Protein AF-0000000081582366 (afdb_homodimer)

Organism: NCBI:txid460523

pLDDT: mean 97.03, std 3.27, range [68.81, 98.94]

Solvent-accessible surface area (backbone atoms only — not comparable to full-atom values): 42759 Å² total; per-residue (Å²): 139,81,69,73,41,69,80,51,68,60,39,52,53,41,51,52,47,26,63,63,14,31,48,60,28,59,68,36,50,95,49,29,35,48,33,36,45,46,50,38,35,29,28,69,67,69,50,63,29,44,34,23,31,28,37,75,40,12,20,35,65,7,33,58,35,64,71,32,47,51,38,32,55,56,33,52,73,29,34,37,62,53,24,57,62,30,44,42,70,48,46,29,59,41,29,44,49,49,18,64,74,71,70,39,45,18,30,40,54,30,45,37,43,38,57,25,46,35,46,49,51,36,47,26,26,13,26,17,42,70,70,72,59,27,60,90,62,53,36,22,35,37,30,31,48,58,47,77,57,51,51,46,57,52,38,32,32,25,44,64,49,63,68,55,42,64,54,48,40,47,50,34,60,58,35,16,20,63,40,92,95,64,46,67,31,54,68,76,36,68,67,55,48,49,52,46,41,71,74,43,23,83,35,30,20,21,35,47,39,54,48,47,33,57,74,67,44,30,46,69,61,47,89,54,38,58,41,48,48,50,53,50,23,63,74,50,65,28,41,39,30,37,42,25,36,56,39,25,75,20,36,35,13,63,37,48,37,30,44,58,59,58,34,90,51,78,64,56,27,44,30,33,13,41,30,53,19,29,30,68,41,71,30,13,32,36,31,20,42,57,77,55,52,64,41,54,54,61,66,29,48,70,54,65,65,29,63,19,45,39,36,32,34,15,25,57,35,26,55,48,48,49,60,76,65,41,34,19,58,45,15,54,57,48,10,59,51,54,53,50,55,50,42,51,50,34,74,74,32,80,52,35,69,44,72,36,62,47,27,45,32,34,14,38,29,44,34,52,73,66,34,44,75,54,74,38,52,55,63,51,55,34,39,46,35,39,15,59,28,34,40,43,46,62,38,84,81,41,20,41,37,41,22,41,19,44,69,65,47,71,68,58,48,49,52,53,49,52,47,51,51,48,44,64,71,42,54,84,81,45,52,59,74,72,36,45,56,42,71,80,48,49,90,46,73,115,139,80,70,72,42,69,79,51,68,59,40,51,54,41,52,53,47,26,63,62,14,30,49,62,30,59,67,36,49,96,50,30,36,47,31,36,45,46,49,39,35,29,29,68,66,70,49,62,29,45,35,24,31,27,37,72,39,12,19,33,64,8,32,58,35,65,71,31,48,50,38,31,55,55,34,52,74,30,34,38,63,53,23,57,62,29,43,41,70,48,43,27,56,39,28,44,51,50,17,63,76,71,71,39,46,18,32,39,54,31,44,38,43,38,58,25,46,35,46,50,52,36,46,26,24,14,25,17,41,72,71,72,58,26,61,88,61,52,36,22,36,36,29,31,47,57,47,76,56,51,49,46,57,53,38,31,31,28,42,65,49,62,67,56,42,64,54,47,43,48,51,34,61,58,37,16,21,62,40,91,94,64,44,67,31,53,66,78,38,66,68,55,50,48,50,46,41,71,73,42,23,83,34,30,20,20,35,46,39,55,48,47,34,57,74,65,44,29,45,70,60,48,90,54,38,59,39,48,50,51,52,52,22,63,74,50,65,28,41,38,29,36,42,24,35,57,40,26,76,19,36,37,13,60,36,49,36,29,45,58,59,60,35,91,49,79,62,56,29,46,29,34,12,41,30,52,20,28,31,68,41,72,28,13,30,37,30,20,41,56,78,53,51,63,41,54,52,62,65,29,48,70,52,64,66,28,62,18,45,38,36,33,34,16,25,57,35,26,54,47,47,48,58,76,64,40,37,18,57,44,15,53,56,48,11,61,50,52,52,50,54,50,43,51,48,36,76,71,32,78,53,35,70,44,71,36,62,46,26,44,31,34,15,37,29,44,34,52,71,66,34,46,77,54,73,38,52,56,65,51,54,34,38,46,36,40,16,59,28,33,39,43,46,63,39,83,79,39,20,40,37,42,22,42,20,42,71,66,48,70,68,58,49,50,50,52,50,52,48,50,49,49,44,66,72,42,54,85,80,45,51,60,75,70,36,43,53,43,70,81,48,48,90,45,73,116

Structure (mmCIF, N/CA/C/O backbone):
data_AF-0000000081582366-model_v1
#
loop_
_entity.id
_entity.type
_entity.pdbx_description
1 polymer 'Ornithine aminotransferase'
#
loop_
_atom_site.group_PDB
_atom_site.id
_atom_site.type_symbol
_atom_site.label_atom_id
_atom_site.label_alt_id
_atom_site.label_comp_id
_atom_site.label_asym_id
_atom_site.label_entity_id
_atom_site.label_seq_id
_atom_site.pdbx_PDB_ins_code
_atom_site.Cartn_x
_atom_site.Cartn_y
_atom_site.Cartn_z
_atom_site.occupancy
_atom_site.B_iso_or_equiv
_atom_site.auth_seq_id
_atom_site.auth_comp_id
_atom_site.auth_asym_id
_atom_site.auth_atom_id
_atom_site.pdbx_PDB_model_num
ATOM 1 N N . MET A 1 1 ? -19.297 40.188 8.055 1 76 1 MET A N 1
ATOM 2 C CA . MET A 1 1 ? -18.719 38.969 7.484 1 76 1 MET A CA 1
ATOM 3 C C . MET A 1 1 ? -19.812 38.062 6.906 1 76 1 MET A C 1
ATOM 5 O O . MET A 1 1 ? -20.844 37.844 7.531 1 76 1 MET A O 1
ATOM 9 N N . THR A 1 2 ? -19.641 37.781 5.617 1 89.88 2 THR A N 1
ATOM 10 C CA . THR A 1 2 ? -20.578 36.844 4.988 1 89.88 2 THR A CA 1
ATOM 11 C C . THR A 1 2 ? -19.891 35.531 4.617 1 89.88 2 THR A C 1
ATOM 13 O O . THR A 1 2 ? -18.812 35.562 4.016 1 89.88 2 THR A O 1
ATOM 16 N N . PHE A 1 3 ? -20.484 34.438 5.078 1 97 3 PHE A N 1
ATOM 17 C CA . PHE A 1 3 ? -19.984 33.125 4.719 1 97 3 PHE A CA 1
ATOM 18 C C . PHE A 1 3 ? -20.203 32.844 3.238 1 97 3 PHE A C 1
ATOM 20 O O . PHE A 1 3 ? -21.25 33.188 2.688 1 97 3 PHE A O 1
ATOM 27 N N . LYS A 1 4 ? -19.234 32.25 2.617 1 96.75 4 LYS A N 1
ATOM 28 C CA . LYS A 1 4 ? -19.312 31.875 1.205 1 96.75 4 LYS A CA 1
ATOM 29 C C . LYS A 1 4 ? -20.156 30.625 1.009 1 96.75 4 LYS A C 1
ATOM 31 O O . LYS A 1 4 ? -20.906 30.516 0.031 1 96.75 4 LYS A O 1
ATOM 36 N N . ILE A 1 5 ? -20.062 29.625 1.903 1 97 5 ILE A N 1
ATOM 37 C CA . ILE A 1 5 ? -20.766 28.359 1.853 1 97 5 ILE A CA 1
ATOM 38 C C . ILE A 1 5 ? -21.766 28.281 3.006 1 97 5 ILE A C 1
ATOM 40 O O . ILE A 1 5 ? -21.375 28.297 4.176 1 97 5 ILE A O 1
ATOM 44 N N . THR A 1 6 ? -23.031 28.156 2.699 1 95.81 6 THR A N 1
ATOM 45 C CA . THR A 1 6 ? -24.047 28.188 3.742 1 95.81 6 THR A CA 1
ATOM 46 C C . THR A 1 6 ? -24.797 26.859 3.807 1 95.81 6 THR A C 1
ATOM 48 O O . THR A 1 6 ? -25.438 26.547 4.816 1 95.81 6 THR A O 1
ATOM 51 N N . ALA A 1 7 ? -24.766 26.109 2.686 1 93.69 7 ALA A N 1
ATOM 52 C CA . ALA A 1 7 ? -25.469 24.828 2.629 1 93.69 7 ALA A CA 1
ATOM 53 C C . ALA A 1 7 ? -24.75 23.859 1.681 1 93.69 7 ALA A C 1
ATOM 55 O O . ALA A 1 7 ? -24.188 24.281 0.667 1 93.69 7 ALA A O 1
ATOM 56 N N . SER A 1 8 ? -24.781 22.594 2.068 1 96.94 8 SER A N 1
ATOM 57 C CA . SER A 1 8 ? -24.219 21.531 1.251 1 96.94 8 SER A CA 1
ATOM 58 C C . SER A 1 8 ? -25.047 20.25 1.349 1 96.94 8 SER A C 1
ATOM 60 O O . SER A 1 8 ? -24.562 19.219 1.828 1 96.94 8 SER A O 1
ATOM 62 N N . PRO A 1 9 ? -26.219 20.203 0.726 1 97.94 9 PRO A N 1
ATOM 63 C CA . PRO A 1 9 ? -27.141 19.078 0.91 1 97.94 9 PRO A CA 1
ATOM 64 C C . PRO A 1 9 ? -26.641 17.797 0.239 1 97.94 9 PRO A C 1
ATOM 66 O O . PRO A 1 9 ? -26.859 16.703 0.764 1 97.94 9 PRO A O 1
ATOM 69 N N . LYS A 1 10 ? -26.156 17.875 -0.976 1 98.12 10 LYS A N 1
ATOM 70 C CA . LYS A 1 10 ? -25.656 16.672 -1.652 1 98.12 10 LYS A CA 1
ATOM 71 C C . LYS A 1 10 ? -24.484 16.062 -0.888 1 98.12 10 LYS A C 1
ATOM 73 O O . LYS A 1 10 ? -24.344 14.836 -0.854 1 98.12 10 LYS A O 1
ATOM 78 N N . SER A 1 11 ? -23.578 16.906 -0.333 1 98.56 11 SER A N 1
ATOM 79 C CA . SER A 1 11 ? -22.484 16.422 0.499 1 98.56 11 SER A CA 1
ATOM 80 C C . SER A 1 11 ? -23 15.656 1.709 1 98.56 11 SER A C 1
ATOM 82 O O . SER A 1 11 ? -22.453 14.609 2.066 1 98.56 11 SER A O 1
ATOM 84 N N . LEU A 1 12 ? -24 16.219 2.369 1 98.44 12 LEU A N 1
ATOM 85 C CA . LEU A 1 12 ? -24.562 15.555 3.535 1 98.44 12 LEU A CA 1
ATOM 86 C C . LEU A 1 12 ? -25.109 14.18 3.168 1 98.44 12 LEU A C 1
ATOM 88 O O . LEU A 1 12 ? -24.875 13.203 3.887 1 98.44 12 LEU A O 1
ATOM 92 N N . GLU A 1 13 ? -25.812 14.07 2.061 1 98.44 13 GLU A N 1
ATOM 93 C CA . GLU A 1 13 ? -26.359 12.797 1.6 1 98.44 13 GLU A CA 1
ATOM 94 C C . GLU A 1 13 ? -25.25 11.766 1.371 1 98.44 13 GLU A C 1
ATOM 96 O O . GLU A 1 13 ? -25.359 10.625 1.813 1 98.44 13 GLU A O 1
ATOM 101 N N . LEU A 1 14 ? -24.203 12.148 0.703 1 98.44 14 LEU A N 1
ATOM 102 C CA . LEU A 1 14 ? -23.125 11.242 0.368 1 98.44 14 LEU A CA 1
ATOM 103 C C . LEU A 1 14 ? -22.359 10.82 1.621 1 98.44 14 LEU A C 1
ATOM 105 O O . LEU A 1 14 ? -21.953 9.664 1.748 1 98.44 14 LEU A O 1
ATOM 109 N N . LEU A 1 15 ? -22.172 11.742 2.541 1 97.88 15 LEU A N 1
ATOM 110 C CA . LEU A 1 15 ? -21.453 11.422 3.768 1 97.88 15 LEU A CA 1
ATOM 111 C C . LEU A 1 15 ? -22.266 10.477 4.645 1 97.88 15 LEU A C 1
ATOM 113 O O . LEU A 1 15 ? -21.703 9.625 5.336 1 97.88 15 LEU A O 1
ATOM 117 N N . LEU A 1 16 ? -23.594 10.625 4.648 1 97.56 16 LEU A N 1
ATOM 118 C CA . LEU A 1 16 ? -24.453 9.703 5.383 1 97.56 16 LEU A CA 1
ATOM 119 C C . LEU A 1 16 ? -24.406 8.312 4.754 1 97.56 16 LEU A C 1
ATOM 121 O O . LEU A 1 16 ? -24.391 7.305 5.465 1 97.56 16 LEU A O 1
ATOM 125 N N . LYS A 1 17 ? -24.469 8.273 3.43 1 97.56 17 LYS A N 1
ATOM 126 C CA . LYS A 1 17 ? -24.312 7 2.732 1 97.56 17 LYS A CA 1
ATOM 127 C C . LYS A 1 17 ? -22.969 6.359 3.035 1 97.56 17 LYS A C 1
ATOM 129 O O . LYS A 1 17 ? -22.875 5.148 3.258 1 97.56 17 LYS A O 1
ATOM 134 N N . GLU A 1 18 ? -21.906 7.168 3.012 1 96.75 18 GLU A N 1
ATOM 135 C CA . GLU A 1 18 ? -20.578 6.684 3.375 1 96.75 18 GLU A CA 1
ATOM 136 C C . GLU A 1 18 ? -20.578 6.102 4.785 1 96.75 18 GLU A C 1
ATOM 138 O O . GLU A 1 18 ? -19.984 5.047 5.023 1 96.75 18 GLU A O 1
ATOM 143 N N . ARG A 1 19 ? -21.172 6.789 5.707 1 94.88 19 ARG A N 1
ATOM 144 C CA . ARG A 1 19 ? -21.219 6.355 7.098 1 94.88 19 ARG A CA 1
ATOM 145 C C . ARG A 1 19 ? -21.906 4.996 7.227 1 94.88 19 ARG A C 1
ATOM 147 O O . ARG A 1 19 ? -21.562 4.203 8.102 1 94.88 19 ARG A O 1
ATOM 154 N N . THR A 1 20 ? -22.797 4.688 6.332 1 96.94 20 THR A N 1
ATOM 155 C CA . THR A 1 20 ? -23.547 3.436 6.359 1 96.94 20 THR A CA 1
ATOM 156 C C . THR A 1 20 ? -22.656 2.273 5.898 1 96.94 20 THR A C 1
ATOM 158 O O . THR A 1 20 ? -22.688 1.198 6.5 1 96.94 20 THR A O 1
ATOM 161 N N . TYR A 1 21 ? -21.812 2.523 4.898 1 98.19 21 TYR A N 1
ATOM 162 C CA . TYR A 1 21 ? -21.219 1.387 4.207 1 98.19 21 TYR A CA 1
ATOM 163 C C . TYR A 1 21 ? -19.719 1.322 4.461 1 98.19 21 TYR A C 1
ATOM 165 O O . TYR A 1 21 ? -19.094 0.274 4.273 1 98.19 21 TYR A O 1
ATOM 173 N N . SER A 1 22 ? -19.156 2.4 4.844 1 97 22 SER A N 1
ATOM 174 C CA . SER A 1 22 ? -17.703 2.43 5.047 1 97 22 SER A CA 1
ATOM 175 C C . SER A 1 22 ? -17.344 2.158 6.5 1 97 22 SER A C 1
ATOM 177 O O . SER A 1 22 ? -18.156 2.393 7.402 1 97 22 SER A O 1
ATOM 179 N N . ALA A 1 23 ? -16.125 1.613 6.738 1 95.31 23 ALA A N 1
ATOM 180 C CA . ALA A 1 23 ? -15.555 1.616 8.078 1 95.31 23 ALA A CA 1
ATOM 181 C C . ALA A 1 23 ? -15.43 3.037 8.617 1 95.31 23 ALA A C 1
ATOM 183 O O . ALA A 1 23 ? -15.156 3.973 7.863 1 95.31 23 ALA A O 1
ATOM 184 N N . HIS A 1 24 ? -15.633 3.238 9.898 1 91.94 24 HIS A N 1
ATOM 185 C CA . HIS A 1 24 ? -15.539 4.551 10.531 1 91.94 24 HIS A CA 1
ATOM 186 C C . HIS A 1 24 ? -14.125 4.82 11.031 1 91.94 24 HIS A C 1
ATOM 188 O O . HIS A 1 24 ? -13.938 5.188 12.195 1 91.94 24 HIS A O 1
ATOM 194 N N . ASN A 1 25 ? -13.195 4.727 10.086 1 87.38 25 ASN A N 1
ATOM 195 C CA . ASN A 1 25 ? -11.781 4.852 10.438 1 87.38 25 ASN A CA 1
ATOM 196 C C . ASN A 1 25 ? -11.273 6.273 10.211 1 87.38 25 ASN A C 1
ATOM 198 O O . ASN A 1 25 ? -10.125 6.578 10.523 1 87.38 25 ASN A O 1
ATOM 202 N N . TYR A 1 26 ? -12.07 7.168 9.648 1 84.88 26 TYR A N 1
ATOM 203 C CA . TYR A 1 26 ? -11.703 8.57 9.477 1 84.88 26 TYR A CA 1
ATOM 204 C C . TYR A 1 26 ? -12.852 9.484 9.898 1 84.88 26 TYR A C 1
ATOM 206 O O . TYR A 1 26 ? -14.016 9.078 9.883 1 84.88 26 TYR A O 1
ATOM 214 N N . THR A 1 27 ? -12.492 10.727 10.273 1 87.62 27 THR A N 1
ATOM 215 C CA . THR A 1 27 ? -13.43 11.82 10.5 1 87.62 27 THR A CA 1
ATOM 216 C C . THR A 1 27 ? -13.102 13.016 9.602 1 87.62 27 THR A C 1
ATOM 218 O O . THR A 1 27 ? -12.445 13.961 10.039 1 87.62 27 THR A O 1
ATOM 221 N N . PRO A 1 28 ? -13.602 13.039 8.484 1 92.19 28 PRO A N 1
ATOM 222 C CA . PRO A 1 28 ? -13.258 14.094 7.52 1 92.19 28 PRO A CA 1
ATOM 223 C C . PRO A 1 28 ? -13.938 15.422 7.836 1 92.19 28 PRO A C 1
ATOM 225 O O . PRO A 1 28 ? -15.016 15.445 8.438 1 92.19 28 PRO A O 1
ATOM 228 N N . VAL A 1 29 ? -13.227 16.578 7.492 1 96.19 29 VAL A N 1
ATOM 229 C CA . VAL A 1 29 ? -13.977 17.812 7.285 1 96.19 29 VAL A CA 1
ATOM 230 C C . VAL A 1 29 ? -14.938 17.641 6.113 1 96.19 29 VAL A C 1
ATOM 232 O O . VAL A 1 29 ? -14.562 17.109 5.062 1 96.19 29 VAL A O 1
ATOM 235 N N . PRO A 1 30 ? -16.188 17.984 6.32 1 97.5 30 PRO A N 1
ATOM 236 C CA . PRO A 1 30 ? -17.219 17.578 5.363 1 97.5 30 PRO A CA 1
ATOM 237 C C . PRO A 1 30 ? -17.203 18.406 4.078 1 97.5 30 PRO A C 1
ATOM 239 O O . PRO A 1 30 ? -18.125 19.156 3.812 1 97.5 30 PRO A O 1
ATOM 242 N N . ILE A 1 31 ? -16.219 18.281 3.293 1 98.31 31 ILE A N 1
ATOM 243 C CA . ILE A 1 31 ? -16.125 18.734 1.912 1 98.31 31 ILE A CA 1
ATOM 244 C C . ILE A 1 31 ? -16.016 17.531 0.976 1 98.31 31 ILE A C 1
ATOM 246 O O . ILE A 1 31 ? -15.078 16.75 1.062 1 98.31 31 ILE A O 1
ATOM 250 N N . VAL A 1 32 ? -16.953 17.344 0.09 1 98.62 32 VAL A N 1
ATOM 251 C CA . VAL A 1 32 ? -16.984 16.219 -0.841 1 98.62 32 VAL A CA 1
ATOM 252 C C . VAL A 1 32 ? -16.516 16.672 -2.221 1 98.62 32 VAL A C 1
ATOM 254 O O . VAL A 1 32 ? -17.312 17.156 -3.023 1 98.62 32 VAL A O 1
ATOM 257 N N . PHE A 1 33 ? -15.281 16.438 -2.533 1 98.69 33 PHE A N 1
ATOM 258 C CA . PHE A 1 33 ? -14.672 16.859 -3.787 1 98.69 33 PHE A CA 1
ATOM 259 C C . PHE A 1 33 ? -15.391 16.234 -4.977 1 98.69 33 PHE A C 1
ATOM 261 O O . PHE A 1 33 ? -15.742 15.055 -4.945 1 98.69 33 PHE A O 1
ATOM 268 N N . ASP A 1 34 ? -15.656 17.047 -5.969 1 98.62 34 ASP A N 1
ATOM 269 C CA . ASP A 1 34 ? -16.109 16.531 -7.254 1 98.62 34 ASP A CA 1
ATOM 270 C C . ASP A 1 34 ? -15.055 16.719 -8.336 1 98.62 34 ASP A C 1
ATOM 272 O O . ASP A 1 34 ? -14.742 15.781 -9.078 1 98.62 34 ASP A O 1
ATOM 276 N N . SER A 1 35 ? -14.5 17.875 -8.406 1 98.5 35 SER A N 1
ATOM 277 C CA . SER A 1 35 ? -13.414 18.188 -9.328 1 98.5 35 SER A CA 1
ATOM 278 C C . SER A 1 35 ? -12.359 19.062 -8.664 1 98.5 35 SER A C 1
ATOM 280 O O . SER A 1 35 ? -12.648 19.781 -7.695 1 98.5 35 SER A O 1
ATOM 282 N N . ALA A 1 36 ? -11.125 18.953 -9.133 1 98.44 36 ALA A N 1
ATOM 283 C CA . ALA A 1 36 ? -10.031 19.734 -8.57 1 98.44 36 ALA A CA 1
ATOM 284 C C . ALA A 1 36 ? -8.953 20 -9.617 1 98.44 36 ALA A C 1
ATOM 286 O O . ALA A 1 36 ? -8.688 19.156 -10.477 1 98.44 36 ALA A O 1
ATOM 287 N N . SER A 1 37 ? -8.359 21.125 -9.656 1 97.94 37 SER A N 1
ATOM 288 C CA . SER A 1 37 ? -7.27 21.562 -10.523 1 97.94 37 SER A CA 1
ATOM 289 C C . SER A 1 37 ? -6.422 22.641 -9.836 1 97.94 37 SER A C 1
ATOM 291 O O . SER A 1 37 ? -6.953 23.609 -9.297 1 97.94 37 SER A O 1
ATOM 293 N N . GLY A 1 38 ? -5.102 22.453 -9.938 1 97.75 38 GLY A N 1
ATOM 294 C CA . GLY A 1 38 ? -4.285 23.359 -9.148 1 97.75 38 GLY A CA 1
ATOM 295 C C . GLY A 1 38 ? -4.637 23.359 -7.676 1 97.75 38 GLY A C 1
ATOM 296 O O . GLY A 1 38 ? -4.688 22.297 -7.043 1 97.75 38 GLY A O 1
ATOM 297 N N . ILE A 1 39 ? -4.879 24.547 -7.117 1 98.5 39 ILE A N 1
ATOM 298 C CA . ILE A 1 39 ? -5.219 24.641 -5.699 1 98.5 39 ILE A CA 1
ATOM 299 C C . ILE A 1 39 ? -6.738 24.672 -5.539 1 98.5 39 ILE A C 1
ATOM 301 O O . ILE A 1 39 ? -7.25 24.641 -4.414 1 98.5 39 ILE A O 1
ATOM 305 N N . HIS A 1 40 ? -7.512 24.625 -6.648 1 98.75 40 HIS A N 1
ATOM 306 C CA . HIS A 1 40 ? -8.953 24.859 -6.629 1 98.75 40 HIS A CA 1
ATOM 307 C C . HIS A 1 40 ? -9.719 23.547 -6.555 1 98.75 40 HIS A C 1
ATOM 309 O O . HIS A 1 40 ? -9.375 22.578 -7.242 1 98.75 40 HIS A O 1
ATOM 315 N N . VAL A 1 41 ? -10.742 23.516 -5.73 1 98.5 41 VAL A N 1
ATOM 316 C CA . VAL A 1 41 ? -11.625 22.359 -5.559 1 98.5 41 VAL A CA 1
ATOM 317 C C . VAL A 1 41 ? -13.086 22.797 -5.719 1 98.5 41 VAL A C 1
ATOM 319 O O . VAL A 1 41 ? -13.477 23.859 -5.234 1 98.5 41 VAL A O 1
ATOM 322 N N . THR A 1 42 ? -13.844 22.047 -6.438 1 98.75 42 THR A N 1
ATOM 323 C CA . THR A 1 42 ? -15.297 22.156 -6.473 1 98.75 42 THR A CA 1
ATOM 324 C C . THR A 1 42 ? -15.953 20.922 -5.859 1 98.75 42 THR A C 1
ATOM 326 O O . THR A 1 42 ? -15.625 19.797 -6.23 1 98.75 42 THR A O 1
ATOM 329 N N . ASP A 1 43 ? -16.844 21.156 -4.863 1 98.62 43 ASP A N 1
ATOM 330 C CA . ASP A 1 43 ? -17.484 20.016 -4.234 1 98.62 43 ASP A CA 1
ATOM 331 C C . ASP A 1 43 ? -18.734 19.609 -5 1 98.62 43 ASP A C 1
ATOM 333 O O . ASP A 1 43 ? -19.047 20.172 -6.047 1 98.62 43 ASP A O 1
ATOM 337 N N . VAL A 1 44 ? -19.422 18.625 -4.578 1 98.69 44 VAL A N 1
ATOM 338 C CA . VAL A 1 44 ? -20.547 18.016 -5.27 1 98.69 44 VAL A CA 1
ATOM 339 C C . VAL A 1 44 ? -21.719 19 -5.285 1 98.69 44 VAL A C 1
ATOM 341 O O . VAL A 1 44 ? -22.672 18.828 -6.066 1 98.69 44 VAL A O 1
ATOM 344 N N . ASP A 1 45 ? -21.734 20.031 -4.438 1 98.69 45 ASP A N 1
ATOM 345 C CA . ASP A 1 45 ? -22.812 21.016 -4.363 1 98.69 45 ASP A CA 1
ATOM 346 C C . ASP A 1 45 ? -22.484 22.234 -5.234 1 98.69 45 ASP A C 1
ATOM 348 O O . ASP A 1 45 ? -23.297 23.156 -5.34 1 98.69 45 ASP A O 1
ATOM 352 N N . GLY A 1 46 ? -21.297 22.281 -5.797 1 98.44 46 GLY A N 1
ATOM 353 C CA . GLY A 1 46 ? -20.906 23.375 -6.66 1 98.44 46 GLY A CA 1
ATOM 354 C C . GLY A 1 46 ? -20.156 24.469 -5.926 1 98.44 46 GLY A C 1
ATOM 355 O O . GLY A 1 46 ? -19.844 25.516 -6.504 1 98.44 46 GLY A O 1
ATOM 356 N N . ASN A 1 47 ? -19.875 24.281 -4.613 1 98.56 47 ASN A N 1
ATOM 357 C CA . ASN A 1 47 ? -19.078 25.234 -3.85 1 98.56 47 ASN A CA 1
ATOM 358 C C . ASN A 1 47 ? -17.594 25.172 -4.234 1 98.56 47 ASN A C 1
ATOM 360 O O . ASN A 1 47 ? -17.094 24.094 -4.57 1 98.56 47 ASN A O 1
ATOM 364 N N . GLU A 1 48 ? -16.922 26.297 -4.125 1 98.38 48 GLU A N 1
ATOM 365 C CA . GLU A 1 48 ? -15.516 26.391 -4.488 1 98.38 48 GLU A CA 1
ATOM 366 C C . GLU A 1 48 ? -14.648 26.594 -3.252 1 98.38 48 GLU A C 1
ATOM 368 O O . GLU A 1 48 ? -15.016 27.328 -2.338 1 98.38 48 GLU A O 1
ATOM 373 N N . TYR A 1 49 ? -13.508 25.922 -3.221 1 98.75 49 TYR A N 1
ATOM 374 C CA . TYR A 1 49 ? -12.562 26.016 -2.115 1 98.75 49 TYR A CA 1
ATOM 375 C C . TYR A 1 49 ? -11.141 26.188 -2.629 1 98.75 49 TYR A C 1
ATOM 377 O O . TYR A 1 49 ? -10.805 25.734 -3.725 1 98.75 49 TYR A O 1
ATOM 385 N N . LEU A 1 50 ? -10.336 26.922 -1.878 1 98.88 50 LEU A N 1
ATOM 386 C CA . LEU A 1 50 ? -8.883 26.781 -1.961 1 98.88 50 LEU A CA 1
ATOM 387 C C . LEU A 1 50 ? -8.398 25.656 -1.053 1 98.88 50 LEU A C 1
ATOM 389 O O . LEU A 1 50 ? -8.719 25.625 0.138 1 98.88 50 LEU A O 1
ATOM 393 N N . ASP A 1 51 ? -7.699 24.766 -1.619 1 98.69 51 ASP A N 1
ATOM 394 C CA . ASP A 1 51 ? -7.273 23.578 -0.884 1 98.69 51 ASP A CA 1
ATOM 395 C C . ASP A 1 51 ? -5.957 23.828 -0.15 1 98.69 51 ASP A C 1
ATOM 397 O O . ASP A 1 51 ? -4.887 23.781 -0.756 1 98.69 51 ASP A O 1
ATOM 401 N N . PHE A 1 52 ? -6.016 23.953 1.151 1 98.69 52 PHE A N 1
ATOM 402 C CA . PHE A 1 52 ? -4.828 24.109 1.979 1 98.69 52 PHE A CA 1
ATOM 403 C C . PHE A 1 52 ? -4.543 22.844 2.764 1 98.69 52 PHE A C 1
ATOM 405 O O . PHE A 1 52 ? -3.881 22.875 3.805 1 98.69 52 PHE A O 1
ATOM 412 N N . GLY A 1 53 ? -5.062 21.75 2.305 1 96.38 53 GLY A N 1
ATOM 413 C CA . GLY A 1 53 ? -4.762 20.422 2.824 1 96.38 53 GLY A CA 1
ATOM 414 C C . GLY A 1 53 ? -3.881 19.594 1.899 1 96.38 53 GLY A C 1
ATOM 415 O O . GLY A 1 53 ? -3 18.875 2.359 1 96.38 53 GLY A O 1
ATOM 416 N N . ALA A 1 54 ? -4.242 19.656 0.548 1 96.94 54 ALA A N 1
ATOM 417 C CA . ALA A 1 54 ? -3.471 19.078 -0.544 1 96.94 54 ALA A CA 1
ATOM 418 C C . ALA A 1 54 ? -3.209 17.594 -0.296 1 96.94 54 ALA A C 1
ATOM 420 O O . ALA A 1 54 ? -2.094 17.109 -0.501 1 96.94 54 ALA A O 1
ATOM 421 N N . ALA A 1 55 ? -4.156 16.844 0.229 1 96.38 55 ALA A N 1
ATOM 422 C CA . ALA A 1 55 ? -4.059 15.422 0.513 1 96.38 55 ALA A CA 1
ATOM 423 C C . ALA A 1 55 ? -2.814 15.102 1.337 1 96.38 55 ALA A C 1
ATOM 425 O O . ALA A 1 55 ? -2.012 14.25 0.96 1 96.38 55 ALA A O 1
ATOM 426 N N . TYR A 1 56 ? -2.68 15.812 2.463 1 93.19 56 TYR A N 1
ATOM 427 C CA . TYR A 1 56 ? -1.556 15.641 3.375 1 93.19 56 TYR A CA 1
ATOM 428 C C . TYR A 1 56 ? -0.229 15.758 2.635 1 93.19 56 TYR A C 1
ATOM 430 O O . TYR A 1 56 ? 0.636 14.891 2.754 1 93.19 56 TYR A O 1
ATOM 438 N N . SER A 1 57 ? -0.069 16.719 1.776 1 95 57 SER A N 1
ATOM 439 C CA . SER A 1 57 ? 1.174 17.078 1.101 1 95 57 SER A CA 1
ATOM 440 C C . SER A 1 57 ? 1.426 16.188 -0.106 1 95 57 SER A C 1
ATOM 442 O O . SER A 1 57 ? 2.543 16.125 -0.625 1 95 57 SER A O 1
ATOM 444 N N . ALA A 1 58 ? 0.451 15.453 -0.559 1 97.19 58 ALA A N 1
ATOM 445 C CA . ALA A 1 58 ? 0.64 14.562 -1.703 1 97.19 58 ALA A CA 1
ATOM 446 C C . ALA A 1 58 ? 0.461 15.32 -3.018 1 97.19 58 ALA A C 1
ATOM 448 O O . ALA A 1 58 ? 1.006 14.922 -4.051 1 97.19 58 ALA A O 1
ATOM 449 N N . VAL A 1 59 ? -0.25 16.438 -2.982 1 97.81 59 VAL A N 1
ATOM 450 C CA . VAL A 1 59 ? -0.588 17.188 -4.188 1 97.81 59 VAL A CA 1
ATOM 451 C C . VAL A 1 59 ? 0.302 18.422 -4.289 1 97.81 59 VAL A C 1
ATOM 453 O O . VAL A 1 59 ? -0.193 19.547 -4.438 1 97.81 59 VAL A O 1
ATOM 456 N N . ASN A 1 60 ? 1.569 18.156 -4.309 1 98.12 60 ASN A N 1
ATOM 457 C CA . ASN A 1 60 ? 2.549 19.234 -4.32 1 98.12 60 ASN A CA 1
ATOM 458 C C . ASN A 1 60 ? 2.496 20.016 -5.625 1 98.12 60 ASN A C 1
ATOM 460 O O . ASN A 1 60 ? 2.705 21.234 -5.629 1 98.12 60 ASN A O 1
ATOM 464 N N . THR A 1 61 ? 2.191 19.438 -6.746 1 98.12 61 THR A N 1
ATOM 465 C CA . THR A 1 61 ? 2.232 20.078 -8.055 1 98.12 61 THR A CA 1
ATOM 466 C C . THR A 1 61 ? 0.87 20.656 -8.414 1 98.12 61 THR A C 1
ATOM 468 O O . THR A 1 61 ? 0.666 21.125 -9.531 1 98.12 61 THR A O 1
ATOM 471 N N . GLY A 1 62 ? -0.043 20.656 -7.441 1 97.81 62 GLY A N 1
ATOM 472 C CA . GLY A 1 62 ? -1.429 20.984 -7.738 1 97.81 62 GLY A CA 1
ATOM 473 C C . GLY A 1 62 ? -2.24 19.781 -8.188 1 97.81 62 GLY A C 1
ATOM 474 O O . GLY A 1 62 ? -1.698 18.844 -8.766 1 97.81 62 GLY A O 1
ATOM 475 N N . HIS A 1 63 ? -3.553 19.891 -7.914 1 98.06 63 HIS A N 1
ATOM 476 C CA . HIS A 1 63 ? -4.445 18.828 -8.352 1 98.06 63 HIS A CA 1
ATOM 477 C C . HIS A 1 63 ? -4.395 18.656 -9.867 1 98.06 63 HIS A C 1
ATOM 479 O O . HIS A 1 63 ? -4.496 19.641 -10.609 1 98.06 63 HIS A O 1
ATOM 485 N N . ASN A 1 64 ? -4.191 17.391 -10.305 1 97 64 ASN A N 1
ATOM 486 C CA . ASN A 1 64 ? -4.297 17 -11.711 1 97 64 ASN A CA 1
ATOM 487 C C . ASN A 1 64 ? -3.398 17.859 -12.602 1 97 64 ASN A C 1
ATOM 489 O O . ASN A 1 64 ? -3.855 18.406 -13.602 1 97 64 ASN A O 1
ATOM 493 N N . HIS A 1 65 ? -2.178 17.969 -12.188 1 98.06 65 HIS A N 1
ATOM 494 C CA . HIS A 1 65 ? -1.26 18.734 -13.023 1 98.06 65 HIS A CA 1
ATOM 495 C C . HIS A 1 65 ? -1.271 18.234 -14.461 1 98.06 65 HIS A C 1
ATOM 497 O O . HIS A 1 65 ? -1.075 17.047 -14.711 1 98.06 65 HIS A O 1
ATOM 503 N N . PRO A 1 66 ? -1.396 19.078 -15.438 1 98.19 66 PRO A N 1
ATOM 504 C CA . PRO A 1 66 ? -1.674 18.641 -16.812 1 98.19 66 PRO A CA 1
ATOM 505 C C . PRO A 1 66 ? -0.532 17.828 -17.406 1 98.19 66 PRO A C 1
ATOM 507 O O . PRO A 1 66 ? -0.776 16.844 -18.125 1 98.19 66 PRO A O 1
ATOM 510 N N . LYS A 1 67 ? 0.729 18.188 -17.188 1 98.5 67 LYS A N 1
ATOM 511 C CA . LYS A 1 67 ? 1.867 17.469 -17.75 1 98.5 67 LYS A CA 1
ATOM 512 C C . LYS A 1 67 ? 1.969 16.047 -17.188 1 98.5 67 LYS A C 1
ATOM 514 O O . LYS A 1 67 ? 2.281 15.109 -17.922 1 98.5 67 LYS A O 1
ATOM 519 N N . ILE A 1 68 ? 1.738 15.883 -15.906 1 98.69 68 ILE A N 1
ATOM 520 C CA . ILE A 1 68 ? 1.8 14.562 -15.281 1 98.69 68 ILE A CA 1
ATOM 521 C C . ILE A 1 68 ? 0.608 13.727 -15.734 1 98.69 68 ILE A C 1
ATOM 523 O O . ILE A 1 68 ? 0.754 12.531 -16.031 1 98.69 68 ILE A O 1
ATOM 527 N N . LEU A 1 69 ? -0.554 14.391 -15.797 1 98.56 69 LEU A N 1
ATOM 528 C CA . LEU A 1 69 ? -1.769 13.719 -16.25 1 98.56 69 LEU A CA 1
ATOM 529 C C . LEU A 1 69 ? -1.59 13.164 -17.656 1 98.56 69 LEU A C 1
ATOM 531 O O . LEU A 1 69 ? -2.002 12.039 -17.938 1 98.56 69 LEU A O 1
ATOM 535 N N . GLU A 1 70 ? -0.995 13.914 -18.5 1 98.62 70 GLU A N 1
ATOM 536 C CA . GLU A 1 70 ? -0.754 13.477 -19.859 1 98.62 70 GLU A CA 1
ATOM 537 C C . GLU A 1 70 ? 0.146 12.242 -19.906 1 98.62 70 GLU A C 1
ATOM 539 O O . GLU A 1 70 ? -0.115 11.305 -20.656 1 98.62 70 GLU A O 1
ATOM 544 N N . ALA A 1 71 ? 1.222 12.211 -19.125 1 98.69 71 ALA A N 1
ATOM 545 C CA . ALA A 1 71 ? 2.141 11.078 -19.078 1 98.69 71 ALA A CA 1
ATOM 546 C C . ALA A 1 71 ? 1.432 9.82 -18.562 1 98.69 71 ALA A C 1
ATOM 548 O O . ALA A 1 71 ? 1.649 8.727 -19.078 1 98.69 71 ALA A O 1
ATOM 549 N N . VAL A 1 72 ? 0.587 9.992 -17.562 1 98.69 72 VAL A N 1
ATOM 550 C CA . VAL A 1 72 ? -0.153 8.891 -16.969 1 98.69 72 VAL A CA 1
ATOM 551 C C . VAL A 1 72 ? -1.136 8.312 -17.984 1 98.69 72 VAL A C 1
ATOM 553 O O . VAL A 1 72 ? -1.186 7.098 -18.188 1 98.69 72 VAL A O 1
ATOM 556 N N . LYS A 1 73 ? -1.889 9.164 -18.656 1 98.12 73 LYS A N 1
ATOM 557 C CA . LYS A 1 73 ? -2.875 8.719 -19.625 1 98.12 73 LYS A CA 1
ATOM 558 C C . LYS A 1 73 ? -2.203 8.016 -20.812 1 98.12 73 LYS A C 1
ATOM 560 O O . LYS A 1 73 ? -2.697 7.004 -21.297 1 98.12 73 LYS A O 1
ATOM 565 N N . ALA A 1 74 ? -1.08 8.578 -21.234 1 98.5 74 ALA A N 1
ATOM 566 C CA . ALA A 1 74 ? -0.34 7.965 -22.328 1 98.5 74 ALA A CA 1
ATOM 567 C C . ALA A 1 74 ? 0.13 6.562 -21.953 1 98.5 74 ALA A C 1
ATOM 569 O O . ALA A 1 74 ? 0.091 5.648 -22.781 1 98.5 74 ALA A O 1
ATOM 570 N N . GLN A 1 75 ? 0.596 6.387 -20.781 1 98.69 75 GLN A N 1
ATOM 571 C CA . GLN A 1 75 ? 1.086 5.082 -20.344 1 98.69 75 GLN A CA 1
ATOM 572 C C . GLN A 1 75 ? -0.054 4.074 -20.234 1 98.69 75 GLN A C 1
ATOM 574 O O . GLN A 1 75 ? 0.132 2.887 -20.516 1 98.69 75 GLN A O 1
ATOM 579 N N . TYR A 1 76 ? -1.248 4.52 -19.812 1 98.12 76 TYR A N 1
ATOM 580 C CA . TYR A 1 76 ? -2.404 3.635 -19.734 1 98.12 76 TYR A CA 1
ATOM 581 C C . TYR A 1 76 ? -2.76 3.084 -21.109 1 98.12 76 TYR A C 1
ATOM 583 O O . TYR A 1 76 ? -3.322 1.992 -21.234 1 98.12 76 TYR A O 1
ATOM 591 N N . GLU A 1 77 ? -2.406 3.807 -22.156 1 97 77 GLU A N 1
ATOM 592 C CA . GLU A 1 77 ? -2.684 3.348 -23.516 1 97 77 GLU A CA 1
ATOM 593 C C . GLU A 1 77 ? -1.719 2.24 -23.938 1 97 77 GLU A C 1
ATOM 595 O O . GLU A 1 77 ? -1.96 1.535 -24.922 1 97 77 GLU A O 1
ATOM 600 N N . LYS A 1 78 ? -0.65 1.98 -23.234 1 97.81 78 LYS A N 1
ATOM 601 C CA . LYS A 1 78 ? 0.365 0.986 -23.562 1 97.81 78 LYS A CA 1
ATOM 602 C C . LYS A 1 78 ? 0.251 -0.24 -22.672 1 97.81 78 LYS A C 1
ATOM 604 O O . LYS A 1 78 ? -0.047 -1.339 -23.141 1 97.81 78 LYS A O 1
ATOM 609 N N . CYS A 1 79 ? 0.498 -0.023 -21.406 1 97.56 79 CYS A N 1
ATOM 610 C CA . CYS A 1 79 ? 0.542 -1.1 -20.422 1 97.56 79 CYS A CA 1
ATOM 611 C C . CYS A 1 79 ? 0.384 -0.553 -19.016 1 97.56 79 CYS A C 1
ATOM 613 O O . CYS A 1 79 ? 1.123 0.344 -18.594 1 97.56 79 CYS A O 1
ATOM 615 N N . SER A 1 80 ? -0.561 -1.14 -18.281 1 97.56 80 SER A N 1
ATOM 616 C CA . SER A 1 80 ? -0.857 -0.611 -16.953 1 97.56 80 SER A CA 1
ATOM 617 C C . SER A 1 80 ? -0.167 -1.428 -15.867 1 97.56 80 SER A C 1
ATOM 619 O O . SER A 1 80 ? 0.245 -0.883 -14.844 1 97.56 80 SER A O 1
ATOM 621 N N . LEU A 1 81 ? -0.096 -2.723 -16.031 1 98 81 LEU A N 1
ATOM 622 C CA . LEU A 1 81 ? 0.408 -3.59 -14.969 1 98 81 LEU A CA 1
ATOM 623 C C . LEU A 1 81 ? 1.075 -4.832 -15.555 1 98 81 LEU A C 1
ATOM 625 O O . LEU A 1 81 ? 0.527 -5.469 -16.453 1 98 81 LEU A O 1
ATOM 629 N N . VAL A 1 82 ? 2.221 -5.172 -15.023 1 95.81 82 VAL A N 1
ATOM 630 C CA . VAL A 1 82 ? 2.988 -6.324 -15.484 1 95.81 82 VAL A CA 1
ATOM 631 C C . VAL A 1 82 ? 3.252 -7.27 -14.312 1 95.81 82 VAL A C 1
ATOM 633 O O . VAL A 1 82 ? 3.197 -8.492 -14.469 1 95.81 82 VAL A O 1
ATOM 636 N N . GLY A 1 83 ? 3.324 -6.781 -13.125 1 90.5 83 GLY A N 1
ATOM 637 C CA . GLY A 1 83 ? 3.844 -7.52 -11.984 1 90.5 83 GLY A CA 1
ATOM 638 C C . GLY A 1 83 ? 5.352 -7.699 -12.023 1 90.5 83 GLY A C 1
ATOM 639 O O . GLY A 1 83 ? 5.969 -7.555 -13.086 1 90.5 83 GLY A O 1
ATOM 640 N N . ARG A 1 84 ? 5.941 -8.156 -10.945 1 89.56 84 ARG A N 1
ATOM 641 C CA . ARG A 1 84 ? 7.398 -8.188 -10.852 1 89.56 84 ARG A CA 1
ATOM 642 C C . ARG A 1 84 ? 7.945 -9.547 -11.258 1 89.56 84 ARG A C 1
ATOM 644 O O . ARG A 1 84 ? 9.164 -9.766 -11.258 1 89.56 84 ARG A O 1
ATOM 651 N N . GLY A 1 85 ? 7.023 -10.461 -11.625 1 92.12 85 GLY A N 1
ATOM 652 C CA . GLY A 1 85 ? 7.477 -11.672 -12.289 1 92.12 85 GLY A CA 1
ATOM 653 C C . GLY A 1 85 ? 8.148 -11.406 -13.625 1 92.12 85 GLY A C 1
ATOM 654 O O . GLY A 1 85 ? 8.953 -12.219 -14.094 1 92.12 85 GLY A O 1
ATOM 655 N N . PHE A 1 86 ? 7.809 -10.305 -14.164 1 96.88 86 PHE A N 1
ATOM 656 C CA . PHE A 1 86 ? 8.414 -9.703 -15.344 1 96.88 86 PHE A CA 1
ATOM 657 C C . PHE A 1 86 ? 8.797 -8.25 -15.078 1 96.88 86 PHE A C 1
ATOM 659 O O . PHE A 1 86 ? 8.992 -7.859 -13.93 1 96.88 86 PHE A O 1
ATOM 666 N N . THR A 1 87 ? 9.125 -7.523 -16.078 1 97.25 87 THR A N 1
ATOM 667 C CA . THR A 1 87 ? 9.359 -6.09 -15.953 1 97.25 87 THR A CA 1
ATOM 668 C C . THR A 1 87 ? 8.844 -5.348 -17.188 1 97.25 87 THR A C 1
ATOM 670 O O . THR A 1 87 ? 8.086 -5.902 -17.984 1 97.25 87 THR A O 1
ATOM 673 N N . HIS A 1 88 ? 9.078 -4.066 -17.234 1 98.44 88 HIS A N 1
ATOM 674 C CA . HIS A 1 88 ? 8.492 -3.277 -18.312 1 98.44 88 HIS A CA 1
ATOM 675 C C . HIS A 1 88 ? 9.438 -2.164 -18.75 1 98.44 88 HIS A C 1
ATOM 677 O O . HIS A 1 88 ? 10.461 -1.918 -18.109 1 98.44 88 HIS A O 1
ATOM 683 N N . SER A 1 89 ? 9.062 -1.511 -19.719 1 98.44 89 SER A N 1
ATOM 684 C CA . SER A 1 89 ? 9.93 -0.639 -20.516 1 98.44 89 SER A CA 1
ATOM 685 C C . SER A 1 89 ? 10.352 0.588 -19.703 1 98.44 89 SER A C 1
ATOM 687 O O . SER A 1 89 ? 11.383 1.196 -20 1 98.44 89 SER A O 1
ATOM 689 N N . LEU A 1 90 ? 9.625 0.967 -18.656 1 98.62 90 LEU A N 1
ATOM 690 C CA . LEU A 1 90 ? 9.891 2.227 -17.969 1 98.62 90 LEU A CA 1
ATOM 691 C C . LEU A 1 90 ? 10.695 1.991 -16.703 1 98.62 90 LEU A C 1
ATOM 693 O O . LEU A 1 90 ? 11.25 2.932 -16.125 1 98.62 90 LEU A O 1
ATOM 697 N N . TYR A 1 91 ? 10.789 0.792 -16.219 1 98.31 91 TYR A N 1
ATOM 698 C CA . TYR A 1 91 ? 11.25 0.549 -14.852 1 98.31 91 TYR A CA 1
ATOM 699 C C . TYR A 1 91 ? 12.734 0.876 -14.711 1 98.31 91 TYR A C 1
ATOM 701 O O . TYR A 1 91 ? 13.148 1.487 -13.727 1 98.31 91 TYR A O 1
ATOM 709 N N . ALA A 1 92 ? 13.531 0.445 -15.695 1 98.5 92 ALA A N 1
ATOM 710 C CA . ALA A 1 92 ? 14.969 0.714 -15.641 1 98.5 92 ALA A CA 1
ATOM 711 C C . ALA A 1 92 ? 15.242 2.215 -15.617 1 98.5 92 ALA A C 1
ATOM 713 O O . ALA A 1 92 ? 16.078 2.684 -14.828 1 98.5 92 ALA A O 1
ATOM 714 N N . GLN A 1 93 ? 14.586 2.941 -16.5 1 98.69 93 GLN A N 1
ATOM 715 C CA . GLN A 1 93 ? 14.734 4.391 -16.531 1 98.69 93 GLN A CA 1
ATOM 716 C C . GLN A 1 93 ? 14.297 5.02 -15.211 1 98.69 93 GLN A C 1
ATOM 718 O O . GLN A 1 93 ? 14.953 5.93 -14.703 1 98.69 93 GLN A O 1
ATOM 723 N N . PHE A 1 94 ? 13.195 4.586 -14.727 1 98.75 94 PHE A N 1
ATOM 724 C CA . PHE A 1 94 ? 12.695 5.059 -13.438 1 98.75 94 PHE A CA 1
ATOM 725 C C . PHE A 1 94 ? 13.758 4.895 -12.359 1 98.75 94 PHE A C 1
ATOM 727 O O . PHE A 1 94 ? 14.062 5.844 -11.625 1 98.75 94 PHE A O 1
ATOM 734 N N . CYS A 1 95 ? 14.289 3.672 -12.211 1 98.75 95 CYS A N 1
ATOM 735 C CA . CYS A 1 95 ? 15.281 3.398 -11.18 1 98.75 95 CYS A CA 1
ATOM 736 C C . CYS A 1 95 ? 16.5 4.305 -11.328 1 98.75 95 CYS A C 1
ATOM 738 O O . CYS A 1 95 ? 16.969 4.879 -10.344 1 98.75 95 CYS A O 1
ATOM 740 N N . GLU A 1 96 ? 16.953 4.465 -12.523 1 98.81 96 GLU A N 1
ATOM 741 C CA . GLU A 1 96 ? 18.125 5.297 -12.789 1 98.81 96 GLU A CA 1
ATOM 742 C C . GLU A 1 96 ? 17.859 6.754 -12.422 1 98.81 96 GLU A C 1
ATOM 744 O O . GLU A 1 96 ? 18.656 7.375 -11.711 1 98.81 96 GLU A O 1
ATOM 749 N N . GLU A 1 97 ? 16.781 7.309 -12.898 1 98.69 97 GLU A N 1
ATOM 750 C CA . GLU A 1 97 ? 16.484 8.727 -12.711 1 98.69 97 GLU A CA 1
ATOM 751 C C . GLU A 1 97 ? 16.203 9.039 -11.242 1 98.69 97 GLU A C 1
ATOM 753 O O . GLU A 1 97 ? 16.609 10.094 -10.742 1 98.69 97 GLU A O 1
ATOM 758 N N . VAL A 1 98 ? 15.547 8.172 -10.57 1 98.69 98 VAL A N 1
ATOM 759 C CA . VAL A 1 98 ? 15.281 8.359 -9.148 1 98.69 98 VAL A CA 1
ATOM 760 C C . VAL A 1 98 ? 16.594 8.344 -8.375 1 98.69 98 VAL A C 1
ATOM 762 O O . VAL A 1 98 ? 16.844 9.219 -7.535 1 98.69 98 VAL A O 1
ATOM 765 N N . CYS A 1 99 ? 17.422 7.34 -8.672 1 98.75 99 CYS A N 1
ATOM 766 C CA . CYS A 1 99 ? 18.719 7.258 -7.984 1 98.75 99 CYS A CA 1
ATOM 767 C C . CYS A 1 99 ? 19.547 8.508 -8.227 1 98.75 99 CYS A C 1
ATOM 769 O O . CYS A 1 99 ? 20.078 9.102 -7.289 1 98.75 99 CYS A O 1
ATOM 771 N N . LYS A 1 100 ? 19.594 8.945 -9.461 1 98.31 100 LYS A N 1
ATOM 772 C CA . LYS A 1 100 ? 20.391 10.117 -9.812 1 98.31 100 LYS A CA 1
ATOM 773 C C . LYS A 1 100 ? 19.797 11.383 -9.188 1 98.31 100 LYS A C 1
ATOM 775 O O . LYS A 1 100 ? 20.516 12.172 -8.586 1 98.31 100 LYS A O 1
ATOM 780 N N . ALA A 1 101 ? 18.516 11.523 -9.281 1 97.88 101 ALA A N 1
ATOM 781 C CA . ALA A 1 101 ? 17.859 12.727 -8.797 1 97.88 101 ALA A CA 1
ATOM 782 C C . ALA A 1 101 ? 17.922 12.812 -7.273 1 97.88 101 ALA A C 1
ATOM 784 O O . ALA A 1 101 ? 18.016 13.906 -6.707 1 97.88 101 ALA A O 1
ATOM 785 N N . PHE A 1 102 ? 17.875 11.68 -6.609 1 98.25 102 PHE A N 1
ATOM 786 C CA . PHE A 1 102 ? 17.781 11.672 -5.156 1 98.25 102 PHE A CA 1
ATOM 787 C C . PHE A 1 102 ? 19.156 11.5 -4.527 1 98.25 102 PHE A C 1
ATOM 789 O O . PHE A 1 102 ? 19.328 11.719 -3.328 1 98.25 102 PHE A O 1
ATOM 796 N N . GLY A 1 103 ? 20.172 11.164 -5.32 1 98.31 103 GLY A N 1
ATOM 797 C CA . GLY A 1 103 ? 21.547 11.078 -4.852 1 98.31 103 GLY A CA 1
ATOM 798 C C . GLY A 1 103 ? 21.844 9.789 -4.109 1 98.31 103 GLY A C 1
ATOM 799 O O . GLY A 1 103 ? 22.562 9.789 -3.109 1 98.31 103 GLY A O 1
ATOM 800 N N . PHE A 1 104 ? 21.266 8.672 -4.508 1 98.81 104 PHE A N 1
ATOM 801 C CA . PHE A 1 104 ? 21.516 7.355 -3.934 1 98.81 104 PHE A CA 1
ATOM 802 C C . PHE A 1 104 ? 21.859 6.348 -5.023 1 98.81 104 PHE A C 1
ATOM 804 O O . PHE A 1 104 ? 21.797 6.668 -6.211 1 98.81 104 PHE A O 1
ATOM 811 N N . GLU A 1 105 ? 22.219 5.098 -4.641 1 98.75 105 GLU A N 1
ATOM 812 C CA . GLU A 1 105 ? 22.75 4.133 -5.602 1 98.75 105 GLU A CA 1
ATOM 813 C C . GLU A 1 105 ? 21.672 3.115 -5.992 1 98.75 105 GLU A C 1
ATOM 815 O O . GLU A 1 105 ? 21.703 2.582 -7.105 1 98.75 105 GLU A O 1
ATOM 820 N N . ARG A 1 106 ? 20.781 2.842 -5.027 1 98.56 106 ARG A N 1
ATOM 821 C CA . ARG A 1 106 ? 19.75 1.822 -5.23 1 98.56 106 ARG A CA 1
ATOM 822 C C . ARG A 1 106 ? 18.375 2.33 -4.789 1 98.56 106 ARG A C 1
ATOM 824 O O . ARG A 1 106 ? 18.281 3.137 -3.863 1 98.56 106 ARG A O 1
ATOM 831 N N . VAL A 1 107 ? 17.406 1.845 -5.527 1 98.62 107 VAL A N 1
ATOM 832 C CA . VAL A 1 107 ? 16.031 2.182 -5.156 1 98.62 107 VAL A CA 1
ATOM 833 C C . VAL A 1 107 ? 15.188 0.911 -5.078 1 98.62 107 VAL A C 1
ATOM 835 O O . VAL A 1 107 ? 15.352 0.001 -5.895 1 98.62 107 VAL A O 1
ATOM 838 N N . LEU A 1 108 ? 14.422 0.754 -4.035 1 98.19 108 LEU A N 1
ATOM 839 C CA . LEU A 1 108 ? 13.328 -0.205 -3.943 1 98.19 108 LEU A CA 1
ATOM 840 C C . LEU A 1 108 ? 11.977 0.501 -4.031 1 98.19 108 LEU A C 1
ATOM 842 O O . LEU A 1 108 ? 11.758 1.515 -3.365 1 98.19 108 LEU A O 1
ATOM 846 N N . THR A 1 109 ? 11.086 -0.029 -4.875 1 97.12 109 THR A N 1
ATOM 847 C CA . THR A 1 109 ? 9.789 0.602 -5.117 1 97.12 109 THR A CA 1
ATOM 848 C C . THR A 1 109 ? 8.688 -0.117 -4.348 1 97.12 109 THR A C 1
ATOM 850 O O . THR A 1 109 ? 8.711 -1.343 -4.215 1 97.12 109 THR A O 1
ATOM 853 N N . LEU A 1 110 ? 7.766 0.637 -3.836 1 96.31 110 LEU A N 1
ATOM 854 C CA . LEU A 1 110 ? 6.547 0.173 -3.18 1 96.31 110 LEU A CA 1
ATOM 855 C C . LEU A 1 110 ? 5.359 1.055 -3.553 1 96.31 110 LEU A C 1
ATOM 857 O O . LEU A 1 110 ? 5.426 1.819 -4.516 1 96.31 110 LEU A O 1
ATOM 861 N N . ASN A 1 111 ? 4.215 0.938 -2.777 1 94.62 111 ASN A N 1
ATOM 862 C CA . ASN A 1 111 ? 3.012 1.664 -3.164 1 94.62 111 ASN A CA 1
ATOM 863 C C . ASN A 1 111 ? 2.736 2.836 -2.227 1 94.62 111 ASN A C 1
ATOM 865 O O . ASN A 1 111 ? 2.324 3.908 -2.67 1 94.62 111 ASN A O 1
ATOM 869 N N . GLY A 1 112 ? 2.918 2.643 -0.965 1 95.5 112 GLY A N 1
ATOM 870 C CA . GLY A 1 112 ? 2.543 3.662 0.002 1 95.5 112 GLY A CA 1
ATOM 871 C C . GLY A 1 112 ? 3.648 3.979 0.992 1 95.5 112 GLY A C 1
ATOM 872 O O . GLY A 1 112 ? 4.598 3.205 1.14 1 95.5 112 GLY A O 1
ATOM 873 N N . GLY A 1 113 ? 3.518 5.102 1.667 1 96.81 113 GLY A N 1
ATOM 874 C CA . GLY A 1 113 ? 4.516 5.535 2.631 1 96.81 113 GLY A CA 1
ATOM 875 C C . GLY A 1 113 ? 4.676 4.574 3.795 1 96.81 113 GLY A C 1
ATOM 876 O O . GLY A 1 113 ? 5.797 4.305 4.234 1 96.81 113 GLY A O 1
ATOM 877 N N . GLY A 1 114 ? 3.529 4.102 4.371 1 96.19 114 GLY A N 1
ATOM 878 C CA . GLY A 1 114 ? 3.611 3.117 5.438 1 96.19 114 GLY A CA 1
ATOM 879 C C . GLY A 1 114 ? 4.391 1.875 5.047 1 96.19 114 GLY A C 1
ATOM 880 O O . GLY A 1 114 ? 5.164 1.344 5.848 1 96.19 114 GLY A O 1
ATOM 881 N N . GLU A 1 115 ? 4.227 1.394 3.799 1 96.75 115 GLU A N 1
ATOM 882 C CA . GLU A 1 115 ? 4.969 0.243 3.289 1 96.75 115 GLU A CA 1
ATOM 883 C C . GLU A 1 115 ? 6.461 0.546 3.195 1 96.75 115 GLU A C 1
ATOM 885 O O . GLU A 1 115 ? 7.293 -0.31 3.5 1 96.75 115 GLU A O 1
ATOM 890 N N . ALA A 1 116 ? 6.73 1.744 2.768 1 97.88 116 ALA A N 1
ATOM 891 C CA . ALA A 1 116 ? 8.125 2.137 2.619 1 97.88 116 ALA A CA 1
ATOM 892 C C . ALA A 1 116 ? 8.828 2.188 3.973 1 97.88 116 ALA A C 1
ATOM 894 O O . ALA A 1 116 ? 9.984 1.764 4.098 1 97.88 116 ALA A O 1
ATOM 895 N N . VAL A 1 117 ? 8.164 2.707 4.988 1 98.44 117 VAL A N 1
ATOM 896 C CA . VAL A 1 117 ? 8.75 2.768 6.32 1 98.44 117 VAL A CA 1
ATOM 897 C C . VAL A 1 117 ? 8.914 1.354 6.875 1 98.44 117 VAL A C 1
ATOM 899 O O . VAL A 1 117 ? 9.93 1.042 7.504 1 98.44 117 VAL A O 1
ATOM 902 N N . GLU A 1 118 ? 7.938 0.557 6.688 1 97.06 118 GLU A N 1
ATOM 903 C CA . GLU A 1 118 ? 8.055 -0.833 7.117 1 97.06 118 GLU A CA 1
ATOM 904 C C . GLU A 1 118 ? 9.266 -1.51 6.473 1 97.06 118 GLU A C 1
ATOM 906 O O . GLU A 1 118 ? 10 -2.248 7.133 1 97.06 118 GLU A O 1
ATOM 911 N N . PHE A 1 119 ? 9.422 -1.263 5.164 1 97.31 119 PHE A N 1
ATOM 912 C CA . PHE A 1 119 ? 10.586 -1.837 4.5 1 97.31 119 PHE A CA 1
ATOM 913 C C . PHE A 1 119 ? 11.875 -1.27 5.082 1 97.31 119 PHE A C 1
ATOM 915 O O . PHE A 1 119 ? 12.867 -1.983 5.207 1 97.31 119 PHE A O 1
ATOM 922 N N . ALA A 1 120 ? 11.859 0.006 5.395 1 98.69 120 ALA A N 1
ATOM 923 C CA . ALA A 1 120 ? 13.047 0.598 6 1 98.69 120 ALA A CA 1
ATOM 924 C C . ALA A 1 120 ? 13.406 -0.104 7.309 1 98.69 120 ALA A C 1
ATOM 926 O O . ALA A 1 120 ? 14.586 -0.276 7.629 1 98.69 120 ALA A O 1
ATOM 927 N N . ILE A 1 121 ? 12.398 -0.459 8.117 1 98.56 121 ILE A N 1
ATOM 928 C CA . ILE A 1 121 ? 12.648 -1.244 9.32 1 98.56 121 ILE A CA 1
ATOM 929 C C . ILE A 1 121 ? 13.32 -2.564 8.945 1 98.56 121 ILE A C 1
ATOM 931 O O . ILE A 1 121 ? 14.328 -2.941 9.539 1 98.56 121 ILE A O 1
ATOM 935 N N . LYS A 1 122 ? 12.789 -3.242 7.949 1 97.69 122 LYS A N 1
ATOM 936 C CA . LYS A 1 122 ? 13.352 -4.5 7.473 1 97.69 122 LYS A CA 1
ATOM 937 C C . LYS A 1 122 ? 14.789 -4.309 6.98 1 97.69 122 LYS A C 1
ATOM 939 O O . LYS A 1 122 ? 15.664 -5.121 7.273 1 97.69 122 LYS A O 1
ATOM 944 N N . LEU A 1 123 ? 14.961 -3.275 6.188 1 98.5 123 LEU A N 1
ATOM 945 C CA . LEU A 1 123 ? 16.281 -2.992 5.629 1 98.5 123 LEU A CA 1
ATOM 946 C C . LEU A 1 123 ? 17.297 -2.754 6.734 1 98.5 123 LEU A C 1
ATOM 948 O O . LEU A 1 123 ? 18.422 -3.27 6.672 1 98.5 123 LEU A O 1
ATOM 952 N N . CYS A 1 124 ? 16.922 -1.934 7.762 1 98.75 124 CYS A N 1
ATOM 953 C CA . CYS A 1 124 ? 17.797 -1.693 8.898 1 98.75 124 CYS A CA 1
ATOM 954 C C . CYS A 1 124 ? 18.172 -3.002 9.586 1 98.75 124 CYS A C 1
ATOM 956 O O . CYS A 1 124 ? 19.344 -3.246 9.875 1 98.75 124 CYS A O 1
ATOM 958 N N . ARG A 1 125 ? 17.219 -3.822 9.844 1 98.5 125 ARG A N 1
ATOM 959 C CA . ARG A 1 125 ? 17.484 -5.086 10.531 1 98.5 125 ARG A CA 1
ATOM 960 C C . ARG A 1 125 ? 18.375 -5.992 9.672 1 98.5 125 ARG A C 1
ATOM 962 O O . ARG A 1 125 ? 19.328 -6.574 10.172 1 98.5 125 ARG A O 1
ATOM 969 N N . ALA A 1 126 ? 17.984 -6.137 8.375 1 98.25 126 ALA A N 1
ATOM 970 C CA . ALA A 1 126 ? 18.812 -6.953 7.48 1 98.25 126 ALA A CA 1
ATOM 971 C C . ALA A 1 126 ? 20.266 -6.48 7.484 1 98.25 126 ALA A C 1
ATOM 973 O O . ALA A 1 126 ? 21.172 -7.289 7.625 1 98.25 126 ALA A O 1
ATOM 974 N N . TRP A 1 127 ? 20.422 -5.168 7.32 1 98.75 127 TRP A N 1
ATOM 975 C CA . TRP A 1 127 ? 21.766 -4.598 7.367 1 98.75 127 TRP A CA 1
ATOM 976 C C . TRP A 1 127 ? 22.438 -4.883 8.711 1 98.75 127 TRP A C 1
ATOM 978 O O . TRP A 1 127 ? 23.625 -5.227 8.758 1 98.75 127 TRP A O 1
ATOM 988 N N . GLY A 1 128 ? 21.688 -4.707 9.805 1 98.81 128 GLY A N 1
ATOM 989 C CA . GLY A 1 128 ? 22.203 -4.973 11.141 1 98.81 128 GLY A CA 1
ATOM 990 C C . GLY A 1 128 ? 22.719 -6.387 11.312 1 98.81 128 GLY A C 1
ATOM 991 O O . GLY A 1 128 ? 23.766 -6.598 11.914 1 98.81 128 GLY A O 1
ATOM 992 N N . TYR A 1 129 ? 21.984 -7.316 10.773 1 98.5 129 TYR A N 1
ATOM 993 C CA . TYR A 1 129 ? 22.359 -8.719 10.914 1 98.5 129 TYR A CA 1
ATOM 994 C C . TYR A 1 129 ? 23.484 -9.086 9.961 1 98.5 129 TYR A C 1
ATOM 996 O O . TYR A 1 129 ? 24.438 -9.766 10.344 1 98.5 129 TYR A O 1
ATOM 1004 N N . VAL A 1 130 ? 23.453 -8.625 8.758 1 97.88 130 VAL A N 1
ATOM 1005 C CA . VAL A 1 130 ? 24.328 -9.086 7.691 1 97.88 130 VAL A CA 1
ATOM 1006 C C . VAL A 1 130 ? 25.656 -8.32 7.746 1 97.88 130 VAL A C 1
ATOM 1008 O O . VAL A 1 130 ? 26.719 -8.891 7.492 1 97.88 130 VAL A O 1
ATOM 1011 N N . LYS A 1 131 ? 25.625 -7.055 8.055 1 97.81 131 LYS A N 1
ATOM 1012 C CA . LYS A 1 131 ? 26.797 -6.203 7.941 1 97.81 131 LYS A CA 1
ATOM 1013 C C . LYS A 1 131 ? 27.344 -5.824 9.32 1 97.81 131 LYS A C 1
ATOM 1015 O O . LYS A 1 131 ? 28.531 -6.004 9.594 1 97.81 131 LYS A O 1
ATOM 1020 N N . LYS A 1 132 ? 26.484 -5.312 10.195 1 97.94 132 LYS A N 1
ATOM 1021 C CA . LYS A 1 132 ? 26.891 -4.863 11.523 1 97.94 132 LYS A CA 1
ATOM 1022 C C . LYS A 1 132 ? 27.094 -6.043 12.469 1 97.94 132 LYS A C 1
ATOM 1024 O O . LYS A 1 132 ? 27.75 -5.91 13.508 1 97.94 132 LYS A O 1
ATOM 1029 N N . LYS A 1 133 ? 26.578 -7.191 12.117 1 98.38 133 LYS A N 1
ATOM 1030 C CA . LYS A 1 133 ? 26.719 -8.461 12.828 1 98.38 133 LYS A CA 1
ATOM 1031 C C . LYS A 1 133 ? 26.062 -8.398 14.203 1 98.38 133 LYS A C 1
ATOM 1033 O O . LYS A 1 133 ? 26.641 -8.867 15.195 1 98.38 133 LYS A O 1
ATOM 1038 N N . ILE A 1 134 ? 24.891 -7.793 14.289 1 98.75 134 ILE A N 1
ATOM 1039 C CA . ILE A 1 134 ? 24.047 -7.863 15.477 1 98.75 134 ILE A CA 1
ATOM 1040 C C . ILE A 1 134 ? 23.516 -9.281 15.648 1 98.75 134 ILE A C 1
ATOM 1042 O O . ILE A 1 134 ? 23.141 -9.938 14.672 1 98.75 134 ILE A O 1
ATOM 1046 N N . PRO A 1 135 ? 23.531 -9.797 16.891 1 98.31 135 PRO A N 1
ATOM 1047 C CA . PRO A 1 135 ? 22.953 -11.133 17.062 1 98.31 135 PRO A CA 1
ATOM 1048 C C . PRO A 1 135 ? 21.5 -11.219 16.562 1 98.31 135 PRO A C 1
ATOM 1050 O O . PRO A 1 135 ? 20.734 -10.266 16.734 1 98.31 135 PRO A O 1
ATOM 1053 N N . GLN A 1 136 ? 21.203 -12.398 16 1 97.06 136 GLN A N 1
ATOM 1054 C CA . GLN A 1 136 ? 19.875 -12.609 15.414 1 97.06 136 GLN A CA 1
ATOM 1055 C C . GLN A 1 136 ? 18.781 -12.266 16.422 1 97.06 136 GLN A C 1
ATOM 1057 O O . GLN A 1 136 ? 18.875 -12.609 17.594 1 97.06 136 GLN A O 1
ATOM 1062 N N . ASP A 1 137 ? 17.781 -11.508 15.953 1 97.12 137 ASP A N 1
ATOM 1063 C CA . ASP A 1 137 ? 16.562 -11.125 16.656 1 97.12 137 ASP A CA 1
ATOM 1064 C C . ASP A 1 137 ? 16.859 -10.117 17.766 1 97.12 137 ASP A C 1
ATOM 1066 O O . ASP A 1 137 ? 16.047 -9.945 18.688 1 97.12 137 ASP A O 1
ATOM 1070 N N . GLU A 1 138 ? 18.016 -9.414 17.703 1 98.25 138 GLU A N 1
ATOM 1071 C CA . GLU A 1 138 ? 18.359 -8.414 18.703 1 98.25 138 GLU A CA 1
ATOM 1072 C C . GLU A 1 138 ? 18.438 -7.02 18.078 1 98.25 138 GLU A C 1
ATOM 1074 O O . GLU A 1 138 ? 18.531 -6.02 18.797 1 98.25 138 GLU A O 1
ATOM 1079 N N . ALA A 1 139 ? 18.297 -6.961 16.781 1 98.62 139 ALA A N 1
ATOM 1080 C CA . ALA A 1 139 ? 18.438 -5.672 16.109 1 98.62 139 ALA A CA 1
ATOM 1081 C C . ALA A 1 139 ? 17.297 -4.73 16.453 1 98.62 139 ALA A C 1
ATOM 1083 O O . ALA A 1 139 ? 16.125 -5.09 16.312 1 98.62 139 ALA A O 1
ATOM 1084 N N . LYS A 1 140 ? 17.625 -3.584 16.953 1 98.44 140 LYS A N 1
ATOM 1085 C CA . LYS A 1 140 ? 16.672 -2.541 17.297 1 98.44 140 LYS A CA 1
ATOM 1086 C C . LYS A 1 140 ? 16.594 -1.47 16.219 1 98.44 140 LYS A C 1
ATOM 1088 O O . LYS A 1 140 ? 17.625 -1.1 15.633 1 98.44 140 LYS A O 1
ATOM 1093 N N . VAL A 1 141 ? 15.484 -1.028 15.898 1 98.88 141 VAL A N 1
ATOM 1094 C CA . VAL A 1 141 ? 15.258 0.133 15.047 1 98.88 141 VAL A CA 1
ATOM 1095 C C . VAL A 1 141 ? 14.594 1.249 15.844 1 98.88 141 VAL A C 1
ATOM 1097 O O . VAL A 1 141 ? 13.43 1.133 16.234 1 98.88 141 VAL A O 1
ATOM 1100 N N . MET A 1 142 ? 15.281 2.291 16.062 1 98.81 142 MET A N 1
ATOM 1101 C CA . MET A 1 142 ? 14.812 3.381 16.906 1 98.81 142 MET A CA 1
ATOM 1102 C C . MET A 1 142 ? 13.938 4.352 16.109 1 98.81 142 MET A C 1
ATOM 1104 O O . MET A 1 142 ? 14.086 4.473 14.898 1 98.81 142 MET A O 1
ATOM 1108 N N . MET A 1 143 ? 13.031 4.953 16.75 1 98.75 143 MET A N 1
ATOM 1109 C CA . MET A 1 143 ? 12.25 6.117 16.344 1 98.75 143 MET A CA 1
ATOM 1110 C C . MET A 1 143 ? 12.25 7.176 17.453 1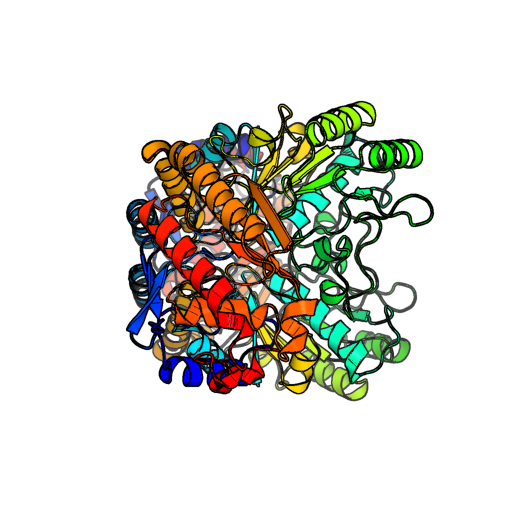 98.75 143 MET A C 1
ATOM 1112 O O . MET A 1 143 ? 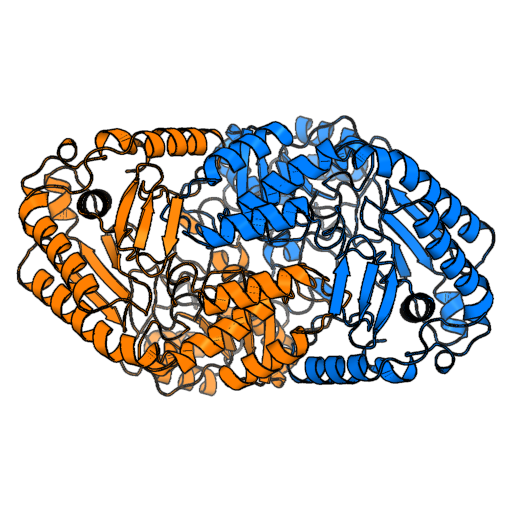12.844 6.977 18.5 1 98.75 143 MET A O 1
ATOM 1116 N N . VAL A 1 144 ? 11.695 8.305 17.203 1 98.69 144 VAL A N 1
ATOM 1117 C CA . VAL A 1 144 ? 11.602 9.336 18.234 1 98.69 144 VAL A CA 1
ATOM 1118 C C . VAL A 1 144 ? 10.148 9.5 18.672 1 98.69 144 VAL A C 1
ATOM 1120 O O . VAL A 1 144 ? 9.227 9.125 17.938 1 98.69 144 VAL A O 1
ATOM 1123 N N . ALA A 1 145 ? 9.938 9.969 19.875 1 98.06 145 ALA A N 1
ATOM 1124 C CA . ALA A 1 145 ? 8.586 10.148 20.422 1 98.06 145 ALA A CA 1
ATOM 1125 C C . ALA A 1 145 ? 7.777 11.109 19.547 1 98.06 145 ALA A C 1
ATOM 1127 O O . ALA A 1 145 ? 8.344 11.984 18.891 1 98.06 145 ALA A O 1
ATOM 1128 N N . LYS A 1 146 ? 6.41 10.898 19.469 1 96.75 146 LYS A N 1
ATOM 1129 C CA . LYS A 1 146 ? 5.426 11.703 18.75 1 96.75 146 LYS A CA 1
ATOM 1130 C C . LYS A 1 146 ? 5.582 11.539 17.25 1 96.75 146 LYS A C 1
ATOM 1132 O O . LYS A 1 146 ? 5.105 12.375 16.469 1 96.75 146 LYS A O 1
ATOM 1137 N N . ASN A 1 147 ? 6.195 10.43 16.922 1 97.56 147 ASN A N 1
ATOM 1138 C CA . ASN A 1 147 ? 6.391 10.148 15.5 1 97.56 147 ASN A CA 1
ATOM 1139 C C . ASN A 1 147 ? 5.09 9.719 14.828 1 97.56 147 ASN A C 1
ATOM 1141 O O . ASN A 1 147 ? 4.156 9.273 15.5 1 97.56 147 ASN A O 1
ATOM 1145 N N . TYR A 1 148 ? 4.977 9.938 13.547 1 96.38 148 TYR A N 1
ATOM 1146 C CA . TYR A 1 148 ? 3.998 9.344 12.648 1 96.38 148 TYR A CA 1
ATOM 1147 C C . TYR A 1 148 ? 4.676 8.789 11.398 1 96.38 148 TYR A C 1
ATOM 1149 O O . TYR A 1 148 ? 5.117 9.555 10.531 1 96.38 148 TYR A O 1
ATOM 1157 N N . HIS A 1 149 ? 4.66 7.48 11.266 1 97.44 149 HIS A N 1
ATOM 1158 C CA . HIS A 1 149 ? 5.305 6.828 10.133 1 97.44 149 HIS A CA 1
ATOM 1159 C C . HIS A 1 149 ? 4.324 5.941 9.375 1 97.44 149 HIS A C 1
ATOM 1161 O O . HIS A 1 149 ? 4.727 5.148 8.523 1 97.44 149 HIS A O 1
ATOM 1167 N N . GLY A 1 150 ? 3.076 6.043 9.688 1 94.38 150 GLY A N 1
ATOM 1168 C CA . GLY A 1 150 ? 2.057 5.223 9.055 1 94.38 150 GLY A CA 1
ATOM 1169 C C . GLY A 1 150 ? 1.208 4.449 10.047 1 94.38 150 GLY A C 1
ATOM 1170 O O . GLY A 1 150 ? 1.308 4.664 11.25 1 94.38 150 GLY A O 1
ATOM 1171 N N . ARG A 1 151 ? 0.336 3.553 9.523 1 93.75 151 ARG A N 1
ATOM 1172 C CA . ARG A 1 151 ? -0.638 2.9 10.391 1 93.75 151 ARG A CA 1
ATOM 1173 C C . ARG A 1 151 ? -0.562 1.384 10.258 1 93.75 151 ARG A C 1
ATOM 1175 O O . ARG A 1 151 ? -1.4 0.665 10.805 1 93.75 151 ARG A O 1
ATOM 1182 N N . LEU A 1 152 ? 0.425 0.872 9.531 1 95.38 152 LEU A N 1
ATOM 1183 C CA . LEU A 1 152 ? 0.632 -0.571 9.477 1 95.38 152 LEU A CA 1
ATOM 1184 C C . LEU A 1 152 ? 1.236 -1.086 10.781 1 95.38 152 LEU A C 1
ATOM 1186 O O . LEU A 1 152 ? 1.845 -0.322 11.531 1 95.38 152 LEU A O 1
ATOM 1190 N N . LEU A 1 153 ? 1.118 -2.316 11.062 1 95.25 153 LEU A N 1
ATOM 1191 C CA . LEU A 1 153 ? 1.537 -2.889 12.336 1 95.25 153 LEU A CA 1
ATOM 1192 C C . LEU A 1 153 ? 3.029 -2.67 12.562 1 95.25 153 LEU A C 1
ATOM 1194 O O . LEU A 1 153 ? 3.453 -2.391 13.688 1 95.25 153 LEU A O 1
ATOM 1198 N N . GLY A 1 154 ? 3.773 -2.809 11.508 1 92.31 154 GLY A N 1
ATOM 1199 C CA . GLY A 1 154 ? 5.211 -2.627 11.648 1 92.31 154 GLY A CA 1
ATOM 1200 C C . GLY A 1 154 ? 5.59 -1.237 12.117 1 92.31 154 GLY A C 1
ATOM 1201 O O . GLY A 1 154 ? 6.391 -1.089 13.047 1 92.31 154 GLY A O 1
ATOM 1202 N N . VAL A 1 155 ? 4.969 -0.258 11.609 1 94.56 155 VAL A N 1
ATOM 1203 C CA . VAL A 1 155 ? 5.332 1.123 11.906 1 94.56 155 VAL A CA 1
ATOM 1204 C C . VAL A 1 155 ? 4.633 1.573 13.188 1 94.56 155 VAL A C 1
ATOM 1206 O O . VAL A 1 155 ? 5.191 2.35 13.969 1 94.56 155 VAL A O 1
ATOM 1209 N N . THR A 1 156 ? 3.381 1.104 13.367 1 95.06 156 THR A N 1
ATOM 1210 C CA . THR A 1 156 ? 2.625 1.448 14.57 1 95.06 156 THR A CA 1
ATOM 1211 C C . THR A 1 156 ? 3.309 0.894 15.82 1 95.06 156 THR A C 1
ATOM 1213 O O . THR A 1 156 ? 3.121 1.416 16.922 1 95.06 156 THR A O 1
ATOM 1216 N N . SER A 1 157 ? 4.098 -0.106 15.633 1 95.88 157 SER A N 1
ATOM 1217 C CA . SER A 1 157 ? 4.848 -0.691 16.734 1 95.88 157 SER A CA 1
ATOM 1218 C C . SER A 1 157 ? 5.777 0.335 17.375 1 95.88 157 SER A C 1
ATOM 1220 O O . SER A 1 157 ? 6.094 0.236 18.562 1 95.88 157 SER A O 1
ATOM 1222 N N . GLY A 1 158 ? 6.164 1.316 16.578 1 96.62 158 GLY A N 1
ATOM 1223 C CA . GLY A 1 158 ? 7.051 2.342 17.094 1 96.62 158 GLY A CA 1
ATOM 1224 C C . GLY A 1 158 ? 6.34 3.643 17.422 1 96.62 158 GLY A C 1
ATOM 1225 O O . GLY A 1 158 ? 6.969 4.609 17.859 1 96.62 158 GLY A O 1
ATOM 1226 N N . SER A 1 159 ? 5.051 3.645 17.234 1 96.12 159 SER A N 1
ATOM 1227 C CA . SER A 1 159 ? 4.273 4.863 17.438 1 96.12 159 SER A CA 1
ATOM 1228 C C . SER A 1 159 ? 4.059 5.137 18.922 1 96.12 159 SER A C 1
ATOM 1230 O O . SER A 1 159 ? 3.992 4.203 19.734 1 96.12 159 SER A O 1
ATOM 1232 N N . THR A 1 160 ? 3.977 6.402 19.297 1 95.31 160 THR A N 1
ATOM 1233 C CA . THR A 1 160 ? 3.635 6.77 20.672 1 95.31 160 THR A CA 1
ATOM 1234 C C . THR A 1 160 ? 2.201 7.289 20.75 1 95.31 160 THR A C 1
ATOM 1236 O O . THR A 1 160 ? 1.772 7.785 21.781 1 95.31 160 THR A O 1
ATOM 1239 N N . ASN A 1 161 ? 1.486 7.301 19.641 1 92.5 161 ASN A N 1
ATOM 1240 C CA . ASN A 1 161 ? 0.083 7.703 19.625 1 92.5 161 ASN A CA 1
ATOM 1241 C C . ASN A 1 161 ? -0.82 6.609 20.188 1 92.5 161 ASN A C 1
ATOM 1243 O O . ASN A 1 161 ? -0.977 5.551 19.578 1 92.5 161 ASN A O 1
ATOM 1247 N N . PRO A 1 162 ? -1.457 6.848 21.297 1 91 162 PRO A N 1
ATOM 1248 C CA . PRO A 1 162 ? -2.273 5.797 21.906 1 91 162 PRO A CA 1
ATOM 1249 C C . PRO A 1 162 ? -3.443 5.367 21.031 1 91 162 PRO A C 1
ATOM 1251 O O . PRO A 1 162 ? -3.803 4.188 21 1 91 162 PRO A O 1
ATOM 1254 N N . THR A 1 163 ? -3.99 6.277 20.297 1 87.5 163 THR A N 1
ATOM 1255 C CA . THR A 1 163 ? -5.129 5.961 19.453 1 87.5 163 THR A CA 1
ATOM 1256 C C . THR A 1 163 ? -4.723 4.996 18.344 1 87.5 163 THR A C 1
ATOM 1258 O O . THR A 1 163 ? -5.484 4.102 17.984 1 87.5 163 THR A O 1
ATOM 1261 N N . ALA A 1 164 ? -3.574 5.145 17.828 1 89 164 ALA A N 1
ATOM 1262 C CA . ALA A 1 164 ? -3.086 4.305 16.734 1 89 164 ALA A CA 1
ATOM 1263 C C . ALA A 1 164 ? -2.748 2.902 17.234 1 89 164 ALA A C 1
ATOM 1265 O O . ALA A 1 164 ? -2.74 1.945 16.453 1 89 164 ALA A O 1
ATOM 1266 N N . ARG A 1 165 ? -2.518 2.748 18.562 1 93.44 165 ARG A N 1
ATOM 1267 C CA . ARG A 1 165 ? -2.008 1.487 19.094 1 93.44 165 ARG A CA 1
ATOM 1268 C C . ARG A 1 165 ? -3.102 0.724 19.844 1 93.44 165 ARG A C 1
ATOM 1270 O O . ARG A 1 165 ? -3.016 -0.496 20 1 93.44 165 ARG A O 1
ATOM 1277 N N . ALA A 1 166 ? -4.113 1.405 20.25 1 94.31 166 ALA A N 1
ATOM 1278 C CA . ALA A 1 166 ? -5.129 0.81 21.109 1 94.31 166 ALA A CA 1
ATOM 1279 C C . ALA A 1 166 ? -5.777 -0.397 20.453 1 94.31 166 ALA A C 1
ATOM 1281 O O . ALA A 1 166 ? -6.266 -0.301 19.312 1 94.31 166 ALA A O 1
ATOM 1282 N N . ASN A 1 167 ? -5.73 -1.544 21.078 1 96.19 167 ASN A N 1
ATOM 1283 C CA . ASN A 1 167 ? -6.438 -2.771 20.734 1 96.19 167 ASN A CA 1
ATOM 1284 C C . ASN A 1 167 ? -5.809 -3.451 19.516 1 96.19 167 ASN A C 1
ATOM 1286 O O . ASN A 1 167 ? -6.469 -4.223 18.828 1 96.19 167 ASN A O 1
ATOM 1290 N N . TYR A 1 168 ? -4.535 -3.209 19.25 1 96.62 168 TYR A N 1
ATOM 1291 C CA . TYR A 1 168 ? -3.918 -3.834 18.094 1 96.62 168 TYR A CA 1
ATOM 1292 C C . TYR A 1 168 ? -2.711 -4.668 18.5 1 96.62 168 TYR A C 1
ATOM 1294 O O . TYR A 1 168 ? -2.146 -5.395 17.672 1 96.62 168 TYR A O 1
ATOM 1302 N N . GLY A 1 169 ? -2.25 -4.625 19.766 1 96.25 169 GLY A N 1
ATOM 1303 C CA . GLY A 1 169 ? -1.083 -5.359 20.234 1 96.25 169 GLY A CA 1
ATOM 1304 C C . GLY A 1 169 ? -1.324 -6.855 20.344 1 96.25 169 GLY A C 1
ATOM 1305 O O . GLY A 1 169 ? -2.457 -7.316 20.188 1 96.25 169 GLY A O 1
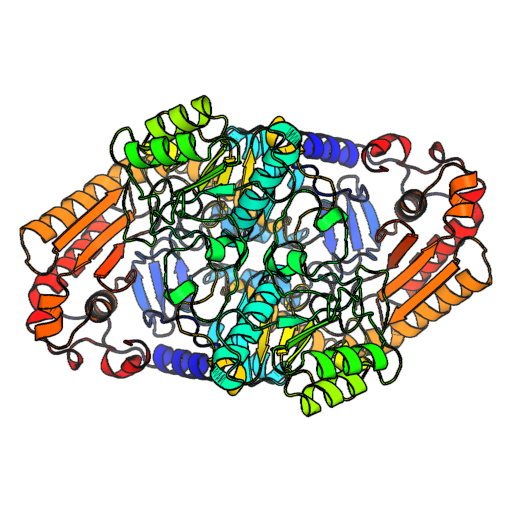ATOM 1306 N N . PRO A 1 170 ? -0.335 -7.621 20.719 1 97.12 170 PRO A N 1
ATOM 1307 C CA . PRO A 1 170 ? 1.038 -7.156 20.938 1 97.12 170 PRO A CA 1
ATOM 1308 C C . PRO A 1 170 ? 1.709 -6.695 19.641 1 97.12 170 PRO A C 1
ATOM 1310 O O . PRO A 1 170 ? 1.258 -7.047 18.547 1 97.12 170 PRO A O 1
ATOM 1313 N N . PHE A 1 171 ? 2.758 -5.875 19.797 1 97.06 171 PHE A N 1
ATOM 1314 C CA . PHE A 1 171 ? 3.42 -5.238 18.672 1 97.06 171 PHE A CA 1
ATOM 1315 C C . PHE A 1 171 ? 4.793 -5.852 18.438 1 97.06 171 PHE A C 1
ATOM 1317 O O . PHE A 1 171 ? 5.199 -6.773 19.141 1 97.06 171 PHE A O 1
ATOM 1324 N N . ILE A 1 172 ? 5.48 -5.469 17.312 1 96.81 172 ILE A N 1
ATOM 1325 C CA . ILE A 1 172 ? 6.836 -5.914 17 1 96.81 172 ILE A CA 1
ATOM 1326 C C . ILE A 1 172 ? 7.793 -5.438 18.094 1 96.81 172 ILE A C 1
ATOM 1328 O O . ILE A 1 172 ? 7.848 -4.246 18.406 1 96.81 172 ILE A O 1
ATOM 1332 N N . PRO A 1 173 ? 8.562 -6.32 18.656 1 96.06 173 PRO A N 1
ATOM 1333 C CA . PRO A 1 173 ? 9.547 -5.906 19.656 1 96.06 173 PRO A CA 1
ATOM 1334 C C . PRO A 1 173 ? 10.688 -5.09 19.047 1 96.06 173 PRO A C 1
ATOM 1336 O O . PRO A 1 173 ? 11.031 -5.273 17.875 1 96.06 173 PRO A O 1
ATOM 1339 N N . LYS A 1 174 ? 11.273 -4.156 19.812 1 97.5 174 LYS A N 1
ATOM 1340 C CA . LYS A 1 174 ? 12.547 -3.484 19.547 1 97.5 174 LYS A CA 1
ATOM 1341 C C . LYS A 1 174 ? 12.414 -2.494 18.391 1 97.5 174 LYS A C 1
ATOM 1343 O O . LYS A 1 174 ? 13.367 -2.273 17.656 1 97.5 174 LYS A O 1
ATOM 1348 N N . VAL A 1 175 ? 11.242 -1.979 18.188 1 98.12 175 VAL A N 1
ATOM 1349 C CA . VAL A 1 175 ? 10.977 -0.883 17.266 1 98.12 175 VAL A CA 1
ATOM 1350 C C . VAL A 1 175 ? 10.289 0.265 18 1 98.12 175 VAL A C 1
ATOM 1352 O O . VAL A 1 175 ? 9.258 0.071 18.641 1 98.12 175 VAL A O 1
ATOM 1355 N N . GLY A 1 176 ? 10.891 1.452 17.969 1 98.25 176 GLY A N 1
ATOM 1356 C CA . GLY A 1 176 ? 10.211 2.576 18.594 1 98.25 176 GLY A CA 1
ATOM 1357 C C . GLY A 1 176 ? 11.141 3.475 19.391 1 98.25 176 GLY A C 1
ATOM 1358 O O . GLY A 1 176 ? 12.359 3.414 19.219 1 98.25 176 GLY A O 1
ATOM 1359 N N . PRO A 1 177 ? 10.57 4.336 20.172 1 98.5 177 PRO A N 1
ATOM 1360 C CA . PRO A 1 177 ? 11.383 5.359 20.844 1 98.5 177 PRO A CA 1
ATOM 1361 C C . PRO A 1 177 ? 11.891 4.914 22.203 1 98.5 177 PRO A C 1
ATOM 1363 O O . PRO A 1 177 ? 12.68 5.621 22.844 1 98.5 177 PRO A O 1
ATOM 1366 N N . ALA A 1 178 ? 11.469 3.764 22.703 1 97.94 178 ALA A N 1
ATOM 1367 C CA . ALA A 1 178 ? 11.836 3.326 24.047 1 97.94 178 ALA A CA 1
ATOM 1368 C C . ALA A 1 178 ? 13.281 2.828 24.094 1 97.94 178 ALA A C 1
ATOM 1370 O O . ALA A 1 178 ? 13.734 2.145 23.172 1 97.94 178 ALA A O 1
ATOM 1371 N N . TYR A 1 179 ? 14.039 3.193 25.125 1 97.88 179 TYR A N 1
ATOM 1372 C CA . TYR A 1 179 ? 15.398 2.705 25.359 1 97.88 179 TYR A CA 1
ATOM 1373 C C . TYR A 1 179 ? 15.703 2.627 26.844 1 97.88 179 TYR A C 1
ATOM 1375 O O . TYR A 1 179 ? 14.922 3.117 27.672 1 97.88 179 TYR A O 1
ATOM 1383 N N . GLY A 1 180 ? 16.719 1.906 27.172 1 96.12 180 GLY A N 1
ATOM 1384 C CA . GLY A 1 180 ? 17.078 1.747 28.578 1 96.12 180 GLY A CA 1
ATOM 1385 C C . GLY A 1 180 ? 15.977 1.096 29.391 1 96.12 180 GLY A C 1
ATOM 1386 O O . GLY A 1 180 ? 15.477 0.028 29.031 1 96.12 180 GLY A O 1
ATOM 1387 N N . ASP A 1 181 ? 15.625 1.738 30.5 1 94.5 181 ASP A N 1
ATOM 1388 C CA . ASP A 1 181 ? 14.609 1.201 31.391 1 94.5 181 ASP A CA 1
ATOM 1389 C C . ASP A 1 181 ? 13.219 1.728 31.031 1 94.5 181 ASP A C 1
ATOM 1391 O O . ASP A 1 181 ? 12.406 2.006 31.906 1 94.5 181 ASP A O 1
ATOM 1395 N N . GLY A 1 182 ? 13.062 1.981 29.719 1 93.06 182 GLY A N 1
ATOM 1396 C CA . GLY A 1 182 ? 11.742 2.404 29.266 1 93.06 182 GLY A CA 1
ATOM 1397 C C . GLY A 1 182 ? 11.656 3.891 28.984 1 93.06 182 GLY A C 1
ATOM 1398 O O . GLY A 1 182 ? 10.578 4.41 28.703 1 93.06 182 GLY A O 1
ATOM 1399 N N . LYS A 1 183 ? 12.789 4.559 28.953 1 96.75 183 LYS A N 1
ATOM 1400 C CA . LYS A 1 183 ? 12.82 5.969 28.562 1 96.75 183 LYS A CA 1
ATOM 1401 C C . LYS A 1 183 ? 12.398 6.152 27.109 1 96.75 183 LYS A C 1
ATOM 1403 O O . LYS A 1 183 ? 12.625 5.273 26.281 1 96.75 183 LYS A O 1
ATOM 1408 N N . MET A 1 184 ? 11.758 7.258 26.875 1 98.19 184 MET A N 1
ATOM 1409 C CA . MET A 1 184 ? 11.359 7.578 25.516 1 98.19 184 MET A CA 1
ATOM 1410 C C . MET A 1 184 ? 12.312 8.594 24.891 1 98.19 184 MET A C 1
ATOM 1412 O O . MET A 1 184 ? 12.641 9.602 25.516 1 98.19 184 MET A O 1
ATOM 1416 N N . LEU A 1 185 ? 12.781 8.305 23.75 1 98.75 185 LEU A N 1
ATOM 1417 C CA . LEU A 1 185 ? 13.68 9.203 23.016 1 98.75 185 LEU A CA 1
ATOM 1418 C C . LEU A 1 185 ? 12.898 10.359 22.406 1 98.75 185 LEU A C 1
ATOM 1420 O O . LEU A 1 185 ? 12.102 10.156 21.484 1 98.75 185 LEU A O 1
ATOM 1424 N N . PRO A 1 186 ? 13.086 11.602 22.859 1 98.5 186 PRO A N 1
ATOM 1425 C CA . PRO A 1 186 ? 12.352 12.734 22.297 1 98.5 186 PRO A CA 1
ATOM 1426 C C . PRO A 1 186 ? 12.953 13.242 20.984 1 98.5 186 PRO A C 1
ATOM 1428 O O . PRO A 1 186 ? 14.164 13.133 20.781 1 98.5 186 PRO A O 1
ATOM 1431 N N . PHE A 1 187 ? 12.094 13.773 20.172 1 98.38 187 PHE A N 1
ATOM 1432 C CA . PHE A 1 187 ? 12.57 14.57 19.047 1 98.38 187 PHE A CA 1
ATOM 1433 C C . PHE A 1 187 ? 13.352 15.781 19.531 1 98.38 187 PHE A C 1
ATOM 1435 O O . PHE A 1 187 ? 13.039 16.344 20.578 1 98.38 187 PHE A O 1
ATOM 1442 N N . ASN A 1 188 ? 14.461 16.172 18.766 1 98.38 188 ASN A N 1
ATOM 1443 C CA . ASN A 1 188 ? 15.234 17.391 19.047 1 98.38 188 ASN A CA 1
ATOM 1444 C C . ASN A 1 188 ? 16.031 17.266 20.344 1 98.38 188 ASN A C 1
ATOM 1446 O O . ASN A 1 188 ? 16.219 18.25 21.047 1 98.38 188 ASN A O 1
ATOM 1450 N N . ASP A 1 189 ? 16.422 16.125 20.781 1 98.69 189 ASP A N 1
ATOM 1451 C CA . ASP A 1 189 ? 17.203 15.906 22 1 98.69 189 ASP A CA 1
ATOM 1452 C C . ASP A 1 189 ? 18.438 15.07 21.719 1 98.69 189 ASP A C 1
ATOM 1454 O O . ASP A 1 189 ? 18.422 13.844 21.906 1 98.69 189 ASP A O 1
ATOM 1458 N N . LEU A 1 190 ? 19.531 15.734 21.453 1 98.69 190 LEU A N 1
ATOM 1459 C CA . LEU A 1 190 ? 20.781 15.055 21.094 1 98.69 190 LEU A CA 1
ATOM 1460 C C . LEU A 1 190 ? 21.391 14.375 22.312 1 98.69 190 LEU A C 1
ATOM 1462 O O . LEU A 1 190 ? 22.016 13.32 22.203 1 98.69 190 LEU A O 1
ATOM 1466 N N . GLU A 1 191 ? 21.203 14.977 23.438 1 98.62 191 GLU A N 1
ATOM 1467 C CA . GLU A 1 191 ? 21.719 14.367 24.656 1 98.62 191 GLU A CA 1
ATOM 1468 C C . GLU A 1 191 ? 21.047 13.023 24.938 1 98.62 191 GLU A C 1
ATOM 1470 O O . GLU A 1 191 ? 21.719 12.039 25.266 1 98.62 191 GLU A O 1
ATOM 1475 N N . ALA A 1 192 ? 19.75 12.992 24.781 1 98.75 192 ALA A N 1
ATOM 1476 C CA . ALA A 1 192 ? 19.016 11.734 24.969 1 98.75 192 ALA A CA 1
ATOM 1477 C C . ALA A 1 192 ? 19.422 10.711 23.906 1 98.75 192 ALA A C 1
ATOM 1479 O O . ALA A 1 192 ? 19.516 9.516 24.203 1 98.75 192 ALA A O 1
ATOM 1480 N N . LEU A 1 193 ? 19.609 11.164 22.703 1 98.88 193 LEU A N 1
ATOM 1481 C CA . LEU A 1 193 ? 20.031 10.266 21.641 1 98.88 193 LEU A CA 1
ATOM 1482 C C . LEU A 1 193 ? 21.391 9.648 21.938 1 98.88 193 LEU A C 1
ATOM 1484 O O . LEU A 1 193 ? 21.594 8.453 21.734 1 98.88 193 LEU A O 1
ATOM 1488 N N . GLU A 1 194 ? 22.281 10.469 22.344 1 98.81 194 GLU A N 1
ATOM 1489 C CA . GLU A 1 194 ? 23.609 9.953 22.688 1 98.81 194 GLU A CA 1
ATOM 1490 C C . GLU A 1 194 ? 23.531 8.953 23.828 1 98.81 194 GLU A C 1
ATOM 1492 O O . GLU A 1 194 ? 24.203 7.922 23.812 1 98.81 194 GLU A O 1
ATOM 1497 N N . GLU A 1 195 ? 22.828 9.297 24.859 1 98.75 195 GLU A N 1
ATOM 1498 C CA . GLU A 1 195 ? 22.625 8.352 25.953 1 98.75 195 GLU A CA 1
ATOM 1499 C C . GLU A 1 195 ? 22.094 7.02 25.438 1 98.75 195 GLU A C 1
ATOM 1501 O O . GLU A 1 195 ? 22.578 5.957 25.844 1 98.75 195 GLU A O 1
ATOM 1506 N N . CYS A 1 196 ? 21.062 7.078 24.609 1 98.75 196 CYS A N 1
ATOM 1507 C CA . CYS A 1 196 ? 20.469 5.895 24 1 98.75 196 CYS A CA 1
ATOM 1508 C C . CYS A 1 196 ? 21.516 5.07 23.266 1 98.75 196 CYS A C 1
ATOM 1510 O O . CYS A 1 196 ? 21.594 3.854 23.453 1 98.75 196 CYS A O 1
ATOM 1512 N N . PHE A 1 197 ? 22.359 5.703 22.422 1 98.81 197 PHE A N 1
ATOM 1513 C CA . PHE A 1 197 ? 23.359 5.012 21.625 1 98.81 197 PHE A CA 1
ATOM 1514 C C . PHE A 1 197 ? 24.469 4.457 22.516 1 98.81 197 PHE A C 1
ATOM 1516 O O . PHE A 1 197 ? 25.031 3.396 22.234 1 98.81 197 PHE A O 1
ATOM 1523 N N . GLU A 1 198 ? 24.812 5.191 23.562 1 98.5 198 GLU A N 1
ATOM 1524 C CA . GLU A 1 198 ? 25.812 4.695 24.516 1 98.5 198 GLU A CA 1
ATOM 1525 C C . GLU A 1 198 ? 25.344 3.408 25.188 1 98.5 198 GLU A C 1
ATOM 1527 O O . GLU A 1 198 ? 26.141 2.49 25.406 1 98.5 198 GLU A O 1
ATOM 1532 N N . LEU A 1 199 ? 24.141 3.393 25.484 1 98.31 199 LEU A N 1
ATOM 1533 C CA . LEU A 1 199 ? 23.578 2.275 26.234 1 98.31 199 LEU A CA 1
ATOM 1534 C C . LEU A 1 199 ? 23.375 1.065 25.328 1 98.31 199 LEU A C 1
ATOM 1536 O O . LEU A 1 199 ? 23.562 -0.076 25.75 1 98.31 199 LEU A O 1
ATOM 1540 N N . GLU A 1 200 ? 22.891 1.3 24.078 1 98.31 200 GLU A N 1
ATOM 1541 C CA . GLU A 1 200 ? 22.359 0.184 23.297 1 98.31 200 GLU A CA 1
ATOM 1542 C C . GLU A 1 200 ? 22.875 0.224 21.859 1 98.31 200 GLU A C 1
ATOM 1544 O O . GLU A 1 200 ? 22.375 -0.52 21 1 98.31 200 GLU A O 1
ATOM 1549 N N . GLY A 1 201 ? 23.797 1.032 21.562 1 98.12 201 GLY A N 1
ATOM 1550 C CA . GLY A 1 201 ? 24.234 1.265 20.203 1 98.12 201 GLY A CA 1
ATOM 1551 C C . GLY A 1 201 ? 24.734 0.006 19.5 1 98.12 201 GLY A C 1
ATOM 1552 O O . GLY A 1 201 ? 24.672 -0.099 18.281 1 98.12 201 GLY A O 1
ATOM 1553 N N . ASP A 1 202 ? 25.219 -0.934 20.219 1 98.19 202 ASP A N 1
ATOM 1554 C CA . ASP A 1 202 ? 25.719 -2.186 19.672 1 98.19 202 ASP A CA 1
ATOM 1555 C C . ASP A 1 202 ? 24.578 -3.029 19.094 1 98.19 202 ASP A C 1
ATOM 1557 O O . ASP A 1 202 ? 24.797 -3.889 18.25 1 98.19 202 ASP A O 1
ATOM 1561 N N . LYS A 1 203 ? 23.297 -2.74 19.516 1 98.5 203 LYS A N 1
ATOM 1562 C CA . LYS A 1 203 ? 22.156 -3.516 19.062 1 98.5 203 LYS A CA 1
ATOM 1563 C C . LYS A 1 203 ? 21.219 -2.668 18.203 1 98.5 203 LYS A C 1
ATOM 1565 O O . LYS A 1 203 ? 20.203 -3.16 17.703 1 98.5 203 LYS A O 1
ATOM 1570 N N . ILE A 1 204 ? 21.547 -1.443 18.047 1 98.88 204 ILE A N 1
ATOM 1571 C CA . ILE A 1 204 ? 20.703 -0.563 17.25 1 98.88 204 ILE A CA 1
ATOM 1572 C C . ILE A 1 204 ? 21.188 -0.573 15.797 1 98.88 204 ILE A C 1
ATOM 1574 O O . ILE A 1 204 ? 22.344 -0.226 15.516 1 98.88 204 ILE A O 1
ATOM 1578 N N . ALA A 1 205 ? 20.266 -1.036 14.883 1 98.94 205 ALA A N 1
ATOM 1579 C CA . ALA A 1 205 ? 20.594 -1.106 13.461 1 98.94 205 ALA A CA 1
ATOM 1580 C C . ALA A 1 205 ? 20.359 0.24 12.781 1 98.94 205 ALA A C 1
ATOM 1582 O O . ALA A 1 205 ? 21.125 0.629 11.891 1 98.94 205 ALA A O 1
ATOM 1583 N N . GLY A 1 206 ? 19.344 0.911 13.164 1 98.94 206 GLY A N 1
ATOM 1584 C CA . GLY A 1 206 ? 19.016 2.182 12.539 1 98.94 206 GLY A CA 1
ATOM 1585 C C . GLY A 1 206 ? 18.062 3.02 13.359 1 98.94 206 GLY A C 1
ATOM 1586 O O . GLY A 1 206 ? 17.516 2.549 14.359 1 98.94 206 GLY A O 1
ATOM 1587 N N . ILE A 1 207 ? 17.922 4.254 13.008 1 98.94 207 ILE A N 1
ATOM 1588 C CA . ILE A 1 207 ? 16.938 5.176 13.578 1 98.94 207 ILE A CA 1
ATOM 1589 C C . ILE A 1 207 ? 16.172 5.871 12.461 1 98.94 207 ILE A C 1
ATOM 1591 O O . ILE A 1 207 ? 16.781 6.363 11.5 1 98.94 207 ILE A O 1
ATOM 1595 N N . ILE A 1 208 ? 14.875 5.852 12.516 1 98.94 208 ILE A N 1
ATOM 1596 C CA . ILE A 1 208 ? 13.992 6.496 11.547 1 98.94 208 ILE A CA 1
ATOM 1597 C C . ILE A 1 208 ? 13.453 7.801 12.133 1 98.94 208 ILE A C 1
ATOM 1599 O O . ILE A 1 208 ? 12.836 7.805 13.195 1 98.94 208 ILE A O 1
ATOM 1603 N N . ILE A 1 209 ? 13.656 8.883 11.422 1 98.81 209 ILE A N 1
ATOM 1604 C CA . ILE A 1 209 ? 13.25 10.195 11.914 1 98.81 209 ILE A CA 1
ATOM 1605 C C . ILE A 1 209 ? 12.547 10.969 10.797 1 98.81 209 ILE A C 1
ATOM 1607 O O . ILE A 1 209 ? 13.039 11.023 9.664 1 98.81 209 ILE A O 1
ATOM 1611 N N . GLU A 1 210 ? 11.344 11.492 11.094 1 98.5 210 GLU A N 1
ATOM 1612 C CA . GLU A 1 210 ? 10.828 12.57 10.258 1 98.5 210 GLU A CA 1
ATOM 1613 C C . GLU A 1 210 ? 11.742 13.797 10.305 1 98.5 210 GLU A C 1
ATOM 1615 O O . GLU A 1 210 ? 12.031 14.312 11.391 1 98.5 210 GLU A O 1
ATOM 1620 N N . SER A 1 211 ? 12.102 14.297 9.156 1 97.75 211 SER A N 1
ATOM 1621 C CA . SER A 1 211 ? 12.938 15.492 9.18 1 97.75 211 SER A CA 1
ATOM 1622 C C . SER A 1 211 ? 12.219 16.656 9.852 1 97.75 211 SER A C 1
ATOM 1624 O O . SER A 1 211 ? 12.852 17.484 10.508 1 97.75 211 SER A O 1
ATOM 1626 N N . ILE A 1 212 ? 10.977 16.781 9.594 1 97.94 212 ILE A N 1
ATOM 1627 C CA . ILE A 1 212 ? 10.023 17.625 10.305 1 97.94 212 ILE A CA 1
ATOM 1628 C C . ILE A 1 212 ? 8.844 16.781 10.773 1 97.94 212 ILE A C 1
ATOM 1630 O O . ILE A 1 212 ? 8.211 16.078 9.969 1 97.94 212 ILE A O 1
ATOM 1634 N N . GLN A 1 213 ? 8.609 16.766 12.094 1 97.69 213 GLN A N 1
ATOM 1635 C CA . GLN A 1 213 ? 7.461 15.977 12.539 1 97.69 213 GLN A CA 1
ATOM 1636 C C . GLN A 1 213 ? 6.152 16.609 12.07 1 97.69 213 GLN A C 1
ATOM 1638 O O . GLN A 1 213 ? 5.789 17.703 12.516 1 97.69 213 GLN A O 1
ATOM 1643 N N . GLY A 1 214 ? 5.441 15.93 11.211 1 95.75 214 GLY A N 1
ATOM 1644 C CA . GLY A 1 214 ? 4.254 16.469 10.57 1 95.75 214 GLY A CA 1
ATOM 1645 C C . GLY A 1 214 ? 2.996 16.297 11.398 1 95.75 214 GLY A C 1
ATOM 1646 O O . GLY A 1 214 ? 2.396 17.281 11.844 1 95.75 214 GLY A O 1
ATOM 1647 N N . GLU A 1 215 ? 2.65 15.094 11.734 1 93.38 215 GLU A N 1
ATOM 1648 C CA . GLU A 1 215 ? 1.392 14.766 12.398 1 93.38 215 GLU A CA 1
ATOM 1649 C C . GLU A 1 215 ? 1.413 15.188 13.867 1 93.38 215 GLU A C 1
ATOM 1651 O O . GLU A 1 215 ? 0.368 15.25 14.516 1 93.38 215 GLU A O 1
ATOM 1656 N N . ALA A 1 216 ? 2.625 15.469 14.367 1 95.25 216 ALA A N 1
ATOM 1657 C CA . ALA A 1 216 ? 2.729 15.914 15.758 1 95.25 216 ALA A CA 1
ATOM 1658 C C . ALA A 1 216 ? 2.32 17.375 15.891 1 95.25 216 ALA A C 1
ATOM 1660 O O . ALA A 1 216 ? 2.059 17.859 17 1 95.25 216 ALA A O 1
ATOM 1661 N N . GLY A 1 217 ? 2.156 18.062 14.812 1 95.56 217 GLY A N 1
ATOM 1662 C CA . GLY A 1 217 ? 1.824 19.484 14.859 1 95.56 217 GLY A CA 1
ATOM 1663 C C . GLY A 1 217 ? 2.844 20.359 14.148 1 95.56 217 GLY A C 1
ATOM 1664 O O . GLY A 1 217 ? 3.037 21.516 14.523 1 95.56 217 GLY A O 1
ATOM 1665 N N . ILE A 1 218 ? 3.545 19.75 13.18 1 97.06 218 ILE A N 1
ATOM 1666 C CA . ILE A 1 218 ? 4.535 20.438 12.359 1 97.06 218 ILE A CA 1
ATOM 1667 C C . ILE A 1 218 ? 5.66 20.969 13.242 1 97.06 218 ILE A C 1
ATOM 1669 O O . ILE A 1 218 ? 5.832 22.172 13.391 1 97.06 218 ILE A O 1
ATOM 1673 N N . PHE A 1 219 ? 6.512 20.125 13.719 1 97.38 219 PHE A N 1
ATOM 1674 C CA . PHE A 1 219 ? 7.652 20.5 14.547 1 97.38 219 PHE A CA 1
ATOM 1675 C C . PHE A 1 219 ? 8.953 20.375 13.766 1 97.38 219 PHE A C 1
ATOM 1677 O O . PHE A 1 219 ? 9.398 19.266 13.469 1 97.38 219 PHE A O 1
ATOM 1684 N N . PRO A 1 220 ? 9.586 21.453 13.375 1 97 220 PRO A N 1
ATOM 1685 C CA . PRO A 1 220 ? 10.898 21.391 12.727 1 97 220 PRO A CA 1
ATOM 1686 C C . PRO A 1 220 ? 12.016 21 13.688 1 97 220 PRO A C 1
ATOM 1688 O O . PRO A 1 220 ? 11.859 21.109 14.906 1 97 220 PRO A O 1
ATOM 1691 N N . PRO A 1 221 ? 13.094 20.484 13.125 1 97.94 221 PRO A N 1
ATOM 1692 C CA . PRO A 1 221 ? 14.25 20.25 13.992 1 97.94 221 PRO A CA 1
ATOM 1693 C C . PRO A 1 221 ? 14.914 21.547 14.461 1 97.94 221 PRO A C 1
ATOM 1695 O O . PRO A 1 221 ? 14.969 22.516 13.719 1 97.94 221 PRO A O 1
ATOM 1698 N N . ASN A 1 222 ? 15.375 21.531 15.703 1 97.25 222 ASN A N 1
ATOM 1699 C CA . ASN A 1 222 ? 16.25 22.609 16.125 1 97.25 222 ASN A CA 1
ATOM 1700 C C . ASN A 1 222 ? 17.5 22.703 15.258 1 97.25 222 ASN A C 1
ATOM 1702 O O . ASN A 1 222 ? 17.938 21.703 14.695 1 97.25 222 ASN A O 1
ATOM 1706 N N . PRO A 1 223 ? 17.969 23.984 15.141 1 96.81 223 PRO A N 1
ATOM 1707 C CA . PRO A 1 223 ? 19.234 24.109 14.406 1 96.81 223 PRO A CA 1
ATOM 1708 C C . PRO A 1 223 ? 20.312 23.141 14.914 1 96.81 223 PRO A C 1
ATOM 1710 O O . PRO A 1 223 ? 20.531 23.062 16.125 1 96.81 223 PRO A O 1
ATOM 1713 N N . GLY A 1 224 ? 20.891 22.359 13.969 1 98.19 224 GLY A N 1
ATOM 1714 C CA . GLY A 1 224 ? 21.984 21.484 14.312 1 98.19 224 GLY A CA 1
ATOM 1715 C C . GLY A 1 224 ? 21.531 20.094 14.727 1 98.19 224 GLY A C 1
ATOM 1716 O O . GLY A 1 224 ? 22.344 19.172 14.812 1 98.19 224 GLY A O 1
ATOM 1717 N N . TYR A 1 225 ? 20.281 19.859 15.031 1 98.5 225 TYR A N 1
ATOM 1718 C CA . TYR A 1 225 ? 19.781 18.578 15.531 1 98.5 225 TYR A CA 1
ATOM 1719 C C . TYR A 1 225 ? 20.094 17.453 14.555 1 98.5 225 TYR A C 1
ATOM 1721 O O . TYR A 1 225 ? 20.719 16.453 14.922 1 98.5 225 TYR A O 1
ATOM 1729 N N . LEU A 1 226 ? 19.703 17.578 13.242 1 98.81 226 LEU A N 1
ATOM 1730 C CA . LEU A 1 226 ? 19.891 16.5 12.273 1 98.81 226 LEU A CA 1
ATOM 1731 C C . LEU A 1 226 ? 21.375 16.297 11.969 1 98.81 226 LEU A C 1
ATOM 1733 O O . LEU A 1 226 ? 21.812 15.164 11.711 1 98.81 226 LEU A O 1
ATOM 1737 N N . ASP A 1 227 ? 22.156 17.406 12.016 1 98.88 227 ASP A N 1
ATOM 1738 C CA . ASP A 1 227 ? 23.594 17.266 11.898 1 98.88 227 ASP A CA 1
ATOM 1739 C C . ASP A 1 227 ? 24.156 16.453 13.062 1 98.88 227 ASP A C 1
ATOM 1741 O O . ASP A 1 227 ? 25.078 15.648 12.883 1 98.88 227 ASP A O 1
ATOM 1745 N N . GLY A 1 228 ? 23.641 16.734 14.25 1 98.88 228 GLY A N 1
ATOM 1746 C CA . GLY A 1 228 ? 24.016 15.953 15.414 1 98.88 228 GLY A CA 1
ATOM 1747 C C . GLY A 1 228 ? 23.609 14.492 15.305 1 98.88 228 GLY A C 1
ATOM 1748 O O . GLY A 1 228 ? 24.359 13.609 15.719 1 98.88 228 GLY A O 1
ATOM 1749 N N . VAL A 1 229 ? 22.406 14.195 14.781 1 98.88 229 VAL A N 1
ATOM 1750 C CA . VAL A 1 229 ? 21.953 12.828 14.531 1 98.88 229 VAL A CA 1
ATOM 1751 C C . VAL A 1 229 ? 22.938 12.117 13.617 1 98.88 229 VAL A C 1
ATOM 1753 O O . VAL A 1 229 ? 23.359 10.992 13.898 1 98.88 229 VAL A O 1
ATOM 1756 N N . ARG A 1 230 ? 23.297 12.758 12.5 1 98.81 230 ARG A N 1
ATOM 1757 C CA . ARG A 1 230 ? 24.266 12.203 11.547 1 98.81 230 ARG A CA 1
ATOM 1758 C C . ARG A 1 230 ? 25.578 11.844 12.234 1 98.81 230 ARG A C 1
ATOM 1760 O O . ARG A 1 230 ? 26.109 10.75 12.031 1 98.81 230 ARG A O 1
ATOM 1767 N N . ALA A 1 231 ? 26.094 12.773 13.031 1 98.88 231 ALA A N 1
ATOM 1768 C CA . ALA A 1 231 ? 27.359 12.57 13.719 1 98.88 231 ALA A CA 1
ATOM 1769 C C . ALA A 1 231 ? 27.297 11.383 14.672 1 98.88 231 ALA A C 1
ATOM 1771 O O . ALA A 1 231 ? 28.219 10.57 14.734 1 98.88 231 ALA A O 1
ATOM 1772 N N . LEU A 1 232 ? 26.219 11.305 15.453 1 98.88 232 LEU A N 1
ATOM 1773 C CA . LEU A 1 232 ? 26.062 10.219 16.406 1 98.88 232 LEU A CA 1
ATOM 1774 C C . LEU A 1 232 ? 25.875 8.883 15.695 1 98.88 232 LEU A C 1
ATOM 1776 O O . LEU A 1 232 ? 26.406 7.863 16.141 1 98.88 232 LEU A O 1
ATOM 1780 N N . CYS A 1 233 ? 25.125 8.891 14.625 1 98.88 233 CYS A N 1
ATOM 1781 C CA . CYS A 1 233 ? 24.938 7.676 13.836 1 98.88 233 CYS A CA 1
ATOM 1782 C C . CYS A 1 233 ? 26.281 7.176 13.297 1 98.88 233 CYS A C 1
ATOM 1784 O O . CYS A 1 233 ? 26.531 5.969 13.289 1 98.88 233 CYS A O 1
ATOM 1786 N N . ASP A 1 234 ? 27.156 8.078 12.828 1 98.75 234 ASP A N 1
ATOM 1787 C CA . ASP A 1 234 ? 28.484 7.695 12.367 1 98.75 234 ASP A CA 1
ATOM 1788 C C . ASP A 1 234 ? 29.312 7.117 13.516 1 98.75 234 ASP A C 1
ATOM 1790 O O . ASP A 1 234 ? 29.969 6.086 13.352 1 98.75 234 ASP A O 1
ATOM 1794 N N . LYS A 1 235 ? 29.25 7.797 14.609 1 98.69 235 LYS A N 1
ATOM 1795 C CA . LYS A 1 235 ? 30.047 7.414 15.766 1 98.69 235 LYS A CA 1
ATOM 1796 C C . LYS A 1 235 ? 29.688 6.012 16.25 1 98.69 235 LYS A C 1
ATOM 1798 O O . LYS A 1 235 ? 30.562 5.234 16.641 1 98.69 235 LYS A O 1
ATOM 1803 N N . TYR A 1 236 ? 28.453 5.648 16.234 1 98.69 236 TYR A N 1
ATOM 1804 C CA . TYR A 1 236 ? 28 4.414 16.859 1 98.69 236 TYR A CA 1
ATOM 1805 C C . TYR A 1 236 ? 27.625 3.379 15.805 1 98.69 236 TYR A C 1
ATOM 1807 O O . TYR A 1 236 ? 27.109 2.307 16.141 1 98.69 236 TYR A O 1
ATOM 1815 N N . ASN A 1 237 ? 27.844 3.666 14.523 1 98.75 237 ASN A N 1
ATOM 1816 C CA . ASN A 1 237 ? 27.531 2.77 13.414 1 98.75 237 ASN A CA 1
ATOM 1817 C C . ASN A 1 237 ? 26.062 2.387 13.391 1 98.75 237 ASN A C 1
ATOM 1819 O O . ASN A 1 237 ? 25.719 1.203 13.422 1 98.75 237 ASN A O 1
ATOM 1823 N N . VAL A 1 238 ? 25.219 3.338 13.367 1 98.94 238 VAL A N 1
ATOM 1824 C CA . VAL A 1 238 ? 23.766 3.232 13.266 1 98.94 238 VAL A CA 1
ATOM 1825 C C . VAL A 1 238 ? 23.281 3.91 11.992 1 98.94 238 VAL A C 1
ATOM 1827 O O . VAL A 1 238 ? 23.781 4.977 11.617 1 98.94 238 VAL A O 1
ATOM 1830 N N . LEU A 1 239 ? 22.375 3.285 11.219 1 98.94 239 LEU A N 1
ATOM 1831 C CA . LEU A 1 239 ? 21.844 3.896 10.008 1 98.94 239 LEU A CA 1
ATOM 1832 C C . LEU A 1 239 ? 20.859 5.016 10.352 1 98.94 239 LEU A C 1
ATOM 1834 O O . LEU A 1 239 ? 20 4.844 11.211 1 98.94 239 LEU A O 1
ATOM 1838 N N . TRP A 1 240 ? 21 6.152 9.766 1 98.94 240 TRP A N 1
ATOM 1839 C CA . TRP A 1 240 ? 19.984 7.203 9.82 1 98.94 240 TRP A CA 1
ATOM 1840 C C . TRP A 1 240 ? 19.047 7.105 8.633 1 98.94 240 TRP A C 1
ATOM 1842 O O . TRP A 1 240 ? 19.469 7.23 7.48 1 98.94 240 TRP A O 1
ATOM 1852 N N . CYS A 1 241 ? 17.828 6.84 8.891 1 98.94 241 CYS A N 1
ATOM 1853 C CA . CYS A 1 241 ? 16.766 6.832 7.887 1 98.94 241 CYS A CA 1
ATOM 1854 C C . CYS A 1 241 ? 15.93 8.102 7.973 1 98.94 241 CYS A C 1
ATOM 1856 O O . CYS A 1 241 ? 15.25 8.336 8.977 1 98.94 241 CYS A O 1
ATOM 1858 N N . ALA A 1 242 ? 15.938 8.875 6.926 1 98.94 242 ALA A N 1
ATOM 1859 C CA . ALA A 1 242 ? 15.117 10.078 6.871 1 98.94 242 ALA A CA 1
ATOM 1860 C C . ALA A 1 242 ? 13.75 9.781 6.254 1 98.94 242 ALA A C 1
ATOM 1862 O O . ALA A 1 242 ? 13.664 9.375 5.09 1 98.94 242 ALA A O 1
ATOM 1863 N N . ASP A 1 243 ? 12.742 9.906 7.055 1 98.81 243 ASP A N 1
ATOM 1864 C CA . ASP A 1 243 ? 11.383 9.789 6.547 1 98.81 243 ASP A CA 1
ATOM 1865 C C . ASP A 1 243 ? 10.922 11.102 5.918 1 98.81 243 ASP A C 1
ATOM 1867 O O . ASP A 1 243 ? 10.547 12.039 6.625 1 98.81 243 ASP A O 1
ATOM 1871 N N . GLU A 1 244 ? 10.906 11.141 4.602 1 98.75 244 GLU A N 1
ATOM 1872 C CA . GLU A 1 244 ? 10.562 12.32 3.816 1 98.75 244 GLU A CA 1
ATOM 1873 C C . GLU A 1 244 ? 9.234 12.141 3.094 1 98.75 244 GLU A C 1
ATOM 1875 O O . GLU A 1 244 ? 8.969 12.805 2.094 1 98.75 244 GLU A O 1
ATOM 1880 N N . VAL A 1 245 ? 8.398 11.219 3.621 1 98.5 245 VAL A N 1
ATOM 1881 C CA . VAL A 1 245 ? 7.121 10.883 2.992 1 98.5 245 VAL A CA 1
ATOM 1882 C C . VAL A 1 245 ? 6.254 12.141 2.889 1 98.5 245 VAL A C 1
ATOM 1884 O O . VAL A 1 245 ? 5.688 12.43 1.832 1 98.5 245 VAL A O 1
ATOM 1887 N N . GLN A 1 246 ? 6.152 12.898 3.932 1 97.62 246 GLN A N 1
ATOM 1888 C CA . GLN A 1 246 ? 5.297 14.078 3.928 1 97.62 246 GLN A CA 1
ATOM 1889 C C . GLN A 1 246 ? 6.086 15.328 3.535 1 97.62 246 GLN A C 1
ATOM 1891 O O . GLN A 1 246 ? 5.582 16.188 2.799 1 97.62 246 GLN A O 1
ATOM 1896 N N . MET A 1 247 ? 7.375 15.438 3.934 1 98.06 247 MET A N 1
ATOM 1897 C CA . MET A 1 247 ? 8.102 16.703 3.898 1 98.06 247 MET A CA 1
ATOM 1898 C C . MET A 1 247 ? 8.992 16.781 2.664 1 98.06 247 MET A C 1
ATOM 1900 O O . MET A 1 247 ? 9.586 17.828 2.389 1 98.06 247 MET A O 1
ATOM 1904 N N . GLY A 1 248 ? 9.055 15.688 1.905 1 97.06 248 GLY A N 1
ATOM 1905 C CA . GLY A 1 248 ? 9.906 15.68 0.726 1 97.06 248 GLY A CA 1
ATOM 1906 C C . GLY A 1 248 ? 9.297 16.406 -0.458 1 97.06 248 GLY A C 1
ATOM 1907 O O . GLY A 1 248 ? 8.258 17.062 -0.325 1 97.06 248 GLY A O 1
ATOM 1908 N N . SER A 1 249 ? 10.031 16.422 -1.497 1 97.56 249 SER A N 1
ATOM 1909 C CA . SER A 1 249 ? 9.617 16.984 -2.775 1 97.56 249 SER A CA 1
ATOM 1910 C C . SER A 1 249 ? 9.367 18.484 -2.654 1 97.56 249 SER A C 1
ATOM 1912 O O . SER A 1 249 ? 8.297 18.969 -3.043 1 97.56 249 SER A O 1
ATOM 1914 N N . TYR A 1 250 ? 10.219 19.266 -2.041 1 98.19 250 TYR A N 1
ATOM 1915 C CA . TYR A 1 250 ? 10.383 20.719 -2.02 1 98.19 250 TYR A CA 1
ATOM 1916 C C . TYR A 1 250 ? 9.398 21.359 -1.046 1 98.19 250 TYR A C 1
ATOM 1918 O O . TYR A 1 250 ? 9.297 22.594 -0.983 1 98.19 250 TYR A O 1
ATOM 1926 N N . ARG A 1 251 ? 8.68 20.578 -0.241 1 98.38 251 ARG A N 1
ATOM 1927 C CA . ARG A 1 251 ? 7.668 21.078 0.684 1 98.38 251 ARG A CA 1
ATOM 1928 C C . ARG A 1 251 ? 8.258 22.094 1.649 1 98.38 251 ARG A C 1
ATOM 1930 O O . ARG A 1 251 ? 7.602 23.078 2.012 1 98.38 251 ARG A O 1
ATOM 1937 N N . CYS A 1 252 ? 9.562 21.922 1.999 1 98.12 252 CYS A N 1
ATOM 1938 C CA . CYS A 1 252 ? 10.125 22.625 3.146 1 98.12 252 CYS A CA 1
ATOM 1939 C C . CYS A 1 252 ? 11.031 23.766 2.695 1 98.12 252 CYS A C 1
ATOM 1941 O O . CYS A 1 252 ? 11.586 24.484 3.525 1 98.12 252 CYS A O 1
ATOM 1943 N N . GLY A 1 253 ? 11.18 24 1.427 1 97.94 253 GLY A N 1
ATOM 1944 C CA . GLY A 1 253 ? 12.047 25.062 0.951 1 97.94 253 GLY A CA 1
ATOM 1945 C C . GLY A 1 253 ? 12.523 24.859 -0.475 1 97.94 253 GLY A C 1
ATOM 1946 O O . GLY A 1 253 ? 11.828 24.219 -1.278 1 97.94 253 GLY A O 1
ATOM 1947 N N . ALA A 1 254 ? 13.711 25.453 -0.75 1 97.81 254 ALA A N 1
ATOM 1948 C CA . ALA A 1 254 ? 14.242 25.453 -2.107 1 97.81 254 ALA A CA 1
ATOM 1949 C C . ALA A 1 254 ? 14.852 24.109 -2.463 1 97.81 254 ALA A C 1
ATOM 1951 O O . ALA A 1 254 ? 14.992 23.766 -3.643 1 97.81 254 ALA A O 1
ATOM 1952 N N . LYS A 1 255 ? 15.219 23.391 -1.469 1 98.06 255 LYS A N 1
ATOM 1953 C CA . LYS A 1 255 ? 15.812 22.078 -1.703 1 98.06 255 LYS A CA 1
ATOM 1954 C C . LYS A 1 255 ? 14.766 20.984 -1.604 1 98.06 255 LYS A C 1
ATOM 1956 O O . LYS A 1 255 ? 13.734 21.156 -0.955 1 98.06 255 LYS A O 1
ATOM 1961 N N . ARG A 1 256 ? 14.984 19.891 -2.236 1 98.06 256 ARG A N 1
ATOM 1962 C CA . ARG A 1 256 ? 13.992 18.859 -2.469 1 98.06 256 ARG A CA 1
ATOM 1963 C C . ARG A 1 256 ? 13.539 18.219 -1.157 1 98.06 256 ARG A C 1
ATOM 1965 O O . ARG A 1 256 ? 12.352 17.953 -0.968 1 98.06 256 ARG A O 1
ATOM 1972 N N . TRP A 1 257 ? 14.492 17.938 -0.294 1 98.69 257 TRP A N 1
ATOM 1973 C CA . TRP A 1 257 ? 14.18 17.141 0.89 1 98.69 257 TRP A CA 1
ATOM 1974 C C . TRP A 1 257 ? 14.148 18.016 2.139 1 98.69 257 TRP A C 1
ATOM 1976 O O . TRP A 1 257 ? 14.82 19.062 2.197 1 98.69 257 TRP A O 1
ATOM 1986 N N . GLY A 1 258 ? 13.312 17.562 3.125 1 98.44 258 GLY A N 1
ATOM 1987 C CA . GLY A 1 258 ? 13.266 18.25 4.406 1 98.44 258 GLY A CA 1
ATOM 1988 C C . GLY A 1 258 ? 14.617 18.312 5.098 1 98.44 258 GLY A C 1
ATOM 1989 O O . GLY A 1 258 ? 15.008 19.359 5.609 1 98.44 258 GLY A O 1
ATOM 1990 N N . TYR A 1 259 ? 15.375 17.203 5.066 1 98.56 259 TYR A N 1
ATOM 1991 C CA . TYR A 1 259 ? 16.672 17.188 5.73 1 98.56 259 TYR A CA 1
ATOM 1992 C C . TYR A 1 259 ? 17.656 18.125 5.039 1 98.56 259 TYR A C 1
ATOM 1994 O O . TYR A 1 259 ? 18.531 18.703 5.688 1 98.56 259 TYR A O 1
ATOM 2002 N N . GLU A 1 260 ? 17.5 18.344 3.721 1 98.44 260 GLU A N 1
ATOM 2003 C CA . GLU A 1 260 ? 18.391 19.25 2.988 1 98.44 260 GLU A CA 1
ATOM 2004 C C . GLU A 1 260 ? 18.141 20.703 3.357 1 98.44 260 GLU A C 1
ATOM 2006 O O . GLU A 1 260 ? 19.047 21.531 3.273 1 98.44 260 GLU A O 1
ATOM 2011 N N . ASN A 1 261 ? 16.906 21.031 3.707 1 98.12 261 ASN A N 1
ATOM 2012 C CA . ASN A 1 261 ? 16.531 22.391 4.043 1 98.12 261 ASN A CA 1
ATOM 2013 C C . ASN A 1 261 ? 16.812 22.719 5.512 1 98.12 261 ASN A C 1
ATOM 2015 O O . ASN A 1 261 ? 16.828 23.875 5.906 1 98.12 261 ASN A O 1
ATOM 2019 N N . THR A 1 262 ? 17.078 21.656 6.305 1 97.69 262 THR A N 1
ATOM 2020 C CA . THR A 1 262 ? 17.188 21.891 7.742 1 97.69 262 THR A CA 1
ATOM 2021 C C . THR A 1 262 ? 18.531 21.406 8.273 1 97.69 262 THR A C 1
ATOM 2023 O O . THR A 1 262 ? 18.797 21.5 9.477 1 97.69 262 THR A O 1
ATOM 2026 N N . SER A 1 263 ? 19.391 20.906 7.453 1 98.19 263 SER A N 1
ATOM 2027 C CA . SER A 1 263 ? 20.703 20.422 7.867 1 98.19 263 SER A CA 1
ATOM 2028 C C . SER A 1 263 ? 21.672 20.375 6.695 1 98.19 263 SER A C 1
ATOM 2030 O O . SER A 1 263 ? 21.297 20.688 5.562 1 98.19 263 SER A O 1
ATOM 2032 N N . ASN A 1 264 ? 22.906 20.047 6.98 1 98 264 ASN A N 1
ATOM 2033 C CA . ASN A 1 264 ? 23.922 19.844 5.953 1 98 264 ASN A CA 1
ATOM 2034 C C . ASN A 1 264 ? 24.281 18.375 5.785 1 98 264 ASN A C 1
ATOM 2036 O O . ASN A 1 264 ? 25.219 18.047 5.051 1 98 264 ASN A O 1
ATOM 2040 N N . SER A 1 265 ? 23.594 17.578 6.449 1 98.38 265 SER A N 1
ATOM 2041 C CA . SER A 1 265 ? 23.922 16.156 6.508 1 98.38 265 SER A CA 1
ATOM 2042 C C . SER A 1 265 ? 23.016 15.344 5.578 1 98.38 265 SER A C 1
ATOM 2044 O O . SER A 1 265 ? 21.938 15.805 5.203 1 98.38 265 SER A O 1
ATOM 2046 N N . LYS A 1 266 ? 23.531 14.164 5.195 1 98.5 266 LYS A N 1
ATOM 2047 C CA . LYS A 1 266 ? 22.781 13.242 4.344 1 98.5 266 LYS A CA 1
ATOM 2048 C C . LYS A 1 266 ? 22.484 11.938 5.078 1 98.5 266 LYS A C 1
ATOM 2050 O O . LYS A 1 266 ? 23.359 11.367 5.723 1 98.5 266 LYS A O 1
ATOM 2055 N N . PRO A 1 267 ? 21.25 11.508 5.062 1 98.88 267 PRO A N 1
ATOM 2056 C CA . PRO A 1 267 ? 20.922 10.219 5.684 1 98.88 267 PRO A CA 1
ATOM 2057 C C . PRO A 1 267 ? 21.469 9.031 4.898 1 98.88 267 PRO A C 1
ATOM 2059 O O . PRO A 1 267 ? 21.891 9.188 3.75 1 98.88 267 PRO A O 1
ATOM 2062 N N . ASP A 1 268 ? 21.5 7.84 5.531 1 98.94 268 ASP A N 1
ATOM 2063 C CA . ASP A 1 268 ? 21.891 6.598 4.871 1 98.94 268 ASP A CA 1
ATOM 2064 C C . ASP A 1 268 ? 20.766 6.059 4.004 1 98.94 268 ASP A C 1
ATOM 2066 O O . ASP A 1 268 ? 21 5.387 3 1 98.94 268 ASP A O 1
ATOM 2070 N N . VAL A 1 269 ? 19.562 6.297 4.441 1 98.94 269 VAL A N 1
ATOM 2071 C CA . VAL A 1 269 ? 18.359 5.777 3.807 1 98.94 269 VAL A CA 1
ATOM 2072 C C . VAL A 1 269 ? 17.328 6.898 3.643 1 98.94 269 VAL A C 1
ATOM 2074 O O . VAL A 1 269 ? 17.062 7.645 4.586 1 98.94 269 VAL A O 1
ATOM 2077 N N . LEU A 1 270 ? 16.844 7.047 2.43 1 98.94 270 LEU A N 1
ATOM 2078 C CA . LEU A 1 270 ? 15.758 7.977 2.139 1 98.94 270 LEU A CA 1
ATOM 2079 C C . LEU A 1 270 ? 14.445 7.23 1.94 1 98.94 270 LEU A C 1
ATOM 2081 O O . LEU A 1 270 ? 14.391 6.242 1.206 1 98.94 270 LEU A O 1
ATOM 2085 N N . ILE A 1 271 ? 13.422 7.621 2.654 1 98.88 271 ILE A N 1
ATOM 2086 C CA . ILE A 1 271 ? 12.07 7.098 2.49 1 98.88 271 ILE A CA 1
ATOM 2087 C C . ILE A 1 271 ? 11.164 8.18 1.906 1 98.88 271 ILE A C 1
ATOM 2089 O O . ILE A 1 271 ? 11.062 9.273 2.459 1 98.88 271 ILE A O 1
ATOM 2093 N N . SER A 1 272 ? 10.523 7.91 0.782 1 98.62 272 SER A N 1
ATOM 2094 C CA . SER A 1 272 ? 9.648 8.906 0.182 1 98.62 272 SER A CA 1
ATOM 2095 C C . SER A 1 272 ? 8.414 8.258 -0.442 1 98.62 272 SER A C 1
ATOM 2097 O O . SER A 1 272 ? 8.414 7.062 -0.725 1 98.62 272 SER A O 1
ATOM 2099 N N . ALA A 1 273 ? 7.367 9.008 -0.586 1 98.06 273 ALA A N 1
ATOM 2100 C CA . ALA A 1 273 ? 6.086 8.602 -1.15 1 98.06 273 ALA A CA 1
ATOM 2101 C C . ALA A 1 273 ? 5.246 9.812 -1.545 1 98.06 273 ALA A C 1
ATOM 2103 O O . ALA A 1 273 ? 5.773 10.797 -2.062 1 98.06 273 ALA A O 1
ATOM 2104 N N . LYS A 1 274 ? 4.008 9.734 -1.564 1 96.5 274 LYS A N 1
ATOM 2105 C CA . LYS A 1 274 ? 2.992 10.773 -1.712 1 96.5 274 LYS A CA 1
ATOM 2106 C C . LYS A 1 274 ? 3.264 11.633 -2.939 1 96.5 274 LYS A C 1
ATOM 2108 O O . LYS A 1 274 ? 2.877 11.273 -4.055 1 96.5 274 LYS A O 1
ATOM 2113 N N . SER A 1 275 ? 3.973 12.719 -2.756 1 97.06 275 SER A N 1
ATOM 2114 C CA . SER A 1 275 ? 4.082 13.773 -3.756 1 97.06 275 SER A CA 1
ATOM 2115 C C . SER A 1 275 ? 5.078 13.398 -4.848 1 97.06 275 SER A C 1
ATOM 2117 O O . SER A 1 275 ? 5.137 14.062 -5.891 1 97.06 275 SER A O 1
ATOM 2119 N N . MET A 1 276 ? 5.762 12.312 -4.699 1 95.88 276 MET A N 1
ATOM 2120 C CA . MET A 1 276 ? 6.785 11.953 -5.676 1 95.88 276 MET A CA 1
ATOM 2121 C C . MET A 1 276 ? 6.164 11.664 -7.039 1 95.88 276 MET A C 1
ATOM 2123 O O . MET A 1 276 ? 6.812 11.836 -8.07 1 95.88 276 MET A O 1
ATOM 2127 N N . SER A 1 277 ? 4.906 11.242 -7.039 1 96.56 277 SER A N 1
ATOM 2128 C CA . SER A 1 277 ? 4.199 10.953 -8.281 1 96.56 277 SER A CA 1
ATOM 2129 C C . SER A 1 277 ? 3.27 12.102 -8.664 1 96.56 277 SER A C 1
ATOM 2131 O O . SER A 1 277 ? 2.422 11.953 -9.547 1 96.56 277 SER A O 1
ATOM 2133 N N . GLY A 1 278 ? 3.328 13.195 -7.941 1 96.25 278 GLY A N 1
ATOM 2134 C CA . GLY A 1 278 ? 2.453 14.328 -8.188 1 96.25 278 GLY A CA 1
ATOM 2135 C C . GLY A 1 278 ? 1.031 14.102 -7.711 1 96.25 278 GLY A C 1
ATOM 2136 O O . GLY A 1 278 ? 0.112 14.812 -8.125 1 96.25 278 GLY A O 1
ATOM 2137 N N . GLY A 1 279 ? 0.861 13.102 -6.93 1 96 279 GLY A N 1
ATOM 2138 C CA . GLY A 1 279 ? -0.449 12.812 -6.367 1 96 279 GLY A CA 1
ATOM 2139 C C . GLY A 1 279 ? -1.361 12.07 -7.332 1 96 279 GLY A C 1
ATOM 2140 O O . GLY A 1 279 ? -2.557 11.93 -7.07 1 96 279 GLY A O 1
ATOM 2141 N N . LEU A 1 280 ? -0.829 11.578 -8.438 1 97.75 280 LEU A N 1
ATOM 2142 C CA . LEU A 1 280 ? -1.709 11.023 -9.461 1 97.75 280 LEU A CA 1
ATOM 2143 C C . LEU A 1 280 ? -1.743 9.5 -9.375 1 97.75 280 LEU A C 1
ATOM 2145 O O . LEU A 1 280 ? -2.605 8.859 -9.977 1 97.75 280 LEU A O 1
ATOM 2149 N N . TYR A 1 281 ? -0.772 8.914 -8.656 1 97.88 281 TYR A N 1
ATOM 2150 C CA . TYR A 1 281 ? -0.707 7.465 -8.531 1 97.88 281 TYR A CA 1
ATOM 2151 C C . TYR A 1 281 ? 0.046 7.062 -7.266 1 97.88 281 TYR A C 1
ATOM 2153 O O . TYR A 1 281 ? 1.041 7.695 -6.902 1 97.88 281 TYR A O 1
ATOM 2161 N N . PRO A 1 282 ? -0.442 6.016 -6.551 1 97.12 282 PRO A N 1
ATOM 2162 C CA . PRO A 1 282 ? 0.304 5.57 -5.371 1 97.12 282 PRO A CA 1
ATOM 2163 C C . PRO A 1 282 ? 1.694 5.043 -5.715 1 97.12 282 PRO A C 1
ATOM 2165 O O . PRO A 1 282 ? 1.829 4.16 -6.566 1 97.12 282 PRO A O 1
ATOM 2168 N N . CYS A 1 283 ? 2.697 5.582 -5.109 1 96.88 283 CYS A N 1
ATOM 2169 C CA . CYS A 1 283 ? 4.086 5.18 -5.309 1 96.88 283 CYS A CA 1
ATOM 2170 C C . CYS A 1 283 ? 4.941 5.566 -4.109 1 96.88 283 CYS A C 1
ATOM 2172 O O . CYS A 1 283 ? 4.738 6.621 -3.508 1 96.88 283 CYS A O 1
ATOM 2174 N N . SER A 1 284 ? 5.812 4.688 -3.695 1 97.94 284 SER A N 1
ATOM 2175 C CA . SER A 1 284 ? 6.805 4.996 -2.668 1 97.94 284 SER A CA 1
ATOM 2176 C C . SER A 1 284 ? 8.148 4.348 -2.986 1 97.94 284 SER A C 1
ATOM 2178 O O . SER A 1 284 ? 8.219 3.424 -3.797 1 97.94 284 SER A O 1
ATOM 2180 N N . VAL A 1 285 ? 9.195 4.887 -2.436 1 98.62 285 VAL A N 1
ATOM 2181 C CA . VAL A 1 285 ? 10.531 4.355 -2.676 1 98.62 285 VAL A CA 1
ATOM 2182 C C . VAL A 1 285 ? 11.336 4.371 -1.378 1 98.62 285 VAL A C 1
ATOM 2184 O O . VAL A 1 285 ? 11.078 5.188 -0.491 1 98.62 285 VAL A O 1
ATOM 2187 N N . VAL A 1 286 ? 12.203 3.496 -1.219 1 98.81 286 VAL A N 1
ATOM 2188 C CA . VAL A 1 286 ? 13.32 3.508 -0.278 1 98.81 286 VAL A CA 1
ATOM 2189 C C . VAL A 1 286 ? 14.641 3.498 -1.042 1 98.81 286 VAL A C 1
ATOM 2191 O O . VAL A 1 286 ? 14.875 2.621 -1.878 1 98.81 286 VAL A O 1
ATOM 2194 N N . CYS A 1 287 ? 15.445 4.492 -0.863 1 98.88 287 CYS A N 1
ATOM 2195 C CA . CYS A 1 287 ? 16.734 4.609 -1.551 1 98.88 287 CYS A CA 1
ATOM 2196 C C . CYS A 1 287 ? 17.891 4.488 -0.569 1 98.88 287 CYS A C 1
ATOM 2198 O O . CYS A 1 287 ? 17.797 4.945 0.57 1 98.88 287 CYS A O 1
ATOM 2200 N N . SER A 1 288 ? 18.938 3.93 -0.954 1 98.88 288 SER A N 1
ATOM 2201 C CA . SER A 1 288 ? 20.141 3.783 -0.145 1 98.88 288 SER A CA 1
ATOM 2202 C C . SER A 1 288 ? 21.344 3.443 -1.011 1 98.88 288 SER A C 1
ATOM 2204 O O . SER A 1 288 ? 21.281 3.535 -2.238 1 98.88 288 SER A O 1
ATOM 2206 N N . SER A 1 289 ? 22.5 3.217 -0.365 1 98.75 289 SER A N 1
ATOM 2207 C CA . SER A 1 289 ? 23.688 2.713 -1.048 1 98.75 289 SER A CA 1
ATOM 2208 C C . SER A 1 289 ? 23.531 1.247 -1.436 1 98.75 289 SER A C 1
ATOM 2210 O O . SER A 1 289 ? 22.656 0.551 -0.898 1 98.75 289 SER A O 1
ATOM 2212 N N . SER A 1 290 ? 24.344 0.83 -2.436 1 97.94 290 SER A N 1
ATOM 2213 C CA . SER A 1 290 ? 24.359 -0.577 -2.824 1 97.94 290 SER A CA 1
ATOM 2214 C C . SER A 1 290 ? 24.734 -1.471 -1.646 1 97.94 290 SER A C 1
ATOM 2216 O O . SER A 1 290 ? 24.156 -2.549 -1.471 1 97.94 290 SER A O 1
ATOM 2218 N N . GLU A 1 291 ? 25.641 -1.018 -0.844 1 97.94 291 GLU A N 1
ATOM 2219 C CA . GLU A 1 291 ? 26.109 -1.786 0.306 1 97.94 291 GLU A CA 1
ATOM 2220 C C . GLU A 1 291 ? 24.969 -2.074 1.277 1 97.94 291 GLU A C 1
ATOM 2222 O O . GLU A 1 291 ? 24.828 -3.201 1.758 1 97.94 291 GLU A O 1
ATOM 2227 N N . ILE A 1 292 ? 24.172 -1.087 1.59 1 98.62 292 ILE A N 1
ATOM 2228 C CA . ILE A 1 292 ? 23.062 -1.229 2.531 1 98.62 292 ILE A CA 1
ATOM 2229 C C . ILE A 1 292 ? 21.938 -2.016 1.88 1 98.62 292 ILE A C 1
ATOM 2231 O O . ILE A 1 292 ? 21.422 -2.982 2.455 1 98.62 292 ILE A O 1
ATOM 2235 N N . MET A 1 293 ? 21.531 -1.681 0.635 1 98.12 293 MET A N 1
ATOM 2236 C CA . MET A 1 293 ? 20.391 -2.281 -0.046 1 98.12 293 MET A CA 1
ATOM 2237 C C . MET A 1 293 ? 20.641 -3.758 -0.335 1 98.12 293 MET A C 1
ATOM 2239 O O . MET A 1 293 ? 19.719 -4.566 -0.314 1 98.12 293 MET A O 1
ATOM 2243 N N . ASP A 1 294 ? 21.891 -4.16 -0.569 1 96.19 294 ASP A N 1
ATOM 2244 C CA . ASP A 1 294 ? 22.234 -5.531 -0.935 1 96.19 294 ASP A CA 1
ATOM 2245 C C . ASP A 1 294 ? 22.219 -6.441 0.289 1 96.19 294 ASP A C 1
ATOM 2247 O O . ASP A 1 294 ? 22.531 -7.633 0.185 1 96.19 294 ASP A O 1
ATOM 2251 N N . SER A 1 295 ? 21.797 -5.883 1.438 1 96.56 295 SER A N 1
ATOM 2252 C CA . SER A 1 295 ? 21.656 -6.715 2.629 1 96.56 295 SER A CA 1
ATOM 2253 C C . SER A 1 295 ? 20.375 -7.543 2.57 1 96.56 295 SER A C 1
ATOM 2255 O O . SER A 1 295 ? 20.203 -8.484 3.346 1 96.56 295 SER A O 1
ATOM 2257 N N . ILE A 1 296 ? 19.484 -7.227 1.654 1 93.75 296 ILE A N 1
ATOM 2258 C CA . ILE A 1 296 ? 18.266 -8.008 1.53 1 93.75 296 ILE A CA 1
ATOM 2259 C C . ILE A 1 296 ? 18.438 -9.07 0.446 1 93.75 296 ILE A C 1
ATOM 2261 O O . ILE A 1 296 ? 19.234 -8.898 -0.476 1 93.75 296 ILE A O 1
ATOM 2265 N N . ALA A 1 297 ? 17.672 -10.117 0.528 1 87.62 297 ALA A N 1
ATOM 2266 C CA . ALA A 1 297 ? 17.766 -11.227 -0.42 1 87.62 297 ALA A CA 1
ATOM 2267 C C . ALA A 1 297 ? 16.688 -11.117 -1.494 1 87.62 297 ALA A C 1
ATOM 2269 O O . ALA A 1 297 ? 15.625 -10.531 -1.257 1 87.62 297 ALA A O 1
ATOM 2270 N N . PRO A 1 298 ? 16.984 -11.688 -2.67 1 83 298 PRO A N 1
ATOM 2271 C CA . PRO A 1 298 ? 15.93 -11.758 -3.688 1 83 298 PRO A CA 1
ATOM 2272 C C . PRO A 1 298 ? 14.664 -12.445 -3.186 1 83 298 PRO A C 1
ATOM 2274 O O . PRO A 1 298 ? 14.75 -13.414 -2.43 1 83 298 PRO A O 1
ATOM 2277 N N . ASN A 1 299 ? 13.477 -11.93 -3.617 1 78.94 299 ASN A N 1
ATOM 2278 C CA . ASN A 1 299 ? 12.156 -12.484 -3.361 1 78.94 299 ASN A CA 1
ATOM 2279 C C . ASN A 1 299 ? 11.766 -12.359 -1.893 1 78.94 299 ASN A C 1
ATOM 2281 O O . ASN A 1 299 ? 10.852 -13.039 -1.426 1 78.94 299 ASN A O 1
ATOM 2285 N N . SER A 1 300 ? 12.477 -11.492 -1.152 1 84.06 300 SER A N 1
ATOM 2286 C CA . SER A 1 300 ? 12.195 -11.336 0.271 1 84.06 300 SER A CA 1
ATOM 2287 C C . SER A 1 300 ? 11.188 -10.211 0.515 1 84.06 300 SER A C 1
ATOM 2289 O O . SER A 1 300 ? 10.602 -10.125 1.596 1 84.06 300 SER A O 1
ATOM 2291 N N . HIS A 1 301 ? 11.023 -9.383 -0.462 1 87.19 301 HIS A N 1
ATOM 2292 C CA . HIS A 1 301 ? 10.094 -8.273 -0.318 1 87.19 301 HIS A CA 1
ATOM 2293 C C . HIS A 1 301 ? 9.57 -7.816 -1.676 1 87.19 301 HIS A C 1
ATOM 2295 O O . HIS A 1 301 ? 10.203 -8.062 -2.705 1 87.19 301 HIS A O 1
ATOM 2301 N N . GLY A 1 302 ? 8.367 -7.219 -1.647 1 84.88 302 GLY A N 1
ATOM 2302 C CA . GLY A 1 302 ? 7.77 -6.695 -2.867 1 84.88 302 GLY A CA 1
ATOM 2303 C C . GLY A 1 302 ? 6.258 -6.613 -2.805 1 84.88 302 GLY A C 1
ATOM 2304 O O . GLY A 1 302 ? 5.648 -7.035 -1.818 1 84.88 302 GLY A O 1
ATOM 2305 N N . ALA A 1 303 ? 5.672 -6.004 -3.84 1 87.69 303 ALA A N 1
ATOM 2306 C CA . ALA A 1 303 ? 4.227 -5.863 -3.996 1 87.69 303 ALA A CA 1
ATOM 2307 C C . ALA A 1 303 ? 3.824 -5.934 -5.469 1 87.69 303 ALA A C 1
ATOM 2309 O O . ALA A 1 303 ? 4.617 -5.598 -6.352 1 87.69 303 ALA A O 1
ATOM 2310 N N . THR A 1 304 ? 2.613 -6.277 -5.68 1 89.44 304 THR A N 1
ATOM 2311 C CA . THR A 1 304 ? 2.104 -6.512 -7.027 1 89.44 304 THR A CA 1
ATOM 2312 C C . THR A 1 304 ? 2.184 -5.242 -7.867 1 89.44 304 THR A C 1
ATOM 2314 O O . THR A 1 304 ? 2.609 -5.277 -9.023 1 89.44 304 THR A O 1
ATOM 2317 N N . PHE A 1 305 ? 1.901 -4.109 -7.379 1 94.62 305 PHE A N 1
ATOM 2318 C CA . PHE A 1 305 ? 1.81 -2.875 -8.148 1 94.62 305 PHE A CA 1
ATOM 2319 C C . PHE A 1 305 ? 3.08 -2.049 -8 1 94.62 305 PHE A C 1
ATOM 2321 O O . PHE A 1 305 ? 3.184 -0.955 -8.562 1 94.62 305 PHE A O 1
ATOM 2328 N N . SER A 1 306 ? 4.031 -2.561 -7.203 1 93.62 306 SER A N 1
ATOM 2329 C CA . SER A 1 306 ? 5.273 -1.821 -7.004 1 93.62 306 SER A CA 1
ATOM 2330 C C . SER A 1 306 ? 6.039 -1.653 -8.312 1 93.62 306 SER A C 1
ATOM 2332 O O . SER A 1 306 ? 6.219 -2.617 -9.062 1 93.62 306 SER A O 1
ATOM 2334 N N . GLY A 1 307 ? 6.457 -0.48 -8.57 1 95.75 307 GLY A N 1
ATOM 2335 C CA . GLY A 1 307 ? 7.199 -0.236 -9.797 1 95.75 307 GLY A CA 1
ATOM 2336 C C . GLY A 1 307 ? 6.359 -0.396 -11.047 1 95.75 307 GLY A C 1
ATOM 2337 O O . GLY A 1 307 ? 6.887 -0.668 -12.125 1 95.75 307 GLY A O 1
ATOM 2338 N N . SER A 1 308 ? 5.07 -0.276 -10.953 1 97.62 308 SER A N 1
ATOM 2339 C CA . SER A 1 308 ? 4.188 -0.427 -12.102 1 97.62 308 SER A CA 1
ATOM 2340 C C . SER A 1 308 ? 4.496 0.61 -13.18 1 97.62 308 SER A C 1
ATOM 2342 O O . SER A 1 308 ? 5.07 1.662 -12.883 1 97.62 308 SER A O 1
ATOM 2344 N N . PRO A 1 309 ? 4.074 0.335 -14.445 1 98.56 309 PRO A N 1
ATOM 2345 C CA . PRO A 1 309 ? 4.297 1.306 -15.516 1 98.56 309 PRO A CA 1
ATOM 2346 C C . PRO A 1 309 ? 3.697 2.676 -15.211 1 98.56 309 PRO A C 1
ATOM 2348 O O . PRO A 1 309 ? 4.312 3.703 -15.5 1 98.56 309 PRO A O 1
ATOM 2351 N N . ILE A 1 310 ? 2.549 2.721 -14.578 1 98.69 310 ILE A N 1
ATOM 2352 C CA . ILE A 1 310 ? 1.852 3.979 -14.328 1 98.69 310 ILE A CA 1
ATOM 2353 C C . ILE A 1 310 ? 2.582 4.762 -13.242 1 98.69 310 ILE A C 1
ATOM 2355 O O . ILE A 1 310 ? 2.738 5.98 -13.344 1 98.69 310 ILE A O 1
ATOM 2359 N N . ALA A 1 311 ? 2.982 4.07 -12.164 1 98.31 311 ALA A N 1
ATOM 2360 C CA . ALA A 1 311 ? 3.773 4.711 -11.117 1 98.31 311 ALA A CA 1
ATOM 2361 C C . ALA A 1 311 ? 5.035 5.344 -11.695 1 98.31 311 ALA A C 1
ATOM 2363 O O . ALA A 1 311 ? 5.395 6.469 -11.328 1 98.31 311 ALA A O 1
ATOM 2364 N N . CYS A 1 312 ? 5.691 4.594 -12.562 1 98.69 312 CYS A N 1
ATOM 2365 C CA . CYS A 1 312 ? 6.93 5.07 -13.172 1 98.69 312 CYS A CA 1
ATOM 2366 C C . CYS A 1 312 ? 6.668 6.297 -14.039 1 98.69 312 CYS A C 1
ATOM 2368 O O . CYS A 1 312 ? 7.387 7.293 -13.945 1 98.69 312 CYS A O 1
ATOM 2370 N N . ALA A 1 313 ? 5.613 6.223 -14.844 1 98.88 313 ALA A N 1
ATOM 2371 C CA . ALA A 1 313 ? 5.277 7.34 -15.727 1 98.88 313 ALA A CA 1
ATOM 2372 C C . ALA A 1 313 ? 4.949 8.594 -14.922 1 98.88 313 ALA A C 1
ATOM 2374 O O . ALA A 1 313 ? 5.418 9.688 -15.242 1 98.88 313 ALA A O 1
ATOM 2375 N N . ALA A 1 314 ? 4.137 8.445 -13.898 1 98.69 314 ALA A N 1
ATOM 2376 C CA . ALA A 1 314 ? 3.74 9.57 -13.055 1 98.69 314 ALA A CA 1
ATOM 2377 C C . ALA A 1 314 ? 4.953 10.203 -12.375 1 98.69 314 ALA A C 1
ATOM 2379 O O . ALA A 1 314 ? 5.102 11.422 -12.367 1 98.69 314 ALA A O 1
ATOM 2380 N N . THR A 1 315 ? 5.816 9.375 -11.805 1 98.75 315 THR A N 1
ATOM 2381 C CA . THR A 1 315 ? 6.965 9.852 -11.047 1 98.75 315 THR A CA 1
ATOM 2382 C C . THR A 1 315 ? 7.969 10.555 -11.961 1 98.75 315 THR A C 1
ATOM 2384 O O . THR A 1 315 ? 8.484 11.625 -11.625 1 98.75 315 THR A O 1
ATOM 2387 N N . LEU A 1 316 ? 8.266 9.93 -13.125 1 98.81 316 LEU A N 1
ATOM 2388 C CA . LEU A 1 316 ? 9.188 10.539 -14.07 1 98.81 316 LEU A CA 1
ATOM 2389 C C . LEU A 1 316 ? 8.68 11.898 -14.539 1 98.81 316 LEU A C 1
ATOM 2391 O O . LEU A 1 316 ? 9.445 12.859 -14.617 1 98.81 316 LEU A O 1
ATOM 2395 N N . ALA A 1 317 ? 7.367 11.977 -14.797 1 98.81 317 ALA A N 1
ATOM 2396 C CA . ALA A 1 317 ? 6.766 13.242 -15.203 1 98.81 317 ALA A CA 1
ATOM 2397 C C . ALA A 1 317 ? 6.801 14.258 -14.07 1 98.81 317 ALA A C 1
ATOM 2399 O O . ALA A 1 317 ? 7.066 15.445 -14.289 1 98.81 317 ALA A O 1
ATOM 2400 N N . ALA A 1 318 ? 6.504 13.844 -12.867 1 98.56 318 ALA A N 1
ATOM 2401 C CA . ALA A 1 318 ? 6.516 14.734 -11.711 1 98.56 318 ALA A CA 1
ATOM 2402 C C . ALA A 1 318 ? 7.906 15.312 -11.477 1 98.56 318 ALA A C 1
ATOM 2404 O O . ALA A 1 318 ? 8.047 16.5 -11.18 1 98.56 318 ALA A O 1
ATOM 2405 N N . LEU A 1 319 ? 8.953 14.445 -11.547 1 98.12 319 LEU A N 1
ATOM 2406 C CA . LEU A 1 319 ? 10.32 14.914 -11.383 1 98.12 319 LEU A CA 1
ATOM 2407 C C . LEU A 1 319 ? 10.633 16.047 -12.359 1 98.12 319 LEU A C 1
ATOM 2409 O O . LEU A 1 319 ? 11.258 17.031 -11.977 1 98.12 319 LEU A O 1
ATOM 2413 N N . LYS A 1 320 ? 10.172 15.891 -13.555 1 98.12 320 LYS A N 1
ATOM 2414 C CA . LYS A 1 320 ? 10.391 16.922 -14.57 1 98.12 320 LYS A CA 1
ATOM 2415 C C . LYS A 1 320 ? 9.648 18.203 -14.219 1 98.12 320 LYS A C 1
ATOM 2417 O O . LYS A 1 320 ? 10.195 19.297 -14.359 1 98.12 320 LYS A O 1
ATOM 2422 N N . VAL A 1 321 ? 8.438 18.094 -13.75 1 98.31 321 VAL A N 1
ATOM 2423 C CA . VAL A 1 321 ? 7.609 19.25 -13.398 1 98.31 321 VAL A CA 1
ATOM 2424 C C . VAL A 1 321 ? 8.273 20.031 -12.266 1 98.31 321 VAL A C 1
ATOM 2426 O O . VAL A 1 321 ? 8.352 21.266 -12.32 1 98.31 321 VAL A O 1
ATOM 2429 N N . TYR A 1 322 ? 8.742 19.344 -11.211 1 97.56 322 TYR A N 1
ATOM 2430 C CA . TYR A 1 322 ? 9.383 20 -10.07 1 97.56 322 TYR A CA 1
ATOM 2431 C C . TYR A 1 322 ? 10.57 20.844 -10.523 1 97.56 322 TYR A C 1
ATOM 2433 O O . TYR A 1 322 ? 10.773 21.953 -10.008 1 97.56 322 TYR A O 1
ATOM 2441 N N . GLU A 1 323 ? 11.273 20.312 -11.492 1 95.94 323 GLU A N 1
ATOM 2442 C CA . GLU A 1 323 ? 12.469 21 -11.977 1 95.94 323 GLU A CA 1
ATOM 2443 C C . GLU A 1 323 ? 12.109 22.109 -12.961 1 95.94 323 GLU A C 1
ATOM 2445 O O . GLU A 1 323 ? 12.539 23.266 -12.797 1 95.94 323 GLU A O 1
ATOM 2450 N N . GLU A 1 324 ? 11.289 21.781 -13.93 1 97.5 324 GLU A N 1
ATOM 2451 C CA . GLU A 1 324 ? 10.984 22.703 -15.016 1 97.5 324 GLU A CA 1
ATOM 2452 C C . GLU A 1 324 ? 10.172 23.906 -14.523 1 97.5 324 GLU A C 1
ATOM 2454 O O . GLU A 1 324 ? 10.312 25.016 -15.039 1 97.5 324 GLU A O 1
ATOM 2459 N N . GLU A 1 325 ? 9.344 23.656 -13.547 1 97.5 325 GLU A N 1
ATOM 2460 C CA . GLU A 1 325 ? 8.484 24.734 -13.07 1 97.5 325 GLU A CA 1
ATOM 2461 C C . GLU A 1 325 ? 9.062 25.375 -11.812 1 97.5 325 GLU A C 1
ATOM 2463 O O . GLU A 1 325 ? 8.43 26.25 -11.211 1 97.5 325 GLU A O 1
ATOM 2468 N N . ASP A 1 326 ? 10.203 25.016 -11.43 1 97.19 326 ASP A N 1
ATOM 2469 C CA . ASP A 1 326 ? 10.984 25.578 -10.328 1 97.19 326 ASP A CA 1
ATOM 2470 C C . ASP A 1 326 ? 10.133 25.75 -9.078 1 97.19 326 ASP A C 1
ATOM 2472 O O . ASP A 1 326 ? 10.055 26.844 -8.508 1 97.19 326 ASP A O 1
ATOM 2476 N N . LEU A 1 327 ? 9.492 24.719 -8.641 1 97.56 327 LEU A N 1
ATOM 2477 C CA . LEU A 1 327 ? 8.57 24.766 -7.512 1 97.56 327 LEU A CA 1
ATOM 2478 C C . LEU A 1 327 ? 9.297 25.109 -6.219 1 97.56 327 LEU A C 1
ATOM 2480 O O . LEU A 1 327 ? 8.734 25.766 -5.34 1 97.56 327 LEU A O 1
ATOM 2484 N N . GLY A 1 328 ? 10.555 24.656 -6.098 1 97.88 328 GLY A N 1
ATOM 2485 C CA . GLY A 1 328 ? 11.352 25.016 -4.934 1 97.88 328 GLY A CA 1
ATOM 2486 C C . GLY A 1 328 ? 11.5 26.516 -4.746 1 97.88 328 GLY A C 1
ATOM 2487 O O . GLY A 1 328 ? 11.461 27.016 -3.621 1 97.88 328 GLY A O 1
ATOM 2488 N N . ALA A 1 329 ? 11.672 27.203 -5.809 1 98.25 329 ALA A N 1
ATOM 2489 C CA . ALA A 1 329 ? 11.797 28.656 -5.746 1 98.25 329 ALA A CA 1
ATOM 2490 C C . ALA A 1 329 ? 10.508 29.297 -5.258 1 98.25 329 ALA A C 1
ATOM 2492 O O . ALA A 1 329 ? 10.539 30.281 -4.516 1 98.25 329 ALA A O 1
ATOM 2493 N N . ASN A 1 330 ? 9.391 28.797 -5.75 1 98.44 330 ASN A N 1
ATOM 2494 C CA . ASN A 1 330 ? 8.109 29.328 -5.273 1 98.44 330 ASN A CA 1
ATOM 2495 C C . ASN A 1 330 ? 7.941 29.094 -3.771 1 98.44 330 ASN A C 1
ATOM 2497 O O . ASN A 1 330 ? 7.441 29.969 -3.064 1 98.44 330 ASN A O 1
ATOM 2501 N N . VAL A 1 331 ? 8.344 27.953 -3.285 1 98.69 331 VAL A N 1
ATOM 2502 C CA . VAL A 1 331 ? 8.242 27.641 -1.863 1 98.69 331 VAL A CA 1
ATOM 2503 C C . VAL A 1 331 ? 9.133 28.594 -1.06 1 98.69 331 VAL A C 1
ATOM 2505 O O . VAL A 1 331 ? 8.727 29.078 0 1 98.69 331 VAL A O 1
ATOM 2508 N N . ALA A 1 332 ? 10.328 28.828 -1.604 1 98.19 332 ALA A N 1
ATOM 2509 C CA . ALA A 1 332 ? 11.266 29.734 -0.936 1 98.19 332 ALA A CA 1
ATOM 2510 C C . ALA A 1 332 ? 10.711 31.141 -0.849 1 98.19 332 ALA A C 1
ATOM 2512 O O . ALA A 1 332 ? 11 31.875 0.098 1 98.19 332 ALA A O 1
ATOM 2513 N N . LYS A 1 333 ? 9.891 31.469 -1.764 1 98.25 333 LYS A N 1
ATOM 2514 C CA . LYS A 1 333 ? 9.312 32.812 -1.825 1 98.25 333 LYS A CA 1
ATOM 2515 C C . LYS A 1 333 ? 8.039 32.906 -0.993 1 98.25 333 LYS A C 1
ATOM 2517 O O . LYS A 1 333 ? 7.883 33.812 -0.179 1 98.25 333 LYS A O 1
ATOM 2522 N N . GLN A 1 334 ? 7.094 31.984 -1.175 1 98.75 334 GLN A N 1
ATOM 2523 C CA . GLN A 1 334 ? 5.754 32.062 -0.603 1 98.75 334 GLN A CA 1
ATOM 2524 C C . GLN A 1 334 ? 5.742 31.547 0.836 1 98.75 334 GLN A C 1
ATOM 2526 O O . GLN A 1 334 ? 4.922 31.969 1.646 1 98.75 334 GLN A O 1
ATOM 2531 N N . GLY A 1 335 ? 6.652 30.594 1.143 1 98.56 335 GLY A N 1
ATOM 2532 C CA . GLY A 1 335 ? 6.707 30.016 2.477 1 98.56 335 GLY A CA 1
ATOM 2533 C C . GLY A 1 335 ? 6.875 31.047 3.57 1 98.56 335 GLY A C 1
ATOM 2534 O O . GLY A 1 335 ? 6.035 31.156 4.469 1 98.56 335 GLY A O 1
ATOM 2535 N N . PRO A 1 336 ? 7.941 31.875 3.459 1 98.38 336 PRO A N 1
ATOM 2536 C CA . PRO A 1 336 ? 8.156 32.906 4.461 1 98.38 336 PRO A CA 1
ATOM 2537 C C . PRO A 1 336 ? 6.988 33.906 4.551 1 98.38 336 PRO A C 1
ATOM 2539 O O . PRO A 1 336 ? 6.648 34.375 5.645 1 98.38 336 PRO A O 1
ATOM 2542 N N . HIS A 1 337 ? 6.387 34.188 3.447 1 98.75 337 HIS A N 1
ATOM 2543 C CA . HIS A 1 337 ? 5.238 35.094 3.447 1 98.75 337 HIS A CA 1
ATOM 2544 C C . HIS A 1 337 ? 4.078 34.5 4.238 1 98.75 337 HIS A C 1
ATOM 2546 O O . HIS A 1 337 ? 3.498 35.156 5.098 1 98.75 337 HIS A O 1
ATOM 2552 N N . MET A 1 338 ? 3.678 33.25 3.963 1 98.88 338 MET A N 1
ATOM 2553 C CA . MET A 1 338 ? 2.58 32.562 4.66 1 98.88 338 MET A CA 1
ATOM 2554 C C . MET A 1 338 ? 2.83 32.531 6.164 1 98.88 338 MET A C 1
ATOM 2556 O O . MET A 1 338 ? 1.943 32.875 6.953 1 98.88 338 MET A O 1
ATOM 2560 N N . LEU A 1 339 ? 4.062 32.188 6.535 1 98.69 339 LEU A N 1
ATOM 2561 C CA . LEU A 1 339 ? 4.402 32.031 7.945 1 98.69 339 LEU A CA 1
ATOM 2562 C C . LEU A 1 339 ? 4.402 33.375 8.648 1 98.69 339 LEU A C 1
ATOM 2564 O O . LEU A 1 339 ? 3.953 33.5 9.789 1 98.69 339 LEU A O 1
ATOM 2568 N N . ALA A 1 340 ? 4.91 34.406 7.984 1 98.75 340 ALA A N 1
ATOM 2569 C CA . ALA A 1 340 ? 4.934 35.75 8.562 1 98.75 340 ALA A CA 1
ATOM 2570 C C . ALA A 1 340 ? 3.518 36.281 8.812 1 98.75 340 ALA A C 1
ATOM 2572 O O . ALA A 1 340 ? 3.248 36.906 9.844 1 98.75 340 ALA A O 1
ATOM 2573 N N . GLU A 1 341 ? 2.666 36.062 7.867 1 98.81 341 GLU A N 1
ATOM 2574 C CA . GLU A 1 341 ? 1.288 36.531 8 1 98.81 341 GLU A CA 1
ATOM 2575 C C . GLU A 1 341 ? 0.549 35.781 9.094 1 98.81 341 GLU A C 1
ATOM 2577 O O . GLU A 1 341 ? -0.268 36.344 9.82 1 98.81 341 GLU A O 1
ATOM 2582 N N . LEU A 1 342 ? 0.759 34.469 9.219 1 98.81 342 LEU A N 1
ATOM 2583 C CA . LEU A 1 342 ? 0.164 33.688 10.297 1 98.81 342 LEU A CA 1
ATOM 2584 C C . LEU A 1 342 ? 0.675 34.156 11.656 1 98.81 342 LEU A C 1
ATOM 2586 O O . LEU A 1 342 ? -0.085 34.188 12.625 1 98.81 342 LEU A O 1
ATOM 2590 N N . ASP A 1 343 ? 1.954 34.438 11.703 1 98.62 343 ASP A N 1
ATOM 2591 C CA . ASP A 1 343 ? 2.543 34.938 12.938 1 98.62 343 ASP A CA 1
ATOM 2592 C C . ASP A 1 343 ? 1.93 36.281 13.32 1 98.62 343 ASP A C 1
ATOM 2594 O O . ASP A 1 343 ? 1.733 36.562 14.5 1 98.62 343 ASP A O 1
ATOM 2598 N N . ARG A 1 344 ? 1.738 37.125 12.344 1 98.69 344 ARG A N 1
ATOM 2599 C CA . ARG A 1 344 ? 1.059 38.375 12.594 1 98.69 344 ARG A CA 1
ATOM 2600 C C . ARG A 1 344 ? -0.292 38.156 13.266 1 98.69 344 ARG A C 1
ATOM 2602 O O . ARG A 1 344 ? -0.637 38.844 14.227 1 98.69 344 ARG A O 1
ATOM 2609 N N . LEU A 1 345 ? -1.102 37.219 12.766 1 98.69 345 LEU A N 1
ATOM 2610 C CA . LEU A 1 345 ? -2.389 36.906 13.375 1 98.69 345 LEU A CA 1
ATOM 2611 C C . LEU A 1 345 ? -2.203 36.375 14.797 1 98.69 345 LEU A C 1
ATOM 2613 O O . LEU A 1 345 ? -2.994 36.719 15.688 1 98.69 345 LEU A O 1
ATOM 2617 N N . CYS A 1 346 ? -1.171 35.562 14.977 1 98.44 346 CYS A N 1
ATOM 2618 C CA . CYS A 1 346 ? -0.864 35 16.281 1 98.44 346 CYS A CA 1
ATOM 2619 C C . CYS A 1 346 ? -0.603 36.094 17.297 1 98.44 346 CYS A C 1
ATOM 2621 O O . CYS A 1 346 ? -1.041 36.031 18.453 1 98.44 346 CYS A O 1
ATOM 2623 N N . CYS A 1 347 ? 0.081 37.188 16.906 1 98.25 347 CYS A N 1
ATOM 2624 C CA . CYS A 1 347 ? 0.418 38.281 17.781 1 98.25 347 CYS A CA 1
ATOM 2625 C C . CYS A 1 347 ? -0.808 39.156 18.062 1 98.25 347 CYS A C 1
ATOM 2627 O O . CYS A 1 347 ? -0.911 39.781 19.125 1 98.25 347 CYS A O 1
ATOM 2629 N N . LYS A 1 348 ? -1.728 39.156 17.234 1 98.31 348 LYS A N 1
ATOM 2630 C CA . LYS A 1 348 ? -2.846 40.094 17.297 1 98.31 348 LYS A CA 1
ATOM 2631 C C . LYS A 1 348 ? -4.043 39.469 18.016 1 98.31 348 LYS A C 1
ATOM 2633 O O . LYS A 1 348 ? -4.828 40.188 18.641 1 98.31 348 LYS A O 1
ATOM 2638 N N . TYR A 1 349 ? -4.184 38.156 17.859 1 98.19 349 TYR A N 1
ATOM 2639 C CA . TYR A 1 349 ? -5.418 37.531 18.344 1 98.19 349 TYR A CA 1
ATOM 2640 C C . TYR A 1 349 ? -5.121 36.438 19.344 1 98.19 349 TYR A C 1
ATOM 2642 O O . TYR A 1 349 ? -4.246 35.594 19.109 1 98.19 349 TYR A O 1
ATOM 2650 N N . ASP A 1 350 ? -5.922 36.281 20.375 1 97.69 350 ASP A N 1
ATOM 2651 C CA . ASP A 1 350 ? -5.73 35.312 21.453 1 97.69 350 ASP A CA 1
ATOM 2652 C C . ASP A 1 350 ? -6.145 33.906 21.016 1 97.69 350 ASP A C 1
ATOM 2654 O O . ASP A 1 350 ? -5.77 32.906 21.656 1 97.69 350 ASP A O 1
ATOM 2658 N N . LEU A 1 351 ? -6.855 33.844 19.938 1 98 351 LEU A N 1
ATOM 2659 C CA . LEU A 1 351 ? -7.328 32.531 19.453 1 98 351 LEU A CA 1
ATOM 2660 C C . LEU A 1 351 ? -6.164 31.656 19.016 1 98 351 LEU A C 1
ATOM 2662 O O . LEU A 1 351 ? -6.23 30.438 19.109 1 98 351 LEU A O 1
ATOM 2666 N N . ILE A 1 352 ? -5.102 32.25 18.469 1 98.56 352 ILE A N 1
ATOM 2667 C CA . ILE A 1 352 ? -3.922 31.531 18.016 1 98.56 352 ILE A CA 1
ATOM 2668 C C . ILE A 1 352 ? -2.842 31.562 19.094 1 98.56 352 ILE A C 1
ATOM 2670 O O . ILE A 1 352 ? -2.461 32.656 19.562 1 98.56 352 ILE A O 1
ATOM 2674 N N . GLU A 1 353 ? -2.373 30.422 19.469 1 98.31 353 GLU A N 1
ATOM 2675 C CA . GLU A 1 353 ? -1.384 30.328 20.547 1 98.31 353 GLU A CA 1
ATOM 2676 C C . GLU A 1 353 ? 0.035 30.297 19.984 1 98.31 353 GLU A C 1
ATOM 2678 O O . GLU A 1 353 ? 0.957 30.859 20.594 1 98.31 353 GLU A O 1
ATOM 2683 N N . GLN A 1 354 ? 0.187 29.594 18.891 1 98 354 GLN A N 1
ATOM 2684 C CA . GLN A 1 354 ? 1.521 29.422 18.328 1 98 354 GLN A CA 1
ATOM 2685 C C . GLN A 1 354 ? 1.447 29.047 16.844 1 98 354 GLN A C 1
ATOM 2687 O O . GLN A 1 354 ? 0.53 28.344 16.422 1 98 354 GLN A O 1
ATOM 2692 N N . VAL A 1 355 ? 2.332 29.547 16.109 1 98.19 355 VAL A N 1
ATOM 2693 C CA . VAL A 1 355 ? 2.508 29.188 14.711 1 98.19 355 VAL A CA 1
ATOM 2694 C C . VAL A 1 355 ? 3.883 28.547 14.508 1 98.19 355 VAL A C 1
ATOM 2696 O O . VAL A 1 355 ? 4.875 29 15.086 1 98.19 355 VAL A O 1
ATOM 2699 N N . ARG A 1 356 ? 3.9 27.375 13.852 1 97 356 ARG A N 1
ATOM 2700 C CA . ARG A 1 356 ? 5.129 26.703 13.43 1 97 356 ARG A CA 1
ATOM 2701 C C . ARG A 1 356 ? 5.055 26.297 11.961 1 97 356 ARG A C 1
ATOM 2703 O O . ARG A 1 356 ? 3.965 26.125 11.414 1 97 356 ARG A O 1
ATOM 2710 N N . GLY A 1 357 ? 6.273 26.203 11.375 1 96.56 357 GLY A N 1
ATOM 2711 C CA . GLY A 1 357 ? 6.262 25.734 10 1 96.56 357 GLY A CA 1
ATOM 2712 C C . GLY A 1 357 ? 7.613 25.844 9.32 1 96.56 357 GLY A C 1
ATOM 2713 O O . GLY A 1 357 ? 8.57 26.344 9.906 1 96.56 357 GLY A O 1
ATOM 2714 N N . VAL A 1 358 ? 7.727 25.203 8.211 1 97.12 358 VAL A N 1
ATOM 2715 C CA . VAL A 1 358 ? 8.867 25.25 7.301 1 97.12 358 VAL A CA 1
ATOM 2716 C C . VAL A 1 358 ? 8.367 25.266 5.855 1 97.12 358 VAL A C 1
ATOM 2718 O O . VAL A 1 358 ? 7.523 24.453 5.477 1 97.12 358 VAL A O 1
ATOM 2721 N N . GLY A 1 359 ? 8.891 26.25 5.051 1 98.12 359 GLY A N 1
ATOM 2722 C CA . GLY A 1 359 ? 8.383 26.328 3.691 1 98.12 359 GLY A CA 1
ATOM 2723 C C . GLY A 1 359 ? 6.879 26.516 3.623 1 98.12 359 GLY A C 1
ATOM 2724 O O . GLY A 1 359 ? 6.34 27.438 4.234 1 98.12 359 GLY A O 1
ATOM 2725 N N . LEU A 1 360 ? 6.227 25.641 2.83 1 98.62 360 LEU A N 1
ATOM 2726 C CA . LEU A 1 360 ? 4.785 25.766 2.641 1 98.62 360 LEU A CA 1
ATOM 2727 C C . LEU A 1 360 ? 4.043 24.672 3.41 1 98.62 360 LEU A C 1
ATOM 2729 O O . LEU A 1 360 ? 3.279 23.906 2.824 1 98.62 360 LEU A O 1
ATOM 2733 N N . ILE A 1 361 ? 4.297 24.625 4.66 1 98.5 361 ILE A N 1
ATOM 2734 C CA . ILE A 1 361 ? 3.543 23.828 5.625 1 98.5 361 ILE A CA 1
ATOM 2735 C C . ILE A 1 361 ? 3.592 24.5 6.996 1 98.5 361 ILE A C 1
ATOM 2737 O O . ILE A 1 361 ? 4.648 24.969 7.43 1 98.5 361 ILE A O 1
ATOM 2741 N N . ALA A 1 362 ? 2.441 24.625 7.605 1 98.44 362 ALA A N 1
ATOM 2742 C CA . ALA A 1 362 ? 2.354 25.328 8.883 1 98.44 362 ALA A CA 1
ATOM 2743 C C . ALA A 1 362 ? 1.354 24.656 9.812 1 98.44 362 ALA A C 1
ATOM 2745 O O . ALA A 1 362 ? 0.383 24.047 9.359 1 98.44 362 ALA A O 1
ATOM 2746 N N . GLY A 1 363 ? 1.692 24.609 11.062 1 98.25 363 GLY A N 1
ATOM 2747 C CA . GLY A 1 363 ? 0.765 24.281 12.133 1 98.25 363 GLY A CA 1
ATOM 2748 C C . GLY A 1 363 ? 0.383 25.5 12.969 1 98.25 363 GLY A C 1
ATOM 2749 O O . GLY A 1 363 ? 1.252 26.234 13.422 1 98.25 363 GLY A O 1
ATOM 2750 N N . VAL A 1 364 ? -0.901 25.75 13.062 1 98.69 364 VAL A N 1
ATOM 2751 C CA . VAL A 1 364 ? -1.432 26.844 13.883 1 98.69 364 VAL A CA 1
ATOM 2752 C C . VAL A 1 364 ? -2.119 26.266 15.117 1 98.69 364 VAL A C 1
ATOM 2754 O O . VAL A 1 364 ? -3.221 25.719 15.031 1 98.69 364 VAL A O 1
ATOM 2757 N N . ASP A 1 365 ? -1.488 26.375 16.25 1 98.56 365 ASP A N 1
ATOM 2758 C CA . ASP A 1 365 ? -2.092 25.922 17.5 1 98.56 365 ASP A CA 1
ATOM 2759 C C . ASP A 1 365 ? -3.193 26.875 17.953 1 98.56 365 ASP A C 1
ATOM 2761 O O . ASP A 1 365 ? -2.971 28.094 18.062 1 98.56 365 ASP A O 1
ATOM 2765 N N . ILE A 1 366 ? -4.309 26.328 18.219 1 98.56 366 ILE A N 1
ATOM 2766 C CA . ILE A 1 366 ? -5.477 27.109 18.609 1 98.56 366 ILE A CA 1
ATOM 2767 C C . ILE A 1 366 ? -5.645 27.062 20.125 1 98.56 366 ILE A C 1
ATOM 2769 O O . ILE A 1 366 ? -5.34 26.047 20.766 1 98.56 366 ILE A O 1
ATOM 2773 N N . ASN A 1 367 ? -6.062 28.125 20.719 1 98.44 367 ASN A N 1
ATOM 2774 C CA . ASN A 1 367 ? -6.379 28.188 22.141 1 98.44 367 ASN A CA 1
ATOM 2775 C C . ASN A 1 367 ? -7.641 27.406 22.469 1 98.44 367 ASN A C 1
ATOM 2777 O O . ASN A 1 367 ? -8.734 27.969 22.531 1 98.44 367 ASN A O 1
ATOM 2781 N N . VAL A 1 368 ? -7.445 26.203 22.812 1 97.25 368 VAL A N 1
ATOM 2782 C CA . VAL A 1 368 ? -8.562 25.281 22.984 1 97.25 368 VAL A CA 1
ATOM 2783 C C . VAL A 1 368 ? -9.359 25.656 24.234 1 97.25 368 VAL A C 1
ATOM 2785 O O . VAL A 1 368 ? -10.555 25.375 24.312 1 97.25 368 VAL A O 1
ATOM 2788 N N . GLU A 1 369 ? -8.711 26.234 25.25 1 97.25 369 GLU A N 1
ATOM 2789 C CA . GLU A 1 369 ? -9.422 26.703 26.438 1 97.25 369 GLU A CA 1
ATOM 2790 C C . GLU A 1 369 ? -10.414 27.812 26.078 1 97.25 369 GLU A C 1
ATOM 2792 O O . GLU A 1 369 ? -11.531 27.844 26.594 1 97.25 369 GLU A O 1
ATOM 2797 N N . LEU A 1 370 ? -9.914 28.641 25.266 1 97 370 LEU A N 1
ATOM 2798 C CA . LEU A 1 370 ? -10.781 29.719 24.797 1 97 370 LEU A CA 1
ATOM 2799 C C . LEU A 1 370 ? -11.961 29.172 24 1 97 370 LEU A C 1
ATOM 2801 O O . LEU A 1 370 ? -13.094 29.625 24.172 1 97 370 LEU A O 1
ATOM 2805 N N . LEU A 1 371 ? -11.734 28.203 23.109 1 96.81 371 LEU A N 1
ATOM 2806 C CA . LEU A 1 371 ? -12.789 27.578 22.328 1 96.81 371 LEU A CA 1
ATOM 2807 C C . LEU A 1 371 ? -13.812 26.891 23.219 1 96.81 371 LEU A C 1
ATOM 2809 O O . LEU A 1 371 ? -15.016 26.953 22.969 1 96.81 371 LEU A O 1
ATOM 2813 N N . ALA A 1 372 ? -13.32 26.266 24.219 1 96.12 372 ALA A N 1
ATOM 2814 C CA . ALA A 1 372 ? -14.18 25.5 25.109 1 96.12 372 ALA A CA 1
ATOM 2815 C C . ALA A 1 372 ? -15.203 26.391 25.797 1 96.12 372 ALA A C 1
ATOM 2817 O O . ALA A 1 372 ? -16.297 25.938 26.141 1 96.12 372 ALA A O 1
ATOM 2818 N N . GLN A 1 373 ? -14.914 27.656 25.969 1 95.25 373 GLN A N 1
ATOM 2819 C CA . GLN A 1 373 ? -15.836 28.594 26.594 1 95.25 373 GLN A CA 1
ATOM 2820 C C . GLN A 1 373 ? -17.125 28.719 25.797 1 95.25 373 GLN A C 1
ATOM 2822 O O . GLN A 1 373 ? -18.188 29.031 26.359 1 95.25 373 GLN A O 1
ATOM 2827 N N . ASN A 1 374 ? -17.078 28.453 24.578 1 94.62 374 ASN A N 1
ATOM 2828 C CA . ASN A 1 374 ? -18.25 28.5 23.719 1 94.62 374 ASN A CA 1
ATOM 2829 C C . ASN A 1 374 ? -18.641 27.109 23.234 1 94.62 374 ASN A C 1
ATOM 2831 O O . ASN A 1 374 ? -19.266 26.969 22.172 1 94.62 374 ASN A O 1
ATOM 2835 N N . ASN A 1 375 ? -18.156 26.078 23.891 1 95.44 375 ASN A N 1
ATOM 2836 C CA . ASN A 1 375 ? -18.438 24.688 23.547 1 95.44 375 ASN A CA 1
ATOM 2837 C C . ASN A 1 375 ? -17.938 24.344 22.156 1 95.44 375 ASN A C 1
ATOM 2839 O O . ASN A 1 375 ? -18.625 23.688 21.375 1 95.44 375 ASN A O 1
ATOM 2843 N N . MET A 1 376 ? -16.766 24.859 21.844 1 96.62 376 MET A N 1
ATOM 2844 C CA . MET A 1 376 ? -16.188 24.609 20.531 1 96.62 376 MET A CA 1
ATOM 2845 C C . MET A 1 376 ? -14.852 23.891 20.656 1 96.62 376 MET A C 1
ATOM 2847 O O . MET A 1 376 ? -14.25 23.859 21.734 1 96.62 376 MET A O 1
ATOM 2851 N N . SER A 1 377 ? -14.477 23.219 19.594 1 96.69 377 SER A N 1
ATOM 2852 C CA . SER A 1 377 ? -13.18 22.594 19.422 1 96.69 377 SER A CA 1
ATOM 2853 C C . SER A 1 377 ? -12.484 23.094 18.156 1 96.69 377 SER A C 1
ATOM 2855 O O . SER A 1 377 ? -13.008 23.953 17.453 1 96.69 377 SER A O 1
ATOM 2857 N N . VAL A 1 378 ? -11.297 22.594 17.922 1 97.12 378 VAL A N 1
ATOM 2858 C CA . VAL A 1 378 ? -10.531 22.984 16.75 1 97.12 378 VAL A CA 1
ATOM 2859 C C . VAL A 1 378 ? -11.297 22.609 15.484 1 97.12 378 VAL A C 1
ATOM 2861 O O . VAL A 1 378 ? -11.141 23.25 14.445 1 97.12 378 VAL A O 1
ATOM 2864 N N . TRP A 1 379 ? -12.156 21.578 15.562 1 96.81 379 TRP A N 1
ATOM 2865 C CA . TRP A 1 379 ? -13 21.203 14.438 1 96.81 379 TRP A CA 1
ATOM 2866 C C . TRP A 1 379 ? -13.867 22.375 13.992 1 96.81 379 TRP A C 1
ATOM 2868 O O . TRP A 1 379 ? -14.094 22.562 12.797 1 96.81 379 TRP A O 1
ATOM 2878 N N . HIS A 1 380 ? -14.328 23.219 14.93 1 97.75 380 HIS A N 1
ATOM 2879 C CA . HIS A 1 380 ? -15.188 24.344 14.609 1 97.75 380 HIS A CA 1
ATOM 2880 C C . HIS A 1 380 ? -14.414 25.438 13.883 1 97.75 380 HIS A C 1
ATOM 2882 O O . HIS A 1 380 ? -14.992 26.172 13.078 1 97.75 380 HIS A O 1
ATOM 2888 N N . VAL A 1 381 ? -13.086 25.531 14.148 1 98.38 381 VAL A N 1
ATOM 2889 C CA . VAL A 1 381 ? -12.242 26.438 13.375 1 98.38 381 VAL A CA 1
ATOM 2890 C C . VAL A 1 381 ? -12.203 25.984 11.922 1 98.38 381 VAL A C 1
ATOM 2892 O O . VAL A 1 381 ? -12.367 26.797 11 1 98.38 381 VAL A O 1
ATOM 2895 N N . CYS A 1 382 ? -12.055 24.672 11.695 1 98.12 382 CYS A N 1
ATOM 2896 C CA . CYS A 1 382 ? -12.016 24.125 10.352 1 98.12 382 CYS A CA 1
ATOM 2897 C C . CYS A 1 382 ? -13.359 24.297 9.648 1 98.12 382 CYS A C 1
ATOM 2899 O O . CYS A 1 382 ? -13.406 24.562 8.453 1 98.12 382 CYS A O 1
ATOM 2901 N N . MET A 1 383 ? -14.453 24.172 10.414 1 98.25 383 MET A N 1
ATOM 2902 C CA . MET A 1 383 ? -15.789 24.359 9.852 1 98.25 383 MET A CA 1
ATOM 2903 C C . MET A 1 383 ? -16 25.812 9.461 1 98.25 383 MET A C 1
ATOM 2905 O O . MET A 1 383 ? -16.656 26.094 8.453 1 98.25 383 MET A O 1
ATOM 2909 N N . PHE A 1 384 ? -15.492 26.734 10.289 1 98.5 384 PHE A N 1
ATOM 2910 C CA . PHE A 1 384 ? -15.555 28.156 9.945 1 98.5 384 PHE A CA 1
ATOM 2911 C C . PHE A 1 384 ? -14.789 28.438 8.656 1 98.5 384 PHE A C 1
ATOM 2913 O O . PHE A 1 384 ? -15.312 29.078 7.746 1 98.5 384 PHE A O 1
ATOM 2920 N N . MET A 1 385 ? -13.562 27.906 8.578 1 98.75 385 MET A N 1
ATOM 2921 C CA . MET A 1 385 ? -12.734 28.078 7.391 1 98.75 385 MET A CA 1
ATOM 2922 C C . MET A 1 385 ? -13.406 27.469 6.164 1 98.75 385 MET A C 1
ATOM 2924 O O . MET A 1 385 ? -13.375 28.062 5.082 1 98.75 385 MET A O 1
ATOM 2928 N N . ARG A 1 386 ? -13.977 26.297 6.34 1 98.69 386 ARG A N 1
ATOM 2929 C CA . ARG A 1 386 ? -14.766 25.672 5.277 1 98.69 386 ARG A CA 1
ATOM 2930 C C . ARG A 1 386 ? -15.836 26.609 4.762 1 98.69 386 ARG A C 1
ATOM 2932 O O . ARG A 1 386 ? -16.016 26.766 3.551 1 98.69 386 ARG A O 1
ATOM 2939 N N . ALA A 1 387 ? -16.562 27.203 5.672 1 98.62 387 ALA A N 1
ATOM 2940 C CA . ALA A 1 387 ? -17.641 28.109 5.305 1 98.62 387 ALA A CA 1
ATOM 2941 C C . ALA A 1 387 ? -17.109 29.328 4.566 1 98.62 387 ALA A C 1
ATOM 2943 O O . ALA A 1 387 ? -17.828 29.984 3.807 1 98.62 387 ALA A O 1
ATOM 2944 N N . MET A 1 388 ? -15.836 29.656 4.824 1 98.62 388 MET A N 1
ATOM 2945 C CA . MET A 1 388 ? -15.195 30.797 4.16 1 98.62 388 MET A CA 1
ATOM 2946 C C . MET A 1 388 ? -14.57 30.359 2.836 1 98.62 388 MET A C 1
ATOM 2948 O O . MET A 1 388 ? -13.977 31.188 2.133 1 98.62 388 MET A O 1
ATOM 2952 N N . GLY A 1 389 ? -14.625 29.078 2.43 1 98.56 389 GLY A N 1
ATOM 2953 C CA . GLY A 1 389 ? -14.125 28.578 1.157 1 98.56 389 GLY A CA 1
ATOM 2954 C C . GLY A 1 389 ? -12.688 28.109 1.229 1 98.56 389 GLY A C 1
ATOM 2955 O O . GLY A 1 389 ? -11.977 28.094 0.221 1 98.56 389 GLY A O 1
ATOM 2956 N N . ILE A 1 390 ? -12.211 27.797 2.432 1 98.88 390 ILE A N 1
ATOM 2957 C CA . ILE A 1 390 ? -10.859 27.281 2.623 1 98.88 390 ILE A CA 1
ATOM 2958 C C . ILE A 1 390 ? -10.922 25.844 3.143 1 98.88 390 ILE A C 1
ATOM 2960 O O . ILE A 1 390 ? -11.547 25.578 4.172 1 98.88 390 ILE A O 1
ATOM 2964 N N . ALA A 1 391 ? -10.328 24.938 2.389 1 98.62 391 ALA A N 1
ATOM 2965 C CA . ALA A 1 391 ? -10.258 23.547 2.812 1 98.62 391 ALA A CA 1
ATOM 2966 C C . ALA A 1 391 ? -8.992 23.281 3.631 1 98.62 391 ALA A C 1
ATOM 2968 O O . ALA A 1 391 ? -7.883 23.312 3.1 1 98.62 391 ALA A O 1
ATOM 2969 N N . CYS A 1 392 ? -9.125 23.062 4.898 1 98 392 CYS A N 1
ATOM 2970 C CA . CYS A 1 392 ? -8.055 22.688 5.809 1 98 392 CYS A CA 1
ATOM 2971 C C . CYS A 1 392 ? -8.562 21.75 6.891 1 98 392 CYS A C 1
ATOM 2973 O O . CYS A 1 392 ? -9.766 21.547 7.035 1 98 392 CYS A O 1
ATOM 2975 N N . LYS A 1 393 ? -7.676 21.125 7.527 1 95.25 393 LYS A N 1
ATOM 2976 C CA . LYS A 1 393 ? -8.039 20.141 8.547 1 95.25 393 LYS A CA 1
ATOM 2977 C C . LYS A 1 393 ? -7.121 20.25 9.766 1 95.25 393 LYS A C 1
ATOM 2979 O O . LYS A 1 393 ? -5.977 20.703 9.648 1 95.25 393 LYS A O 1
ATOM 2984 N N . GLN A 1 394 ? -7.676 19.891 10.883 1 94.12 394 GLN A N 1
ATOM 2985 C CA . GLN A 1 394 ? -6.887 19.906 12.109 1 94.12 394 GLN A CA 1
ATOM 2986 C C . GLN A 1 394 ? -6.031 18.641 12.227 1 94.12 394 GLN A C 1
ATOM 2988 O O . GLN A 1 394 ? -6.352 17.609 11.633 1 94.12 394 GLN A O 1
ATOM 2993 N N . VAL A 1 395 ? -4.949 18.75 12.883 1 90 395 VAL A N 1
ATOM 2994 C CA . VAL A 1 395 ? -4.141 17.656 13.391 1 90 395 VAL A CA 1
ATOM 2995 C C . VAL A 1 395 ? -4.414 17.469 14.883 1 90 395 VAL A C 1
ATOM 2997 O O . VAL A 1 395 ? -4.254 18.391 15.672 1 90 395 VAL A O 1
ATOM 3000 N N . HIS A 1 396 ? -4.836 16.297 15.195 1 87 396 HIS A N 1
ATOM 3001 C CA . HIS A 1 396 ? -5.207 16 16.578 1 87 396 HIS A CA 1
ATOM 3002 C C . HIS A 1 396 ? -6.164 17.047 17.125 1 87 396 HIS A C 1
ATOM 3004 O O . HIS A 1 396 ? -7.145 17.406 16.469 1 87 396 HIS A O 1
ATOM 3010 N N . ASP A 1 397 ? -5.957 17.578 18.359 1 89.44 397 ASP A N 1
ATOM 3011 C CA . ASP A 1 397 ? -7.012 18.344 19 1 89.44 397 ASP A CA 1
ATOM 3012 C C . ASP A 1 397 ? -6.57 19.797 19.234 1 89.44 397 ASP A C 1
ATOM 3014 O O . ASP A 1 397 ? -7.219 20.531 19.984 1 89.44 397 ASP A O 1
ATOM 3018 N N . ARG A 1 398 ? -5.461 20.234 18.484 1 94.88 398 ARG A N 1
ATOM 3019 C CA . ARG A 1 398 ? -5.02 21.578 18.875 1 94.88 398 ARG A CA 1
ATOM 3020 C C . ARG A 1 398 ? -4.508 22.359 17.672 1 94.88 398 ARG A C 1
ATOM 3022 O O . ARG A 1 398 ? -4.441 23.578 17.703 1 94.88 398 ARG A O 1
ATOM 3029 N N . THR A 1 399 ? -4.199 21.672 16.609 1 97.56 399 THR A N 1
ATOM 3030 C CA . THR A 1 399 ? -3.428 22.328 15.562 1 97.56 399 THR A CA 1
ATOM 3031 C C . THR A 1 399 ? -4.191 22.297 14.234 1 97.56 399 THR A C 1
ATOM 3033 O O . THR A 1 399 ? -4.668 21.25 13.805 1 97.56 399 THR A O 1
ATOM 3036 N N . VAL A 1 400 ? -4.414 23.469 13.617 1 98.19 400 VAL A N 1
ATOM 3037 C CA . VAL A 1 400 ? -4.852 23.516 12.227 1 98.19 400 VAL A CA 1
ATOM 3038 C C . VAL A 1 400 ? -3.639 23.438 11.305 1 98.19 400 VAL A C 1
ATOM 3040 O O . VAL A 1 400 ? -2.707 24.234 11.43 1 98.19 400 VAL A O 1
ATOM 3043 N N . ARG A 1 401 ? -3.613 22.469 10.469 1 97.75 401 ARG A N 1
ATOM 3044 C CA . ARG A 1 401 ? -2.516 22.328 9.516 1 97.75 401 ARG A CA 1
ATOM 3045 C C . ARG A 1 401 ? -2.848 23 8.188 1 97.75 401 ARG A C 1
ATOM 3047 O O . ARG A 1 401 ? -3.936 22.797 7.641 1 97.75 401 ARG A O 1
ATOM 3054 N N . LEU A 1 402 ? -1.954 23.828 7.723 1 98.56 402 LEU A N 1
ATOM 3055 C CA . LEU A 1 402 ? -2.037 24.469 6.418 1 98.56 402 LEU A CA 1
ATOM 3056 C C . LEU A 1 402 ? -0.91 24 5.504 1 98.56 402 LEU A C 1
ATOM 3058 O O . LEU A 1 402 ? 0.267 24.219 5.801 1 98.56 402 LEU A O 1
ATOM 3062 N N . CYS A 1 403 ? -1.275 23.312 4.488 1 97.75 403 CYS A N 1
ATOM 3063 C CA . CYS A 1 403 ? -0.32 22.672 3.59 1 97.75 403 CYS A CA 1
ATOM 3064 C C . CYS A 1 403 ? -0.802 22.734 2.146 1 97.75 403 CYS A C 1
ATOM 3066 O O . CYS A 1 403 ? -1.198 21.719 1.576 1 97.75 403 CYS A O 1
ATOM 3068 N N . PRO A 1 404 ? -0.776 23.9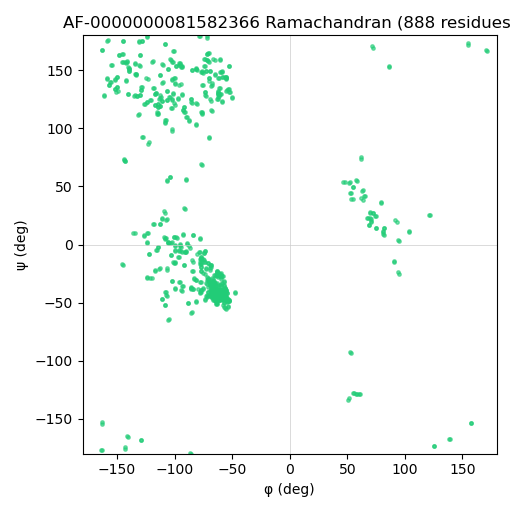53 1.5 1 98.62 404 PRO A N 1
ATOM 3069 C CA . PRO A 1 404 ? -1.272 24.078 0.129 1 98.62 404 PRO A CA 1
ATOM 3070 C C . PRO A 1 404 ? -0.35 23.438 -0.898 1 98.62 404 PRO A C 1
ATOM 3072 O O . PRO A 1 404 ? 0.802 23.125 -0.588 1 98.62 404 PRO A O 1
ATOM 3075 N N . PRO A 1 405 ? -0.861 23.188 -2.152 1 98.56 405 PRO A N 1
ATOM 3076 C CA . PRO A 1 405 ? 0.074 22.844 -3.229 1 98.56 405 PRO A CA 1
ATOM 3077 C C . PRO A 1 405 ? 1.207 23.859 -3.367 1 98.56 405 PRO A C 1
ATOM 3079 O O . PRO A 1 405 ? 1.031 25.031 -3.039 1 98.56 405 PRO A O 1
ATOM 3082 N N . LEU A 1 406 ? 2.328 23.391 -3.883 1 98.69 406 LEU A N 1
ATOM 3083 C CA . LEU A 1 406 ? 3.514 24.234 -3.959 1 98.69 406 LEU A CA 1
ATOM 3084 C C . LEU A 1 406 ? 3.359 25.281 -5.051 1 98.69 406 LEU A C 1
ATOM 3086 O O . LEU A 1 406 ? 4.141 26.234 -5.113 1 98.69 406 LEU A O 1
ATOM 3090 N N . THR A 1 407 ? 2.305 25.203 -5.801 1 98.06 407 THR A N 1
ATOM 3091 C CA . THR A 1 407 ? 2.021 26.156 -6.867 1 98.06 407 THR A CA 1
ATOM 3092 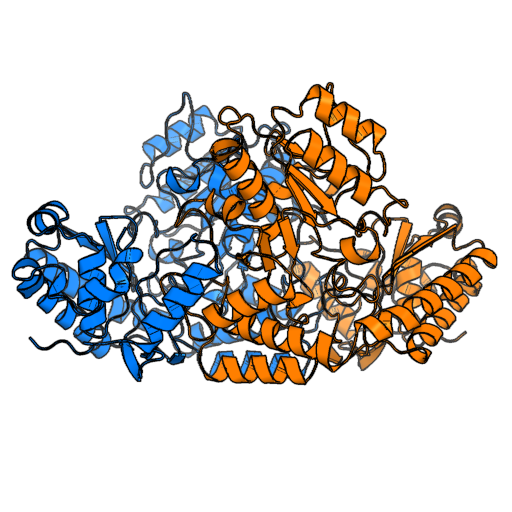C C . THR A 1 407 ? 1.207 27.344 -6.336 1 98.06 407 THR A C 1
ATOM 3094 O O . THR A 1 407 ? 0.839 28.234 -7.098 1 98.06 407 THR A O 1
ATOM 3097 N N . VAL A 1 408 ? 0.892 27.375 -5.066 1 98.75 408 VAL A N 1
ATOM 3098 C CA . VAL A 1 408 ? 0.058 28.406 -4.461 1 98.75 408 VAL A CA 1
ATOM 3099 C C . VAL A 1 408 ? 0.644 29.781 -4.758 1 98.75 408 VAL A C 1
ATOM 3101 O O . VAL A 1 408 ? 1.865 29.953 -4.781 1 98.75 408 VAL A O 1
ATOM 3104 N N . THR A 1 409 ? -0.231 30.719 -4.973 1 98.62 409 THR A N 1
ATOM 3105 C CA . THR A 1 409 ? 0.2 32.094 -5.242 1 98.62 409 THR A CA 1
ATOM 3106 C C . THR A 1 409 ? 0.059 32.938 -3.994 1 98.62 409 THR A C 1
ATOM 3108 O O . THR A 1 409 ? -0.602 32.562 -3.031 1 98.62 409 THR A O 1
ATOM 3111 N N . ARG A 1 410 ? 0.686 34.125 -4.074 1 98.62 410 ARG A N 1
ATOM 3112 C CA . ARG A 1 410 ? 0.597 35.094 -2.971 1 98.62 410 ARG A CA 1
ATOM 3113 C C . ARG A 1 410 ? -0.852 35.469 -2.699 1 98.62 410 ARG A C 1
ATOM 3115 O O . ARG A 1 410 ? -1.275 35.531 -1.544 1 98.62 410 ARG A O 1
ATOM 3122 N N . ASP A 1 411 ? -1.62 35.688 -3.764 1 98.81 411 ASP A N 1
ATOM 3123 C CA . ASP A 1 411 ? -3.018 36.094 -3.629 1 98.81 411 ASP A CA 1
ATOM 3124 C C . ASP A 1 411 ? -3.836 35 -2.938 1 98.81 411 ASP A C 1
ATOM 3126 O O . ASP A 1 411 ? -4.73 35.312 -2.145 1 98.81 411 ASP A O 1
ATOM 3130 N N . GLN A 1 412 ? -3.562 33.781 -3.262 1 98.88 412 GLN A N 1
ATOM 3131 C CA . GLN A 1 412 ? -4.266 32.656 -2.668 1 98.88 412 GLN A CA 1
ATOM 3132 C C . GLN A 1 412 ? -3.914 32.5 -1.19 1 98.88 412 GLN A C 1
ATOM 3134 O O . GLN A 1 412 ? -4.781 32.188 -0.368 1 98.88 412 GLN A O 1
ATOM 3139 N N . ILE A 1 413 ? -2.668 32.688 -0.86 1 98.94 413 ILE A N 1
ATOM 3140 C CA . ILE A 1 413 ? -2.248 32.719 0.537 1 98.94 413 ILE A CA 1
ATOM 3141 C C . ILE A 1 413 ? -2.951 33.844 1.283 1 98.94 413 ILE A C 1
ATOM 3143 O O . ILE A 1 413 ? -3.48 33.625 2.379 1 98.94 413 ILE A O 1
ATOM 3147 N N . ASP A 1 414 ? -3 35 0.688 1 98.88 414 ASP A N 1
ATOM 3148 C CA . ASP A 1 414 ? -3.625 36.156 1.319 1 98.88 414 ASP A CA 1
ATOM 3149 C C . ASP A 1 414 ? -5.117 35.938 1.532 1 98.88 414 ASP A C 1
ATOM 3151 O O . ASP A 1 414 ? -5.691 36.406 2.521 1 98.88 414 ASP A O 1
ATOM 3155 N N . ALA A 1 415 ? -5.734 35.25 0.588 1 98.75 415 ALA A N 1
ATOM 3156 C CA . ALA A 1 415 ? -7.145 34.906 0.751 1 98.75 415 ALA A CA 1
ATOM 3157 C C . ALA A 1 415 ? -7.355 34 1.97 1 98.75 415 ALA A C 1
ATOM 3159 O O . ALA A 1 415 ? -8.297 34.219 2.738 1 98.75 415 ALA A O 1
ATOM 3160 N N . MET A 1 416 ? -6.516 33.031 2.113 1 98.88 416 MET A N 1
ATOM 3161 C CA . MET A 1 416 ? -6.586 32.156 3.277 1 98.88 416 MET A CA 1
ATOM 3162 C C . MET A 1 416 ? -6.328 32.938 4.562 1 98.88 416 MET A C 1
ATOM 3164 O O . MET A 1 416 ? -7.043 32.75 5.551 1 98.88 416 MET A O 1
ATOM 3168 N N . ILE A 1 417 ? -5.332 33.875 4.539 1 98.88 417 ILE A N 1
ATOM 3169 C CA . ILE A 1 417 ? -4.98 34.688 5.699 1 98.88 417 ILE A CA 1
ATOM 3170 C C . ILE A 1 417 ? -6.172 35.562 6.098 1 98.88 417 ILE A C 1
ATOM 3172 O O . ILE A 1 417 ? -6.5 35.656 7.277 1 98.88 417 ILE A O 1
ATOM 3176 N N . SER A 1 418 ? -6.781 36.125 5.133 1 98.69 418 SER A N 1
ATOM 3177 C CA . SER A 1 418 ? -7.945 36.969 5.383 1 98.69 418 SER A CA 1
ATOM 3178 C C . SER A 1 418 ? -9.078 36.156 6.027 1 98.69 418 SER A C 1
ATOM 3180 O O . SER A 1 418 ? -9.727 36.656 6.957 1 98.69 418 SER A O 1
ATOM 3182 N N . SER A 1 419 ? -9.32 35 5.512 1 98.62 419 SER A N 1
ATOM 3183 C CA . SER A 1 419 ? -10.344 34.125 6.078 1 98.62 419 SER A CA 1
ATOM 3184 C C . SER A 1 419 ? -10.016 33.75 7.516 1 98.62 419 SER A C 1
ATOM 3186 O O . SER A 1 419 ? -10.891 33.75 8.383 1 98.62 419 SER A O 1
ATOM 3188 N N . PHE A 1 420 ? -8.766 33.438 7.785 1 98.75 420 PHE A N 1
ATOM 3189 C CA . PHE A 1 420 ? -8.344 33.031 9.125 1 98.75 420 PHE A CA 1
ATOM 3190 C C . PHE A 1 420 ? -8.469 34.219 10.086 1 98.75 420 PHE A C 1
ATOM 3192 O O . PHE A 1 420 ? -8.82 34.031 11.258 1 98.75 420 PHE A O 1
ATOM 3199 N N . GLU A 1 421 ? -8.172 35.375 9.609 1 98.69 421 GLU A N 1
ATOM 3200 C CA . GLU A 1 421 ? -8.328 36.562 10.438 1 98.69 421 GLU A CA 1
ATOM 3201 C C . GLU A 1 421 ? -9.797 36.812 10.797 1 98.69 421 GLU A C 1
ATOM 3203 O O . GLU A 1 421 ? -10.109 37.188 11.93 1 98.69 421 GLU A O 1
ATOM 3208 N N . GLN A 1 422 ? -10.641 36.625 9.836 1 98.5 422 GLN A N 1
ATOM 3209 C CA . GLN A 1 422 ? -12.07 36.719 10.125 1 98.5 422 GLN A CA 1
ATOM 3210 C C . GLN A 1 422 ? -12.492 35.719 11.172 1 98.5 422 GLN A C 1
ATOM 3212 O O . GLN A 1 422 ? -13.336 36 12.023 1 98.5 422 GLN A O 1
ATOM 3217 N N . CYS A 1 423 ? -11.945 34.531 11.016 1 98.5 423 CYS A N 1
ATOM 3218 C CA . CYS A 1 423 ? -12.203 33.5 12.031 1 98.5 423 CYS A CA 1
ATOM 3219 C C . CYS A 1 423 ? -11.797 34 13.414 1 98.5 423 CYS A C 1
ATOM 3221 O O . CYS A 1 423 ? -12.578 33.906 14.359 1 98.5 423 CYS A O 1
ATOM 3223 N N . CYS A 1 424 ? -10.617 34.562 13.539 1 98.19 424 CYS A N 1
ATOM 3224 C CA . CYS A 1 424 ? -10.102 35.094 14.805 1 98.19 424 CYS A CA 1
ATOM 3225 C C . CYS A 1 424 ? -11.016 36.188 15.359 1 98.19 424 CYS A C 1
ATOM 3227 O O . CYS A 1 424 ? -11.227 36.25 16.578 1 98.19 424 CYS A O 1
ATOM 3229 N N . GLN A 1 425 ? -11.602 36.906 14.477 1 97.81 425 GLN A N 1
ATOM 3230 C CA . GLN A 1 425 ? -12.383 38.094 14.875 1 97.81 425 GLN A CA 1
ATOM 3231 C C . GLN A 1 425 ? -13.789 37.688 15.305 1 97.81 425 GLN A C 1
ATOM 3233 O O . GLN A 1 425 ? -14.391 38.312 16.172 1 97.81 425 GLN A O 1
ATOM 3238 N N . THR A 1 426 ? -14.289 36.594 14.734 1 97.06 426 THR A N 1
ATOM 3239 C CA . THR A 1 426 ? -15.734 36.438 14.773 1 97.06 426 THR A CA 1
ATOM 3240 C C . THR A 1 426 ? -16.094 35.125 15.5 1 97.06 426 THR A C 1
ATOM 3242 O O . THR A 1 426 ? -17.172 35.031 16.094 1 97.06 426 THR A O 1
ATOM 3245 N N . LEU A 1 427 ? -15.234 34.125 15.445 1 97.56 427 LEU A N 1
ATOM 3246 C CA . LEU A 1 427 ? -15.602 32.781 15.867 1 97.56 427 LEU A CA 1
ATOM 3247 C C . LEU A 1 427 ? -16.125 32.75 17.297 1 97.56 427 LEU A C 1
ATOM 3249 O O . LEU A 1 427 ? -17.156 32.156 17.578 1 97.56 427 LEU A O 1
ATOM 3253 N N . LEU A 1 428 ? -15.5 33.531 18.188 1 95.56 428 LEU A N 1
ATOM 3254 C CA . LEU A 1 428 ? -15.828 33.469 19.609 1 95.56 428 LEU A CA 1
ATOM 3255 C C . LEU A 1 428 ? -17.094 34.281 19.891 1 95.56 428 LEU A C 1
ATOM 3257 O O . LEU A 1 428 ? -17.656 34.188 21 1 95.56 428 LEU A O 1
ATOM 3261 N N . LYS A 1 429 ? -17.594 35 18.969 1 95.94 429 LYS A N 1
ATOM 3262 C CA . LYS A 1 429 ? -18.859 35.75 19.094 1 95.94 429 LYS A CA 1
ATOM 3263 C C . LYS A 1 429 ? -20.031 34.875 18.609 1 95.94 429 LYS A C 1
ATOM 3265 O O . LYS A 1 429 ? -21.188 35.281 18.766 1 95.94 429 LYS A O 1
ATOM 3270 N N . LEU A 1 430 ? -19.688 33.75 18.078 1 95.81 430 LEU A N 1
ATOM 3271 C CA . LEU A 1 430 ? -20.703 32.844 17.516 1 95.81 430 LEU A CA 1
ATOM 3272 C C . LEU A 1 430 ? -20.984 31.688 18.453 1 95.81 430 LEU A C 1
ATOM 3274 O O . LEU A 1 430 ? -20.172 31.406 19.359 1 95.81 430 LEU A O 1
ATOM 3278 N N . GLN A 1 431 ? -22.188 31.062 18.266 1 96.31 431 GLN A N 1
ATOM 3279 C CA . GLN A 1 431 ? -22.453 29.719 18.766 1 96.31 431 GLN A CA 1
ATOM 3280 C C . GLN A 1 431 ? -22.156 28.672 17.703 1 96.31 431 GLN A C 1
ATOM 3282 O O . GLN A 1 431 ? -22.172 28.953 16.516 1 96.31 431 GLN A O 1
ATOM 3287 N N . PRO A 1 432 ? -21.828 27.438 18.188 1 96.69 432 PRO A N 1
ATOM 3288 C CA . PRO A 1 432 ? -21.5 26.391 17.219 1 96.69 432 PRO A CA 1
ATOM 3289 C C . PRO A 1 432 ? -22.516 26.297 16.078 1 96.69 432 PRO A C 1
ATOM 3291 O O . PRO A 1 432 ? -22.141 26.188 14.906 1 96.69 432 PRO A O 1
ATOM 3294 N N . GLN A 1 433 ? -23.781 26.406 16.359 1 95.56 433 GLN A N 1
ATOM 3295 C CA . GLN A 1 433 ? -24.844 26.219 15.375 1 95.56 433 GLN A CA 1
ATOM 3296 C C . GLN A 1 433 ? -24.875 27.375 14.383 1 95.56 433 GLN A C 1
ATOM 3298 O O . GLN A 1 433 ? -25.531 27.281 13.336 1 95.56 433 GLN A O 1
ATOM 3303 N N . ASP A 1 434 ? -24.203 28.484 14.734 1 96.38 434 ASP A N 1
ATOM 3304 C CA . ASP A 1 434 ? -24.172 29.641 13.844 1 96.38 434 ASP A CA 1
ATOM 3305 C C . ASP A 1 434 ? -23.203 29.422 12.688 1 96.38 434 ASP A C 1
ATOM 3307 O O . ASP A 1 434 ? -23.234 30.141 11.688 1 96.38 434 ASP A O 1
ATOM 3311 N N . ILE A 1 435 ? -22.281 28.469 12.852 1 97.25 435 ILE A N 1
ATOM 3312 C CA . ILE A 1 435 ? -21.312 28.141 11.805 1 97.25 435 ILE A CA 1
ATOM 3313 C C . ILE A 1 435 ? -21.969 27.219 10.773 1 97.25 435 ILE A C 1
ATOM 3315 O O . ILE A 1 435 ? -22.438 26.125 11.109 1 97.25 435 ILE A O 1
ATOM 3319 N N . PRO A 1 436 ? -22 27.656 9.508 1 97.5 436 PRO A N 1
ATOM 3320 C CA . PRO A 1 436 ? -22.656 26.828 8.492 1 97.5 436 PRO A CA 1
ATOM 3321 C C . PRO A 1 436 ? -22.109 25.406 8.43 1 97.5 436 PRO A C 1
ATOM 3323 O O . PRO A 1 436 ? -20.891 25.219 8.43 1 97.5 436 PRO A O 1
ATOM 3326 N N . GLY A 1 437 ? -23.062 24.375 8.398 1 96.75 437 GLY A N 1
ATOM 3327 C CA . GLY A 1 437 ? -22.703 22.969 8.258 1 96.75 437 GLY A CA 1
ATOM 3328 C C . GLY A 1 437 ? -22.562 22.25 9.594 1 96.75 437 GLY A C 1
ATOM 3329 O O . GLY A 1 437 ? -22.688 21.031 9.656 1 96.75 437 GLY A O 1
ATOM 3330 N N . VAL A 1 438 ? -22.281 22.938 10.727 1 97.38 438 VAL A N 1
ATOM 3331 C CA . VAL A 1 438 ? -21.984 22.312 12.016 1 97.38 438 VAL A CA 1
ATOM 3332 C C . VAL A 1 438 ? -23.156 21.438 12.453 1 97.38 438 VAL A C 1
ATOM 3334 O O . VAL A 1 438 ? -22.969 20.297 12.883 1 97.38 438 VAL A O 1
ATOM 3337 N N . SER A 1 439 ? -24.391 21.938 12.344 1 96.56 439 SER A N 1
ATOM 3338 C CA . SER A 1 439 ? -25.562 21.156 12.75 1 96.56 439 SER A CA 1
ATOM 3339 C C . SER A 1 439 ? -25.781 19.953 11.836 1 96.56 439 SER A C 1
ATOM 3341 O O . SER A 1 439 ? -26.109 18.875 12.305 1 96.56 439 SER A O 1
ATOM 3343 N N . ASP A 1 440 ? -25.562 20.125 10.562 1 96.44 440 ASP A N 1
ATOM 3344 C CA . ASP A 1 440 ? -25.766 19.078 9.578 1 96.44 440 ASP A CA 1
ATOM 3345 C C . ASP A 1 440 ? -24.75 17.938 9.758 1 96.44 440 ASP A C 1
ATOM 3347 O O . ASP A 1 440 ? -25.094 16.766 9.625 1 96.44 440 ASP A O 1
ATOM 3351 N N . PHE A 1 441 ? -23.516 18.328 10.047 1 96.62 441 PHE A N 1
ATOM 3352 C CA . PHE A 1 441 ? -22.422 17.375 10.031 1 96.62 441 PHE A CA 1
ATOM 3353 C C . PHE A 1 441 ? -21.953 17.078 11.453 1 96.62 441 PHE A C 1
ATOM 3355 O O . PHE A 1 441 ? -20.797 16.672 11.656 1 96.62 441 PHE A O 1
ATOM 3362 N N . HIS A 1 442 ? -22.781 17.188 12.477 1 93.06 442 HIS A N 1
ATOM 3363 C CA . HIS A 1 442 ? -22.422 17.047 13.883 1 93.06 442 HIS A CA 1
ATOM 3364 C C . HIS A 1 442 ? -21.844 15.672 14.18 1 93.06 442 HIS A C 1
ATOM 3366 O O . HIS A 1 442 ? -21.031 15.516 15.094 1 93.06 442 HIS A O 1
ATOM 3372 N N . PHE A 1 443 ? -22.156 14.656 13.398 1 89.06 443 PHE A N 1
ATOM 3373 C CA . PHE A 1 443 ? -21.719 13.289 13.625 1 89.06 443 PHE A CA 1
ATOM 3374 C C . PHE A 1 443 ? -20.25 13.125 13.273 1 89.06 443 PHE A C 1
ATOM 3376 O O . PHE A 1 443 ? -19.625 12.109 13.602 1 89.06 443 PHE A O 1
ATOM 3383 N N . LEU A 1 444 ? -19.625 14.156 12.688 1 89.12 444 LEU A N 1
ATOM 3384 C CA . LEU A 1 444 ? -18.203 14.141 12.359 1 89.12 444 LEU A CA 1
ATOM 3385 C C . LEU A 1 444 ? -17.406 14.969 13.359 1 89.12 444 LEU A C 1
ATOM 3387 O O . LEU A 1 444 ? -16.172 15.031 13.273 1 89.12 444 LEU A O 1
ATOM 3391 N N . GLY A 1 445 ? -18.016 15.734 14.258 1 78.12 445 GLY A N 1
ATOM 3392 C CA . GLY A 1 445 ? -17.375 16.672 15.156 1 78.12 445 GLY A CA 1
ATOM 3393 C C . GLY A 1 445 ? -16.844 16.016 16.422 1 78.12 445 GLY A C 1
ATOM 3394 O O . GLY A 1 445 ? -16.359 16.688 17.328 1 78.12 445 GLY A O 1
ATOM 3395 N N . HIS A 1 446 ? -16.875 14.625 16.484 1 68.81 446 HIS A N 1
ATOM 3396 C CA . HIS A 1 446 ? -16.516 14.008 17.75 1 68.81 446 HIS A CA 1
ATOM 3397 C C . HIS A 1 446 ? -15.141 13.359 17.672 1 68.81 446 HIS A C 1
ATOM 3399 O O . HIS A 1 446 ? -14.703 12.945 16.594 1 68.81 446 HIS A O 1
ATOM 3405 N N . MET B 1 1 ? 11.078 -28.5 -34.094 1 76 1 MET B N 1
ATOM 3406 C CA . MET B 1 1 ? 10.617 -27.422 -33.25 1 76 1 MET B CA 1
ATOM 3407 C C . MET B 1 1 ? 11.43 -26.156 -33.469 1 76 1 MET B C 1
ATOM 3409 O O . MET B 1 1 ? 12.664 -26.203 -33.562 1 76 1 MET B O 1
ATOM 3413 N N . THR B 1 2 ? 10.711 -25.094 -33.812 1 89.94 2 THR B N 1
ATOM 3414 C CA . THR B 1 2 ? 11.391 -23.812 -33.969 1 89.94 2 THR B CA 1
ATOM 3415 C C . THR B 1 2 ? 10.945 -22.828 -32.875 1 89.94 2 THR B C 1
ATOM 3417 O O . THR B 1 2 ? 9.75 -22.656 -32.656 1 89.94 2 THR B O 1
ATOM 3420 N N . PHE B 1 3 ? 11.945 -22.266 -32.219 1 96.94 3 PHE B N 1
ATOM 3421 C CA . PHE B 1 3 ? 11.648 -21.25 -31.203 1 96.94 3 PHE B CA 1
ATOM 3422 C C . PHE B 1 3 ? 11.148 -19.969 -31.875 1 96.94 3 PHE B C 1
ATOM 3424 O O . PHE B 1 3 ? 11.656 -19.562 -32.906 1 96.94 3 PHE B O 1
ATOM 3431 N N . LYS B 1 4 ? 10.172 -19.359 -31.25 1 96.69 4 LYS B N 1
ATOM 3432 C CA . LYS B 1 4 ? 9.609 -18.109 -31.766 1 96.69 4 LYS B CA 1
ATOM 3433 C C . LYS B 1 4 ? 10.508 -16.922 -31.406 1 96.69 4 LYS B C 1
ATOM 3435 O O . LYS B 1 4 ? 10.648 -15.992 -32.188 1 96.69 4 LYS B O 1
ATOM 3440 N N . ILE B 1 5 ? 11.117 -16.891 -30.203 1 96.94 5 ILE B N 1
ATOM 3441 C CA . ILE B 1 5 ? 11.977 -15.828 -29.703 1 96.94 5 ILE B CA 1
ATOM 3442 C C . ILE B 1 5 ? 13.406 -16.344 -29.578 1 96.94 5 ILE B C 1
ATOM 3444 O O . ILE B 1 5 ? 13.68 -17.266 -28.797 1 96.94 5 ILE B O 1
ATOM 3448 N N . THR B 1 6 ? 14.32 -15.742 -30.297 1 95.75 6 THR B N 1
ATOM 3449 C CA . THR B 1 6 ? 15.695 -16.25 -30.312 1 95.75 6 THR B CA 1
ATOM 3450 C C . THR B 1 6 ? 16.656 -15.219 -29.734 1 95.75 6 THR B C 1
ATOM 3452 O O . THR B 1 6 ? 17.766 -15.562 -29.328 1 95.75 6 THR B O 1
ATOM 3455 N N . ALA B 1 7 ? 16.234 -13.922 -29.75 1 93.69 7 ALA B N 1
ATOM 3456 C CA . ALA B 1 7 ? 17.078 -12.852 -29.25 1 93.69 7 ALA B CA 1
ATOM 3457 C C . ALA B 1 7 ? 16.234 -11.711 -28.688 1 93.69 7 ALA B C 1
ATOM 3459 O O . ALA B 1 7 ? 15.148 -11.422 -29.188 1 93.69 7 ALA B O 1
ATOM 3460 N N . SER B 1 8 ? 16.766 -11.117 -27.625 1 96.94 8 SER B N 1
ATOM 3461 C CA . SER B 1 8 ? 16.125 -9.961 -27 1 96.94 8 SER B CA 1
ATOM 3462 C C . SER B 1 8 ? 17.156 -8.969 -26.484 1 96.94 8 SER B C 1
ATOM 3464 O O . SER B 1 8 ? 17.25 -8.727 -25.281 1 96.94 8 SER B O 1
ATOM 3466 N N . PRO B 1 9 ? 17.828 -8.227 -27.359 1 97.88 9 PRO B N 1
ATOM 3467 C CA . PRO B 1 9 ? 18.953 -7.375 -26.938 1 97.88 9 PRO B CA 1
ATOM 3468 C C . PRO B 1 9 ? 18.5 -6.156 -26.141 1 97.88 9 PRO B C 1
ATOM 3470 O O . PRO B 1 9 ? 19.203 -5.734 -25.219 1 97.88 9 PRO B O 1
ATOM 3473 N N . LYS B 1 10 ? 17.453 -5.48 -26.547 1 98.12 10 LYS B N 1
ATOM 3474 C CA . LYS B 1 10 ? 16.984 -4.32 -25.797 1 98.12 10 LYS B CA 1
ATOM 3475 C C . LYS B 1 10 ? 16.547 -4.715 -24.391 1 98.12 10 LYS B C 1
ATOM 3477 O O . LYS B 1 10 ? 16.734 -3.945 -23.453 1 98.12 10 LYS B O 1
ATOM 3482 N N . SER B 1 11 ? 15.883 -5.891 -24.25 1 98.56 11 SER B N 1
ATOM 3483 C CA . SER B 1 11 ? 15.508 -6.406 -22.938 1 98.56 11 SER B CA 1
ATOM 3484 C C . SER B 1 11 ? 16.734 -6.613 -22.047 1 98.56 11 SER B C 1
ATOM 3486 O O . SER B 1 11 ? 16.703 -6.281 -20.859 1 98.56 11 SER B O 1
ATOM 3488 N N . LEU B 1 12 ? 17.766 -7.207 -22.609 1 98.44 12 LEU B N 1
ATOM 3489 C CA . LEU B 1 12 ? 18.984 -7.438 -21.859 1 98.44 12 LEU B CA 1
ATOM 3490 C C . LEU B 1 12 ? 19.578 -6.121 -21.344 1 98.44 12 LEU B C 1
ATOM 3492 O O . LEU B 1 12 ? 19.969 -6.02 -20.188 1 98.44 12 LEU B O 1
ATOM 3496 N N . GLU B 1 13 ? 19.609 -5.105 -22.188 1 98.44 13 GLU B N 1
ATOM 3497 C CA . GLU B 1 13 ? 20.141 -3.797 -21.812 1 98.44 13 GLU B CA 1
ATOM 3498 C C . GLU B 1 13 ? 19.344 -3.201 -20.641 1 98.44 13 GLU B C 1
ATOM 3500 O O . GLU B 1 13 ? 19.938 -2.711 -19.672 1 98.44 13 GLU B O 1
ATOM 3505 N N . LEU B 1 14 ? 18.062 -3.25 -20.719 1 98.44 14 LEU B N 1
ATOM 3506 C CA . LEU B 1 14 ? 17.203 -2.66 -19.703 1 98.44 14 LEU B CA 1
ATOM 3507 C C . LEU B 1 14 ? 17.312 -3.432 -18.391 1 98.44 14 LEU B C 1
ATOM 3509 O O . LEU B 1 14 ? 17.312 -2.834 -17.312 1 98.44 14 LEU B O 1
ATOM 3513 N N . LEU B 1 15 ? 17.391 -4.734 -18.484 1 97.94 15 LEU B N 1
ATOM 3514 C CA . LEU B 1 15 ? 17.5 -5.547 -17.266 1 97.94 15 LEU B CA 1
ATOM 3515 C C . LEU B 1 15 ? 18.844 -5.328 -16.578 1 97.94 15 LEU B C 1
ATOM 3517 O O . LEU B 1 15 ? 18.922 -5.371 -15.344 1 97.94 15 LEU B O 1
ATOM 3521 N N . LEU B 1 16 ? 19.906 -5.117 -17.359 1 97.62 16 LEU B N 1
ATOM 3522 C CA . LEU B 1 16 ? 21.203 -4.801 -16.766 1 97.62 16 LEU B CA 1
ATOM 3523 C C . LEU B 1 16 ? 21.172 -3.434 -16.094 1 97.62 16 LEU B C 1
ATOM 3525 O O . LEU B 1 16 ? 21.766 -3.252 -15.023 1 97.62 16 LEU B O 1
ATOM 3529 N N . LYS B 1 17 ? 20.547 -2.479 -16.75 1 97.56 17 LYS B N 1
ATOM 3530 C CA . LYS B 1 17 ? 20.375 -1.166 -16.141 1 97.56 17 LYS B CA 1
ATOM 3531 C C . LYS B 1 17 ? 19.562 -1.267 -14.859 1 97.56 17 LYS B C 1
ATOM 3533 O O . LYS B 1 17 ? 19.875 -0.625 -13.852 1 97.56 17 LYS B O 1
ATOM 3538 N N . GLU B 1 18 ? 18.5 -2.055 -14.898 1 96.75 18 GLU B N 1
ATOM 3539 C CA . GLU B 1 18 ? 17.703 -2.301 -13.703 1 96.75 18 GLU B CA 1
ATOM 3540 C C . GLU B 1 18 ? 18.547 -2.891 -12.578 1 96.75 18 GLU B C 1
ATOM 3542 O O . GLU B 1 18 ? 18.438 -2.486 -11.422 1 96.75 18 GLU B O 1
ATOM 3547 N N . ARG B 1 19 ? 19.359 -3.846 -12.914 1 95 19 ARG B N 1
ATOM 3548 C CA . ARG B 1 19 ? 20.219 -4.512 -11.938 1 95 19 ARG B CA 1
ATOM 3549 C C . ARG B 1 19 ? 21.156 -3.516 -11.266 1 95 19 ARG B C 1
ATOM 3551 O O . ARG B 1 19 ? 21.5 -3.672 -10.094 1 95 19 ARG B O 1
ATOM 3558 N N . THR B 1 20 ? 21.516 -2.471 -11.961 1 97 20 THR B N 1
ATOM 3559 C CA . THR B 1 20 ? 22.438 -1.464 -11.445 1 97 20 THR B CA 1
ATOM 3560 C C . THR B 1 20 ? 21.75 -0.564 -10.43 1 97 20 THR B C 1
ATOM 3562 O O . THR B 1 20 ? 22.312 -0.26 -9.375 1 97 20 THR B O 1
ATOM 3565 N N . TYR B 1 21 ? 20.469 -0.236 -10.672 1 98.19 21 TYR B N 1
ATOM 3566 C CA . TYR B 1 21 ? 19.891 0.875 -9.93 1 98.19 21 TYR B CA 1
ATOM 3567 C C . TYR B 1 21 ? 18.797 0.387 -8.992 1 98.19 21 TYR B C 1
ATOM 3569 O O . TYR B 1 21 ? 18.422 1.08 -8.039 1 98.19 21 TYR B O 1
ATOM 3577 N N . SER B 1 22 ? 18.266 -0.744 -9.273 1 97.06 22 SER B N 1
ATOM 3578 C CA . SER B 1 22 ? 17.172 -1.246 -8.461 1 97.06 22 SER B CA 1
ATOM 3579 C C . SER B 1 22 ? 17.672 -2.172 -7.355 1 97.06 22 SER B C 1
ATOM 3581 O O . SER B 1 22 ? 18.734 -2.779 -7.484 1 97.06 22 SER B O 1
ATOM 3583 N N . ALA B 1 23 ? 16.906 -2.244 -6.238 1 95.38 23 ALA B N 1
ATOM 3584 C CA . ALA B 1 23 ? 17.125 -3.318 -5.27 1 95.38 23 ALA B CA 1
ATOM 3585 C C . ALA B 1 23 ? 16.953 -4.688 -5.922 1 95.38 23 ALA B C 1
ATOM 3587 O O . ALA B 1 23 ? 16.109 -4.855 -6.816 1 95.38 23 ALA B O 1
ATOM 3588 N N . HIS B 1 24 ? 17.734 -5.676 -5.52 1 92 24 HIS B N 1
ATOM 3589 C CA . HIS B 1 24 ? 17.672 -7.023 -6.074 1 92 24 HIS B CA 1
ATOM 3590 C C . HIS B 1 24 ? 16.688 -7.895 -5.297 1 92 24 HIS B C 1
ATOM 3592 O O . HIS B 1 24 ? 17.031 -9 -4.871 1 92 24 HIS B O 1
ATOM 3598 N N . ASN B 1 25 ? 15.453 -7.383 -5.227 1 87.56 25 ASN B N 1
ATOM 3599 C CA . ASN B 1 25 ? 14.438 -8.047 -4.422 1 87.56 25 ASN B CA 1
ATOM 3600 C C . ASN B 1 25 ? 13.562 -8.969 -5.273 1 87.56 25 ASN B C 1
ATOM 3602 O O . ASN B 1 25 ? 12.688 -9.664 -4.75 1 87.56 25 ASN B O 1
ATOM 3606 N N . TYR B 1 26 ? 13.727 -8.992 -6.582 1 85.19 26 TYR B N 1
ATOM 3607 C CA . TYR B 1 26 ? 13.016 -9.914 -7.461 1 85.19 26 TYR B CA 1
ATOM 3608 C C . TYR B 1 26 ? 13.961 -10.555 -8.469 1 85.19 26 TYR B C 1
ATOM 3610 O O . TYR B 1 26 ? 15.023 -10 -8.773 1 85.19 26 TYR B O 1
ATOM 3618 N N . THR B 1 27 ? 13.555 -11.742 -8.977 1 87.81 27 THR B N 1
ATOM 3619 C CA . THR B 1 27 ? 14.188 -12.438 -10.094 1 87.81 27 THR B CA 1
ATOM 3620 C C . THR B 1 27 ? 13.18 -12.688 -11.211 1 87.81 27 THR B C 1
ATOM 3622 O O . THR B 1 27 ? 12.648 -13.789 -11.336 1 87.81 27 THR B O 1
ATOM 3625 N N . PRO B 1 28 ? 13.016 -11.805 -12.039 1 92.19 28 PRO B N 1
ATOM 3626 C CA . PRO B 1 28 ? 11.992 -11.914 -13.086 1 92.19 28 PRO B CA 1
ATOM 3627 C C . PRO B 1 28 ? 12.398 -12.875 -14.203 1 92.19 28 PRO B C 1
ATOM 3629 O O . PRO B 1 28 ? 13.594 -13.055 -14.469 1 92.19 28 PRO B O 1
ATOM 3632 N N . VAL B 1 29 ? 11.367 -13.57 -14.82 1 96.19 29 VAL B N 1
ATOM 3633 C CA . VAL B 1 29 ? 11.594 -14.078 -16.172 1 96.19 29 VAL B CA 1
ATOM 3634 C C . VAL B 1 29 ? 11.844 -12.914 -17.125 1 96.19 29 VAL B C 1
ATOM 3636 O O . VAL B 1 29 ? 11.117 -11.922 -17.109 1 96.19 29 VAL B O 1
ATOM 3639 N N . PRO B 1 30 ? 12.898 -13.008 -17.906 1 97.5 30 PRO B N 1
ATOM 3640 C CA . PRO B 1 30 ? 13.359 -11.812 -18.609 1 97.5 30 PRO B CA 1
ATOM 3641 C C . PRO B 1 30 ? 12.5 -11.477 -19.828 1 97.5 30 PRO B C 1
ATOM 3643 O O . PRO B 1 30 ? 12.953 -11.586 -20.969 1 97.5 30 PRO B O 1
ATOM 3646 N N . ILE B 1 31 ? 11.328 -11.07 -19.641 1 98.31 31 ILE B N 1
ATOM 3647 C CA . ILE B 1 31 ? 10.43 -10.438 -20.609 1 98.31 31 ILE B CA 1
ATOM 3648 C C . ILE B 1 31 ? 10.156 -9 -20.188 1 98.31 31 ILE B C 1
ATOM 3650 O O . ILE B 1 31 ? 9.602 -8.75 -19.109 1 98.31 31 ILE B O 1
ATOM 3654 N N . VAL B 1 32 ? 10.508 -8.039 -20.969 1 98.62 32 VAL B N 1
ATOM 3655 C CA . VAL B 1 32 ? 10.32 -6.621 -20.672 1 98.62 32 VAL B CA 1
ATOM 3656 C C . VAL B 1 32 ? 9.125 -6.078 -21.453 1 98.62 32 VAL B C 1
ATOM 3658 O O . VAL B 1 32 ? 9.266 -5.66 -22.609 1 98.62 32 VAL B O 1
ATOM 3661 N N . PHE B 1 33 ? 8.008 -5.98 -20.812 1 98.69 33 PHE B N 1
ATOM 3662 C CA . PHE B 1 33 ? 6.77 -5.539 -21.438 1 98.69 33 PHE B CA 1
ATOM 3663 C C . PHE B 1 33 ? 6.902 -4.117 -21.969 1 98.69 33 PHE B C 1
ATOM 3665 O O . PHE B 1 33 ? 7.484 -3.256 -21.312 1 98.69 33 PHE B O 1
ATOM 3672 N N . ASP B 1 34 ? 6.43 -3.91 -23.172 1 98.62 34 ASP B N 1
ATOM 3673 C CA . ASP B 1 34 ? 6.277 -2.557 -23.688 1 98.62 34 ASP B CA 1
ATOM 3674 C C . ASP B 1 34 ? 4.801 -2.184 -23.828 1 98.62 34 ASP B C 1
ATOM 3676 O O . ASP B 1 34 ? 4.387 -1.109 -23.375 1 98.62 34 ASP B O 1
ATOM 3680 N N . SER B 1 35 ? 4.035 -3.057 -24.391 1 98.5 35 SER B N 1
ATOM 3681 C CA . SER B 1 35 ? 2.594 -2.877 -24.516 1 98.5 35 SER B CA 1
ATOM 3682 C C . SER B 1 35 ? 1.85 -4.184 -24.266 1 98.5 35 SER B C 1
ATOM 3684 O O . SER B 1 35 ? 2.416 -5.266 -24.422 1 98.5 35 SER B O 1
ATOM 3686 N N . ALA B 1 36 ? 0.609 -4.062 -23.797 1 98.44 36 ALA B N 1
ATOM 3687 C CA . ALA B 1 36 ? -0.198 -5.246 -23.516 1 98.44 36 ALA B CA 1
ATOM 3688 C C . ALA B 1 36 ? -1.686 -4.949 -23.672 1 98.44 36 ALA B C 1
ATOM 3690 O O . ALA B 1 36 ? -2.141 -3.842 -23.391 1 98.44 36 ALA B O 1
ATOM 3691 N N . SER B 1 37 ? -2.465 -5.832 -24.172 1 97.94 37 SER B N 1
ATOM 3692 C CA . SER B 1 37 ? -3.91 -5.785 -24.359 1 97.94 37 SER B CA 1
ATOM 3693 C C . SER B 1 37 ? -4.52 -7.184 -24.328 1 97.94 37 SER B C 1
ATOM 3695 O O . SER B 1 37 ? -4.035 -8.094 -25.016 1 97.94 37 SER B O 1
ATOM 3697 N N . GLY B 1 38 ? -5.602 -7.297 -23.578 1 97.75 38 GLY B N 1
ATOM 3698 C CA . GLY B 1 38 ? -6.094 -8.656 -23.391 1 97.75 38 GLY B CA 1
ATOM 3699 C C . GLY B 1 38 ? -5.051 -9.602 -22.828 1 97.75 38 GLY B C 1
ATOM 3700 O O . GLY B 1 38 ? -4.438 -9.312 -21.797 1 97.75 38 GLY B O 1
ATOM 3701 N N . ILE B 1 39 ? -4.844 -10.742 -23.5 1 98.5 39 ILE B N 1
ATOM 3702 C CA . ILE B 1 39 ? -3.863 -11.711 -23.031 1 98.5 39 ILE B CA 1
ATOM 3703 C C . ILE B 1 39 ? -2.531 -11.484 -23.734 1 98.5 39 ILE B C 1
ATOM 3705 O O . ILE B 1 39 ? -1.532 -12.133 -23.422 1 98.5 39 ILE B O 1
ATOM 3709 N N . HIS B 1 40 ? -2.449 -10.508 -24.672 1 98.75 40 HIS B N 1
ATOM 3710 C CA . HIS B 1 40 ? -1.3 -10.328 -25.547 1 98.75 40 HIS B CA 1
ATOM 3711 C C . HIS B 1 40 ? -0.321 -9.312 -24.984 1 98.75 40 HIS B C 1
ATOM 3713 O O . HIS B 1 40 ? -0.734 -8.258 -24.484 1 98.75 40 HIS B O 1
ATOM 3719 N N . VAL B 1 41 ? 0.957 -9.617 -25.078 1 98.5 41 VAL B N 1
ATOM 3720 C CA . VAL B 1 41 ? 2.041 -8.75 -24.625 1 98.5 41 VAL B CA 1
ATOM 3721 C C . VAL B 1 41 ? 3.068 -8.594 -25.75 1 98.5 41 VAL B C 1
ATOM 3723 O O . VAL B 1 41 ? 3.391 -9.555 -26.438 1 98.5 41 VAL B O 1
ATOM 3726 N N . THR B 1 42 ? 3.508 -7.395 -25.969 1 98.75 42 THR B N 1
ATOM 3727 C CA . THR B 1 42 ? 4.668 -7.102 -26.812 1 98.75 42 THR B CA 1
ATOM 3728 C C . THR B 1 42 ? 5.812 -6.539 -25.969 1 98.75 42 THR B C 1
ATOM 3730 O O . THR B 1 42 ? 5.617 -5.594 -25.203 1 98.75 42 THR B O 1
ATOM 3733 N N . ASP B 1 43 ? 6.996 -7.188 -26.078 1 98.56 43 ASP B N 1
ATOM 3734 C CA . ASP B 1 43 ? 8.125 -6.699 -25.297 1 98.56 43 ASP B CA 1
ATOM 3735 C C . ASP B 1 43 ? 8.867 -5.586 -26.031 1 98.56 43 ASP B C 1
ATOM 3737 O O . ASP B 1 43 ? 8.461 -5.172 -27.109 1 98.56 43 ASP B O 1
ATOM 3741 N N . VAL B 1 44 ? 9.867 -5.062 -25.484 1 98.69 44 VAL B N 1
ATOM 3742 C CA . VAL B 1 44 ? 10.602 -3.902 -25.984 1 98.69 44 VAL B CA 1
ATOM 3743 C C . VAL B 1 44 ? 11.336 -4.273 -27.266 1 98.69 44 VAL B C 1
ATOM 3745 O O . VAL B 1 44 ? 11.758 -3.396 -28.031 1 98.69 44 VAL B O 1
ATOM 3748 N N . ASP B 1 45 ? 11.531 -5.562 -27.562 1 98.69 45 ASP B N 1
ATOM 3749 C CA . ASP B 1 45 ? 12.219 -6.039 -28.766 1 98.69 45 ASP B CA 1
ATOM 3750 C C . ASP B 1 45 ? 11.227 -6.324 -29.891 1 98.69 45 ASP B C 1
ATOM 3752 O O . ASP B 1 45 ? 11.625 -6.688 -31 1 98.69 45 ASP B O 1
ATOM 3756 N N . GLY B 1 46 ? 9.953 -6.246 -29.609 1 98.44 46 GLY B N 1
ATOM 3757 C CA . GLY B 1 46 ? 8.93 -6.484 -30.609 1 98.44 46 GLY B CA 1
ATOM 3758 C C . GLY B 1 46 ? 8.422 -7.918 -30.609 1 98.44 46 GLY B C 1
ATOM 3759 O O . GLY B 1 46 ? 7.625 -8.297 -31.469 1 98.44 46 GLY B O 1
ATOM 3760 N N . ASN B 1 47 ? 8.898 -8.773 -29.688 1 98.56 47 ASN B N 1
ATOM 3761 C CA . ASN B 1 47 ? 8.406 -10.141 -29.562 1 98.56 47 ASN B CA 1
ATOM 3762 C C . ASN B 1 47 ? 7.004 -10.172 -28.953 1 98.56 47 ASN B C 1
ATOM 3764 O O . ASN B 1 47 ? 6.664 -9.328 -28.109 1 98.56 47 ASN B O 1
ATOM 3768 N N . GLU B 1 48 ? 6.246 -11.156 -29.344 1 98.38 48 GLU B N 1
ATOM 3769 C CA . GLU B 1 48 ? 4.871 -11.305 -28.859 1 98.38 48 GLU B CA 1
ATOM 3770 C C . GLU B 1 48 ? 4.727 -12.508 -27.938 1 98.38 48 GLU B C 1
ATOM 3772 O O . GLU B 1 48 ? 5.324 -13.555 -28.188 1 98.38 48 GLU B O 1
ATOM 3777 N N . TYR B 1 49 ? 3.959 -12.352 -26.891 1 98.75 49 TYR B N 1
ATOM 3778 C CA . TYR B 1 49 ? 3.717 -13.406 -25.906 1 98.75 49 TYR B CA 1
ATOM 3779 C C . TYR B 1 49 ? 2.234 -13.508 -25.578 1 98.75 49 TYR B C 1
ATOM 3781 O O . TYR B 1 49 ? 1.507 -12.516 -25.641 1 98.75 49 TYR B O 1
ATOM 3789 N N . LEU B 1 50 ? 1.775 -14.719 -25.297 1 98.88 50 LEU B N 1
ATOM 3790 C CA . LEU B 1 50 ? 0.566 -14.906 -24.5 1 98.88 50 LEU B CA 1
ATOM 3791 C C . LEU B 1 50 ? 0.887 -14.891 -23 1 98.88 50 LEU B C 1
ATOM 3793 O O . LEU B 1 50 ? 1.762 -15.633 -22.547 1 98.88 50 LEU B O 1
ATOM 3797 N N . ASP B 1 51 ? 0.231 -14.062 -22.312 1 98.69 51 ASP B N 1
ATOM 3798 C CA . ASP B 1 51 ? 0.534 -13.867 -20.891 1 98.69 51 ASP B CA 1
ATOM 3799 C C . ASP B 1 51 ? -0.239 -14.859 -20.031 1 98.69 51 ASP B C 1
ATOM 3801 O O . ASP B 1 51 ? -1.425 -14.664 -19.75 1 98.69 51 ASP B O 1
ATOM 3805 N N . PHE B 1 52 ? 0.433 -15.844 -19.5 1 98.69 52 PHE B N 1
ATOM 3806 C CA . PHE B 1 52 ? -0.165 -16.812 -18.578 1 98.69 52 PHE B CA 1
ATOM 3807 C C . PHE B 1 52 ? 0.302 -16.562 -17.156 1 98.69 52 PHE B C 1
ATOM 3809 O O . PHE B 1 52 ? 0.28 -17.469 -16.312 1 98.69 52 PHE B O 1
ATOM 3816 N N . GLY B 1 53 ? 0.75 -15.367 -16.875 1 96.44 53 GLY B N 1
ATOM 3817 C CA . GLY B 1 53 ? 1.084 -14.898 -15.547 1 96.44 53 GLY B CA 1
ATOM 3818 C C . GLY B 1 53 ? 0.08 -13.906 -14.992 1 96.44 53 GLY B C 1
ATOM 3819 O O . GLY B 1 53 ? -0.238 -13.938 -13.797 1 96.44 53 GLY B O 1
ATOM 3820 N N . ALA B 1 54 ? -0.325 -12.938 -15.906 1 96.94 54 ALA B N 1
ATOM 3821 C CA . ALA B 1 54 ? -1.383 -11.961 -15.656 1 96.94 54 ALA B CA 1
ATOM 3822 C C . ALA B 1 54 ? -1.13 -11.195 -14.359 1 96.94 54 ALA B C 1
ATOM 3824 O O . ALA B 1 54 ? -2.047 -11 -13.562 1 96.94 54 ALA B O 1
ATOM 3825 N N . ALA B 1 55 ? 0.1 -10.836 -14.047 1 96.44 55 ALA B N 1
ATOM 3826 C CA . ALA B 1 55 ? 0.499 -10.094 -12.859 1 96.44 55 ALA B CA 1
ATOM 3827 C C . ALA B 1 55 ? -0.039 -10.758 -11.594 1 96.44 55 ALA B C 1
ATOM 3829 O O . ALA B 1 55 ? -0.696 -10.109 -10.773 1 96.44 55 ALA B O 1
ATOM 3830 N N . TYR B 1 56 ? 0.252 -12.039 -11.453 1 93.31 56 TYR B N 1
ATOM 3831 C CA . TYR B 1 56 ? -0.176 -12.828 -10.305 1 93.31 56 TYR B CA 1
ATOM 3832 C C . TYR B 1 56 ? -1.68 -12.711 -10.086 1 93.31 56 TYR B C 1
ATOM 3834 O O . TYR B 1 56 ? -2.133 -12.414 -8.977 1 93.31 56 TYR B O 1
ATOM 3842 N N . SER B 1 57 ? -2.475 -12.789 -11.109 1 95 57 SER B N 1
ATOM 3843 C CA . SER B 1 57 ? -3.932 -12.852 -11.07 1 95 57 SER B CA 1
ATOM 3844 C C . SER B 1 57 ? -4.543 -11.461 -10.922 1 95 57 SER B C 1
ATOM 3846 O O . SER B 1 57 ? -5.719 -11.328 -10.594 1 95 57 SER B O 1
ATOM 3848 N N . ALA B 1 58 ? -3.791 -10.43 -11.133 1 97.25 58 ALA B N 1
ATOM 3849 C CA . ALA B 1 58 ? -4.32 -9.07 -10.992 1 97.25 58 ALA B CA 1
ATOM 3850 C C . ALA B 1 58 ? -5.016 -8.617 -12.273 1 97.25 58 ALA B C 1
ATOM 3852 O O . ALA B 1 58 ? -5.898 -7.758 -12.234 1 97.25 58 ALA B O 1
ATOM 3853 N N . VAL B 1 59 ? -4.672 -9.227 -13.398 1 97.81 59 VAL B N 1
ATOM 3854 C CA . VAL B 1 59 ? -5.18 -8.812 -14.703 1 97.81 59 VAL B CA 1
ATOM 3855 C C . VAL B 1 59 ? -6.262 -9.789 -15.164 1 97.81 59 VAL B C 1
ATOM 3857 O O . VAL B 1 59 ? -6.191 -10.32 -16.281 1 97.81 59 VAL B O 1
ATOM 3860 N N . ASN B 1 60 ? -7.262 -9.883 -14.344 1 98.12 60 ASN B N 1
ATOM 3861 C CA . ASN B 1 60 ? -8.336 -10.844 -14.609 1 98.12 60 ASN B CA 1
ATOM 3862 C C . ASN B 1 60 ? -9.141 -10.453 -15.844 1 98.12 60 ASN B C 1
ATOM 3864 O O . ASN B 1 60 ? -9.609 -11.32 -16.578 1 98.12 60 ASN B O 1
ATOM 3868 N N . THR B 1 61 ? -9.312 -9.203 -16.156 1 98.12 61 THR B N 1
ATOM 3869 C CA . THR B 1 61 ? -10.156 -8.727 -17.234 1 98.12 61 THR B CA 1
ATOM 3870 C C . THR B 1 61 ? -9.352 -8.562 -18.531 1 98.12 61 THR B C 1
ATOM 3872 O O . THR B 1 61 ? -9.867 -8.062 -19.531 1 98.12 61 THR B O 1
ATOM 3875 N N . GLY B 1 62 ? -8.102 -9.023 -18.5 1 97.81 62 GLY B N 1
ATOM 3876 C CA . GLY B 1 62 ? -7.176 -8.711 -19.578 1 97.81 62 GLY B CA 1
ATOM 3877 C C . GLY B 1 62 ? -6.453 -7.391 -19.375 1 97.81 62 GLY B C 1
ATOM 3878 O O . GLY B 1 62 ? -6.98 -6.477 -18.75 1 97.81 62 GLY B O 1
ATOM 3879 N N . HIS B 1 63 ? -5.262 -7.348 -19.984 1 98.06 63 HIS B N 1
ATOM 3880 C CA . HIS B 1 63 ? -4.492 -6.109 -19.906 1 98.06 63 HIS B CA 1
ATOM 3881 C C . HIS B 1 63 ? -5.262 -4.945 -20.531 1 98.06 63 HIS B C 1
ATOM 3883 O O . HIS B 1 63 ? -5.781 -5.059 -21.641 1 98.06 63 HIS B O 1
ATOM 3889 N N . ASN B 1 64 ? -5.355 -3.834 -19.766 1 97 64 ASN B N 1
ATOM 3890 C CA . ASN B 1 64 ? -5.887 -2.564 -20.25 1 97 64 ASN B CA 1
ATOM 3891 C C . ASN B 1 64 ? -7.285 -2.734 -20.844 1 97 64 ASN B C 1
ATOM 3893 O O . ASN B 1 64 ? -7.543 -2.295 -21.969 1 97 64 ASN B O 1
ATOM 3897 N N . HIS B 1 65 ? -8.117 -3.387 -20.094 1 98.12 65 HIS B N 1
ATOM 3898 C CA . HIS B 1 65 ? -9.484 -3.543 -20.578 1 98.12 65 HIS B CA 1
ATOM 3899 C C . HIS B 1 65 ? -10.086 -2.195 -20.969 1 98.12 65 HIS B C 1
ATOM 3901 O O . HIS B 1 65 ? -10.094 -1.263 -20.156 1 98.12 65 HIS B O 1
ATOM 3907 N N . PRO B 1 66 ? -10.68 -2.043 -22.109 1 98.19 66 PRO B N 1
ATOM 3908 C CA . PRO B 1 66 ? -11.047 -0.728 -22.625 1 98.19 66 PRO B CA 1
ATOM 3909 C C . PRO B 1 66 ? -12.109 -0.024 -21.781 1 98.19 66 PRO B C 1
ATOM 3911 O O . PRO B 1 66 ? -12.039 1.192 -21.594 1 98.19 66 PRO B O 1
ATOM 3914 N N . LYS B 1 67 ? -13.117 -0.725 -21.281 1 98.5 67 LYS B N 1
ATOM 3915 C CA . LYS B 1 67 ? -14.18 -0.112 -20.484 1 98.5 67 LYS B CA 1
ATOM 3916 C C . LYS B 1 67 ? -13.641 0.429 -19.172 1 98.5 67 LYS B C 1
ATOM 3918 O O . LYS B 1 67 ? -14.047 1.503 -18.719 1 98.5 67 LYS B O 1
ATOM 3923 N N . ILE B 1 68 ? -12.75 -0.3 -18.516 1 98.69 68 ILE B N 1
ATOM 3924 C CA . ILE B 1 68 ? -12.172 0.141 -17.25 1 98.69 68 ILE B CA 1
ATOM 3925 C C . ILE B 1 68 ? -11.219 1.308 -17.5 1 98.69 68 ILE B C 1
ATOM 3927 O O . ILE B 1 68 ? -11.211 2.279 -16.734 1 98.69 68 ILE B O 1
ATOM 3931 N N . LEU B 1 69 ? -10.453 1.174 -18.594 1 98.62 69 LEU B N 1
ATOM 3932 C CA . LEU B 1 69 ? -9.523 2.23 -18.969 1 98.62 69 LEU B CA 1
ATOM 3933 C C . LEU B 1 69 ? -10.258 3.547 -19.203 1 98.62 69 LEU B C 1
ATOM 3935 O O . LEU B 1 69 ? -9.797 4.605 -18.766 1 98.62 69 LEU B O 1
ATOM 3939 N N . GLU B 1 70 ? -11.352 3.488 -19.844 1 98.62 70 GLU B N 1
ATOM 3940 C CA . GLU B 1 70 ? -12.148 4.684 -20.109 1 98.62 70 GLU B CA 1
ATOM 3941 C C . GLU B 1 70 ? -12.625 5.328 -18.812 1 98.62 70 GLU B C 1
ATOM 3943 O O . GLU B 1 70 ? -12.57 6.551 -18.656 1 98.62 70 GLU B O 1
ATOM 3948 N N . ALA B 1 71 ? -13.109 4.555 -17.844 1 98.75 71 ALA B N 1
ATOM 3949 C CA . ALA B 1 71 ? -13.57 5.062 -16.547 1 98.75 71 ALA B CA 1
ATOM 3950 C C . ALA B 1 71 ? -12.43 5.723 -15.781 1 98.75 71 ALA B C 1
ATOM 3952 O O . ALA B 1 71 ? -12.609 6.773 -15.172 1 98.75 71 ALA B O 1
ATOM 3953 N N . VAL B 1 72 ? -11.258 5.109 -15.836 1 98.69 72 VAL B N 1
ATOM 3954 C CA . VAL B 1 72 ? -10.086 5.617 -15.141 1 98.69 72 VAL B CA 1
ATOM 3955 C C . VAL B 1 72 ? -9.656 6.949 -15.75 1 98.69 72 VAL B C 1
ATOM 3957 O O . VAL B 1 72 ? -9.43 7.926 -15.031 1 98.69 72 VAL B O 1
ATOM 3960 N N . LYS B 1 73 ? -9.57 7.02 -17.062 1 98.12 73 LYS B N 1
ATOM 3961 C CA . LYS B 1 73 ? -9.148 8.242 -17.75 1 98.12 73 LYS B CA 1
ATOM 3962 C C . LYS B 1 73 ? -10.141 9.375 -17.516 1 98.12 73 LYS B C 1
ATOM 3964 O O . LYS B 1 73 ? -9.742 10.523 -17.297 1 98.12 73 LYS B O 1
ATOM 3969 N N . ALA B 1 74 ? -11.414 9.023 -17.531 1 98.5 74 ALA B N 1
ATOM 3970 C CA . ALA B 1 74 ? -12.445 10.023 -17.281 1 98.5 74 ALA B CA 1
ATOM 3971 C C . ALA B 1 74 ? -12.312 10.602 -15.875 1 98.5 74 ALA B C 1
ATOM 3973 O O . ALA B 1 74 ? -12.484 11.805 -15.672 1 98.5 74 ALA B O 1
ATOM 3974 N N . GLN B 1 75 ? -12.055 9.797 -14.922 1 98.69 75 GLN B N 1
ATOM 3975 C CA . GLN B 1 75 ? -11.93 10.25 -13.539 1 98.69 75 GLN B CA 1
ATOM 3976 C C . GLN B 1 75 ? -10.695 11.125 -13.359 1 98.69 75 GLN B C 1
ATOM 3978 O O . GLN B 1 75 ? -10.711 12.086 -12.578 1 98.69 75 GLN B O 1
ATOM 3983 N N . TYR B 1 76 ? -9.594 10.805 -14.07 1 98.12 76 TYR B N 1
ATOM 3984 C CA . TYR B 1 76 ? -8.391 11.625 -14 1 98.12 76 TYR B CA 1
ATOM 3985 C C . TYR B 1 76 ? -8.664 13.039 -14.484 1 98.12 76 TYR B C 1
ATOM 3987 O O . TYR B 1 76 ? -8.008 13.992 -14.062 1 98.12 76 TYR B O 1
ATOM 3995 N N . GLU B 1 77 ? -9.648 13.195 -15.344 1 97 77 GLU B N 1
ATOM 3996 C CA . GLU B 1 77 ? -10 14.523 -15.844 1 97 77 GLU B CA 1
ATOM 3997 C C . GLU B 1 77 ? -10.742 15.336 -14.797 1 97 77 GLU B C 1
ATOM 3999 O O . GLU B 1 77 ? -10.875 16.547 -14.922 1 97 77 GLU B O 1
ATOM 4004 N N . LYS B 1 78 ? -11.227 14.773 -13.727 1 97.81 78 LYS B N 1
ATOM 4005 C CA . LYS B 1 78 ? -12.008 15.438 -12.68 1 97.81 78 LYS B CA 1
ATOM 4006 C C . LYS B 1 78 ? -11.172 15.664 -11.43 1 97.81 78 LYS B C 1
ATOM 4008 O O . LYS B 1 78 ? -10.922 16.812 -11.039 1 97.81 78 LYS B O 1
ATOM 4013 N N . CYS B 1 79 ? -10.773 14.578 -10.828 1 97.56 79 CYS B N 1
ATOM 4014 C CA . CYS B 1 79 ? -10.07 14.602 -9.547 1 97.56 79 CYS B CA 1
ATOM 4015 C C . CYS B 1 79 ? -9.344 13.289 -9.305 1 97.56 79 CYS B C 1
ATOM 4017 O O . CYS B 1 79 ? -9.953 12.219 -9.359 1 97.56 79 CYS B O 1
ATOM 4019 N N . SER B 1 80 ? -8.055 13.406 -9 1 97.56 80 SER B N 1
ATOM 4020 C CA . SER B 1 80 ? -7.254 12.195 -8.852 1 97.56 80 SER B CA 1
ATOM 4021 C C . SER B 1 80 ? -7.082 11.828 -7.383 1 97.56 80 SER B C 1
ATOM 4023 O O . SER B 1 80 ? -7.023 10.641 -7.039 1 97.56 80 SER B O 1
ATOM 4025 N N . LEU B 1 81 ? -6.918 12.789 -6.523 1 98 81 LEU B N 1
ATOM 4026 C CA . LEU B 1 81 ? -6.594 12.516 -5.129 1 98 81 LEU B CA 1
ATOM 4027 C C . LEU B 1 81 ? -7.152 13.602 -4.219 1 98 81 LEU B C 1
ATOM 4029 O O . LEU B 1 81 ? -7.008 14.789 -4.504 1 98 81 LEU B O 1
ATOM 4033 N N . VAL B 1 82 ? -7.746 13.195 -3.135 1 95.88 82 VAL B N 1
ATOM 4034 C CA . VAL B 1 82 ? -8.344 14.109 -2.17 1 95.88 82 VAL B CA 1
ATOM 4035 C C . VAL B 1 82 ? -7.75 13.867 -0.785 1 95.88 82 VAL B C 1
ATOM 4037 O O . VAL B 1 82 ? -7.512 14.812 -0.029 1 95.88 82 VAL B O 1
ATOM 4040 N N . GLY B 1 83 ? -7.312 12.688 -0.497 1 90.5 83 GLY B N 1
ATOM 4041 C CA . GLY B 1 83 ? -6.988 12.258 0.855 1 90.5 83 GLY B CA 1
ATOM 4042 C C . GLY B 1 83 ? -8.211 12.055 1.729 1 90.5 83 GLY B C 1
ATOM 4043 O O . GLY B 1 83 ? -9.297 12.531 1.4 1 90.5 83 GLY B O 1
ATOM 4044 N N . ARG B 1 84 ? -8.039 11.492 2.904 1 89.62 84 ARG B N 1
ATOM 4045 C CA . ARG B 1 84 ? -9.18 11.094 3.721 1 89.62 84 ARG B CA 1
ATOM 4046 C C . ARG B 1 84 ? -9.523 12.18 4.738 1 89.62 84 ARG B C 1
ATOM 4048 O O . ARG B 1 84 ? -10.477 12.039 5.504 1 89.62 84 ARG B O 1
ATOM 4055 N N . GLY B 1 85 ? -8.734 13.266 4.719 1 92.06 85 GLY B N 1
ATOM 4056 C CA . GLY B 1 85 ? -9.164 14.438 5.461 1 92.06 85 GLY B CA 1
ATOM 4057 C C . GLY B 1 85 ? -10.461 15.031 4.945 1 92.06 85 GLY B C 1
ATOM 4058 O O . GLY B 1 85 ? -11.172 15.711 5.684 1 92.06 85 GLY B O 1
ATOM 4059 N N . PHE B 1 86 ? -10.719 14.75 3.734 1 96.88 86 PHE B N 1
ATOM 4060 C CA . PHE B 1 86 ? -11.961 15.031 3.023 1 96.88 86 PHE B CA 1
ATOM 4061 C C . PHE B 1 86 ? -12.484 13.773 2.338 1 96.88 86 PHE B C 1
ATOM 4063 O O . PHE B 1 86 ? -12.156 12.656 2.744 1 96.88 86 PHE B O 1
ATOM 4070 N N . THR B 1 87 ? -13.438 13.898 1.493 1 97.19 87 THR B N 1
ATOM 4071 C CA . THR B 1 87 ? -13.898 12.781 0.673 1 97.19 87 THR B CA 1
ATOM 4072 C C . THR B 1 87 ? -14.281 13.258 -0.726 1 97.19 87 THR B C 1
ATOM 4074 O O . THR B 1 87 ? -13.922 14.375 -1.125 1 97.19 87 THR B O 1
ATOM 4077 N N . HIS B 1 88 ? -14.805 12.383 -1.516 1 98.44 88 HIS B N 1
ATOM 4078 C CA . HIS B 1 88 ? -15.047 12.734 -2.908 1 98.44 88 HIS B CA 1
ATOM 4079 C C . HIS B 1 88 ? -16.328 12.078 -3.43 1 98.44 88 HIS B C 1
ATOM 4081 O O . HIS B 1 88 ? -16.906 11.227 -2.758 1 98.44 88 HIS B O 1
ATOM 4087 N N . SER B 1 89 ? -16.656 12.406 -4.574 1 98.44 89 SER B N 1
ATOM 4088 C CA . SER B 1 89 ? -17.984 12.164 -5.137 1 98.44 89 SER B CA 1
ATOM 4089 C C . SER B 1 89 ? -18.219 10.672 -5.375 1 98.44 89 SER B C 1
ATOM 4091 O O . SER B 1 89 ? -19.359 10.219 -5.422 1 98.44 89 SER B O 1
ATOM 4093 N N . LEU B 1 90 ? -17.172 9.852 -5.469 1 98.62 90 LEU B N 1
ATOM 4094 C CA . LEU B 1 90 ? -17.344 8.461 -5.867 1 98.62 90 LEU B CA 1
ATOM 4095 C C . LEU B 1 90 ? -17.297 7.535 -4.652 1 98.62 90 LEU B C 1
ATOM 4097 O O . LEU B 1 90 ? -17.688 6.371 -4.742 1 98.62 90 LEU B O 1
ATOM 4101 N N . TYR B 1 91 ? -16.844 7.984 -3.523 1 98.31 91 TYR B N 1
ATOM 4102 C CA . TYR B 1 91 ? -16.484 7.086 -2.434 1 98.31 91 TYR B CA 1
ATOM 4103 C C . TYR B 1 91 ? -17.719 6.418 -1.838 1 98.31 91 TYR B C 1
ATOM 4105 O O . TYR B 1 91 ? -17.703 5.219 -1.558 1 98.31 91 TYR B O 1
ATOM 4113 N N . ALA B 1 92 ? -18.766 7.207 -1.621 1 98.5 92 ALA B N 1
ATOM 4114 C CA . ALA B 1 92 ? -20 6.648 -1.053 1 98.5 92 ALA B CA 1
ATOM 4115 C C . ALA B 1 92 ? -20.562 5.551 -1.948 1 98.5 92 ALA B C 1
ATOM 4117 O O . ALA B 1 92 ? -20.953 4.488 -1.462 1 98.5 92 ALA B O 1
ATOM 4118 N N . GLN B 1 93 ? -20.641 5.836 -3.236 1 98.69 93 GLN B N 1
ATOM 4119 C CA . GLN B 1 93 ? -21.125 4.844 -4.188 1 98.69 93 GLN B CA 1
ATOM 4120 C C . GLN B 1 93 ? -20.234 3.602 -4.191 1 98.69 93 GLN B C 1
ATOM 4122 O O . GLN B 1 93 ? -20.734 2.477 -4.238 1 98.69 93 GLN B O 1
ATOM 4127 N N . PHE B 1 94 ? -18.984 3.814 -4.203 1 98.75 94 PHE B N 1
ATOM 4128 C CA . PHE B 1 94 ? -18.031 2.713 -4.137 1 98.75 94 PHE B CA 1
ATOM 4129 C C . PHE B 1 94 ? -18.312 1.816 -2.939 1 98.75 94 PHE B C 1
ATOM 4131 O O . PHE B 1 94 ? -18.422 0.597 -3.082 1 98.75 94 PHE B O 1
ATOM 4138 N N . CYS B 1 95 ? -18.391 2.418 -1.745 1 98.75 95 CYS B N 1
ATOM 4139 C CA . CYS B 1 95 ? -18.625 1.646 -0.529 1 98.75 95 CYS B CA 1
ATOM 4140 C C . CYS B 1 95 ? -19.922 0.85 -0.624 1 98.75 95 CYS B C 1
ATOM 4142 O O . CYS B 1 95 ? -19.953 -0.335 -0.287 1 98.75 95 CYS B O 1
ATOM 4144 N N . GLU B 1 96 ? -20.938 1.469 -1.104 1 98.81 96 GLU B N 1
ATOM 4145 C CA . GLU B 1 96 ? -22.234 0.816 -1.227 1 98.81 96 GLU B CA 1
ATOM 4146 C C . GLU B 1 96 ? -22.172 -0.361 -2.195 1 98.81 96 GLU B C 1
ATOM 4148 O O . GLU B 1 96 ? -22.625 -1.464 -1.87 1 98.81 96 GLU B O 1
ATOM 4153 N N . GLU B 1 97 ? -21.641 -0.143 -3.373 1 98.69 97 GLU B N 1
ATOM 4154 C CA . GLU B 1 97 ? -21.641 -1.16 -4.418 1 98.69 97 GLU B CA 1
ATOM 4155 C C . GLU B 1 97 ? -20.75 -2.336 -4.039 1 98.69 97 GLU B C 1
ATOM 4157 O O . GLU B 1 97 ? -21.078 -3.49 -4.32 1 98.69 97 GLU B O 1
ATOM 4162 N N . VAL B 1 98 ? -19.656 -2.062 -3.43 1 98.69 98 VAL B N 1
ATOM 4163 C CA . VAL B 1 98 ? -18.75 -3.123 -2.98 1 98.69 98 VAL B CA 1
ATOM 4164 C C . VAL B 1 98 ? -19.453 -3.965 -1.912 1 98.69 98 VAL B C 1
ATOM 4166 O O . VAL B 1 98 ? -19.422 -5.195 -1.975 1 98.69 98 VAL B O 1
ATOM 4169 N N . CYS B 1 99 ? -20.047 -3.277 -0.933 1 98.75 99 CYS B N 1
ATOM 4170 C CA . CYS B 1 99 ? -20.75 -4.004 0.121 1 98.75 99 CYS B CA 1
ATOM 4171 C C . CYS B 1 99 ? -21.859 -4.879 -0.459 1 98.75 99 CYS B C 1
ATOM 4173 O O . CYS B 1 99 ? -21.953 -6.062 -0.126 1 98.75 99 CYS B O 1
ATOM 4175 N N . LYS B 1 100 ? -22.625 -4.32 -1.358 1 98.31 100 LYS B N 1
ATOM 4176 C CA . LYS B 1 100 ? -23.734 -5.062 -1.954 1 98.31 100 LYS B CA 1
ATOM 4177 C C . LYS B 1 100 ? -23.219 -6.207 -2.822 1 98.31 100 LYS B C 1
ATOM 4179 O O . LYS B 1 100 ? -23.688 -7.34 -2.705 1 98.31 100 LYS B O 1
ATOM 4184 N N . ALA B 1 101 ? -22.234 -5.941 -3.617 1 97.94 101 ALA B N 1
ATOM 4185 C CA . ALA B 1 101 ? -21.719 -6.938 -4.551 1 97.94 101 ALA B CA 1
ATOM 4186 C C . ALA B 1 101 ? -21.016 -8.07 -3.812 1 97.94 101 ALA B C 1
ATOM 4188 O O . ALA B 1 101 ? -21.062 -9.227 -4.246 1 97.94 101 ALA B O 1
ATOM 4189 N N . PHE B 1 102 ? -20.375 -7.754 -2.711 1 98.25 102 PHE B N 1
ATOM 4190 C CA . PHE B 1 102 ? -19.562 -8.742 -2.018 1 98.25 102 PHE B CA 1
ATOM 4191 C C . PHE B 1 102 ? -20.328 -9.391 -0.878 1 98.25 102 PHE B C 1
ATOM 4193 O O . PHE B 1 102 ? -19.922 -10.414 -0.342 1 98.25 102 PHE B O 1
ATOM 4200 N N . GLY B 1 103 ? -21.5 -8.844 -0.533 1 98.31 103 GLY B N 1
ATOM 4201 C CA . GLY B 1 103 ? -22.391 -9.438 0.459 1 98.31 103 GLY B CA 1
ATOM 4202 C C . GLY B 1 103 ? -21.953 -9.156 1.886 1 98.31 103 GLY B C 1
ATOM 4203 O O . GLY B 1 103 ? -22.047 -10.031 2.75 1 98.31 103 GLY B O 1
ATOM 4204 N N . PHE B 1 104 ? -21.422 -7.996 2.174 1 98.81 104 PHE B N 1
ATOM 4205 C CA . PHE B 1 104 ? -21.031 -7.57 3.512 1 98.81 104 PHE B CA 1
ATOM 4206 C C . PHE B 1 104 ? -21.625 -6.207 3.844 1 98.81 104 PHE B C 1
ATOM 4208 O O . PHE B 1 104 ? -22.234 -5.57 2.986 1 98.81 104 PHE B O 1
ATOM 4215 N N . GLU B 1 105 ? -21.438 -5.719 5.09 1 98.75 105 GLU B N 1
ATOM 4216 C CA . GLU B 1 105 ? -22.125 -4.516 5.543 1 98.75 105 GLU B CA 1
ATOM 4217 C C . GLU B 1 105 ? -21.203 -3.301 5.516 1 98.75 105 GLU B C 1
ATOM 4219 O O . GLU B 1 105 ? -21.656 -2.17 5.332 1 98.75 105 GLU B O 1
ATOM 4224 N N . ARG B 1 106 ? -19.906 -3.578 5.742 1 98.56 106 ARG B N 1
ATOM 4225 C CA . ARG B 1 106 ? -18.922 -2.508 5.84 1 98.56 106 ARG B CA 1
ATOM 4226 C C . ARG B 1 106 ? -17.688 -2.83 5.012 1 98.56 106 ARG B C 1
ATOM 4228 O O . ARG B 1 106 ? -17.312 -3.996 4.863 1 98.56 106 ARG B O 1
ATOM 4235 N N . VAL B 1 107 ? -17.141 -1.76 4.484 1 98.62 107 VAL B N 1
ATOM 4236 C CA . VAL B 1 107 ? -15.891 -1.921 3.736 1 98.62 107 VAL B CA 1
ATOM 4237 C C . VAL B 1 107 ? -14.852 -0.919 4.238 1 98.62 107 VAL B C 1
ATOM 4239 O O . VAL B 1 107 ? -15.188 0.227 4.547 1 98.62 107 VAL B O 1
ATOM 4242 N N . LEU B 1 108 ? -13.648 -1.355 4.484 1 98.19 108 LEU B N 1
ATOM 4243 C CA . LEU B 1 108 ? -12.469 -0.512 4.645 1 98.19 108 LEU B CA 1
ATOM 4244 C C . LEU B 1 108 ? -11.562 -0.608 3.42 1 98.19 108 LEU B C 1
ATOM 4246 O O . LEU B 1 108 ? -11.281 -1.707 2.936 1 98.19 108 LEU B O 1
ATOM 4250 N N . THR B 1 109 ? -11.125 0.545 2.916 1 97.19 109 THR B N 1
ATOM 4251 C CA . THR B 1 109 ? -10.328 0.593 1.695 1 97.19 109 THR B CA 1
ATOM 4252 C C . THR B 1 109 ? -8.852 0.799 2.023 1 97.19 109 THR B C 1
ATOM 4254 O O . THR B 1 109 ? -8.516 1.522 2.963 1 97.19 109 THR B O 1
ATOM 4257 N N . LEU B 1 110 ? -8.008 0.161 1.276 1 96.31 110 LEU B N 1
ATOM 4258 C CA . LEU B 1 110 ? -6.559 0.303 1.311 1 96.31 110 LEU B CA 1
ATOM 4259 C C . LEU B 1 110 ? -5.973 0.253 -0.097 1 96.31 110 LEU B C 1
ATOM 4261 O O . LEU B 1 110 ? -6.699 0.41 -1.081 1 96.31 110 LEU B O 1
ATOM 4265 N N . ASN B 1 111 ? -4.602 0.048 -0.209 1 94.56 111 ASN B N 1
ATOM 4266 C CA . ASN B 1 111 ? -3.973 0.115 -1.522 1 94.56 111 ASN B CA 1
ATOM 4267 C C . ASN B 1 111 ? -3.535 -1.266 -2.006 1 94.56 111 ASN B C 1
ATOM 4269 O O . ASN B 1 111 ? -3.664 -1.583 -3.189 1 94.56 111 ASN B O 1
ATOM 4273 N N . GLY B 1 112 ? -3.006 -2.057 -1.134 1 95.5 112 GLY B N 1
ATOM 4274 C CA . GLY B 1 112 ? -2.439 -3.332 -1.546 1 95.5 112 GLY B CA 1
ATOM 4275 C C . GLY B 1 112 ? -2.93 -4.5 -0.712 1 95.5 112 GLY B C 1
ATOM 4276 O O . GLY B 1 112 ? -3.459 -4.309 0.385 1 95.5 112 GLY B O 1
ATOM 4277 N N . GLY B 1 113 ? -2.742 -5.695 -1.233 1 96.88 113 GLY B N 1
ATOM 4278 C CA . GLY B 1 113 ? -3.186 -6.898 -0.547 1 96.88 113 GLY B CA 1
ATOM 4279 C C . GLY B 1 113 ? -2.502 -7.105 0.792 1 96.88 113 GLY B C 1
ATOM 4280 O O . GLY B 1 113 ? -3.145 -7.496 1.769 1 96.88 113 GLY B O 1
ATOM 4281 N N . GLY B 1 114 ? -1.146 -6.918 0.826 1 96.25 114 GLY B N 1
ATOM 4282 C CA . GLY B 1 114 ? -0.439 -7.023 2.092 1 96.25 114 GLY B CA 1
ATOM 4283 C C . GLY B 1 114 ? -0.988 -6.094 3.16 1 96.25 114 GLY B C 1
ATOM 4284 O O . GLY B 1 114 ? -1.095 -6.477 4.328 1 96.25 114 GLY B O 1
ATOM 4285 N N . GLU B 1 115 ? -1.372 -4.863 2.789 1 96.75 115 GLU B N 1
ATOM 4286 C CA . GLU B 1 115 ? -1.97 -3.902 3.713 1 96.75 115 GLU B CA 1
ATOM 4287 C C . GLU B 1 115 ? -3.326 -4.391 4.215 1 96.75 115 GLU B C 1
ATOM 4289 O O . GLU B 1 115 ? -3.656 -4.219 5.391 1 96.75 115 GLU B O 1
ATOM 4294 N N . ALA B 1 116 ? -4.051 -4.961 3.301 1 97.88 116 ALA B N 1
ATOM 4295 C CA . ALA B 1 116 ? -5.375 -5.449 3.664 1 97.88 116 ALA B CA 1
ATOM 4296 C C . ALA B 1 116 ? -5.281 -6.594 4.668 1 97.88 116 ALA B C 1
ATOM 4298 O O . ALA B 1 116 ? -6.07 -6.664 5.617 1 97.88 116 ALA B O 1
ATOM 4299 N N . VAL B 1 117 ? -4.336 -7.488 4.48 1 98.44 117 VAL B N 1
ATOM 4300 C CA . VAL B 1 117 ? -4.16 -8.602 5.414 1 98.44 117 VAL B CA 1
ATOM 4301 C C . VAL B 1 117 ? -3.684 -8.062 6.766 1 98.44 117 VAL B C 1
ATOM 4303 O O . VAL B 1 117 ? -4.133 -8.531 7.816 1 98.44 117 VAL B O 1
ATOM 4306 N N . GLU B 1 118 ? -2.779 -7.16 6.734 1 97.06 118 GLU B N 1
ATOM 4307 C CA . GLU B 1 118 ? -2.334 -6.547 7.98 1 97.06 118 GLU B CA 1
ATOM 4308 C C . GLU B 1 118 ? -3.502 -5.926 8.742 1 97.06 118 GLU B C 1
ATOM 4310 O O . GLU B 1 118 ? -3.6 -6.059 9.961 1 97.06 118 GLU B O 1
ATOM 4315 N N . PHE B 1 119 ? -4.359 -5.223 7.984 1 97.31 119 PHE B N 1
ATOM 4316 C CA . PHE B 1 119 ? -5.527 -4.648 8.641 1 97.31 119 PHE B CA 1
ATOM 4317 C C . PHE B 1 119 ? -6.434 -5.746 9.195 1 97.31 119 PHE B C 1
ATOM 4319 O O . PHE B 1 119 ? -7.027 -5.59 10.258 1 97.31 119 PHE B O 1
ATOM 4326 N N . ALA B 1 120 ? -6.559 -6.82 8.453 1 98.69 120 ALA B N 1
ATOM 4327 C CA . ALA B 1 120 ? -7.375 -7.926 8.945 1 98.69 120 ALA B CA 1
ATOM 4328 C C . ALA B 1 120 ? -6.84 -8.453 10.273 1 98.69 120 ALA B C 1
ATOM 4330 O O . ALA B 1 120 ? -7.613 -8.836 11.156 1 98.69 120 ALA B O 1
ATOM 4331 N N . ILE B 1 121 ? -5.516 -8.531 10.422 1 98.56 121 ILE B N 1
ATOM 4332 C CA . ILE B 1 121 ? -4.922 -8.906 11.695 1 98.56 121 ILE B CA 1
ATOM 4333 C C . ILE B 1 121 ? -5.355 -7.914 12.773 1 98.56 121 ILE B C 1
ATOM 4335 O O . ILE B 1 121 ? -5.805 -8.312 13.852 1 98.56 121 ILE B O 1
ATOM 4339 N N . LYS B 1 122 ? -5.262 -6.633 12.477 1 97.69 122 LYS B N 1
ATOM 4340 C CA . LYS B 1 122 ? -5.68 -5.586 13.406 1 97.69 122 LYS B CA 1
ATOM 4341 C C . LYS B 1 122 ? -7.16 -5.715 13.75 1 97.69 122 LYS B C 1
ATOM 4343 O O . LYS B 1 122 ? -7.543 -5.582 14.914 1 97.69 122 LYS B O 1
ATOM 4348 N N . LEU B 1 123 ? -7.953 -5.898 12.719 1 98.44 123 LEU B N 1
ATOM 4349 C CA . LEU B 1 123 ? -9.398 -6.008 12.906 1 98.44 123 LEU B CA 1
ATOM 4350 C C . LEU B 1 123 ? -9.734 -7.184 13.812 1 98.44 123 LEU B C 1
ATOM 4352 O O . LEU B 1 123 ? -10.57 -7.059 14.711 1 98.44 123 LEU B O 1
ATOM 4356 N N . CYS B 1 124 ? -9.086 -8.367 13.57 1 98.75 124 CYS B N 1
ATOM 4357 C CA . CYS B 1 124 ? -9.297 -9.531 14.414 1 98.75 124 CYS B CA 1
ATOM 4358 C C . CYS B 1 124 ? -8.945 -9.219 15.867 1 98.75 124 CYS B C 1
ATOM 4360 O O . CYS B 1 124 ? -9.719 -9.531 16.781 1 98.75 124 CYS B O 1
ATOM 4362 N N . ARG B 1 125 ? -7.828 -8.617 16.094 1 98.5 125 ARG B N 1
ATOM 4363 C CA . ARG B 1 125 ? -7.406 -8.305 17.453 1 98.5 125 ARG B CA 1
ATOM 4364 C C . ARG B 1 125 ? -8.352 -7.309 18.109 1 98.5 125 ARG B C 1
ATOM 4366 O O . ARG B 1 125 ? -8.766 -7.496 19.25 1 98.5 125 ARG B O 1
ATOM 4373 N N . ALA B 1 126 ? -8.672 -6.215 17.359 1 98.25 126 ALA B N 1
ATOM 4374 C CA . ALA B 1 126 ? -9.609 -5.234 17.891 1 98.25 126 ALA B CA 1
ATOM 4375 C C . ALA B 1 126 ? -10.922 -5.895 18.312 1 98.25 126 ALA B C 1
ATOM 4377 O O . ALA B 1 126 ? -11.422 -5.668 19.406 1 98.25 126 ALA B O 1
ATOM 4378 N N . TRP B 1 127 ? -11.453 -6.711 17.391 1 98.75 127 TRP B N 1
ATOM 4379 C CA . TRP B 1 127 ? -12.68 -7.449 17.703 1 98.75 127 TRP B CA 1
ATOM 4380 C C . TRP B 1 127 ? -12.484 -8.352 18.906 1 98.75 127 TRP B C 1
ATOM 4382 O O . TRP B 1 127 ? -13.359 -8.438 19.781 1 98.75 127 TRP B O 1
ATOM 4392 N N . GLY B 1 128 ? -11.352 -9.055 18.953 1 98.81 128 GLY B N 1
ATOM 4393 C CA . GLY B 1 128 ? -11.031 -9.922 20.078 1 98.81 128 GLY B CA 1
ATOM 4394 C C . GLY B 1 128 ? -11.039 -9.211 21.406 1 98.81 128 GLY B C 1
ATOM 4395 O O . GLY B 1 128 ? -11.555 -9.742 22.406 1 98.81 128 GLY B O 1
ATOM 4396 N N . TYR B 1 129 ? -10.492 -8.039 21.422 1 98.5 129 TYR B N 1
ATOM 4397 C CA . TYR B 1 129 ? -10.391 -7.277 22.672 1 98.5 129 TYR B CA 1
ATOM 4398 C C . TYR B 1 129 ? -11.727 -6.629 23.016 1 98.5 129 TYR B C 1
ATOM 4400 O O . TYR B 1 129 ? -12.156 -6.664 24.172 1 98.5 129 TYR B O 1
ATOM 4408 N N . VAL B 1 130 ? -12.414 -6.094 22.062 1 97.88 130 VAL B N 1
ATOM 4409 C CA . VAL B 1 130 ? -13.57 -5.242 22.312 1 97.88 130 VAL B CA 1
ATOM 4410 C C . VAL B 1 130 ? -14.82 -6.105 22.469 1 97.88 130 VAL B C 1
ATOM 4412 O O . VAL B 1 130 ? -15.695 -5.797 23.281 1 97.88 130 VAL B O 1
ATOM 4415 N N . LYS B 1 131 ? -14.938 -7.164 21.719 1 97.88 131 LYS B N 1
ATOM 4416 C CA . LYS B 1 131 ? -16.172 -7.938 21.656 1 97.88 131 LYS B CA 1
ATOM 4417 C C . LYS B 1 131 ? -16.016 -9.281 22.359 1 97.88 131 LYS B C 1
ATOM 4419 O O . LYS B 1 131 ? -16.812 -9.641 23.219 1 97.88 131 LYS B O 1
ATOM 4424 N N . LYS B 1 132 ? -14.984 -10.047 22.016 1 97.94 132 LYS B N 1
ATOM 4425 C CA . LYS B 1 132 ? -14.758 -11.375 22.578 1 97.94 132 LYS B CA 1
ATOM 4426 C C . LYS B 1 132 ? -14.164 -11.281 23.984 1 97.94 132 LYS B C 1
ATOM 4428 O O . LYS B 1 132 ? -14.195 -12.25 24.734 1 97.94 132 LYS B O 1
ATOM 4433 N N . LYS B 1 133 ? -13.633 -10.133 24.344 1 98.44 133 LYS B N 1
ATOM 4434 C CA . LYS B 1 133 ? -13.094 -9.805 25.656 1 98.44 133 LYS B CA 1
ATOM 4435 C C . LYS B 1 133 ? -11.867 -10.648 25.969 1 98.44 133 LYS B C 1
ATOM 4437 O O . LYS B 1 133 ? -11.727 -11.156 27.094 1 98.44 133 LYS B O 1
ATOM 4442 N N . ILE B 1 134 ? -10.992 -10.852 25 1 98.75 134 ILE B N 1
ATOM 4443 C CA . ILE B 1 134 ? -9.672 -11.43 25.219 1 98.75 134 ILE B CA 1
ATOM 4444 C C . ILE B 1 134 ? -8.812 -10.461 26.031 1 98.75 134 ILE B C 1
ATOM 4446 O O . ILE B 1 134 ? -8.852 -9.25 25.797 1 98.75 134 ILE B O 1
ATOM 4450 N N . PRO B 1 135 ? -8.07 -10.984 27.016 1 98.38 135 PRO B N 1
ATOM 4451 C CA . PRO B 1 135 ? -7.184 -10.062 27.734 1 98.38 135 PRO B CA 1
ATOM 4452 C C . PRO B 1 135 ? -6.227 -9.32 26.797 1 98.38 135 PRO B C 1
ATOM 4454 O O . PRO B 1 135 ? -5.734 -9.891 25.828 1 98.38 135 PRO B O 1
ATOM 4457 N N . GLN B 1 136 ? -5.988 -8.039 27.188 1 97.12 136 GLN B N 1
ATOM 4458 C CA . GLN B 1 136 ? -5.141 -7.188 26.359 1 97.12 136 GLN B CA 1
ATOM 4459 C C . GLN B 1 136 ? -3.797 -7.855 26.078 1 97.12 136 GLN B C 1
ATOM 4461 O O . GLN B 1 136 ? -3.199 -8.461 26.969 1 97.12 136 GLN B O 1
ATOM 4466 N N . ASP B 1 137 ? -3.379 -7.809 24.797 1 97.19 137 ASP B N 1
ATOM 4467 C CA . ASP B 1 137 ? -2.098 -8.273 24.266 1 97.19 137 ASP B CA 1
ATOM 4468 C C . ASP B 1 137 ? -2.016 -9.797 24.281 1 97.19 137 ASP B C 1
ATOM 4470 O O . ASP B 1 137 ? -0.925 -10.367 24.219 1 97.19 137 ASP B O 1
ATOM 4474 N N . GLU B 1 138 ? -3.168 -10.5 24.359 1 98.25 138 GLU B N 1
ATOM 4475 C CA . GLU B 1 138 ? -3.178 -11.961 24.344 1 98.25 138 GLU B CA 1
ATOM 4476 C C . GLU B 1 138 ? -3.893 -12.492 23.094 1 98.25 138 GLU B C 1
ATOM 4478 O O . GLU B 1 138 ? -3.826 -13.688 22.797 1 98.25 138 GLU B O 1
ATOM 4483 N N . ALA B 1 139 ? -4.449 -11.602 22.328 1 98.62 139 ALA B N 1
ATOM 4484 C CA . ALA B 1 139 ? -5.223 -12.039 21.172 1 98.62 139 ALA B CA 1
ATOM 4485 C C . ALA B 1 139 ? -4.32 -12.648 20.094 1 98.62 139 ALA B C 1
ATOM 4487 O O . ALA B 1 139 ? -3.332 -12.031 19.688 1 98.62 139 ALA B O 1
ATOM 4488 N N . LYS B 1 140 ? -4.621 -13.852 19.703 1 98.44 140 LYS B N 1
ATOM 4489 C CA . LYS B 1 140 ? -3.9 -14.578 18.672 1 98.44 140 LYS B CA 1
ATOM 4490 C C . LYS B 1 140 ? -4.645 -14.508 17.328 1 98.44 140 LYS B C 1
ATOM 4492 O O . LYS B 1 140 ? -5.875 -14.586 17.297 1 98.44 140 LYS B O 1
ATOM 4497 N N . VAL B 1 141 ? -3.979 -14.336 16.297 1 98.88 141 VAL B N 1
ATOM 4498 C CA . VAL B 1 141 ? -4.504 -14.469 14.945 1 98.88 141 VAL B CA 1
ATOM 4499 C C . VAL B 1 141 ? -3.811 -15.625 14.234 1 98.88 141 VAL B C 1
ATOM 4501 O O . VAL B 1 141 ? -2.623 -15.539 13.906 1 98.88 141 VAL B O 1
ATOM 4504 N N . MET B 1 142 ? -4.512 -16.641 13.969 1 98.88 142 MET B N 1
ATOM 4505 C CA . MET B 1 142 ? -3.947 -17.859 13.398 1 98.88 142 MET B CA 1
ATOM 4506 C C . MET B 1 142 ? -3.859 -17.75 11.875 1 98.88 142 MET B C 1
ATOM 4508 O O . MET B 1 142 ? -4.633 -17.016 11.258 1 98.88 142 MET B O 1
ATOM 4512 N N . MET B 1 143 ? -2.932 -18.391 11.312 1 98.75 143 MET B N 1
ATOM 4513 C CA . MET B 1 143 ? -2.766 -18.719 9.898 1 98.75 143 MET B CA 1
ATOM 4514 C C . MET B 1 143 ? -2.455 -20.203 9.711 1 98.75 143 MET B C 1
ATOM 4516 O O . MET B 1 143 ? -2.357 -20.938 10.688 1 98.75 143 MET B O 1
ATOM 4520 N N . VAL B 1 144 ? -2.377 -20.641 8.523 1 98.69 144 VAL B N 1
ATOM 4521 C CA . VAL B 1 144 ? -2.02 -22.047 8.273 1 98.69 144 VAL B CA 1
ATOM 4522 C C . VAL B 1 144 ? -0.632 -22.109 7.637 1 98.69 144 VAL B C 1
ATOM 4524 O O . VAL B 1 144 ? -0.161 -21.141 7.051 1 98.69 144 VAL B O 1
ATOM 4527 N N . ALA B 1 145 ? 0.044 -23.234 7.805 1 98.06 145 ALA B N 1
ATOM 4528 C CA . ALA B 1 145 ? 1.39 -23.406 7.27 1 98.06 145 ALA B CA 1
ATOM 4529 C C . ALA B 1 145 ? 1.396 -23.266 5.75 1 98.06 145 ALA B C 1
ATOM 4531 O O . ALA B 1 145 ? 0.388 -23.531 5.09 1 98.06 145 ALA B O 1
ATOM 4532 N N . LYS B 1 146 ? 2.541 -22.75 5.168 1 96.75 146 LYS B N 1
ATOM 4533 C CA . LYS B 1 146 ? 2.799 -22.547 3.744 1 96.75 146 LYS B CA 1
ATOM 4534 C C . LYS B 1 146 ? 1.94 -21.422 3.18 1 96.75 146 LYS B C 1
ATOM 4536 O O . LYS B 1 146 ? 1.745 -21.328 1.966 1 96.75 146 LYS B O 1
ATOM 4541 N N . ASN B 1 147 ? 1.532 -20.594 4.094 1 97.56 147 ASN B N 1
ATOM 4542 C CA . ASN B 1 147 ? 0.718 -19.453 3.68 1 97.56 147 ASN B CA 1
ATOM 4543 C C . ASN B 1 147 ? 1.558 -18.391 2.98 1 97.56 147 ASN B C 1
ATOM 4545 O O . ASN B 1 147 ? 2.777 -18.344 3.152 1 97.56 147 ASN B O 1
ATOM 4549 N N . TYR B 1 148 ? 0.948 -17.609 2.127 1 96.38 148 TYR B N 1
ATOM 4550 C CA . TYR B 1 148 ? 1.44 -16.344 1.588 1 96.38 148 TYR B CA 1
ATOM 4551 C C . TYR B 1 148 ? 0.376 -15.258 1.687 1 96.38 148 TYR B C 1
ATOM 4553 O O . TYR B 1 148 ? -0.605 -15.273 0.939 1 96.38 148 TYR B O 1
ATOM 4561 N N . HIS B 1 149 ? 0.625 -14.281 2.537 1 97.5 149 HIS B N 1
ATOM 4562 C CA . HIS B 1 149 ? -0.333 -13.203 2.752 1 97.5 149 HIS B CA 1
ATOM 4563 C C . HIS B 1 149 ? 0.301 -11.844 2.486 1 97.5 149 HIS B C 1
ATOM 4565 O O . HIS B 1 149 ? -0.288 -10.805 2.803 1 97.5 149 HIS B O 1
ATOM 4571 N N . GLY B 1 150 ? 1.476 -11.836 1.944 1 94.38 150 GLY B N 1
ATOM 4572 C CA . GLY B 1 150 ? 2.191 -10.602 1.68 1 94.38 150 GLY B CA 1
ATOM 4573 C C . GLY B 1 150 ? 3.58 -10.57 2.289 1 94.38 150 GLY B C 1
ATOM 4574 O O . GLY B 1 150 ? 4.062 -11.586 2.799 1 94.38 150 GLY B O 1
ATOM 4575 N N . ARG B 1 151 ? 4.246 -9.398 2.209 1 93.69 151 ARG B N 1
ATOM 4576 C CA . ARG B 1 151 ? 5.648 -9.344 2.609 1 93.69 151 ARG B CA 1
ATOM 4577 C C . ARG B 1 151 ? 5.879 -8.242 3.637 1 93.69 151 ARG B C 1
ATOM 4579 O O . ARG B 1 151 ? 7.023 -7.934 3.98 1 93.69 151 ARG B O 1
ATOM 4586 N N . LEU B 1 152 ? 4.816 -7.621 4.133 1 95.44 152 LEU B N 1
ATOM 4587 C CA . LEU B 1 152 ? 4.961 -6.652 5.219 1 95.44 152 LEU B CA 1
ATOM 4588 C C . LEU B 1 152 ? 5.238 -7.355 6.543 1 95.44 152 LEU B C 1
ATOM 4590 O O . LEU B 1 152 ? 4.941 -8.539 6.695 1 95.44 152 LEU B O 1
ATOM 4594 N N . LEU B 1 153 ? 5.77 -6.688 7.484 1 95.31 153 LEU B N 1
ATOM 4595 C CA . LEU B 1 153 ? 6.199 -7.289 8.742 1 95.31 153 LEU B CA 1
ATOM 4596 C C . LEU B 1 153 ? 5.023 -7.953 9.453 1 95.31 153 LEU B C 1
ATOM 4598 O O . LEU B 1 153 ? 5.176 -9.023 10.047 1 95.31 153 LEU B O 1
ATOM 4602 N N . GLY B 1 154 ? 3.902 -7.289 9.391 1 92.25 154 GLY B N 1
ATOM 4603 C CA . GLY B 1 154 ? 2.738 -7.852 10.055 1 92.25 154 GLY B CA 1
ATOM 4604 C C . GLY B 1 154 ? 2.34 -9.211 9.508 1 92.25 154 GLY B C 1
ATOM 4605 O O . GLY B 1 154 ? 2.094 -10.141 10.281 1 92.25 154 GLY B O 1
ATOM 4606 N N . VAL B 1 155 ? 2.375 -9.375 8.258 1 94.5 155 VAL B N 1
ATOM 4607 C CA . VAL B 1 155 ? 1.906 -10.602 7.621 1 94.5 155 VAL B CA 1
ATOM 4608 C C . VAL B 1 155 ? 3.031 -11.633 7.602 1 94.5 155 VAL B C 1
ATOM 4610 O O . VAL B 1 155 ? 2.783 -12.836 7.742 1 94.5 155 VAL B O 1
ATOM 4613 N N . THR B 1 156 ? 4.27 -11.148 7.391 1 95.06 156 THR B N 1
ATOM 4614 C CA . THR B 1 156 ? 5.426 -12.039 7.375 1 95.06 156 THR B CA 1
ATOM 4615 C C . THR B 1 156 ? 5.621 -12.695 8.734 1 95.06 156 THR B C 1
ATOM 4617 O O . THR B 1 156 ? 6.207 -13.781 8.836 1 95.06 156 THR B O 1
ATOM 4620 N N . SER B 1 157 ? 5.109 -12.07 9.742 1 95.81 157 SER B N 1
ATOM 4621 C CA . SER B 1 157 ? 5.184 -12.633 11.086 1 95.81 157 SER B CA 1
ATOM 4622 C C . SER B 1 157 ? 4.496 -13.992 11.164 1 95.81 157 SER B C 1
ATOM 4624 O O . SER B 1 157 ? 4.863 -14.828 11.992 1 95.81 157 SER B O 1
ATOM 4626 N N . GLY B 1 158 ? 3.535 -14.188 10.273 1 96.56 158 GLY B N 1
ATOM 4627 C CA . GLY B 1 158 ? 2.82 -15.453 10.273 1 96.56 158 GLY B CA 1
ATOM 4628 C C . GLY B 1 158 ? 3.268 -16.391 9.164 1 96.56 158 GLY B C 1
ATOM 4629 O O . GLY B 1 158 ? 2.754 -17.5 9.039 1 96.56 158 GLY B O 1
ATOM 4630 N N . SER B 1 159 ? 4.234 -15.953 8.406 1 96.12 159 SER B N 1
ATOM 4631 C CA . SER B 1 159 ? 4.691 -16.734 7.266 1 96.12 159 SER B CA 1
ATOM 4632 C C . SER B 1 159 ? 5.562 -17.906 7.711 1 96.12 159 SER B C 1
ATOM 4634 O O . SER B 1 159 ? 6.246 -17.828 8.734 1 96.12 159 SER B O 1
ATOM 4636 N N . THR B 1 160 ? 5.531 -19 6.973 1 95.31 160 THR B N 1
ATOM 4637 C CA . THR B 1 160 ? 6.426 -20.125 7.23 1 95.31 160 THR B CA 1
ATOM 4638 C C . THR B 1 160 ? 7.527 -20.188 6.176 1 95.31 160 THR B C 1
ATOM 4640 O O . THR B 1 160 ? 8.297 -21.156 6.129 1 95.31 160 THR B O 1
ATOM 4643 N N . ASN B 1 161 ? 7.559 -19.25 5.254 1 92.44 161 ASN B N 1
ATOM 4644 C CA . ASN B 1 161 ? 8.609 -19.172 4.25 1 92.44 161 ASN B CA 1
ATOM 4645 C C . ASN B 1 161 ? 9.906 -18.625 4.836 1 92.44 161 ASN B C 1
ATOM 4647 O O . ASN B 1 161 ? 9.977 -17.438 5.191 1 92.44 161 ASN B O 1
ATOM 4651 N N . PRO B 1 162 ? 10.93 -19.391 4.914 1 91 162 PRO B N 1
ATOM 4652 C CA . PRO B 1 162 ? 12.172 -18.922 5.539 1 91 162 PRO B CA 1
ATOM 4653 C C . PRO B 1 162 ? 12.789 -17.734 4.805 1 91 162 PRO B C 1
ATOM 4655 O O . PRO B 1 162 ? 13.359 -16.844 5.434 1 91 162 PRO B O 1
ATOM 4658 N N . THR B 1 163 ? 12.664 -17.719 3.516 1 87.5 163 THR B N 1
ATOM 4659 C CA . THR B 1 163 ? 13.25 -16.641 2.73 1 87.5 163 THR B CA 1
ATOM 4660 C C . THR B 1 163 ? 12.578 -15.305 3.057 1 87.5 163 THR B C 1
ATOM 4662 O O . THR B 1 163 ? 13.242 -14.273 3.117 1 87.5 163 THR B O 1
ATOM 4665 N N . ALA B 1 164 ? 11.328 -15.32 3.275 1 88.94 164 ALA B N 1
ATOM 4666 C CA . ALA B 1 164 ? 10.57 -14.102 3.564 1 88.94 164 ALA B CA 1
ATOM 4667 C C . ALA B 1 164 ? 10.867 -13.594 4.973 1 88.94 164 ALA B C 1
ATOM 4669 O O . ALA B 1 164 ? 10.688 -12.406 5.258 1 88.94 164 ALA B O 1
ATOM 4670 N N . ARG B 1 165 ? 11.391 -14.477 5.859 1 93.38 165 ARG B N 1
ATOM 4671 C CA . ARG B 1 165 ? 11.531 -14.125 7.27 1 93.38 165 ARG B CA 1
ATOM 4672 C C . ARG B 1 165 ? 12.992 -13.859 7.625 1 93.38 165 ARG B C 1
ATOM 4674 O O . ARG B 1 165 ? 13.289 -13.164 8.594 1 93.38 165 ARG B O 1
ATOM 4681 N N . ALA B 1 166 ? 13.883 -14.375 6.844 1 94.31 166 ALA B N 1
ATOM 4682 C CA . ALA B 1 166 ? 15.305 -14.336 7.184 1 94.31 166 ALA B CA 1
ATOM 4683 C C . ALA B 1 166 ? 15.789 -12.898 7.352 1 94.31 166 ALA B C 1
ATOM 4685 O O . ALA B 1 166 ? 15.602 -12.062 6.461 1 94.31 166 ALA B O 1
ATOM 4686 N N . ASN B 1 167 ? 16.344 -12.586 8.492 1 96.12 167 ASN B N 1
ATOM 4687 C CA . ASN B 1 167 ? 17.047 -11.336 8.812 1 96.12 167 ASN B CA 1
ATOM 4688 C C . ASN B 1 167 ? 16.062 -10.18 8.984 1 96.12 167 ASN B C 1
ATOM 4690 O O . ASN B 1 167 ? 16.438 -9.016 8.828 1 96.12 167 ASN B O 1
ATOM 4694 N N . TYR B 1 168 ? 14.812 -10.461 9.328 1 96.62 168 TYR B N 1
ATOM 4695 C CA . TYR B 1 168 ? 13.859 -9.367 9.492 1 96.62 168 TYR B CA 1
ATOM 4696 C C . TYR B 1 168 ? 13.266 -9.367 10.898 1 96.62 168 TYR B C 1
ATOM 4698 O O . TYR B 1 168 ? 12.555 -8.438 11.281 1 96.62 168 TYR B O 1
ATOM 4706 N N . GLY B 1 169 ? 13.523 -10.391 11.742 1 96.19 169 GLY B N 1
ATOM 4707 C CA . GLY B 1 169 ? 12.969 -10.492 13.078 1 96.19 169 GLY B CA 1
ATOM 4708 C C . GLY B 1 169 ? 13.57 -9.5 14.055 1 96.19 169 GLY B C 1
ATOM 4709 O O . GLY B 1 169 ? 14.547 -8.82 13.727 1 96.19 169 GLY B O 1
ATOM 4710 N N . PRO B 1 170 ? 13.133 -9.492 15.289 1 97.06 170 PRO B N 1
ATOM 4711 C CA . PRO B 1 170 ? 11.992 -10.273 15.773 1 97.06 170 PRO B CA 1
ATOM 4712 C C . PRO B 1 170 ? 10.672 -9.844 15.141 1 97.06 170 PRO B C 1
ATOM 4714 O O . PRO B 1 170 ? 10.57 -8.742 14.602 1 97.06 170 PRO B O 1
ATOM 4717 N N . PHE B 1 171 ? 9.688 -10.758 15.188 1 97.06 171 PHE B N 1
ATOM 4718 C CA . PHE B 1 171 ? 8.414 -10.562 14.508 1 97.06 171 PHE B CA 1
ATOM 4719 C C . PHE B 1 171 ? 7.293 -10.297 15.508 1 97.06 171 PHE B C 1
ATOM 4721 O O . PHE B 1 171 ? 7.535 -10.266 16.719 1 97.06 171 PHE B O 1
ATOM 4728 N N . ILE B 1 172 ?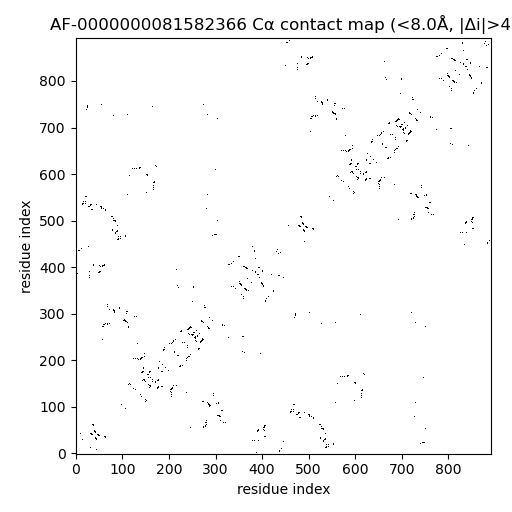 6.066 -9.938 15.016 1 96.81 172 ILE B N 1
ATOM 4729 C CA . ILE B 1 172 ? 4.891 -9.742 15.859 1 96.81 172 ILE B CA 1
ATOM 4730 C C . ILE B 1 172 ? 4.535 -11.047 16.562 1 96.81 172 ILE B C 1
ATOM 4732 O O . ILE B 1 172 ? 4.367 -12.086 15.914 1 96.81 172 ILE B O 1
ATOM 4736 N N . PRO B 1 173 ? 4.395 -11.023 17.859 1 96.12 173 PRO B N 1
ATOM 4737 C CA . PRO B 1 173 ? 3.992 -12.234 18.578 1 96.12 173 PRO B CA 1
ATOM 4738 C C . PRO B 1 173 ? 2.545 -12.633 18.297 1 96.12 173 PRO B C 1
ATOM 4740 O O . PRO B 1 173 ? 1.708 -11.781 18 1 96.12 173 PRO B O 1
ATOM 4743 N N . LYS B 1 174 ? 2.236 -13.945 18.328 1 97.56 174 LYS B N 1
ATOM 4744 C CA . LYS B 1 174 ? 0.892 -14.516 18.375 1 97.56 174 LYS B CA 1
ATOM 4745 C C . LYS B 1 174 ? 0.18 -14.352 17.031 1 97.56 174 LYS B C 1
ATOM 4747 O O . LYS B 1 174 ? -1.045 -14.227 16.984 1 97.56 174 LYS B O 1
ATOM 4752 N N . VAL B 1 175 ? 0.922 -14.273 15.969 1 98.12 175 VAL B N 1
ATOM 4753 C CA . VAL B 1 175 ? 0.413 -14.305 14.602 1 98.12 175 VAL B CA 1
ATOM 4754 C C . VAL B 1 175 ? 1.085 -15.438 13.828 1 98.12 175 VAL B C 1
ATOM 4756 O O . VAL B 1 175 ? 2.314 -15.508 13.758 1 98.12 175 VAL B O 1
ATOM 4759 N N . GLY B 1 176 ? 0.298 -16.359 13.289 1 98.25 176 GLY B N 1
ATOM 4760 C CA . GLY B 1 176 ? 0.916 -17.391 12.477 1 98.25 176 GLY B CA 1
ATOM 4761 C C . GLY B 1 176 ? 0.329 -18.781 12.719 1 98.25 176 GLY B C 1
ATOM 4762 O O . GLY B 1 176 ? -0.753 -18.906 13.289 1 98.25 176 GLY B O 1
ATOM 4763 N N . PRO B 1 177 ? 1 -19.781 12.227 1 98.5 177 PRO B N 1
ATOM 4764 C CA . PRO B 1 177 ? 0.423 -21.125 12.258 1 98.5 177 PRO B CA 1
ATOM 4765 C C . PRO B 1 177 ? 0.802 -21.906 13.516 1 98.5 177 PRO B C 1
ATOM 4767 O O . PRO B 1 177 ? 0.306 -23.016 13.734 1 98.5 177 PRO B O 1
ATOM 4770 N N . ALA B 1 178 ? 1.67 -21.375 14.352 1 97.88 178 ALA B N 1
ATOM 4771 C CA . ALA B 1 178 ? 2.156 -22.109 15.516 1 97.88 178 ALA B CA 1
ATOM 4772 C C . ALA B 1 178 ? 1.103 -22.141 16.625 1 97.88 178 ALA B C 1
ATOM 4774 O O . ALA B 1 178 ? 0.421 -21.141 16.875 1 97.88 178 ALA B O 1
ATOM 4775 N N . TYR B 1 179 ? 0.91 -23.297 17.281 1 97.88 179 TYR B N 1
ATOM 4776 C CA . TYR B 1 179 ? 0.022 -23.438 18.422 1 97.88 179 TYR B CA 1
ATOM 4777 C C . TYR B 1 179 ? 0.547 -24.5 19.375 1 97.88 179 TYR B C 1
ATOM 4779 O O . TYR B 1 179 ? 1.494 -25.234 19.062 1 97.88 179 TYR B O 1
ATOM 4787 N N . GLY B 1 180 ? 0.04 -24.484 20.562 1 96.12 180 GLY B N 1
ATOM 4788 C CA . GLY B 1 180 ? 0.498 -25.438 21.562 1 96.12 180 GLY B CA 1
ATOM 4789 C C . GLY B 1 180 ? 1.979 -25.312 21.859 1 96.12 180 GLY B C 1
ATOM 4790 O O . GLY B 1 180 ? 2.465 -24.234 22.172 1 96.12 180 GLY B O 1
ATOM 4791 N N . ASP B 1 181 ? 2.664 -26.438 21.781 1 94.56 181 ASP B N 1
ATOM 4792 C CA . ASP B 1 181 ? 4.09 -26.469 22.078 1 94.56 181 ASP B CA 1
ATOM 4793 C C . ASP B 1 181 ? 4.93 -26.234 20.828 1 94.56 181 ASP B C 1
ATOM 4795 O O . ASP B 1 181 ? 5.984 -26.859 20.656 1 94.56 181 ASP B O 1
ATOM 4799 N N . GLY B 1 182 ? 4.328 -25.453 19.922 1 93.06 182 GLY B N 1
ATOM 4800 C CA . GLY B 1 182 ? 5.098 -25.109 18.734 1 93.06 182 GLY B CA 1
ATOM 4801 C C . GLY B 1 182 ? 4.672 -25.891 17.5 1 93.06 182 GLY B C 1
ATOM 4802 O O . GLY B 1 182 ? 5.301 -25.781 16.453 1 93.06 182 GLY B O 1
ATOM 4803 N N . LYS B 1 183 ? 3.566 -26.594 17.594 1 96.75 183 LYS B N 1
ATOM 4804 C CA . LYS B 1 183 ? 3.018 -27.281 16.438 1 96.75 183 LYS B CA 1
ATOM 4805 C C . LYS B 1 183 ? 2.582 -26.297 15.359 1 96.75 183 LYS B C 1
ATOM 4807 O O . LYS B 1 183 ? 2.168 -25.172 15.672 1 96.75 183 LYS B O 1
ATOM 4812 N N . MET B 1 184 ? 2.738 -26.719 14.141 1 98.19 184 MET B N 1
ATOM 4813 C CA . MET B 1 184 ? 2.291 -25.875 13.031 1 98.19 184 MET B CA 1
ATOM 4814 C C . MET B 1 184 ? 0.95 -26.359 12.492 1 98.19 184 MET B C 1
ATOM 4816 O O . MET B 1 184 ? 0.764 -27.562 12.258 1 98.19 184 MET B O 1
ATOM 4820 N N . LEU B 1 185 ? 0.047 -25.469 12.359 1 98.75 185 LEU B N 1
ATOM 4821 C CA . LEU B 1 185 ? -1.271 -25.797 11.82 1 98.75 185 LEU B CA 1
ATOM 4822 C C . LEU B 1 185 ? -1.214 -25.953 10.305 1 98.75 185 LEU B C 1
ATOM 4824 O O . LEU B 1 185 ? -0.974 -24.984 9.578 1 98.75 185 LEU B O 1
ATOM 4828 N N . PRO B 1 186 ? -1.436 -27.156 9.766 1 98.5 186 PRO B N 1
ATOM 4829 C CA . PRO B 1 186 ? -1.377 -27.344 8.312 1 98.5 186 PRO B CA 1
ATOM 4830 C C . PRO B 1 186 ? -2.662 -26.922 7.609 1 98.5 186 PRO B C 1
ATOM 4832 O O . PRO B 1 186 ? -3.746 -26.984 8.195 1 98.5 186 PRO B O 1
ATOM 4835 N N . PHE B 1 187 ? -2.492 -26.516 6.395 1 98.38 187 PHE B N 1
ATOM 4836 C CA . PHE B 1 187 ? -3.645 -26.375 5.512 1 98.38 187 PHE B CA 1
ATOM 4837 C C . PHE B 1 187 ? -4.328 -27.719 5.301 1 98.38 187 PHE B C 1
ATOM 4839 O O . PHE B 1 187 ? -3.67 -28.75 5.277 1 98.38 187 PHE B O 1
ATOM 4846 N N . ASN B 1 188 ? -5.73 -27.719 5.211 1 98.38 188 ASN B N 1
ATOM 4847 C CA . ASN B 1 188 ? -6.512 -28.906 4.891 1 98.38 188 ASN B CA 1
ATOM 4848 C C . ASN B 1 188 ? -6.48 -29.922 6.031 1 98.38 188 ASN B C 1
ATOM 4850 O O . ASN B 1 188 ? -6.523 -31.125 5.793 1 98.38 188 ASN B O 1
ATOM 4854 N N . ASP B 1 189 ? -6.32 -29.547 7.254 1 98.69 189 ASP B N 1
ATOM 4855 C CA . ASP B 1 189 ? -6.293 -30.438 8.406 1 98.69 189 ASP B CA 1
ATOM 4856 C C . ASP B 1 189 ? -7.262 -29.969 9.492 1 98.69 189 ASP B C 1
ATOM 4858 O O . ASP B 1 189 ? -6.871 -29.266 10.422 1 98.69 189 ASP B O 1
ATOM 4862 N N . LEU B 1 190 ? -8.453 -30.484 9.445 1 98.69 190 LEU B N 1
ATOM 4863 C CA . LEU B 1 190 ? -9.5 -30.078 10.375 1 98.69 190 LEU B CA 1
ATOM 4864 C C . LEU B 1 190 ? -9.227 -30.609 11.773 1 98.69 190 LEU B C 1
ATOM 4866 O O . LEU B 1 190 ? -9.57 -29.969 12.766 1 98.69 190 LEU B O 1
ATOM 4870 N N . GLU B 1 191 ? -8.656 -31.766 11.828 1 98.62 191 GLU B N 1
ATOM 4871 C CA . GLU B 1 191 ? -8.32 -32.312 13.133 1 98.62 191 GLU B CA 1
ATOM 4872 C C . GLU B 1 191 ? -7.312 -31.453 13.867 1 98.62 191 GLU B C 1
ATOM 4874 O O . GLU B 1 191 ? -7.473 -31.172 15.062 1 98.62 191 GLU B O 1
ATOM 4879 N N . ALA B 1 192 ? -6.297 -31.016 13.156 1 98.75 192 ALA B N 1
ATOM 4880 C CA . ALA B 1 192 ? -5.305 -30.125 13.742 1 98.75 192 ALA B CA 1
ATOM 4881 C C . ALA B 1 192 ? -5.938 -28.781 14.141 1 98.75 192 ALA B C 1
ATOM 4883 O O . ALA B 1 192 ? -5.594 -28.203 15.172 1 98.75 192 ALA B O 1
ATOM 4884 N N . LEU B 1 193 ? -6.809 -28.297 13.312 1 98.88 193 LEU B N 1
ATOM 4885 C CA . LEU B 1 193 ? -7.488 -27.047 13.609 1 98.88 193 LEU B CA 1
ATOM 4886 C C . LEU B 1 193 ? -8.32 -27.156 14.883 1 98.88 193 LEU B C 1
ATOM 4888 O O . LEU B 1 193 ? -8.312 -26.25 15.719 1 98.88 193 LEU B O 1
ATOM 4892 N N . GLU B 1 194 ? -9.039 -28.219 14.977 1 98.81 194 GLU B N 1
ATOM 4893 C CA . GLU B 1 194 ? -9.844 -28.406 16.172 1 98.81 194 GLU B CA 1
ATOM 4894 C C . GLU B 1 194 ? -8.961 -28.516 17.422 1 98.81 194 GLU B C 1
ATOM 4896 O O . GLU B 1 194 ? -9.289 -27.969 18.469 1 98.81 194 GLU B O 1
ATOM 4901 N N . GLU B 1 195 ? -7.945 -29.297 17.328 1 98.75 195 GLU B N 1
ATOM 4902 C CA . GLU B 1 195 ? -6.996 -29.375 18.438 1 98.75 195 GLU B CA 1
ATOM 4903 C C . GLU B 1 195 ? -6.5 -28 18.844 1 98.75 195 GLU B C 1
ATOM 4905 O O . GLU B 1 195 ? -6.453 -27.672 20.031 1 98.75 195 GLU B O 1
ATOM 4910 N N . CYS B 1 196 ? -6.082 -27.203 17.859 1 98.75 196 CYS B N 1
ATOM 4911 C CA . CYS B 1 196 ? -5.617 -25.844 18.078 1 98.75 196 CYS B CA 1
ATOM 4912 C C . CYS B 1 196 ? -6.664 -25.016 18.812 1 98.75 196 CYS B C 1
ATOM 4914 O O . CYS B 1 196 ? -6.355 -24.344 19.812 1 98.75 196 CYS B O 1
ATOM 4916 N N . PHE B 1 197 ? -7.938 -25.062 18.391 1 98.81 197 PHE B N 1
ATOM 4917 C CA . PHE B 1 197 ? -9.016 -24.266 18.969 1 98.81 197 PHE B CA 1
ATOM 4918 C C . PHE B 1 197 ? -9.352 -24.781 20.375 1 98.81 197 PHE B C 1
ATOM 4920 O O . PHE B 1 197 ? -9.703 -23.984 21.25 1 98.81 197 PHE B O 1
ATOM 4927 N N . GLU B 1 198 ? -9.289 -26.094 20.562 1 98.5 198 GLU B N 1
ATOM 4928 C CA . GLU B 1 198 ? -9.516 -26.641 21.891 1 98.5 198 GLU B CA 1
ATOM 4929 C C . GLU B 1 198 ? -8.477 -26.141 22.891 1 98.5 198 GLU B C 1
ATOM 4931 O O . GLU B 1 198 ? -8.812 -25.859 24.047 1 98.5 198 GLU B O 1
ATOM 4936 N N . LEU B 1 199 ? -7.316 -26.062 22.438 1 98.31 199 LEU B N 1
ATOM 4937 C CA . LEU B 1 199 ? -6.207 -25.703 23.312 1 98.31 199 LEU B CA 1
ATOM 4938 C C . LEU B 1 199 ? -6.199 -24.203 23.594 1 98.31 199 LEU B C 1
ATOM 4940 O O . LEU B 1 199 ? -5.871 -23.766 24.703 1 98.31 199 LEU B O 1
ATOM 4944 N N . GLU B 1 200 ? -6.508 -23.359 22.562 1 98.31 200 GLU B N 1
ATOM 4945 C CA . GLU B 1 200 ? -6.195 -21.938 22.672 1 98.31 200 GLU B CA 1
ATOM 4946 C C . GLU B 1 200 ? -7.352 -21.078 22.188 1 98.31 200 GLU B C 1
ATOM 4948 O O . GLU B 1 200 ? -7.207 -19.859 22.031 1 98.31 200 GLU B O 1
ATOM 4953 N N . GLY B 1 201 ? -8.469 -21.641 21.938 1 98.19 201 GLY B N 1
ATOM 4954 C CA . GLY B 1 201 ? -9.586 -20.938 21.312 1 98.19 201 GLY B CA 1
ATOM 4955 C C . GLY B 1 201 ? -10.047 -19.719 22.094 1 98.19 201 GLY B C 1
ATOM 4956 O O . GLY B 1 201 ? -10.594 -18.781 21.531 1 98.19 201 GLY B O 1
ATOM 4957 N N . ASP B 1 202 ? -9.859 -19.703 23.375 1 98.19 202 ASP B N 1
ATOM 4958 C CA . ASP B 1 202 ? -10.258 -18.578 24.219 1 98.19 202 ASP B CA 1
ATOM 4959 C C . ASP B 1 202 ? -9.406 -17.344 23.953 1 98.19 202 ASP B C 1
ATOM 4961 O O . ASP B 1 202 ? -9.82 -16.219 24.234 1 98.19 202 ASP B O 1
ATOM 4965 N N . LYS B 1 203 ? -8.203 -17.547 23.297 1 98.5 203 LYS B N 1
ATOM 4966 C CA . LYS B 1 203 ? -7.297 -16.438 23.031 1 98.5 203 LYS B CA 1
ATOM 4967 C C . LYS B 1 203 ? -7.168 -16.188 21.531 1 98.5 203 LYS B C 1
ATOM 4969 O O . LYS B 1 203 ? -6.469 -15.258 21.109 1 98.5 203 LYS B O 1
ATOM 4974 N N . ILE B 1 204 ? -7.809 -16.984 20.766 1 98.88 204 ILE B N 1
ATOM 4975 C CA . ILE B 1 204 ? -7.734 -16.812 19.312 1 98.88 204 ILE B CA 1
ATOM 4976 C C . ILE B 1 204 ? -8.867 -15.914 18.844 1 98.88 204 ILE B C 1
ATOM 4978 O O . ILE B 1 204 ? -10.047 -16.219 19.047 1 98.88 204 ILE B O 1
ATOM 4982 N N . ALA B 1 205 ? -8.453 -14.742 18.234 1 98.94 205 ALA B N 1
ATOM 4983 C CA . ALA B 1 205 ? -9.43 -13.773 17.734 1 98.94 205 ALA B CA 1
ATOM 4984 C C . ALA B 1 205 ? -9.906 -14.156 16.328 1 98.94 205 ALA B C 1
ATOM 4986 O O . ALA B 1 205 ? -11.078 -13.984 16 1 98.94 205 ALA B O 1
ATOM 4987 N N . GLY B 1 206 ? -9.031 -14.641 15.539 1 98.94 206 GLY B N 1
ATOM 4988 C CA . GLY B 1 206 ? -9.375 -14.984 14.172 1 98.94 206 GLY B CA 1
ATOM 4989 C C . GLY B 1 206 ? -8.359 -15.898 13.516 1 98.94 206 GLY B C 1
ATOM 4990 O O . GLY B 1 206 ? -7.289 -16.156 14.07 1 98.94 206 GLY B O 1
ATOM 4991 N N . ILE B 1 207 ? -8.711 -16.453 12.406 1 98.94 207 ILE B N 1
ATOM 4992 C CA . ILE B 1 207 ? -7.828 -17.25 11.547 1 98.94 207 ILE B CA 1
ATOM 4993 C C . ILE B 1 207 ? -7.926 -16.75 10.109 1 98.94 207 ILE B C 1
ATOM 4995 O O . ILE B 1 207 ? -9.023 -16.547 9.586 1 98.94 207 ILE B O 1
ATOM 4999 N N . ILE B 1 208 ? -6.816 -16.469 9.492 1 98.94 208 ILE B N 1
ATOM 5000 C CA . ILE B 1 208 ? -6.73 -16.016 8.102 1 98.94 208 ILE B CA 1
ATOM 5001 C C . ILE B 1 208 ? -6.293 -17.188 7.215 1 98.94 208 ILE B C 1
ATOM 5003 O O . ILE B 1 208 ? -5.242 -17.781 7.441 1 98.94 208 ILE B O 1
ATOM 5007 N N . ILE B 1 209 ? -7.074 -17.453 6.203 1 98.81 209 ILE B N 1
ATOM 5008 C CA . ILE B 1 209 ? -6.805 -18.594 5.328 1 98.81 209 ILE B CA 1
ATOM 5009 C C . ILE B 1 209 ? -6.973 -18.172 3.869 1 98.81 209 ILE B C 1
ATOM 5011 O O . ILE B 1 209 ? -7.965 -17.531 3.51 1 98.81 209 ILE B O 1
ATOM 5015 N N . GLU B 1 210 ? -5.941 -18.453 3.037 1 98.56 210 GLU B N 1
ATOM 5016 C CA . GLU B 1 210 ? -6.195 -18.469 1.601 1 98.56 210 GLU B CA 1
ATOM 5017 C C . GLU B 1 210 ? -7.211 -19.547 1.233 1 98.56 210 GLU B C 1
ATOM 5019 O O . GLU B 1 210 ? -7.031 -20.719 1.566 1 98.56 210 GLU B O 1
ATOM 5024 N N . SER B 1 211 ? -8.211 -19.172 0.484 1 97.88 211 SER B N 1
ATOM 5025 C CA . SER B 1 211 ? -9.18 -20.188 0.092 1 97.88 211 SER B CA 1
ATOM 5026 C C . SER B 1 211 ? -8.523 -21.266 -0.754 1 97.88 211 SER B C 1
ATOM 5028 O O . SER B 1 211 ? -8.922 -22.438 -0.692 1 97.88 211 SER B O 1
ATOM 5030 N N . ILE B 1 212 ? -7.648 -20.875 -1.589 1 97.94 212 ILE B N 1
ATOM 5031 C CA . ILE B 1 212 ? -6.699 -21.719 -2.307 1 97.94 212 ILE B CA 1
ATOM 5032 C C . ILE B 1 212 ? -5.281 -21.203 -2.092 1 97.94 212 ILE B C 1
ATOM 5034 O O . ILE B 1 212 ? -5 -20.031 -2.328 1 97.94 212 ILE B O 1
ATOM 5038 N N . GLN B 1 213 ? -4.414 -22.062 -1.535 1 97.62 213 GLN B N 1
ATOM 5039 C CA . GLN B 1 213 ? -3.051 -21.562 -1.354 1 97.62 213 GLN B CA 1
ATOM 5040 C C . GLN B 1 213 ? -2.357 -21.359 -2.697 1 97.62 213 GLN B C 1
ATOM 5042 O O . GLN B 1 213 ? -2.098 -22.312 -3.424 1 97.62 213 GLN B O 1
ATOM 5047 N N . GLY B 1 214 ? -2.039 -20.125 -3.006 1 95.81 214 GLY B N 1
ATOM 5048 C CA . GLY B 1 214 ? -1.515 -19.766 -4.312 1 95.81 214 GLY B CA 1
ATOM 5049 C C . GLY B 1 214 ? -0.009 -19.938 -4.418 1 95.81 214 GLY B C 1
ATOM 5050 O O . GLY B 1 214 ? 0.481 -20.766 -5.176 1 95.81 214 GLY B O 1
ATOM 5051 N N . GLU B 1 215 ? 0.736 -19.266 -3.58 1 93.31 215 GLU B N 1
ATOM 5052 C CA . GLU B 1 215 ? 2.191 -19.203 -3.664 1 93.31 215 GLU B CA 1
ATOM 5053 C C . GLU B 1 215 ? 2.822 -20.516 -3.207 1 93.31 215 GLU B C 1
ATOM 5055 O O . GLU B 1 215 ? 4.004 -20.766 -3.461 1 93.31 215 GLU B O 1
ATOM 5060 N N . ALA B 1 216 ? 2.016 -21.344 -2.525 1 95.19 216 ALA B N 1
ATOM 5061 C CA . ALA B 1 216 ? 2.531 -22.625 -2.08 1 95.19 216 ALA B CA 1
ATOM 5062 C C . ALA B 1 216 ? 2.594 -23.625 -3.238 1 95.19 216 ALA B C 1
ATOM 5064 O O . ALA B 1 216 ? 3.266 -24.656 -3.145 1 95.19 216 ALA B O 1
ATOM 5065 N N . GLY B 1 217 ? 2.014 -23.297 -4.344 1 95.5 217 GLY B N 1
ATOM 5066 C CA . GLY B 1 217 ? 1.98 -24.219 -5.473 1 95.5 217 GLY B CA 1
ATOM 5067 C C . GLY B 1 217 ? 0.573 -24.562 -5.922 1 95.5 217 GLY B C 1
ATOM 5068 O O . GLY B 1 217 ? 0.329 -25.656 -6.441 1 95.5 217 GLY B O 1
ATOM 5069 N N . ILE B 1 218 ? -0.359 -23.641 -5.637 1 97.06 218 ILE B N 1
ATOM 5070 C CA . ILE B 1 218 ? -1.758 -23.781 -6.027 1 97.06 218 ILE B CA 1
ATOM 5071 C C . ILE B 1 218 ? -2.361 -25.016 -5.371 1 97.06 218 ILE B C 1
ATOM 5073 O O . ILE B 1 218 ? -2.691 -25.984 -6.059 1 97.06 218 ILE B O 1
ATOM 5077 N N . PHE B 1 219 ? -2.645 -24.969 -4.125 1 97.38 219 PHE B N 1
ATOM 5078 C CA . PHE B 1 219 ? -3.256 -26.062 -3.396 1 97.38 219 PHE B CA 1
ATOM 5079 C C . PHE B 1 219 ? -4.703 -25.75 -3.041 1 97.38 219 PHE B C 1
ATOM 5081 O O . PHE B 1 219 ? -4.961 -24.906 -2.178 1 97.38 219 PHE B O 1
ATOM 5088 N N . PRO B 1 220 ? -5.68 -26.344 -3.666 1 97.06 220 PRO B N 1
ATOM 5089 C CA . PRO B 1 220 ? -7.086 -26.172 -3.287 1 97.06 220 PRO B CA 1
ATOM 5090 C C . PRO B 1 220 ? -7.426 -26.844 -1.959 1 97.06 220 PRO B C 1
ATOM 5092 O O . PRO B 1 220 ? -6.699 -27.734 -1.509 1 97.06 220 PRO B O 1
ATOM 5095 N N . PRO B 1 221 ? -8.484 -26.359 -1.339 1 98 221 PRO B N 1
ATOM 5096 C CA . PRO B 1 221 ? -8.945 -27.078 -0.146 1 98 221 PRO B CA 1
ATOM 5097 C C . PRO B 1 221 ? -9.555 -28.438 -0.474 1 98 221 PRO B C 1
ATOM 5099 O O . PRO B 1 221 ? -10.211 -28.594 -1.508 1 98 221 PRO B O 1
ATOM 5102 N N . ASN B 1 222 ? -9.305 -29.391 0.397 1 97.25 222 ASN B N 1
ATOM 5103 C CA . ASN B 1 222 ? -10.062 -30.641 0.296 1 97.25 222 ASN B CA 1
ATOM 5104 C C . ASN B 1 222 ? -11.562 -30.391 0.425 1 97.25 222 ASN B C 1
ATOM 5106 O O . ASN B 1 222 ? -11.984 -29.422 1.062 1 97.25 222 ASN B O 1
ATOM 5110 N N . PRO B 1 223 ? -12.32 -31.281 -0.286 1 96.81 223 PRO B N 1
ATOM 5111 C CA . PRO B 1 223 ? -13.773 -31.156 -0.102 1 96.81 223 PRO B CA 1
ATOM 5112 C C . PRO B 1 223 ? -14.18 -31.109 1.37 1 96.81 223 PRO B C 1
ATOM 5114 O O . PRO B 1 223 ? -13.734 -31.953 2.158 1 96.81 223 PRO B O 1
ATOM 5117 N N . GLY B 1 224 ? -14.945 -30.062 1.737 1 98.19 224 GLY B N 1
ATOM 5118 C CA . GLY B 1 224 ? -15.477 -29.969 3.088 1 98.19 224 GLY B CA 1
ATOM 5119 C C . GLY B 1 224 ? -14.562 -29.219 4.039 1 98.19 224 GLY B C 1
ATOM 5120 O O . GLY B 1 224 ? -14.977 -28.828 5.137 1 98.19 224 GLY B O 1
ATOM 5121 N N . TYR B 1 225 ? -13.312 -28.969 3.711 1 98.5 225 TYR B N 1
ATOM 5122 C CA . TYR B 1 225 ? -12.344 -28.328 4.598 1 98.5 225 TYR B CA 1
ATOM 5123 C C . TYR B 1 225 ? -12.82 -26.953 5.051 1 98.5 225 TYR B C 1
ATOM 5125 O O . TYR B 1 225 ? -12.922 -26.688 6.25 1 98.5 225 TYR B O 1
ATOM 5133 N N . LEU B 1 226 ? -13.211 -26.047 4.113 1 98.88 226 LEU B N 1
ATOM 5134 C CA . LEU B 1 226 ? -13.609 -24.688 4.473 1 98.88 226 LEU B CA 1
ATOM 5135 C C . LEU B 1 226 ? -14.938 -24.672 5.215 1 98.88 226 LEU B C 1
ATOM 5137 O O . LEU B 1 226 ? -15.164 -23.844 6.094 1 98.88 226 LEU B O 1
ATOM 5141 N N . ASP B 1 227 ? -15.82 -25.656 4.855 1 98.88 227 ASP B N 1
ATOM 5142 C CA . ASP B 1 227 ? -17.047 -25.812 5.637 1 98.88 227 ASP B CA 1
ATOM 5143 C C . ASP B 1 227 ? -16.719 -26.203 7.078 1 98.88 227 ASP B C 1
ATOM 5145 O O . ASP B 1 227 ? -17.391 -25.75 8.016 1 98.88 227 ASP B O 1
ATOM 5149 N N . GLY B 1 228 ? -15.758 -27.109 7.207 1 98.88 228 GLY B N 1
ATOM 5150 C CA . GLY B 1 228 ? -15.297 -27.484 8.531 1 98.88 228 GLY B CA 1
ATOM 5151 C C . GLY B 1 228 ? -14.672 -26.328 9.297 1 98.88 228 GLY B C 1
ATOM 5152 O O . GLY B 1 228 ? -14.875 -26.188 10.5 1 98.88 228 GLY B O 1
ATOM 5153 N N . VAL B 1 229 ? -13.875 -25.469 8.625 1 98.88 229 VAL B N 1
ATOM 5154 C CA . VAL B 1 229 ? -13.305 -24.266 9.219 1 98.88 229 VAL B CA 1
ATOM 5155 C C . VAL B 1 229 ? -14.422 -23.375 9.766 1 98.88 229 VAL B C 1
ATOM 5157 O O . VAL B 1 229 ? -14.352 -22.922 10.906 1 98.88 229 VAL B O 1
ATOM 5160 N N . ARG B 1 230 ? -15.438 -23.109 8.93 1 98.81 230 ARG B N 1
ATOM 5161 C CA . ARG B 1 230 ? -16.578 -22.297 9.328 1 98.81 230 ARG B CA 1
ATOM 5162 C C . ARG B 1 230 ? -17.234 -22.844 10.594 1 98.81 230 ARG B C 1
ATOM 5164 O O . ARG B 1 230 ? -17.531 -22.094 11.523 1 98.81 230 ARG B O 1
ATOM 5171 N N . ALA B 1 231 ? -17.469 -24.156 10.609 1 98.88 231 ALA B N 1
ATOM 5172 C CA . ALA B 1 231 ? -18.141 -24.797 11.742 1 98.88 231 ALA B CA 1
ATOM 5173 C C . ALA B 1 231 ? -17.312 -24.656 13.016 1 98.88 231 ALA B C 1
ATOM 5175 O O . ALA B 1 231 ? -17.844 -24.359 14.078 1 98.88 231 ALA B O 1
ATOM 5176 N N . LEU B 1 232 ? -16.016 -24.891 12.922 1 98.88 232 LEU B N 1
ATOM 5177 C CA . LEU B 1 232 ? -15.125 -24.781 14.078 1 98.88 232 LEU B CA 1
ATOM 5178 C C . LEU B 1 232 ? -15.031 -23.344 14.555 1 98.88 232 LEU B C 1
ATOM 5180 O O . LEU B 1 232 ? -14.992 -23.078 15.766 1 98.88 232 LEU B O 1
ATOM 5184 N N . CYS B 1 233 ? -14.953 -22.422 13.633 1 98.88 233 CYS B N 1
ATOM 5185 C CA . CYS B 1 233 ? -14.914 -21 13.992 1 98.88 233 CYS B CA 1
ATOM 5186 C C . CYS B 1 233 ? -16.172 -20.609 14.75 1 98.88 233 CYS B C 1
ATOM 5188 O O . CYS B 1 233 ? -16.109 -19.844 15.719 1 98.88 233 CYS B O 1
ATOM 5190 N N . ASP B 1 234 ? -17.344 -21.094 14.328 1 98.75 234 ASP B N 1
ATOM 5191 C CA . ASP B 1 234 ? -18.594 -20.828 15.039 1 98.75 234 ASP B CA 1
ATOM 5192 C C . ASP B 1 234 ? -18.562 -21.438 16.438 1 98.75 234 ASP B C 1
ATOM 5194 O O . ASP B 1 234 ? -18.938 -20.781 17.422 1 98.75 234 ASP B O 1
ATOM 5198 N N . LYS B 1 235 ? -18.125 -22.641 16.484 1 98.69 235 LYS B N 1
ATOM 5199 C CA . LYS B 1 235 ? -18.109 -23.391 17.75 1 98.69 235 LYS B CA 1
ATOM 5200 C C . LYS B 1 235 ? -17.234 -22.688 18.781 1 98.69 235 LYS B C 1
ATOM 5202 O O . LYS B 1 235 ? -17.578 -22.641 19.969 1 98.69 235 LYS B O 1
ATOM 5207 N N . TYR B 1 236 ? -16.125 -22.141 18.391 1 98.69 236 TYR B N 1
ATOM 5208 C CA . TYR B 1 236 ? -15.141 -21.641 19.344 1 98.69 236 TYR B CA 1
ATOM 5209 C C . TYR B 1 236 ? -15.117 -20.109 19.344 1 98.69 236 TYR B C 1
ATOM 5211 O O . TYR B 1 236 ? -14.273 -19.5 20 1 98.69 236 TYR B O 1
ATOM 5219 N N . ASN B 1 237 ? -16.031 -19.453 18.609 1 98.75 237 ASN B N 1
ATOM 5220 C CA . ASN B 1 237 ? -16.125 -18 18.531 1 98.75 237 ASN B CA 1
ATOM 5221 C C . ASN B 1 237 ? -14.82 -17.391 18.031 1 98.75 237 ASN B C 1
ATOM 5223 O O . ASN B 1 237 ? -14.242 -16.531 18.703 1 98.75 237 ASN B O 1
ATOM 5227 N N . VAL B 1 238 ? -14.375 -17.812 16.938 1 98.94 238 VAL B N 1
ATOM 5228 C CA . VAL B 1 238 ? -13.195 -17.328 16.219 1 98.94 238 VAL B CA 1
ATOM 5229 C C . VAL B 1 238 ? -13.602 -16.781 14.852 1 98.94 238 VAL B C 1
ATOM 5231 O O . VAL B 1 238 ? -14.453 -17.359 14.172 1 98.94 238 VAL B O 1
ATOM 5234 N N . LEU B 1 239 ? -13.086 -15.602 14.438 1 98.94 239 LEU B N 1
ATOM 5235 C CA . LEU B 1 239 ? -13.406 -15.039 13.125 1 98.94 239 LEU B CA 1
ATOM 5236 C C . LEU B 1 239 ? -12.688 -15.797 12.016 1 98.94 239 LEU B C 1
ATOM 5238 O O . LEU B 1 239 ? -11.492 -16.078 12.133 1 98.94 239 LEU B O 1
ATOM 5242 N N . TRP B 1 240 ? -13.359 -16.188 11.008 1 98.94 240 TRP B N 1
ATOM 5243 C CA . TRP B 1 240 ? -12.742 -16.703 9.789 1 98.94 240 TRP B CA 1
ATOM 5244 C C . TRP B 1 240 ? -12.539 -15.578 8.773 1 98.94 240 TRP B C 1
ATOM 5246 O O . TRP B 1 240 ? -13.508 -14.961 8.32 1 98.94 240 TRP B O 1
ATOM 5256 N N . CYS B 1 241 ? -11.336 -15.305 8.469 1 98.94 241 CYS B N 1
ATOM 5257 C CA . CYS B 1 241 ? -10.969 -14.352 7.434 1 98.94 241 CYS B CA 1
ATOM 5258 C C . CYS B 1 241 ? -10.523 -15.062 6.164 1 98.94 241 CYS B C 1
ATOM 5260 O O . CYS B 1 241 ? -9.508 -15.766 6.16 1 98.94 241 CYS B O 1
ATOM 5262 N N . ALA B 1 242 ? -11.242 -14.859 5.098 1 98.94 242 ALA B N 1
ATOM 5263 C CA . ALA B 1 242 ? -10.867 -15.445 3.811 1 98.94 242 ALA B CA 1
ATOM 5264 C C . ALA B 1 242 ? -9.984 -14.484 3.018 1 98.94 242 ALA B C 1
ATOM 5266 O O . ALA B 1 242 ? -10.406 -13.383 2.668 1 98.94 242 ALA B O 1
ATOM 5267 N N . ASP B 1 243 ? -8.773 -14.891 2.822 1 98.81 243 ASP B N 1
ATOM 5268 C CA . ASP B 1 243 ? -7.871 -14.141 1.951 1 98.81 243 ASP B CA 1
ATOM 5269 C C . ASP B 1 243 ? -8.117 -14.477 0.483 1 98.81 243 ASP B C 1
ATOM 5271 O O . ASP B 1 243 ? -7.676 -15.516 -0.005 1 98.81 243 ASP B O 1
ATOM 5275 N N . GLU B 1 244 ? -8.789 -13.578 -0.208 1 98.75 244 GLU B N 1
ATOM 5276 C CA . GLU B 1 244 ? -9.188 -13.75 -1.603 1 98.75 244 GLU B CA 1
ATOM 5277 C C . GLU B 1 244 ? -8.406 -12.805 -2.516 1 98.75 244 GLU B C 1
ATOM 5279 O O . GLU B 1 244 ? -8.859 -12.5 -3.623 1 98.75 244 GLU B O 1
ATOM 5284 N N . VAL B 1 245 ? -7.223 -12.359 -2.031 1 98.56 245 VAL B N 1
ATOM 5285 C CA . VAL B 1 245 ? -6.41 -11.398 -2.766 1 98.56 245 VAL B CA 1
ATOM 5286 C C . VAL B 1 245 ? -6.039 -11.961 -4.133 1 98.56 245 VAL B C 1
ATOM 5288 O O . VAL B 1 245 ? -6.18 -11.289 -5.152 1 98.56 245 VAL B O 1
ATOM 5291 N N . GLN B 1 24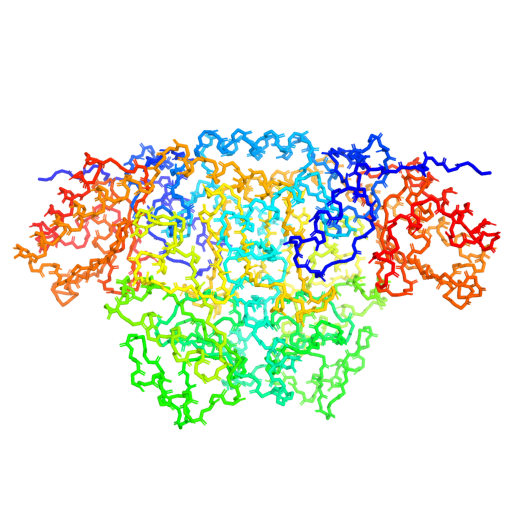6 ? -5.617 -13.172 -4.195 1 97.62 246 GLN B N 1
ATOM 5292 C CA . GLN B 1 246 ? -5.191 -13.766 -5.461 1 97.62 246 GLN B CA 1
ATOM 5293 C C . GLN B 1 246 ? -6.34 -14.516 -6.129 1 97.62 246 GLN B C 1
ATOM 5295 O O . GLN B 1 246 ? -6.496 -14.461 -7.348 1 97.62 246 GLN B O 1
ATOM 5300 N N . MET B 1 247 ? -7.23 -15.172 -5.344 1 98.06 247 MET B N 1
ATOM 5301 C CA . MET B 1 247 ? -8.148 -16.172 -5.875 1 98.06 247 MET B CA 1
ATOM 5302 C C . MET B 1 247 ? -9.539 -15.578 -6.098 1 98.06 247 MET B C 1
ATOM 5304 O O . MET B 1 247 ? -10.414 -16.234 -6.656 1 98.06 247 MET B O 1
ATOM 5308 N N . GLY B 1 248 ? -9.703 -14.312 -5.695 1 97.12 248 GLY B N 1
ATOM 5309 C CA . GLY B 1 248 ? -11.008 -13.68 -5.844 1 97.12 248 GLY B CA 1
ATOM 5310 C C . GLY B 1 248 ? -11.281 -13.211 -7.262 1 97.12 248 GLY B C 1
ATOM 5311 O O . GLY B 1 248 ? -10.516 -13.508 -8.18 1 97.12 248 GLY B O 1
ATOM 5312 N N . SER B 1 249 ? -12.422 -12.672 -7.414 1 97.56 249 SER B N 1
ATOM 5313 C CA . SER B 1 249 ? -12.867 -12.07 -8.664 1 97.56 249 SER B CA 1
ATOM 5314 C C . SER B 1 249 ? -12.945 -13.109 -9.781 1 97.56 249 SER B C 1
ATOM 5316 O O . SER B 1 249 ? -12.383 -12.922 -10.859 1 97.56 249 SER B O 1
ATOM 5318 N N . TYR B 1 250 ? -13.516 -14.273 -9.578 1 98.19 250 TYR B N 1
ATOM 5319 C CA . TYR B 1 250 ? -13.984 -15.305 -10.492 1 98.19 250 TYR B CA 1
ATOM 5320 C C . TYR B 1 250 ? -12.828 -16.188 -10.953 1 98.19 250 TYR B C 1
ATOM 5322 O O . TYR B 1 250 ? -12.992 -17.031 -11.836 1 98.19 250 TYR B O 1
ATOM 5330 N N . ARG B 1 251 ? -11.641 -16.047 -10.375 1 98.38 251 ARG B N 1
ATOM 5331 C CA . ARG B 1 251 ? -10.445 -16.797 -10.773 1 98.38 251 ARG B CA 1
ATOM 5332 C C . ARG B 1 251 ? -10.688 -18.297 -10.695 1 98.38 251 ARG B C 1
ATOM 5334 O O . ARG B 1 251 ? -10.188 -19.047 -11.531 1 98.38 251 ARG B O 1
ATOM 5341 N N . CYS B 1 252 ? -11.539 -18.734 -9.727 1 98.12 252 CYS B N 1
ATOM 5342 C CA . CYS B 1 252 ? -11.586 -20.141 -9.359 1 98.12 252 CYS B CA 1
ATOM 5343 C C . CYS B 1 252 ? -12.836 -20.812 -9.922 1 98.12 252 CYS B C 1
ATOM 5345 O O . CYS B 1 252 ? -13.039 -22.016 -9.711 1 98.12 252 CYS B O 1
ATOM 5347 N N . GLY B 1 253 ? -13.656 -20.125 -10.648 1 97.94 253 GLY B N 1
ATOM 5348 C CA . GLY B 1 253 ? -14.867 -20.719 -11.188 1 97.94 253 GLY B CA 1
ATOM 5349 C C . GLY B 1 253 ? -15.938 -19.688 -11.523 1 97.94 253 GLY B C 1
ATOM 5350 O O . GLY B 1 253 ? -15.625 -18.531 -11.836 1 97.94 253 GLY B O 1
ATOM 5351 N N . ALA B 1 254 ? -17.188 -20.172 -11.477 1 97.81 254 ALA B N 1
ATOM 5352 C CA . ALA B 1 254 ? -18.328 -19.359 -11.891 1 97.81 254 ALA B CA 1
ATOM 5353 C C . ALA B 1 254 ? -18.703 -18.344 -10.82 1 97.81 254 ALA B C 1
ATOM 5355 O O . ALA B 1 254 ? -19.344 -17.328 -11.109 1 97.81 254 ALA B O 1
ATOM 5356 N N . LYS B 1 255 ? -18.328 -18.641 -9.633 1 98.06 255 LYS B N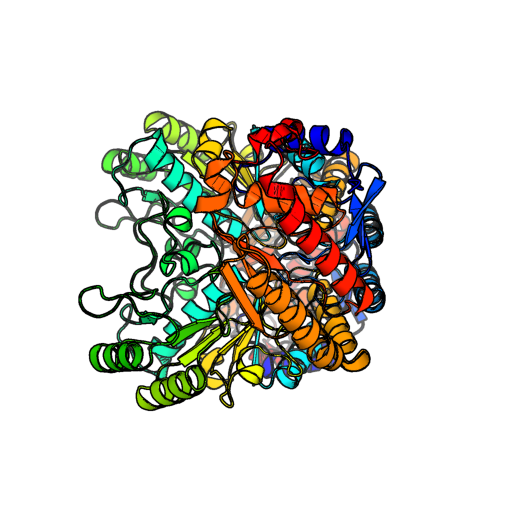 1
ATOM 5357 C CA . LYS B 1 255 ? -18.641 -17.734 -8.531 1 98.06 255 LYS B CA 1
ATOM 5358 C C . LYS B 1 255 ? -17.469 -16.812 -8.242 1 98.06 255 LYS B C 1
ATOM 5360 O O . LYS B 1 255 ? -16.312 -17.125 -8.555 1 98.06 255 LYS B O 1
ATOM 5365 N N . ARG B 1 256 ? -17.719 -15.68 -7.699 1 98.06 256 ARG B N 1
ATOM 5366 C CA . ARG B 1 256 ? -16.766 -14.578 -7.598 1 98.06 256 ARG B CA 1
ATOM 5367 C C . ARG B 1 256 ? -15.578 -14.961 -6.723 1 98.06 256 ARG B C 1
ATOM 5369 O O . ARG B 1 256 ? -14.43 -14.625 -7.043 1 98.06 256 ARG B O 1
ATOM 5376 N N . TRP B 1 257 ? -15.867 -15.602 -5.605 1 98.69 257 TRP B N 1
ATOM 5377 C CA . TRP B 1 257 ? -14.82 -15.82 -4.613 1 98.69 257 TRP B CA 1
ATOM 5378 C C . TRP B 1 257 ? -14.359 -17.281 -4.609 1 98.69 257 TRP B C 1
ATOM 5380 O O . TRP B 1 257 ? -15.133 -18.172 -4.965 1 98.69 257 TRP B O 1
ATOM 5390 N N . GLY B 1 258 ? -13.055 -17.453 -4.219 1 98.44 258 GLY B N 1
ATOM 5391 C CA . GLY B 1 258 ? -12.531 -18.812 -4.074 1 98.44 258 GLY B CA 1
ATOM 5392 C C . GLY B 1 258 ? -13.312 -19.656 -3.088 1 98.44 258 GLY B C 1
ATOM 5393 O O . GLY B 1 258 ? -13.625 -20.812 -3.365 1 98.44 258 GLY B O 1
ATOM 5394 N N . TYR B 1 259 ? -13.688 -19.047 -1.938 1 98.56 259 TYR B N 1
ATOM 5395 C CA . TYR B 1 259 ? -14.422 -19.812 -0.929 1 98.56 259 TYR B CA 1
ATOM 5396 C C . TYR B 1 259 ? -15.805 -20.203 -1.434 1 98.56 259 TYR B C 1
ATOM 5398 O O . TYR B 1 259 ? -16.344 -21.25 -1.068 1 98.56 259 TYR B O 1
ATOM 5406 N N . GLU B 1 260 ? -16.406 -19.391 -2.33 1 98.44 260 GLU B N 1
ATOM 5407 C CA . GLU B 1 260 ? -17.734 -19.703 -2.871 1 98.44 260 GLU B CA 1
ATOM 5408 C C . GLU B 1 260 ? -17.672 -20.875 -3.838 1 98.44 260 GLU B C 1
ATOM 5410 O O . GLU B 1 260 ? -18.656 -21.609 -3.998 1 98.44 260 GLU B O 1
ATOM 5415 N N . ASN B 1 261 ? -16.562 -21.047 -4.52 1 98.12 261 ASN B N 1
ATOM 5416 C CA . ASN B 1 261 ? -16.391 -22.109 -5.504 1 98.12 261 ASN B CA 1
ATOM 5417 C C . ASN B 1 261 ? -15.969 -23.422 -4.844 1 98.12 261 ASN B C 1
ATOM 5419 O O . ASN B 1 261 ? -16.047 -24.484 -5.453 1 98.12 261 ASN B O 1
ATOM 5423 N N . THR B 1 262 ? -15.523 -23.328 -3.564 1 97.75 262 THR B N 1
ATOM 5424 C CA . THR B 1 262 ? -14.93 -24.516 -2.963 1 97.75 262 THR B CA 1
ATOM 5425 C C . THR B 1 262 ? -15.656 -24.891 -1.673 1 97.75 262 THR B C 1
ATOM 5427 O O . THR B 1 262 ? -15.297 -25.859 -1.003 1 97.75 262 THR B O 1
ATOM 5430 N N . SER B 1 263 ? -16.672 -24.172 -1.283 1 98.19 263 SER B N 1
ATOM 5431 C CA . SER B 1 263 ? -17.438 -24.438 -0.07 1 98.19 263 SER B CA 1
ATOM 5432 C C . SER B 1 263 ? -18.828 -23.828 -0.14 1 98.19 263 SER B C 1
ATOM 5434 O O . SER B 1 263 ? -19.172 -23.156 -1.118 1 98.19 263 SER B O 1
ATOM 5436 N N . ASN B 1 264 ? -19.625 -24.078 0.864 1 98 264 ASN B N 1
ATOM 5437 C CA . ASN B 1 264 ? -20.938 -23.484 0.996 1 98 264 ASN B CA 1
ATOM 5438 C C . ASN B 1 264 ? -20.984 -22.453 2.127 1 98 264 ASN B C 1
ATOM 5440 O O . ASN B 1 264 ? -22.047 -21.953 2.477 1 98 264 ASN B O 1
ATOM 5444 N N . SER B 1 265 ? -19.875 -22.203 2.66 1 98.44 265 SER B N 1
ATOM 5445 C CA . SER B 1 265 ? -19.781 -21.359 3.848 1 98.44 265 SER B CA 1
ATOM 5446 C C . SER B 1 265 ? -19.312 -19.953 3.488 1 98.44 265 SER B C 1
ATOM 5448 O O . SER B 1 265 ? -18.719 -19.75 2.428 1 98.44 265 SER B O 1
ATOM 5450 N N . LYS B 1 266 ? -19.656 -19.016 4.375 1 98.56 266 LYS B N 1
ATOM 5451 C CA . LYS B 1 266 ? -19.25 -17.625 4.215 1 98.56 266 LYS B CA 1
ATOM 5452 C C . LYS B 1 266 ? -18.328 -17.188 5.34 1 98.56 266 LYS B C 1
ATOM 5454 O O . LYS B 1 266 ? -18.578 -17.453 6.512 1 98.56 266 LYS B O 1
ATOM 5459 N N . PRO B 1 267 ? -17.203 -16.578 5.016 1 98.88 267 PRO B N 1
ATOM 5460 C CA . PRO B 1 267 ? -16.328 -16.062 6.062 1 98.88 267 PRO B CA 1
ATOM 5461 C C . PRO B 1 267 ? -16.906 -14.852 6.777 1 98.88 267 PRO B C 1
ATOM 5463 O O . PRO B 1 267 ? -17.875 -14.258 6.305 1 98.88 267 PRO B O 1
ATOM 5466 N N . ASP B 1 268 ? -16.328 -14.508 7.945 1 98.94 268 ASP B N 1
ATOM 5467 C CA . ASP B 1 268 ? -16.688 -13.297 8.68 1 98.94 268 ASP B CA 1
ATOM 5468 C C . ASP B 1 268 ? -16.062 -12.055 8.047 1 98.94 268 ASP B C 1
ATOM 5470 O O . ASP B 1 268 ? -16.625 -10.961 8.133 1 98.94 268 ASP B O 1
ATOM 5474 N N . VAL B 1 269 ? -14.906 -12.242 7.488 1 98.94 269 VAL B N 1
ATOM 5475 C CA . VAL B 1 269 ? -14.109 -11.164 6.918 1 98.94 269 VAL B CA 1
ATOM 5476 C C . VAL B 1 269 ? -13.609 -11.562 5.535 1 98.94 269 VAL B C 1
ATOM 5478 O O . VAL B 1 269 ? -13.078 -12.664 5.352 1 98.94 269 VAL B O 1
ATOM 5481 N N . LEU B 1 270 ? -13.852 -10.695 4.574 1 98.94 270 LEU B N 1
ATOM 5482 C CA . LEU B 1 270 ? -13.312 -10.867 3.225 1 98.94 270 LEU B CA 1
ATOM 5483 C C . LEU B 1 270 ? -12.148 -9.914 2.98 1 98.94 270 LEU B C 1
ATOM 5485 O O . LEU B 1 270 ? -12.242 -8.719 3.271 1 98.94 270 LEU B O 1
ATOM 5489 N N . ILE B 1 271 ? -11.031 -10.43 2.551 1 98.88 271 ILE B N 1
ATOM 5490 C CA . ILE B 1 271 ? -9.867 -9.641 2.146 1 98.88 271 ILE B CA 1
ATOM 5491 C C . ILE B 1 271 ? -9.672 -9.75 0.636 1 98.88 271 ILE B C 1
ATOM 5493 O O . ILE B 1 271 ? -9.562 -10.852 0.094 1 98.88 271 ILE B O 1
ATOM 5497 N N . SER B 1 272 ? -9.656 -8.633 -0.068 1 98.62 272 SER B N 1
ATOM 5498 C CA . SER B 1 272 ? -9.477 -8.68 -1.515 1 98.62 272 SER B CA 1
ATOM 5499 C C . SER B 1 272 ? -8.617 -7.52 -2.004 1 98.62 272 SER B C 1
ATOM 5501 O O . SER B 1 272 ? -8.484 -6.508 -1.311 1 98.62 272 SER B O 1
ATOM 5503 N N . ALA B 1 273 ? -8 -7.68 -3.131 1 98.12 273 ALA B N 1
ATOM 5504 C CA . ALA B 1 273 ? -7.125 -6.707 -3.783 1 98.12 273 ALA B CA 1
ATOM 5505 C C . ALA B 1 273 ? -6.918 -7.059 -5.254 1 98.12 273 ALA B C 1
ATOM 5507 O O . ALA B 1 273 ? -7.848 -7.496 -5.93 1 98.12 273 ALA B O 1
ATOM 5508 N N . LYS B 1 274 ? -5.895 -6.684 -5.84 1 96.56 274 LYS B N 1
ATOM 5509 C CA . LYS B 1 274 ? -5.375 -7.047 -7.156 1 96.56 274 LYS B CA 1
ATOM 5510 C C . LYS B 1 274 ? -6.43 -6.836 -8.234 1 96.56 274 LYS B C 1
ATOM 5512 O O . LYS B 1 274 ? -6.594 -5.723 -8.742 1 96.56 274 LYS B O 1
ATOM 5517 N N . SER B 1 275 ? -7.176 -7.867 -8.547 1 97.06 275 SER B N 1
ATOM 5518 C CA . SER B 1 275 ? -8.031 -7.906 -9.727 1 97.06 275 SER B CA 1
ATOM 5519 C C . SER B 1 275 ? -9.312 -7.121 -9.508 1 97.06 275 SER B C 1
ATOM 5521 O O . SER B 1 275 ? -10.055 -6.848 -10.461 1 97.06 275 SER B O 1
ATOM 5523 N N . MET B 1 276 ? -9.539 -6.652 -8.336 1 95.94 276 MET B N 1
ATOM 5524 C CA . MET B 1 276 ? -10.805 -5.969 -8.055 1 95.94 276 MET B CA 1
ATOM 5525 C C . MET B 1 276 ? -10.906 -4.672 -8.852 1 95.94 276 MET B C 1
ATOM 5527 O O . MET B 1 276 ? -12.008 -4.219 -9.164 1 95.94 276 MET B O 1
ATOM 5531 N N . SER B 1 277 ? -9.766 -4.094 -9.195 1 96.62 277 SER B N 1
ATOM 5532 C CA . SER B 1 277 ? -9.75 -2.865 -9.984 1 96.62 277 SER B CA 1
ATOM 5533 C C . SER B 1 277 ? -9.445 -3.154 -11.453 1 96.62 277 SER B C 1
ATOM 5535 O O . SER B 1 277 ? -9.148 -2.24 -12.227 1 96.62 277 SER B O 1
ATOM 5537 N N . GLY B 1 278 ? -9.383 -4.414 -11.82 1 96.31 278 GLY B N 1
ATOM 5538 C CA . GLY B 1 278 ? -9.055 -4.809 -13.18 1 96.31 278 GLY B CA 1
ATOM 5539 C C . GLY B 1 278 ? -7.582 -4.652 -13.508 1 96.31 278 GLY B C 1
ATOM 5540 O O . GLY B 1 278 ? -7.199 -4.621 -14.68 1 96.31 278 GLY B O 1
ATOM 5541 N N . GLY B 1 279 ? -6.812 -4.48 -12.5 1 96 279 GLY B N 1
ATOM 5542 C CA . GLY B 1 279 ? -5.371 -4.367 -12.68 1 96 279 GLY B CA 1
ATOM 5543 C C . GLY B 1 279 ? -4.934 -2.98 -13.109 1 96 279 GLY B C 1
ATOM 5544 O O . GLY B 1 279 ? -3.775 -2.779 -13.484 1 96 279 GLY B O 1
ATOM 5545 N N . LEU B 1 280 ? -5.82 -1.993 -13.055 1 97.81 280 LEU B N 1
ATOM 5546 C CA . LEU B 1 280 ? -5.48 -0.695 -13.625 1 97.81 280 LEU B CA 1
ATOM 5547 C C . LEU B 1 280 ? -5.043 0.281 -12.539 1 97.81 280 LEU B C 1
ATOM 5549 O O . LEU B 1 280 ? -4.48 1.337 -12.836 1 97.81 280 LEU B O 1
ATOM 5553 N N . TYR B 1 281 ? -5.352 -0.053 -11.273 1 97.88 281 TYR B N 1
ATOM 5554 C CA . TYR B 1 281 ? -4.996 0.824 -10.164 1 97.88 281 TYR B CA 1
ATOM 5555 C C . TYR B 1 281 ? -4.879 0.037 -8.859 1 97.88 281 TYR B C 1
ATOM 5557 O O . TYR B 1 281 ? -5.664 -0.881 -8.609 1 97.88 281 TYR B O 1
ATOM 5565 N N . PRO B 1 282 ? -3.869 0.363 -8.023 1 97.12 282 PRO B N 1
ATOM 5566 C CA . PRO B 1 282 ? -3.781 -0.328 -6.73 1 97.12 282 PRO B CA 1
ATOM 5567 C C . PRO B 1 282 ? -4.988 -0.065 -5.836 1 97.12 282 PRO B C 1
ATOM 5569 O O . PRO B 1 282 ? -5.34 1.092 -5.59 1 97.12 282 PRO B O 1
ATOM 5572 N N . CYS B 1 283 ? -5.629 -1.092 -5.395 1 96.94 283 CYS B N 1
ATOM 5573 C CA . CYS B 1 283 ? -6.789 -1.012 -4.516 1 96.94 283 CYS B CA 1
ATOM 5574 C C . CYS B 1 283 ? -6.977 -2.312 -3.742 1 96.94 283 CYS B C 1
ATOM 5576 O O . CYS B 1 283 ? -6.75 -3.396 -4.277 1 96.94 283 CYS B O 1
ATOM 5578 N N . SER B 1 284 ? -7.277 -2.213 -2.48 1 97.94 284 SER B N 1
ATOM 5579 C CA . SER B 1 284 ? -7.645 -3.371 -1.672 1 97.94 284 SER B CA 1
ATOM 5580 C C . SER B 1 284 ? -8.766 -3.029 -0.692 1 97.94 284 SER B C 1
ATOM 5582 O O . SER B 1 284 ? -9.016 -1.854 -0.417 1 97.94 284 SER B O 1
ATOM 5584 N N . VAL B 1 285 ? -9.477 -4.031 -0.254 1 98.69 285 VAL B N 1
ATOM 5585 C CA . VAL B 1 285 ? -10.578 -3.82 0.679 1 98.69 285 VAL B CA 1
ATOM 5586 C C . VAL B 1 285 ? -10.586 -4.93 1.728 1 98.69 285 VAL B C 1
ATOM 5588 O O . VAL B 1 285 ? -10.109 -6.039 1.472 1 98.69 285 VAL B O 1
ATOM 5591 N N . VAL B 1 286 ? -11.016 -4.648 2.859 1 98.81 286 VAL B N 1
ATOM 5592 C CA . VAL B 1 286 ? -11.469 -5.578 3.889 1 98.81 286 VAL B CA 1
ATOM 5593 C C . VAL B 1 286 ? -12.953 -5.352 4.18 1 98.81 286 VAL B C 1
ATOM 5595 O O . VAL B 1 286 ? -13.367 -4.23 4.488 1 98.81 286 VAL B O 1
ATOM 5598 N N . CYS B 1 287 ? -13.766 -6.34 3.988 1 98.88 287 CYS B N 1
ATOM 5599 C CA . CYS B 1 287 ? -15.203 -6.242 4.207 1 98.88 287 CYS B CA 1
ATOM 5600 C C . CYS B 1 287 ? -15.633 -7.117 5.379 1 98.88 287 CYS B C 1
ATOM 5602 O O . CYS B 1 287 ? -15.086 -8.203 5.586 1 98.88 287 CYS B O 1
ATOM 5604 N N . SER B 1 288 ? -16.578 -6.715 6.105 1 98.88 288 SER B N 1
ATOM 5605 C CA . SER B 1 288 ? -17.125 -7.469 7.227 1 98.88 288 SER B CA 1
ATOM 5606 C C . SER B 1 288 ? -18.484 -6.922 7.641 1 98.88 288 SER B C 1
ATOM 5608 O O . SER B 1 288 ? -19.078 -6.113 6.922 1 98.88 288 SER B O 1
ATOM 5610 N N . SER B 1 289 ? -19.062 -7.488 8.711 1 98.75 289 SER B N 1
ATOM 5611 C CA . SER B 1 289 ? -20.266 -6.953 9.32 1 98.75 289 SER B CA 1
ATOM 5612 C C . SER B 1 289 ? -19.984 -5.656 10.062 1 98.75 289 SER B C 1
ATOM 5614 O O . SER B 1 289 ? -18.844 -5.355 10.383 1 98.75 289 SER B O 1
ATOM 5616 N N . SER B 1 290 ? -21.078 -4.867 10.273 1 97.94 290 SER B N 1
ATOM 5617 C CA . SER B 1 290 ? -20.953 -3.652 11.07 1 97.94 290 SER B CA 1
ATOM 5618 C C . SER B 1 290 ? -20.453 -3.963 12.477 1 97.94 290 SER B C 1
ATOM 5620 O O . SER B 1 290 ? -19.641 -3.227 13.023 1 97.94 290 SER B O 1
ATOM 5622 N N . GLU B 1 291 ? -20.922 -5.043 13.023 1 97.94 291 GLU B N 1
ATOM 5623 C CA . GLU B 1 291 ? -20.531 -5.438 14.375 1 97.94 291 GLU B CA 1
ATOM 5624 C C . GLU B 1 291 ? -19.031 -5.652 14.492 1 97.94 291 GLU B C 1
ATOM 5626 O O . GLU B 1 291 ? -18.406 -5.195 15.445 1 97.94 291 GLU B O 1
ATOM 5631 N N . ILE B 1 292 ? -18.438 -6.352 13.555 1 98.62 292 ILE B N 1
ATOM 5632 C CA . ILE B 1 292 ? -17.016 -6.652 13.562 1 98.62 292 ILE B CA 1
ATOM 5633 C C . ILE B 1 292 ? -16.219 -5.395 13.211 1 98.62 292 ILE B C 1
ATOM 5635 O O . ILE B 1 292 ? -15.281 -5.027 13.922 1 98.62 292 ILE B O 1
ATOM 5639 N N . MET B 1 293 ? -16.609 -4.656 12.148 1 98.12 293 MET B N 1
ATOM 5640 C CA . MET B 1 293 ? -15.859 -3.504 11.641 1 98.12 293 MET B CA 1
ATOM 5641 C C . MET B 1 293 ? -15.867 -2.367 12.664 1 98.12 293 MET B C 1
ATOM 5643 O O . MET B 1 293 ? -14.891 -1.618 12.766 1 98.12 293 MET B O 1
ATOM 5647 N N . ASP B 1 294 ? -16.906 -2.225 13.461 1 96.19 294 ASP B N 1
ATOM 5648 C CA . ASP B 1 294 ? -17.062 -1.127 14.406 1 96.19 294 ASP B CA 1
ATOM 5649 C C . ASP B 1 294 ? -16.203 -1.365 15.656 1 96.19 294 ASP B C 1
ATOM 5651 O O . ASP B 1 294 ? -16.234 -0.564 16.594 1 96.19 294 ASP B O 1
ATOM 5655 N N . SER B 1 295 ? -15.406 -2.449 15.633 1 96.56 295 SER B N 1
ATOM 5656 C CA . SER B 1 295 ? -14.484 -2.684 16.734 1 96.56 295 SER B CA 1
ATOM 5657 C C . SER B 1 295 ? -13.258 -1.779 16.625 1 96.56 295 SER B C 1
ATOM 5659 O O . SER B 1 295 ? -12.5 -1.641 17.594 1 96.56 295 SER B O 1
ATOM 5661 N N . ILE B 1 296 ? -13.07 -1.142 15.5 1 93.69 296 ILE B N 1
ATOM 5662 C CA . ILE B 1 296 ? -11.938 -0.237 15.359 1 93.69 296 ILE B CA 1
ATOM 5663 C C . ILE B 1 296 ? -12.383 1.196 15.648 1 93.69 296 ILE B C 1
ATOM 5665 O O . ILE B 1 296 ? -13.555 1.532 15.484 1 93.69 296 ILE B O 1
ATOM 5669 N N . ALA B 1 297 ? -11.461 2.021 16.031 1 87.5 297 ALA B N 1
ATOM 5670 C CA . ALA B 1 297 ? -11.75 3.412 16.359 1 87.5 297 ALA B CA 1
ATOM 5671 C C . ALA B 1 297 ? -11.43 4.34 15.195 1 87.5 297 ALA B C 1
ATOM 5673 O O . ALA B 1 297 ? -10.57 4.031 14.367 1 87.5 297 ALA B O 1
ATOM 5674 N N . PRO B 1 298 ? -12.133 5.484 15.164 1 82.69 298 PRO B N 1
ATOM 5675 C CA . PRO B 1 298 ? -11.766 6.488 14.164 1 82.69 298 PRO B CA 1
ATOM 5676 C C . PRO B 1 298 ? -10.297 6.895 14.25 1 82.69 298 PRO B C 1
ATOM 5678 O O . PRO B 1 298 ? -9.742 7 15.344 1 82.69 298 PRO B O 1
ATOM 5681 N N . ASN B 1 299 ? -9.664 7.141 13.055 1 78.88 299 ASN B N 1
ATOM 5682 C CA . ASN B 1 299 ? -8.305 7.648 12.891 1 78.88 299 ASN B CA 1
ATOM 5683 C C . ASN B 1 299 ? -7.266 6.617 13.336 1 78.88 299 ASN B C 1
ATOM 5685 O O . ASN B 1 299 ? -6.109 6.965 13.586 1 78.88 299 ASN B O 1
ATOM 5689 N N . SER B 1 300 ? -7.684 5.348 13.461 1 83.75 300 SER B N 1
ATOM 5690 C CA . SER B 1 300 ? -6.77 4.309 13.922 1 83.75 300 SER B CA 1
ATOM 5691 C C . SER B 1 300 ? -6.082 3.619 12.75 1 83.75 300 SER B C 1
ATOM 5693 O O . SER B 1 300 ? -5.074 2.932 12.93 1 83.75 300 SER B O 1
ATOM 5695 N N . HIS B 1 301 ? -6.637 3.789 11.602 1 86.94 301 HIS B N 1
ATOM 5696 C CA . HIS B 1 301 ? -6.051 3.16 10.422 1 86.94 301 HIS B CA 1
ATOM 5697 C C . HIS B 1 301 ? -6.422 3.924 9.156 1 86.94 301 HIS B C 1
ATOM 5699 O O . HIS B 1 301 ? -7.41 4.656 9.133 1 86.94 301 HIS B O 1
ATOM 5705 N N . GLY B 1 302 ? -5.559 3.797 8.141 1 84.81 302 GLY B N 1
ATOM 5706 C CA . GLY B 1 302 ? -5.809 4.434 6.859 1 84.81 302 GLY B CA 1
ATOM 5707 C C . GLY B 1 302 ? -4.539 4.711 6.074 1 84.81 302 GLY B C 1
ATOM 5708 O O . GLY B 1 302 ? -3.434 4.48 6.566 1 84.81 302 GLY B O 1
ATOM 5709 N N . ALA B 1 303 ? -4.719 5.141 4.824 1 87.62 303 ALA B N 1
ATOM 5710 C CA . ALA B 1 303 ? -3.633 5.508 3.922 1 87.62 303 ALA B CA 1
ATOM 5711 C C . ALA B 1 303 ? -4.035 6.676 3.027 1 87.62 303 ALA B C 1
ATOM 5713 O O . ALA B 1 303 ? -5.219 6.875 2.75 1 87.62 303 ALA B O 1
ATOM 5714 N N . THR B 1 304 ? -3.061 7.344 2.555 1 89.75 304 THR B N 1
ATOM 5715 C CA . THR B 1 304 ? -3.271 8.562 1.784 1 89.75 304 THR B CA 1
ATOM 5716 C C . THR B 1 304 ? -4.059 8.273 0.511 1 89.75 304 THR B C 1
ATOM 5718 O O . THR B 1 304 ? -4.988 9 0.167 1 89.75 304 THR B O 1
ATOM 5721 N N . PHE B 1 305 ? -3.838 7.234 -0.179 1 94.81 305 PHE B N 1
ATOM 5722 C CA . PHE B 1 305 ? -4.445 6.957 -1.476 1 94.81 305 PHE B CA 1
ATOM 5723 C C . PHE B 1 305 ? -5.613 5.988 -1.331 1 94.81 305 PHE B C 1
ATOM 5725 O O . PHE B 1 305 ? -6.238 5.609 -2.324 1 94.81 305 PHE B O 1
ATOM 5732 N N . SER B 1 306 ? -5.879 5.555 -0.088 1 93.69 306 SER B N 1
ATOM 5733 C CA . SER B 1 306 ? -6.98 4.621 0.133 1 93.69 306 SER B CA 1
ATOM 5734 C C . SER B 1 306 ? -8.32 5.234 -0.263 1 93.69 306 SER B C 1
ATOM 5736 O O . SER B 1 306 ? -8.625 6.363 0.125 1 93.69 306 SER B O 1
ATOM 5738 N N . GLY B 1 307 ? -9.062 4.523 -0.999 1 95.75 307 GLY B N 1
ATOM 5739 C CA . GLY B 1 307 ? -10.367 5.031 -1.414 1 95.75 307 GLY B CA 1
ATOM 5740 C C . GLY B 1 307 ? -10.266 6.211 -2.361 1 95.75 307 GLY B C 1
ATOM 5741 O O . GLY B 1 307 ? -11.188 7.023 -2.445 1 95.75 307 GLY B O 1
ATOM 5742 N N . SER B 1 308 ? -9.172 6.363 -3.047 1 97.62 308 SER B N 1
ATOM 5743 C CA . SER B 1 308 ? -8.992 7.48 -3.969 1 97.62 308 SER B CA 1
ATOM 5744 C C . SER B 1 308 ? -10.039 7.457 -5.078 1 97.62 308 SER B C 1
ATOM 5746 O O . SER B 1 308 ? -10.617 6.41 -5.375 1 97.62 308 SER B O 1
ATOM 5748 N N . PRO B 1 309 ? -10.273 8.633 -5.734 1 98.56 309 PRO B N 1
ATOM 5749 C CA . PRO B 1 309 ? -11.234 8.672 -6.84 1 98.56 309 PRO B CA 1
ATOM 5750 C C . PRO B 1 309 ? -10.906 7.676 -7.945 1 98.56 309 PRO B C 1
ATOM 5752 O O . PRO B 1 309 ? -11.805 7.039 -8.5 1 98.56 309 PRO B O 1
ATOM 5755 N N . ILE B 1 310 ? -9.648 7.477 -8.25 1 98.69 310 ILE B N 1
ATOM 5756 C CA . ILE B 1 310 ? -9.234 6.613 -9.352 1 98.69 310 ILE B CA 1
ATOM 5757 C C . ILE B 1 310 ? -9.477 5.152 -8.984 1 98.69 310 ILE B C 1
ATOM 5759 O O . ILE B 1 310 ? -9.945 4.363 -9.812 1 98.69 310 ILE B O 1
ATOM 5763 N N . ALA B 1 311 ? -9.094 4.77 -7.758 1 98.38 311 ALA B N 1
ATOM 5764 C CA . ALA B 1 311 ? -9.367 3.42 -7.277 1 98.38 311 ALA B CA 1
ATOM 5765 C C . ALA B 1 311 ? -10.852 3.096 -7.367 1 98.38 311 ALA B C 1
ATOM 5767 O O . ALA B 1 311 ? -11.234 1.999 -7.785 1 98.38 311 ALA B O 1
ATOM 5768 N N . CYS B 1 312 ? -11.664 4.062 -6.934 1 98.75 312 CYS B N 1
ATOM 5769 C CA . CYS B 1 312 ? -13.109 3.871 -6.945 1 98.75 312 CYS B CA 1
ATOM 5770 C C . CYS B 1 312 ? -13.625 3.713 -8.367 1 98.75 312 CYS B C 1
ATOM 5772 O O . CYS B 1 312 ? -14.406 2.805 -8.656 1 98.75 312 CYS B O 1
ATOM 5774 N N . ALA B 1 313 ? -13.141 4.57 -9.266 1 98.88 313 ALA B N 1
ATOM 5775 C CA . ALA B 1 313 ? -13.578 4.512 -10.656 1 98.88 313 ALA B CA 1
ATOM 5776 C C . ALA B 1 313 ? -13.195 3.18 -11.297 1 98.88 313 ALA B C 1
ATOM 5778 O O . ALA B 1 313 ? -14.008 2.553 -11.977 1 98.88 313 ALA B O 1
ATOM 5779 N N . ALA B 1 314 ? -11.969 2.756 -11.094 1 98.75 314 ALA B N 1
ATOM 5780 C CA . ALA B 1 314 ? -11.477 1.502 -11.656 1 98.75 314 ALA B CA 1
ATOM 5781 C C . ALA B 1 314 ? -12.281 0.314 -11.141 1 98.75 314 ALA B C 1
ATOM 5783 O O . ALA B 1 314 ? -12.695 -0.555 -11.914 1 98.75 314 ALA B O 1
ATOM 5784 N N . THR B 1 315 ? -12.516 0.267 -9.828 1 98.75 315 THR B N 1
ATOM 5785 C CA . THR B 1 315 ? -13.188 -0.86 -9.195 1 98.75 315 THR B CA 1
ATOM 5786 C C . THR B 1 315 ? -14.648 -0.933 -9.641 1 98.75 315 THR B C 1
ATOM 5788 O O . THR B 1 315 ? -15.156 -2.012 -9.953 1 98.75 315 THR B O 1
ATOM 5791 N N . LEU B 1 316 ? -15.336 0.238 -9.641 1 98.81 316 LEU B N 1
ATOM 5792 C CA . LEU B 1 316 ? -16.734 0.267 -10.07 1 98.81 316 LEU B CA 1
ATOM 5793 C C . LEU B 1 316 ? -16.859 -0.208 -11.516 1 98.81 316 LEU B C 1
ATOM 5795 O O . LEU B 1 316 ? -17.766 -0.98 -11.836 1 98.81 316 LEU B O 1
ATOM 5799 N N . ALA B 1 317 ? -15.922 0.231 -12.359 1 98.81 317 ALA B N 1
ATOM 5800 C CA . ALA B 1 317 ? -15.938 -0.198 -13.758 1 98.81 317 ALA B CA 1
ATOM 5801 C C . ALA B 1 317 ? -15.625 -1.688 -13.875 1 98.81 317 ALA B C 1
ATOM 5803 O O . ALA B 1 317 ? -16.234 -2.393 -14.688 1 98.81 317 ALA B O 1
ATOM 5804 N N . ALA B 1 318 ? -14.672 -2.182 -13.133 1 98.56 318 ALA B N 1
ATOM 5805 C CA . ALA B 1 318 ? -14.305 -3.594 -13.172 1 98.56 318 ALA B CA 1
ATOM 5806 C C . ALA B 1 318 ? -15.469 -4.48 -12.75 1 98.56 318 ALA B C 1
ATOM 5808 O O . ALA B 1 318 ? -15.719 -5.52 -13.359 1 98.56 318 ALA B O 1
ATOM 5809 N N . LEU B 1 319 ? -16.172 -4.086 -11.641 1 98.06 319 LEU B N 1
ATOM 5810 C CA . LEU B 1 319 ? -17.328 -4.84 -11.188 1 98.06 319 LEU B CA 1
ATOM 5811 C C . LEU B 1 319 ? -18.344 -4.996 -12.312 1 98.06 319 LEU B C 1
ATOM 5813 O O . LEU B 1 319 ? -18.906 -6.078 -12.508 1 98.06 319 LEU B O 1
ATOM 5817 N N . LYS B 1 320 ? -18.547 -3.943 -13.047 1 98.06 320 LYS B N 1
ATOM 5818 C CA . LYS B 1 320 ? -19.484 -3.979 -14.164 1 98.06 320 LYS B CA 1
ATOM 5819 C C . LYS B 1 320 ? -19 -4.918 -15.266 1 98.06 320 LYS B C 1
ATOM 5821 O O . LYS B 1 320 ? -19.781 -5.684 -15.828 1 98.06 320 LYS B O 1
ATOM 5826 N N . VAL B 1 321 ? -17.719 -4.887 -15.562 1 98.25 321 VAL B N 1
ATOM 5827 C CA . VAL B 1 321 ? -17.141 -5.715 -16.609 1 98.25 321 VAL B CA 1
ATOM 5828 C C . VAL B 1 321 ? -17.297 -7.191 -16.25 1 98.25 321 VAL B C 1
ATOM 5830 O O . VAL B 1 321 ? -17.672 -8 -17.094 1 98.25 321 VAL B O 1
ATOM 5833 N N . TYR B 1 322 ? -16.984 -7.578 -15 1 97.44 322 TYR B N 1
ATOM 5834 C CA . TYR B 1 322 ? -17.094 -8.961 -14.562 1 97.44 322 TYR B CA 1
ATOM 5835 C C . TYR B 1 322 ? -18.5 -9.5 -14.781 1 97.44 322 TYR B C 1
ATOM 5837 O O . TYR B 1 322 ? -18.672 -10.648 -15.188 1 97.44 322 TYR B O 1
ATOM 5845 N N . GLU B 1 323 ? -19.453 -8.633 -14.539 1 95.69 323 GLU B N 1
ATOM 5846 C CA . GLU B 1 323 ? -20.844 -9.047 -14.656 1 95.69 323 GLU B CA 1
ATOM 5847 C C . GLU B 1 323 ? -21.312 -9.023 -16.109 1 95.69 323 GLU B C 1
ATOM 5849 O O . GLU B 1 323 ? -21.844 -10.008 -16.609 1 95.69 323 GLU B O 1
ATOM 5854 N N . GLU B 1 324 ? -21.047 -7.934 -16.781 1 97.44 324 GLU B N 1
ATOM 5855 C CA . GLU B 1 324 ? -21.562 -7.723 -18.141 1 97.44 324 GLU B CA 1
ATOM 5856 C C . GLU B 1 324 ? -20.922 -8.688 -19.125 1 97.44 324 GLU B C 1
ATOM 5858 O O . GLU B 1 324 ? -21.562 -9.109 -20.094 1 97.44 324 GLU B O 1
ATOM 5863 N N . GLU B 1 325 ? -19.688 -9 -18.891 1 97.44 325 GLU B N 1
ATOM 5864 C CA . GLU B 1 325 ? -18.984 -9.859 -19.828 1 97.44 325 GLU B CA 1
ATOM 5865 C C . GLU B 1 325 ? -18.969 -11.312 -19.359 1 97.44 325 GLU B C 1
ATOM 5867 O O . GLU B 1 325 ? -18.344 -12.172 -19.984 1 97.44 325 GLU B O 1
ATOM 5872 N N . ASP B 1 326 ? -19.625 -11.602 -18.328 1 97.12 326 ASP B N 1
ATOM 5873 C CA . ASP B 1 326 ? -19.859 -12.93 -17.766 1 97.12 326 ASP B CA 1
ATOM 5874 C C . ASP B 1 326 ? -18.547 -13.719 -17.688 1 97.12 326 ASP B C 1
ATOM 5876 O O . ASP B 1 326 ? -18.453 -14.836 -18.203 1 97.12 326 ASP B O 1
ATOM 5880 N N . LEU B 1 327 ? -17.547 -13.188 -17.078 1 97.5 327 LEU B N 1
ATOM 5881 C CA . LEU B 1 327 ? -16.219 -13.781 -17.016 1 97.5 327 LEU B CA 1
ATOM 5882 C C . LEU B 1 327 ? -16.25 -15.086 -16.234 1 97.5 327 LEU B C 1
ATOM 5884 O O . LEU B 1 327 ? -15.492 -16.016 -16.531 1 97.5 327 LEU B O 1
ATOM 5888 N N . GLY B 1 328 ? -17.125 -15.172 -15.219 1 97.81 328 GLY B N 1
ATOM 5889 C CA . GLY B 1 328 ? -17.266 -16.406 -14.469 1 97.81 328 GLY B CA 1
ATOM 5890 C C . GLY B 1 328 ? -17.656 -17.594 -15.344 1 97.81 328 GLY B C 1
ATOM 5891 O O . GLY B 1 328 ? -17.172 -18.703 -15.148 1 97.81 328 GLY B O 1
ATOM 5892 N N . ALA B 1 329 ? -18.516 -17.359 -16.266 1 98.25 329 ALA B N 1
ATOM 5893 C CA . ALA B 1 329 ? -18.922 -18.406 -17.188 1 98.25 329 ALA B CA 1
ATOM 5894 C C . ALA B 1 329 ? -17.766 -18.891 -18.047 1 98.25 329 ALA B C 1
ATOM 5896 O O . ALA B 1 329 ? -17.641 -20.078 -18.344 1 98.25 329 ALA B O 1
ATOM 5897 N N . ASN B 1 330 ? -16.969 -17.938 -18.531 1 98.44 330 ASN B N 1
ATOM 5898 C CA . ASN B 1 330 ? -15.789 -18.312 -19.297 1 98.44 330 ASN B CA 1
ATOM 5899 C C . ASN B 1 330 ? -14.836 -19.172 -18.469 1 98.44 330 ASN B C 1
ATOM 5901 O O . ASN B 1 330 ? -14.266 -20.141 -18.984 1 98.44 330 ASN B O 1
ATOM 5905 N N . VAL B 1 331 ? -14.648 -18.844 -17.234 1 98.69 331 VAL B N 1
ATOM 5906 C CA . VAL B 1 331 ? -13.766 -19.594 -16.344 1 98.69 331 VAL B CA 1
ATOM 5907 C C . VAL B 1 331 ? -14.32 -21 -16.141 1 98.69 331 VAL B C 1
ATOM 5909 O O . VAL B 1 331 ? -13.562 -21.984 -16.156 1 98.69 331 VAL B O 1
ATOM 5912 N N . ALA B 1 332 ? -15.641 -21.078 -15.984 1 98.19 332 ALA B N 1
ATOM 5913 C CA . ALA B 1 332 ? -16.281 -22.359 -15.789 1 98.19 332 ALA B CA 1
ATOM 5914 C C . ALA B 1 332 ? -16.125 -23.25 -17.016 1 98.19 332 ALA B C 1
ATOM 5916 O O . ALA B 1 332 ? -16.062 -24.484 -16.906 1 98.19 332 ALA B O 1
ATOM 5917 N N . LYS B 1 333 ? -15.984 -22.641 -18.125 1 98.25 333 LYS B N 1
ATOM 5918 C CA . LYS B 1 333 ? -15.852 -23.375 -19.375 1 98.25 333 LYS B CA 1
ATOM 5919 C C . LYS B 1 333 ? -14.398 -23.719 -19.672 1 98.25 333 LYS B C 1
ATOM 5921 O O . LYS B 1 333 ? -14.07 -24.859 -19.984 1 98.25 333 LYS B O 1
ATOM 5926 N N . GLN B 1 334 ? -13.492 -22.734 -19.609 1 98.75 334 GLN B N 1
ATOM 5927 C CA . GLN B 1 334 ? -12.102 -22.859 -20.047 1 98.75 334 GLN B CA 1
ATOM 5928 C C . GLN B 1 334 ? -11.242 -23.531 -18.969 1 98.75 334 GLN B C 1
ATOM 5930 O O . GLN B 1 334 ? -10.258 -24.188 -19.281 1 98.75 334 GLN B O 1
ATOM 5935 N N . GLY B 1 335 ? -11.625 -23.312 -17.688 1 98.56 335 GLY B N 1
ATOM 5936 C CA . GLY B 1 335 ? -10.852 -23.859 -16.594 1 98.56 335 GLY B CA 1
ATOM 5937 C C . GLY B 1 335 ? -10.68 -25.375 -16.672 1 98.56 335 GLY B C 1
ATOM 5938 O O . GLY B 1 335 ? -9.555 -25.875 -16.719 1 98.56 335 GLY B O 1
ATOM 5939 N N . PRO B 1 336 ? -11.812 -26.094 -16.766 1 98.38 336 PRO B N 1
ATOM 5940 C CA . PRO B 1 336 ? -11.727 -27.562 -16.875 1 98.38 336 PRO B CA 1
ATOM 5941 C C . PRO B 1 336 ? -10.945 -28.016 -18.109 1 98.38 336 PRO B C 1
ATOM 5943 O O . PRO B 1 336 ? -10.219 -29.016 -18.047 1 98.38 336 PRO B O 1
ATOM 5946 N N . HIS B 1 337 ? -11.078 -27.297 -19.172 1 98.75 337 HIS B N 1
ATOM 5947 C CA . HIS B 1 337 ? -10.336 -27.641 -20.375 1 98.75 337 HIS B CA 1
ATOM 5948 C C . HIS B 1 337 ? -8.836 -27.516 -20.156 1 98.75 337 HIS B C 1
ATOM 5950 O O . HIS B 1 337 ? -8.07 -28.422 -20.484 1 98.75 337 HIS B O 1
ATOM 5956 N N . MET B 1 338 ? -8.359 -26.375 -19.625 1 98.88 338 MET B N 1
ATOM 5957 C CA . MET B 1 338 ? -6.938 -26.141 -19.359 1 98.88 338 MET B CA 1
ATOM 5958 C C . MET B 1 338 ? -6.371 -27.234 -18.453 1 98.88 338 MET B C 1
ATOM 5960 O O . MET B 1 338 ? -5.309 -27.781 -18.734 1 98.88 338 MET B O 1
ATOM 5964 N N . LEU B 1 339 ? -7.113 -27.531 -17.391 1 98.69 339 LEU B N 1
ATOM 5965 C CA . LEU B 1 339 ? -6.645 -28.5 -16.406 1 98.69 339 LEU B CA 1
ATOM 5966 C C . LEU B 1 339 ? -6.609 -29.906 -17 1 98.69 339 LEU B C 1
ATOM 5968 O O . LEU B 1 339 ? -5.684 -30.672 -16.719 1 98.69 339 LEU B O 1
ATOM 5972 N N . ALA B 1 340 ? -7.605 -30.266 -17.797 1 98.75 340 ALA B N 1
ATOM 5973 C CA . ALA B 1 340 ? -7.648 -31.578 -18.422 1 98.75 340 ALA B CA 1
ATOM 5974 C C . ALA B 1 340 ? -6.473 -31.766 -19.375 1 98.75 340 ALA B C 1
ATOM 5976 O O . ALA B 1 340 ? -5.871 -32.844 -19.438 1 98.75 340 ALA B O 1
ATOM 5977 N N . GLU B 1 341 ? -6.195 -30.781 -20.141 1 98.81 341 GLU B N 1
ATOM 5978 C CA . GLU B 1 341 ? -5.094 -30.859 -21.094 1 98.81 341 GLU B CA 1
ATOM 5979 C C . GLU B 1 341 ? -3.746 -30.922 -20.391 1 98.81 341 GLU B C 1
ATOM 5981 O O . GLU B 1 341 ? -2.838 -31.625 -20.844 1 98.81 341 GLU B O 1
ATOM 5986 N N . LEU B 1 342 ? -3.551 -30.188 -19.312 1 98.81 342 LEU B N 1
ATOM 5987 C CA . LEU B 1 342 ? -2.326 -30.266 -18.531 1 98.81 342 LEU B CA 1
ATOM 5988 C C . LEU B 1 342 ? -2.17 -31.656 -17.906 1 98.81 342 LEU B C 1
ATOM 5990 O O . LEU B 1 342 ? -1.06 -32.188 -17.844 1 98.81 342 LEU B O 1
ATOM 5994 N N . ASP B 1 343 ? -3.279 -32.188 -17.438 1 98.62 343 ASP B N 1
ATOM 5995 C CA . ASP B 1 343 ? -3.262 -33.531 -16.875 1 98.62 343 ASP B CA 1
ATOM 5996 C C . ASP B 1 343 ? -2.873 -34.562 -17.938 1 98.62 343 ASP B C 1
ATOM 5998 O O . ASP B 1 343 ? -2.174 -35.531 -17.625 1 98.62 343 ASP B O 1
ATOM 6002 N N . ARG B 1 344 ? -3.406 -34.375 -19.094 1 98.69 344 ARG B N 1
ATOM 6003 C CA . ARG B 1 344 ? -3.016 -35.25 -20.203 1 98.69 344 ARG B CA 1
ATOM 6004 C C . ARG B 1 344 ? -1.502 -35.25 -20.391 1 98.69 344 ARG B C 1
ATOM 6006 O O . ARG B 1 344 ? -0.891 -36.312 -20.562 1 98.69 344 ARG B O 1
ATOM 6013 N N . LEU B 1 345 ? -0.868 -34.094 -20.391 1 98.69 345 LEU B N 1
ATOM 6014 C CA . LEU B 1 345 ? 0.583 -34 -20.516 1 98.69 345 LEU B CA 1
ATOM 6015 C C . LEU B 1 345 ? 1.274 -34.688 -19.344 1 98.69 345 LEU B C 1
ATOM 6017 O O . LEU B 1 345 ? 2.307 -35.312 -19.531 1 98.69 345 LEU B O 1
ATOM 6021 N N . CYS B 1 346 ? 0.709 -34.469 -18.156 1 98.44 346 CYS B N 1
ATOM 6022 C CA . CYS B 1 346 ? 1.254 -35.094 -16.953 1 98.44 346 CYS B CA 1
ATOM 6023 C C . CYS B 1 346 ? 1.29 -36.625 -17.078 1 98.44 346 CYS B C 1
ATOM 6025 O O . CYS B 1 346 ? 2.258 -37.25 -16.672 1 98.44 346 CYS B O 1
ATOM 6027 N N . CYS B 1 347 ? 0.277 -37.25 -17.672 1 98.25 347 CYS B N 1
ATOM 6028 C CA . CYS B 1 347 ? 0.175 -38.688 -17.844 1 98.25 347 CYS B CA 1
ATOM 6029 C C . CYS B 1 347 ? 1.129 -39.156 -18.922 1 98.25 347 CYS B C 1
ATOM 6031 O O . CYS B 1 347 ? 1.614 -40.312 -18.859 1 98.25 347 CYS B O 1
ATOM 6033 N N . LYS B 1 348 ? 1.478 -38.344 -19.797 1 98.31 348 LYS B N 1
ATOM 6034 C CA . LYS B 1 348 ? 2.207 -38.75 -20.984 1 98.31 348 LYS B CA 1
ATOM 6035 C C . LYS B 1 348 ? 3.709 -38.562 -20.812 1 98.31 348 LYS B C 1
ATOM 6037 O O . LYS B 1 348 ? 4.508 -39.312 -21.391 1 98.31 348 LYS B O 1
ATOM 6042 N N . TYR B 1 349 ? 4.059 -37.531 -20.031 1 98.19 349 TYR B N 1
ATOM 6043 C CA . TYR B 1 349 ? 5.473 -37.188 -20 1 98.19 349 TYR B CA 1
ATOM 6044 C C . TYR B 1 349 ? 6 -37.188 -18.562 1 98.19 349 TYR B C 1
ATOM 6046 O O . TYR B 1 349 ? 5.359 -36.656 -17.656 1 98.19 349 TYR B O 1
ATOM 6054 N N . ASP B 1 350 ? 7.219 -37.625 -18.344 1 97.62 350 ASP B N 1
ATOM 6055 C CA . ASP B 1 350 ? 7.84 -37.781 -17.031 1 97.62 350 ASP B CA 1
ATOM 6056 C C . ASP B 1 350 ? 8.289 -36.406 -16.484 1 97.62 350 ASP B C 1
ATOM 6058 O O . ASP B 1 350 ? 8.531 -36.281 -15.281 1 97.62 350 ASP B O 1
ATOM 6062 N N . LEU B 1 351 ? 8.352 -35.438 -17.344 1 97.94 351 LEU B N 1
ATOM 6063 C CA . LEU B 1 351 ? 8.805 -34.125 -16.922 1 97.94 351 LEU B CA 1
ATOM 6064 C C . LEU B 1 351 ? 7.82 -33.5 -15.945 1 97.94 351 LEU B C 1
ATOM 6066 O O . LEU B 1 351 ? 8.211 -32.719 -15.078 1 97.94 351 LEU B O 1
ATOM 6070 N N . ILE B 1 352 ? 6.527 -33.781 -16.094 1 98.56 352 ILE B N 1
ATOM 6071 C CA . ILE B 1 352 ? 5.488 -33.25 -15.219 1 98.56 352 ILE B CA 1
ATOM 6072 C C . ILE B 1 352 ? 5.137 -34.281 -14.148 1 98.56 352 ILE B C 1
ATOM 6074 O O . ILE B 1 352 ? 4.805 -35.438 -14.469 1 98.56 352 ILE B O 1
ATOM 6078 N N . GLU B 1 353 ? 5.211 -33.875 -12.914 1 98.31 353 GLU B N 1
ATOM 6079 C CA . GLU B 1 353 ? 4.957 -34.781 -11.812 1 98.31 353 GLU B CA 1
ATOM 6080 C C . GLU B 1 353 ? 3.506 -34.719 -11.352 1 98.31 353 GLU B C 1
ATOM 6082 O O . GLU B 1 353 ? 2.918 -35.719 -10.969 1 98.31 353 GLU B O 1
ATOM 6087 N N . GLN B 1 354 ? 2.992 -33.5 -11.328 1 98 354 GLN B N 1
ATOM 6088 C CA . GLN B 1 354 ? 1.642 -33.312 -10.812 1 98 354 GLN B CA 1
ATOM 6089 C C . GLN B 1 354 ? 1.035 -32 -11.344 1 98 354 GLN B C 1
ATOM 6091 O O . GLN B 1 354 ? 1.744 -31.016 -11.539 1 98 354 GLN B O 1
ATOM 6096 N N . VAL B 1 355 ? -0.186 -32.031 -11.609 1 98.19 355 VAL B N 1
ATOM 6097 C CA . VAL B 1 355 ? -0.962 -30.859 -11.977 1 98.19 355 VAL B CA 1
ATOM 6098 C C . VAL B 1 355 ? -2.053 -30.609 -10.93 1 98.19 355 VAL B C 1
ATOM 6100 O O . VAL B 1 355 ? -2.686 -31.562 -10.453 1 98.19 355 VAL B O 1
ATOM 6103 N N . ARG B 1 356 ? -2.133 -29.359 -10.438 1 97 356 ARG B N 1
ATOM 6104 C CA . ARG B 1 356 ? -3.211 -28.906 -9.562 1 97 356 ARG B CA 1
ATOM 6105 C C . ARG B 1 356 ? -3.795 -27.594 -10.047 1 97 356 ARG B C 1
ATOM 6107 O O . ARG B 1 356 ? -3.123 -26.828 -10.75 1 97 356 ARG B O 1
ATOM 6114 N N . GLY B 1 357 ? -5.078 -27.391 -9.656 1 96.56 357 GLY B N 1
ATOM 6115 C CA . GLY B 1 357 ? -5.652 -26.109 -10.016 1 96.56 357 GLY B CA 1
ATOM 6116 C C . GLY B 1 357 ? -7.145 -26.031 -9.758 1 96.56 357 GLY B C 1
ATOM 6117 O O . GLY B 1 357 ? -7.762 -27.016 -9.336 1 96.56 357 GLY B O 1
ATOM 6118 N N . VAL B 1 358 ? -7.648 -24.859 -9.82 1 97.12 358 VAL B N 1
ATOM 6119 C CA . VAL B 1 358 ? -9.07 -24.516 -9.734 1 97.12 358 VAL B CA 1
ATOM 6120 C C . VAL B 1 358 ? -9.391 -23.406 -10.727 1 97.12 358 VAL B C 1
ATOM 6122 O O . VAL B 1 358 ? -8.688 -22.391 -10.781 1 97.12 358 VAL B O 1
ATOM 6125 N N . GLY B 1 359 ? -10.461 -23.625 -11.562 1 98.12 359 GLY B N 1
ATOM 6126 C CA . GLY B 1 359 ? -10.75 -22.609 -12.555 1 98.12 359 GLY B CA 1
ATOM 6127 C C . GLY B 1 359 ? -9.586 -22.344 -13.492 1 98.12 359 GLY B C 1
ATOM 6128 O O . GLY B 1 359 ? -9.055 -23.266 -14.102 1 98.12 359 GLY B O 1
ATOM 6129 N N . LEU B 1 360 ? -9.242 -21.047 -13.609 1 98.62 360 LEU B N 1
ATOM 6130 C CA . LEU B 1 360 ? -8.172 -20.656 -14.523 1 98.62 360 LEU B CA 1
ATOM 6131 C C . LEU B 1 360 ? -6.91 -20.281 -13.75 1 98.62 360 LEU B C 1
ATOM 6133 O O . LEU B 1 360 ? -6.387 -19.172 -13.906 1 98.62 360 LEU B O 1
ATOM 6137 N N . ILE B 1 361 ? -6.477 -21.172 -12.945 1 98.5 361 ILE B N 1
ATOM 6138 C CA . ILE B 1 361 ? -5.176 -21.141 -12.289 1 98.5 361 ILE B CA 1
ATOM 6139 C C . ILE B 1 361 ? -4.676 -22.562 -12.047 1 98.5 361 ILE B C 1
ATOM 6141 O O . ILE B 1 361 ? -5.441 -23.422 -11.617 1 98.5 361 ILE B O 1
ATOM 6145 N N . ALA B 1 362 ? -3.443 -22.797 -12.406 1 98.5 362 ALA B N 1
ATOM 6146 C CA . ALA B 1 362 ? -2.887 -24.141 -12.305 1 98.5 362 ALA B CA 1
ATOM 6147 C C . ALA B 1 362 ? -1.425 -24.094 -11.867 1 98.5 362 ALA B C 1
ATOM 6149 O O . ALA B 1 362 ? -0.71 -23.141 -12.164 1 98.5 362 ALA B O 1
ATOM 6150 N N . GLY B 1 363 ? -1.058 -25.016 -11.039 1 98.25 363 GLY B N 1
ATOM 6151 C CA . GLY B 1 363 ? 0.332 -25.344 -10.75 1 98.25 363 GLY B CA 1
ATOM 6152 C C . GLY B 1 363 ? 0.785 -26.656 -11.367 1 98.25 363 GLY B C 1
ATOM 6153 O O . GLY B 1 363 ? 0.118 -27.672 -11.219 1 98.25 363 GLY B O 1
ATOM 6154 N N . VAL B 1 364 ? 1.842 -26.594 -12.141 1 98.69 364 VAL B N 1
ATOM 6155 C CA . VAL B 1 364 ? 2.438 -27.766 -12.758 1 98.69 364 VAL B CA 1
ATOM 6156 C C . VAL B 1 364 ? 3.771 -28.094 -12.086 1 98.69 364 VAL B C 1
ATOM 6158 O O . VAL B 1 364 ? 4.766 -27.391 -12.305 1 98.69 364 VAL B O 1
ATOM 6161 N N . ASP B 1 365 ? 3.799 -29.094 -11.266 1 98.56 365 ASP B N 1
ATOM 6162 C CA . ASP B 1 365 ? 5.039 -29.531 -10.633 1 98.56 365 ASP B CA 1
ATOM 6163 C C . ASP B 1 365 ? 5.957 -30.234 -11.633 1 98.56 365 ASP B C 1
ATOM 6165 O O . ASP B 1 365 ? 5.539 -31.172 -12.305 1 98.56 365 ASP B O 1
ATOM 6169 N N . ILE B 1 366 ? 7.148 -29.781 -11.68 1 98.56 366 ILE B N 1
ATOM 6170 C CA . ILE B 1 366 ? 8.133 -30.297 -12.625 1 98.56 366 ILE B CA 1
ATOM 6171 C C . ILE B 1 366 ? 9.055 -31.281 -11.906 1 98.56 366 ILE B C 1
ATOM 6173 O O . ILE B 1 366 ? 9.359 -31.125 -10.727 1 98.56 366 ILE B O 1
ATOM 6177 N N . ASN B 1 367 ? 9.445 -32.312 -12.57 1 98.38 367 ASN B N 1
ATOM 6178 C CA . ASN B 1 367 ? 10.414 -33.281 -12.062 1 98.38 367 ASN B CA 1
ATOM 6179 C C . ASN B 1 367 ? 11.812 -32.688 -11.984 1 98.38 367 ASN B C 1
ATOM 6181 O O . ASN B 1 367 ? 12.617 -32.844 -12.906 1 98.38 367 ASN B O 1
ATOM 6185 N N . VAL B 1 368 ? 12.109 -32.156 -10.875 1 97.25 368 VAL B N 1
ATOM 6186 C CA . VAL B 1 368 ? 13.336 -31.391 -10.719 1 97.25 368 VAL B CA 1
ATOM 6187 C C . VAL B 1 368 ? 14.539 -32.312 -10.758 1 97.25 368 VAL B C 1
ATOM 6189 O O . VAL B 1 368 ? 15.641 -31.922 -11.141 1 97.25 368 VAL B O 1
ATOM 6192 N N . GLU B 1 369 ? 14.391 -33.594 -10.32 1 97.19 369 GLU B N 1
ATOM 6193 C CA . GLU B 1 369 ? 15.469 -34.562 -10.422 1 97.19 369 GLU B CA 1
ATOM 6194 C C . GLU B 1 369 ? 15.844 -34.812 -11.875 1 97.19 369 GLU B C 1
ATOM 6196 O O . GLU B 1 369 ? 17.031 -34.938 -12.211 1 97.19 369 GLU B O 1
ATOM 6201 N N . LEU B 1 370 ? 14.82 -34.938 -12.609 1 97 370 LEU B N 1
ATOM 6202 C CA . LEU B 1 370 ? 15.039 -35.125 -14.039 1 97 370 LEU B CA 1
ATOM 6203 C C . LEU B 1 370 ? 15.734 -33.938 -14.648 1 97 370 LEU B C 1
ATOM 6205 O O . LEU B 1 370 ? 16.656 -34.062 -15.461 1 97 370 LEU B O 1
ATOM 6209 N N . LEU B 1 371 ? 15.328 -32.688 -14.312 1 96.75 371 LEU B N 1
ATOM 6210 C CA . LEU B 1 371 ? 15.953 -31.469 -14.805 1 96.75 371 LEU B CA 1
ATOM 6211 C C . LEU B 1 371 ? 17.422 -31.406 -14.398 1 96.75 371 LEU B C 1
ATOM 6213 O O . LEU B 1 371 ? 18.266 -30.984 -15.195 1 96.75 371 LEU B O 1
ATOM 6217 N N . ALA B 1 372 ? 17.672 -31.812 -13.219 1 96 372 ALA B N 1
ATOM 6218 C CA . ALA B 1 372 ? 19.016 -31.703 -12.664 1 96 372 ALA B CA 1
ATOM 6219 C C . ALA B 1 372 ? 20 -32.562 -13.469 1 96 372 ALA B C 1
ATOM 6221 O O . ALA B 1 372 ? 21.188 -32.219 -13.539 1 96 372 ALA B O 1
ATOM 6222 N N . GLN B 1 373 ? 19.547 -33.594 -14.109 1 95.12 373 GLN B N 1
ATOM 6223 C CA . GLN B 1 373 ? 20.406 -34.438 -14.922 1 95.12 373 GLN B CA 1
ATOM 6224 C C . GLN B 1 373 ? 21.031 -33.656 -16.062 1 95.12 373 GLN B C 1
ATOM 6226 O O . GLN B 1 373 ? 22.125 -34 -16.547 1 95.12 373 GLN B O 1
ATOM 6231 N N . ASN B 1 374 ? 20.438 -32.625 -16.469 1 94.5 374 ASN B N 1
ATOM 6232 C CA . ASN B 1 374 ? 20.969 -31.781 -17.531 1 94.5 374 ASN B CA 1
ATOM 6233 C C . ASN B 1 374 ? 21.375 -30.406 -17 1 94.5 374 ASN B C 1
ATOM 6235 O O . ASN B 1 374 ? 21.375 -29.438 -17.75 1 94.5 374 ASN B O 1
ATOM 6239 N N . ASN B 1 375 ? 21.531 -30.297 -15.695 1 95.38 375 ASN B N 1
ATOM 6240 C CA . ASN B 1 375 ? 21.938 -29.047 -15.047 1 95.38 375 ASN B CA 1
ATOM 6241 C C . ASN B 1 375 ? 20.891 -27.953 -15.242 1 95.38 375 ASN B C 1
ATOM 6243 O O . ASN B 1 375 ? 21.219 -26.797 -15.523 1 95.38 375 ASN B O 1
ATOM 6247 N N . MET B 1 376 ? 19.641 -28.375 -15.172 1 96.62 376 MET B N 1
ATOM 6248 C CA . MET B 1 376 ? 18.562 -27.422 -15.359 1 96.62 376 MET B CA 1
ATOM 6249 C C . MET B 1 376 ? 17.688 -27.344 -14.117 1 96.62 376 MET B C 1
ATOM 6251 O O . MET B 1 376 ? 17.734 -28.219 -13.258 1 96.62 376 MET B O 1
ATOM 6255 N N . SER B 1 377 ? 16.984 -26.234 -14 1 96.62 377 SER B N 1
ATOM 6256 C CA . SER B 1 377 ? 15.977 -25.984 -12.984 1 96.62 377 SER B CA 1
ATOM 6257 C C . SER B 1 377 ? 14.641 -25.609 -13.617 1 96.62 377 SER B C 1
ATOM 6259 O O . SER B 1 377 ? 14.516 -25.578 -14.844 1 96.62 377 SER B O 1
ATOM 6261 N N . VAL B 1 378 ? 13.664 -25.391 -12.789 1 97.06 378 VAL B N 1
ATOM 6262 C CA . VAL B 1 378 ? 12.336 -25.016 -13.266 1 97.06 378 VAL B CA 1
ATOM 6263 C C . VAL B 1 378 ? 12.414 -23.688 -14.023 1 97.06 378 VAL B C 1
ATOM 6265 O O . VAL B 1 378 ? 11.602 -23.422 -14.922 1 97.06 378 VAL B O 1
ATOM 6268 N N . TRP B 1 379 ? 13.414 -22.844 -13.703 1 96.75 379 TRP B N 1
ATOM 6269 C CA . TRP B 1 379 ? 13.633 -21.609 -14.438 1 96.75 379 TRP B CA 1
ATOM 6270 C C . TRP B 1 379 ? 13.844 -21.891 -15.922 1 96.75 379 TRP B C 1
ATOM 6272 O O . TRP B 1 379 ? 13.375 -21.125 -16.781 1 96.75 379 TRP B O 1
ATOM 6282 N N . HIS B 1 380 ? 14.5 -23 -16.266 1 97.69 380 HIS B N 1
ATOM 6283 C CA . HIS B 1 380 ? 14.781 -23.344 -17.656 1 97.69 380 HIS B CA 1
ATOM 6284 C C . HIS B 1 380 ? 13.508 -23.75 -18.391 1 97.69 380 HIS B C 1
ATOM 6286 O O . HIS B 1 380 ? 13.398 -23.562 -19.609 1 97.69 380 HIS B O 1
ATOM 6292 N N . VAL B 1 381 ? 12.539 -24.312 -17.641 1 98.38 381 VAL B N 1
ATOM 6293 C CA . VAL B 1 381 ? 11.227 -24.578 -18.234 1 98.38 381 VAL B CA 1
ATOM 6294 C C . VAL B 1 381 ? 10.562 -23.266 -18.641 1 98.38 381 VAL B C 1
ATOM 6296 O O . VAL B 1 381 ? 10.039 -23.141 -19.75 1 98.38 381 VAL B O 1
ATOM 6299 N N . CYS B 1 382 ? 10.633 -22.266 -17.766 1 98.12 382 CYS B N 1
ATOM 6300 C CA . CYS B 1 382 ? 10.047 -20.953 -18.031 1 98.12 382 CYS B CA 1
ATOM 6301 C C . CYS B 1 382 ? 10.758 -20.266 -19.188 1 98.12 382 CYS B C 1
ATOM 6303 O O . CYS B 1 382 ? 10.125 -19.609 -20.016 1 98.12 382 CYS B O 1
ATOM 6305 N N . MET B 1 383 ? 12.086 -20.469 -19.266 1 98.25 383 MET B N 1
ATOM 6306 C CA . MET B 1 383 ? 12.852 -19.891 -20.375 1 98.25 383 MET B CA 1
ATOM 6307 C C . MET B 1 383 ? 12.484 -20.547 -21.703 1 98.25 383 MET B C 1
ATOM 6309 O O . MET B 1 383 ? 12.453 -19.891 -22.734 1 98.25 383 MET B O 1
ATOM 6313 N N . PHE B 1 384 ? 12.266 -21.859 -21.656 1 98.5 384 PHE B N 1
ATOM 6314 C CA . PHE B 1 384 ? 11.805 -22.562 -22.859 1 98.5 384 PHE B CA 1
ATOM 6315 C C . PHE B 1 384 ? 10.453 -22.031 -23.312 1 98.5 384 PHE B C 1
ATOM 6317 O O . PHE B 1 384 ? 10.266 -21.703 -24.484 1 98.5 384 PHE B O 1
ATOM 6324 N N . MET B 1 385 ? 9.531 -21.906 -22.359 1 98.75 385 MET B N 1
ATOM 6325 C CA . MET B 1 385 ? 8.195 -21.391 -22.656 1 98.75 385 MET B CA 1
ATOM 6326 C C . MET B 1 385 ? 8.273 -19.969 -23.188 1 98.75 385 MET B C 1
ATOM 6328 O O . MET B 1 385 ? 7.555 -19.609 -24.125 1 98.75 385 MET B O 1
ATOM 6332 N N . ARG B 1 386 ? 9.117 -19.156 -22.562 1 98.69 386 ARG B N 1
ATOM 6333 C CA . ARG B 1 386 ? 9.367 -17.812 -23.062 1 98.69 386 ARG B CA 1
ATOM 6334 C C . ARG B 1 386 ? 9.773 -17.844 -24.531 1 98.69 386 ARG B C 1
ATOM 6336 O O . ARG B 1 386 ? 9.266 -17.062 -25.344 1 98.69 386 ARG B O 1
ATOM 6343 N N . ALA B 1 387 ? 10.688 -18.703 -24.859 1 98.62 387 ALA B N 1
ATOM 6344 C CA . ALA B 1 387 ? 11.188 -18.812 -26.234 1 98.62 387 ALA B CA 1
ATOM 6345 C C . ALA B 1 387 ? 10.078 -19.25 -27.172 1 98.62 387 ALA B C 1
ATOM 6347 O O . ALA B 1 387 ? 10.141 -18.984 -28.375 1 98.62 387 ALA B O 1
ATOM 6348 N N . MET B 1 388 ? 9.086 -19.953 -26.625 1 98.62 388 MET B N 1
ATOM 6349 C CA . MET B 1 388 ? 7.945 -20.406 -27.422 1 98.62 388 MET B CA 1
ATOM 6350 C C . MET B 1 388 ? 6.859 -19.328 -27.484 1 98.62 388 MET B C 1
ATOM 6352 O O . MET B 1 388 ? 5.812 -19.531 -28.094 1 98.62 388 MET B O 1
ATOM 6356 N N . GLY B 1 389 ? 7.004 -18.172 -26.812 1 98.56 389 GLY B N 1
ATOM 6357 C CA . GLY B 1 389 ? 6.055 -17.062 -26.859 1 98.56 389 GLY B CA 1
ATOM 6358 C C . GLY B 1 389 ? 5.02 -17.125 -25.75 1 98.56 389 GLY B C 1
ATOM 6359 O O . GLY B 1 389 ? 3.922 -16.578 -25.891 1 98.56 389 GLY B O 1
ATOM 6360 N N . ILE B 1 390 ? 5.301 -17.875 -24.672 1 98.81 390 ILE B N 1
ATOM 6361 C CA . ILE B 1 390 ? 4.402 -17.984 -23.531 1 98.81 390 ILE B CA 1
ATOM 6362 C C . ILE B 1 390 ? 5.059 -17.359 -22.297 1 98.81 390 ILE B C 1
ATOM 6364 O O . ILE B 1 390 ? 6.164 -17.75 -21.922 1 98.81 390 ILE B O 1
ATOM 6368 N N . ALA B 1 391 ? 4.402 -16.359 -21.75 1 98.62 391 ALA B N 1
ATOM 6369 C CA . ALA B 1 391 ? 4.891 -15.727 -20.516 1 98.62 391 ALA B CA 1
ATOM 6370 C C . ALA B 1 391 ? 4.324 -16.422 -19.281 1 98.62 391 ALA B C 1
ATOM 6372 O O . ALA B 1 391 ? 3.129 -16.328 -19 1 98.62 391 ALA B O 1
ATOM 6373 N N . CYS B 1 392 ? 5.125 -17.125 -18.562 1 98 392 CYS B N 1
ATOM 6374 C CA . CYS B 1 392 ? 4.789 -17.766 -17.297 1 98 392 CYS B CA 1
ATOM 6375 C C . CYS B 1 392 ? 5.984 -17.75 -16.344 1 98 392 CYS B C 1
ATOM 6377 O O . CYS B 1 392 ? 7.102 -17.438 -16.75 1 98 392 CYS B O 1
ATOM 6379 N N . LYS B 1 393 ? 5.727 -17.984 -15.148 1 95.19 393 LYS B N 1
ATOM 6380 C CA . LYS B 1 393 ? 6.773 -17.953 -14.133 1 95.19 393 LYS B CA 1
ATOM 6381 C C . LYS B 1 393 ? 6.609 -19.094 -13.133 1 95.19 393 LYS B C 1
ATOM 6383 O O . LYS B 1 393 ? 5.496 -19.578 -12.922 1 95.19 393 LYS B O 1
ATOM 6388 N N . GLN B 1 394 ? 7.719 -19.5 -12.594 1 94.06 394 GLN B N 1
ATOM 6389 C CA . GLN B 1 394 ? 7.688 -20.547 -11.586 1 94.06 394 GLN B CA 1
ATOM 6390 C C . GLN B 1 394 ? 7.34 -19.969 -10.211 1 94.06 394 GLN B C 1
ATOM 6392 O O . GLN B 1 394 ? 7.555 -18.797 -9.953 1 94.06 394 GLN B O 1
ATOM 6397 N N . VAL B 1 395 ? 6.738 -20.766 -9.406 1 90 395 VAL B N 1
ATOM 6398 C CA . VAL B 1 395 ? 6.59 -20.578 -7.973 1 90 395 VAL B CA 1
ATOM 6399 C C . VAL B 1 395 ? 7.621 -21.422 -7.227 1 90 395 VAL B C 1
ATOM 6401 O O . VAL B 1 395 ? 7.672 -22.641 -7.395 1 90 395 VAL B O 1
ATOM 6404 N N . HIS B 1 396 ? 8.422 -20.75 -6.484 1 86.88 396 HIS B N 1
ATOM 6405 C CA . HIS B 1 396 ? 9.5 -21.422 -5.766 1 86.88 396 HIS B CA 1
ATOM 6406 C C . HIS B 1 396 ? 10.328 -22.297 -6.699 1 86.88 396 HIS B C 1
ATOM 6408 O O . HIS B 1 396 ? 10.734 -21.844 -7.777 1 86.88 396 HIS B O 1
ATOM 6414 N N . ASP B 1 397 ? 10.633 -23.578 -6.348 1 89.38 397 ASP B N 1
ATOM 6415 C CA . ASP B 1 397 ? 11.656 -24.297 -7.094 1 89.38 397 ASP B CA 1
ATOM 6416 C C . ASP B 1 397 ? 11.07 -25.547 -7.758 1 89.38 397 ASP B C 1
ATOM 6418 O O . ASP B 1 397 ? 11.812 -26.406 -8.242 1 89.38 397 ASP B O 1
ATOM 6422 N N . ARG B 1 398 ? 9.664 -25.578 -7.883 1 94.88 398 ARG B N 1
ATOM 6423 C CA . ARG B 1 398 ? 9.188 -26.859 -8.406 1 94.88 398 ARG B CA 1
ATOM 6424 C C . ARG B 1 398 ? 7.961 -26.656 -9.289 1 94.88 398 ARG B C 1
ATOM 6426 O O . ARG B 1 398 ? 7.629 -27.531 -10.094 1 94.88 398 ARG B O 1
ATOM 6433 N N . THR B 1 399 ? 7.332 -25.531 -9.188 1 97.62 399 THR B N 1
ATOM 6434 C CA . THR B 1 399 ? 6.004 -25.406 -9.781 1 97.62 399 THR B CA 1
ATOM 6435 C C . THR B 1 399 ? 5.973 -24.297 -10.82 1 97.62 399 THR B C 1
ATOM 6437 O O . THR B 1 399 ? 6.395 -23.172 -10.547 1 97.62 399 THR B O 1
ATOM 6440 N N . VAL B 1 400 ? 5.562 -24.594 -12.055 1 98.19 400 VAL B N 1
ATOM 6441 C CA . VAL B 1 400 ? 5.207 -23.547 -13.008 1 98.19 400 VAL B CA 1
ATOM 6442 C C . VAL B 1 400 ? 3.748 -23.141 -12.812 1 98.19 400 VAL B C 1
ATOM 6444 O O . VAL B 1 400 ? 2.852 -23.984 -12.828 1 98.19 400 VAL B O 1
ATOM 6447 N N . ARG B 1 401 ? 3.527 -21.906 -12.555 1 97.75 401 ARG B N 1
ATOM 6448 C CA . ARG B 1 401 ? 2.17 -21.406 -12.367 1 97.75 401 ARG B CA 1
ATOM 6449 C C . ARG B 1 401 ? 1.611 -20.859 -13.68 1 97.75 401 ARG B C 1
ATOM 6451 O O . ARG B 1 401 ? 2.283 -20.094 -14.375 1 97.75 401 ARG B O 1
ATOM 6458 N N . LEU B 1 402 ? 0.438 -21.297 -14.031 1 98.56 402 LEU B N 1
ATOM 6459 C CA . LEU B 1 402 ? -0.308 -20.797 -15.18 1 98.56 402 LEU B CA 1
ATOM 6460 C C . LEU B 1 402 ? -1.593 -20.109 -14.734 1 98.56 402 LEU B C 1
ATOM 6462 O O . LEU B 1 402 ? -2.473 -20.734 -14.148 1 98.56 402 LEU B O 1
ATOM 6466 N N . CYS B 1 403 ? -1.646 -18.844 -14.961 1 97.75 403 CYS B N 1
ATOM 6467 C CA . CYS B 1 403 ? -2.74 -18.016 -14.477 1 97.75 403 CYS B CA 1
ATOM 6468 C C . CYS B 1 403 ? -3.09 -16.938 -15.492 1 97.75 403 CYS B C 1
ATOM 6470 O O . CYS B 1 403 ? -2.82 -15.75 -15.266 1 97.75 403 CYS B O 1
ATOM 6472 N N . PRO B 1 404 ? -3.729 -17.312 -16.656 1 98.62 404 PRO B N 1
ATOM 6473 C CA . PRO B 1 404 ? -4.047 -16.328 -17.688 1 98.62 404 PRO B CA 1
ATOM 6474 C C . PRO B 1 404 ? -5.176 -15.383 -17.281 1 98.62 404 PRO B C 1
ATOM 6476 O O . PRO B 1 404 ? -5.898 -15.664 -16.312 1 98.62 404 PRO B O 1
ATOM 6479 N N . PRO B 1 405 ? -5.336 -14.227 -18 1 98.5 405 PRO B N 1
ATOM 6480 C CA . PRO B 1 405 ? -6.574 -13.469 -17.828 1 98.5 405 PRO B CA 1
ATOM 6481 C C . PRO B 1 405 ? -7.824 -14.32 -18.031 1 98.5 405 PRO B C 1
ATOM 6483 O O . PRO B 1 405 ? -7.789 -15.305 -18.781 1 98.5 405 PRO B O 1
ATOM 6486 N N . LEU B 1 406 ? -8.898 -13.906 -17.391 1 98.69 406 LEU B N 1
ATOM 6487 C CA . LEU B 1 406 ? -10.117 -14.711 -17.422 1 98.69 406 LEU B CA 1
ATOM 6488 C C . LEU B 1 406 ? -10.797 -14.617 -18.781 1 98.69 406 LEU B C 1
ATOM 6490 O O . LEU B 1 406 ? -11.711 -15.398 -19.078 1 98.69 406 LEU B O 1
ATOM 6494 N N . THR B 1 407 ? -10.281 -13.789 -19.641 1 98 407 THR B N 1
ATOM 6495 C CA . THR B 1 407 ? -10.812 -13.625 -20.984 1 98 407 THR B CA 1
ATOM 6496 C C . THR B 1 407 ? -10.148 -14.602 -21.953 1 98 407 THR B C 1
ATOM 6498 O O . THR B 1 407 ? -10.445 -14.586 -23.156 1 98 407 THR B O 1
ATOM 6501 N N . VAL B 1 408 ? -9.266 -15.438 -21.5 1 98.69 408 VAL B N 1
ATOM 6502 C CA . VAL B 1 408 ? -8.508 -16.359 -22.344 1 98.69 408 VAL B CA 1
ATOM 6503 C C . VAL B 1 408 ? -9.469 -17.219 -23.156 1 98.69 408 VAL B C 1
ATOM 6505 O O . VAL B 1 408 ? -10.531 -17.609 -22.656 1 98.69 408 VAL B O 1
ATOM 6508 N N . THR B 1 409 ? -9.07 -17.5 -24.359 1 98.56 409 THR B N 1
ATOM 6509 C CA . THR B 1 409 ? -9.883 -18.344 -25.234 1 98.56 409 THR B CA 1
ATOM 6510 C C . THR B 1 409 ? -9.336 -19.766 -25.281 1 98.56 409 THR B C 1
ATOM 6512 O O . THR B 1 409 ? -8.211 -20.016 -24.844 1 98.56 409 THR B O 1
ATOM 6515 N N . ARG B 1 410 ? -10.172 -20.656 -25.828 1 98.62 410 ARG B N 1
ATOM 6516 C CA . ARG B 1 410 ? -9.766 -22.047 -25.984 1 98.62 410 ARG B CA 1
ATOM 6517 C C . ARG B 1 410 ? -8.516 -22.156 -26.859 1 98.62 410 ARG B C 1
ATOM 6519 O O . ARG B 1 410 ? -7.594 -22.906 -26.531 1 98.62 410 ARG B O 1
ATOM 6526 N N . ASP B 1 411 ? -8.469 -21.375 -27.938 1 98.81 411 ASP B N 1
ATOM 6527 C CA . ASP B 1 411 ? -7.336 -21.406 -28.844 1 98.81 411 ASP B CA 1
ATOM 6528 C C . ASP B 1 411 ? -6.051 -20.969 -28.156 1 98.81 411 ASP B C 1
ATOM 6530 O O . ASP B 1 411 ? -4.977 -21.5 -28.422 1 98.81 411 ASP B O 1
ATOM 6534 N N . GLN B 1 412 ? -6.16 -19.984 -27.344 1 98.88 412 GLN B N 1
ATOM 6535 C CA . GLN B 1 412 ? -5.008 -19.469 -26.609 1 98.88 412 GLN B CA 1
ATOM 6536 C C . GLN B 1 412 ? -4.512 -20.484 -25.578 1 98.88 412 GLN B C 1
ATOM 6538 O O . GLN B 1 412 ? -3.305 -20.641 -25.391 1 98.88 412 GLN B O 1
ATOM 6543 N N . ILE B 1 413 ? -5.418 -21.141 -24.906 1 98.94 413 ILE B N 1
ATOM 6544 C CA . ILE B 1 413 ? -5.055 -22.219 -24 1 98.94 413 ILE B CA 1
ATOM 6545 C C . ILE B 1 413 ? -4.359 -23.328 -24.766 1 98.94 413 ILE B C 1
ATOM 6547 O O . ILE B 1 413 ? -3.316 -23.828 -24.344 1 98.94 413 ILE B O 1
ATOM 6551 N N . ASP B 1 414 ? -4.906 -23.703 -25.906 1 98.88 414 ASP B N 1
ATOM 6552 C CA . ASP B 1 414 ? -4.34 -24.781 -26.719 1 98.88 414 ASP B CA 1
ATOM 6553 C C . ASP B 1 414 ? -2.939 -24.422 -27.203 1 98.88 414 ASP B C 1
ATOM 6555 O O . ASP B 1 414 ? -2.074 -25.297 -27.328 1 98.88 414 ASP B O 1
ATOM 6559 N N . ALA B 1 415 ? -2.74 -23.156 -27.516 1 98.75 415 ALA B N 1
ATOM 6560 C CA . ALA B 1 415 ? -1.409 -22.703 -27.906 1 98.75 415 ALA B CA 1
ATOM 6561 C C . ALA B 1 415 ? -0.405 -22.891 -26.766 1 98.75 415 ALA B C 1
ATOM 6563 O O . ALA B 1 415 ? 0.721 -23.344 -27 1 98.75 415 ALA B O 1
ATOM 6564 N N . MET B 1 416 ? -0.793 -22.531 -25.594 1 98.88 416 MET B N 1
ATOM 6565 C CA . MET B 1 416 ? 0.061 -22.734 -24.422 1 98.88 416 MET B CA 1
ATOM 6566 C C . MET B 1 416 ? 0.314 -24.219 -24.188 1 98.88 416 MET B C 1
ATOM 6568 O O . MET B 1 416 ? 1.448 -24.625 -23.938 1 98.88 416 MET B O 1
ATOM 6572 N N . ILE B 1 417 ? -0.743 -25.078 -24.359 1 98.88 417 ILE B N 1
ATOM 6573 C CA . ILE B 1 417 ? -0.632 -26.516 -24.156 1 98.88 417 ILE B CA 1
ATOM 6574 C C . ILE B 1 417 ? 0.347 -27.109 -25.172 1 98.88 417 ILE B C 1
ATOM 6576 O O . ILE B 1 417 ? 1.196 -27.922 -24.812 1 98.88 417 ILE B O 1
ATOM 6580 N N . SER B 1 418 ? 0.227 -26.672 -26.375 1 98.69 418 SER B N 1
ATOM 6581 C CA . SER B 1 418 ? 1.121 -27.141 -27.422 1 98.69 418 SER B CA 1
ATOM 6582 C C . SER B 1 418 ? 2.572 -26.781 -27.109 1 98.69 418 SER B C 1
ATOM 6584 O O . SER B 1 418 ? 3.473 -27.609 -27.312 1 98.69 418 SER B O 1
ATOM 6586 N N . SER B 1 419 ? 2.783 -25.578 -26.688 1 98.62 419 SER B N 1
ATOM 6587 C CA . SER B 1 419 ? 4.125 -25.141 -26.312 1 98.62 419 SER B CA 1
ATOM 6588 C C . SER B 1 419 ? 4.676 -25.969 -25.156 1 98.62 419 SER B C 1
ATOM 6590 O O . SER B 1 419 ? 5.844 -26.359 -25.156 1 98.62 419 SER B O 1
ATOM 6592 N N . PHE B 1 420 ? 3.859 -26.234 -24.156 1 98.75 420 PHE B N 1
ATOM 6593 C CA . PHE B 1 420 ? 4.281 -27.016 -23 1 98.75 420 PHE B CA 1
ATOM 6594 C C . PHE B 1 420 ? 4.594 -28.453 -23.391 1 98.75 420 PHE B C 1
ATOM 6596 O O . PHE B 1 420 ? 5.523 -29.062 -22.859 1 98.75 420 PHE B O 1
ATOM 6603 N N . GLU B 1 421 ? 3.826 -28.969 -24.297 1 98.69 421 GLU B N 1
ATOM 6604 C CA . GLU B 1 421 ? 4.098 -30.312 -24.797 1 98.69 421 GLU B CA 1
ATOM 6605 C C . GLU B 1 421 ? 5.441 -30.375 -25.531 1 98.69 421 GLU B C 1
ATOM 6607 O O . GLU B 1 421 ? 6.191 -31.344 -25.375 1 98.69 421 GLU B O 1
ATOM 6612 N N . GLN B 1 422 ? 5.695 -29.391 -26.312 1 98.5 422 GLN B N 1
ATOM 6613 C CA . GLN B 1 422 ? 7 -29.312 -26.969 1 98.5 422 GLN B CA 1
ATOM 6614 C C . GLN B 1 422 ? 8.125 -29.266 -25.938 1 98.5 422 GLN B C 1
ATOM 6616 O O . GLN B 1 422 ? 9.195 -29.844 -26.141 1 98.5 422 GLN B O 1
ATOM 6621 N N . CYS B 1 423 ? 7.863 -28.484 -24.906 1 98.44 423 CYS B N 1
ATOM 6622 C CA . CYS B 1 423 ? 8.828 -28.438 -23.828 1 98.44 423 CYS B CA 1
ATOM 6623 C C . CYS B 1 423 ? 9.086 -29.828 -23.266 1 98.44 423 CYS B C 1
ATOM 6625 O O . CYS B 1 423 ? 10.234 -30.25 -23.109 1 98.44 423 CYS B O 1
ATOM 6627 N N . CYS B 1 424 ? 8.039 -30.594 -23 1 98.19 424 CYS B N 1
ATOM 6628 C CA . CYS B 1 424 ? 8.141 -31.953 -22.469 1 98.19 424 CYS B CA 1
ATOM 6629 C C . CYS B 1 424 ? 8.922 -32.844 -23.406 1 98.19 424 CYS B C 1
ATOM 6631 O O . CYS B 1 424 ? 9.695 -33.719 -22.969 1 98.19 424 CYS B O 1
ATOM 6633 N N . GLN B 1 425 ? 8.773 -32.594 -24.672 1 97.81 425 GLN B N 1
ATOM 6634 C CA . GLN B 1 425 ? 9.352 -33.469 -25.688 1 97.81 425 GLN B CA 1
ATOM 6635 C C . GLN B 1 425 ? 10.828 -33.156 -25.891 1 97.81 425 GLN B C 1
ATOM 6637 O O . GLN B 1 425 ? 11.617 -34.062 -26.203 1 97.81 425 GLN B O 1
ATOM 6642 N N . THR B 1 426 ? 11.203 -31.922 -25.688 1 97.06 426 THR B N 1
ATOM 6643 C CA . THR B 1 426 ? 12.469 -31.484 -26.281 1 97.06 426 THR B CA 1
ATOM 6644 C C . THR B 1 426 ? 13.445 -31.031 -25.188 1 97.06 426 THR B C 1
ATOM 6646 O O . THR B 1 426 ? 14.656 -31.141 -25.375 1 97.06 426 THR B O 1
ATOM 6649 N N . LEU B 1 427 ? 12.938 -30.531 -24.062 1 97.5 427 LEU B N 1
ATOM 6650 C CA . LEU B 1 427 ? 13.773 -29.828 -23.109 1 97.5 427 LEU B CA 1
ATOM 6651 C C . LEU B 1 427 ? 14.938 -30.688 -22.656 1 97.5 427 LEU B C 1
ATOM 6653 O O . LEU B 1 427 ? 16.078 -30.234 -22.609 1 97.5 427 LEU B O 1
ATOM 6657 N N . LEU B 1 428 ? 14.695 -31.969 -22.422 1 95.38 428 LEU B N 1
ATOM 6658 C CA . LEU B 1 428 ? 15.695 -32.875 -21.844 1 95.38 428 LEU B CA 1
ATOM 6659 C C . LEU B 1 428 ? 16.719 -33.281 -22.891 1 95.38 428 LEU B C 1
ATOM 6661 O O . LEU B 1 428 ? 17.75 -33.875 -22.562 1 95.38 428 LEU B O 1
ATOM 6665 N N . LYS B 1 429 ? 16.484 -33.031 -24.125 1 95.81 429 LYS B N 1
ATOM 6666 C CA . LYS B 1 429 ? 17.422 -33.312 -25.219 1 95.81 429 LYS B CA 1
ATOM 6667 C C . LYS B 1 429 ? 18.344 -32.125 -25.469 1 95.81 429 LYS B C 1
ATOM 6669 O O . LYS B 1 429 ? 19.281 -32.219 -26.25 1 95.81 429 LYS B O 1
ATOM 6674 N N . LEU B 1 430 ? 18.062 -31.047 -24.766 1 95.75 430 LEU B N 1
ATOM 6675 C CA . LEU B 1 430 ? 18.828 -29.812 -24.938 1 95.75 430 LEU B CA 1
ATOM 6676 C C . LEU B 1 430 ? 19.797 -29.625 -23.781 1 95.75 430 LEU B C 1
ATOM 6678 O O . LEU B 1 430 ? 19.656 -30.25 -22.719 1 95.75 430 LEU B O 1
ATOM 6682 N N . GLN B 1 431 ? 20.844 -28.781 -24.047 1 96.25 431 GLN B N 1
ATOM 6683 C CA . GLN B 1 431 ? 21.641 -28.156 -23 1 96.25 431 GLN B CA 1
ATOM 6684 C C . GLN B 1 431 ? 21.109 -26.781 -22.641 1 96.25 431 GLN B C 1
ATOM 6686 O O . GLN B 1 431 ? 20.453 -26.125 -23.453 1 96.25 431 GLN B O 1
ATOM 6691 N N . PRO B 1 432 ? 21.359 -26.359 -21.391 1 96.69 432 PRO B N 1
ATOM 6692 C CA . PRO B 1 432 ? 20.844 -25.047 -20.984 1 96.69 432 PRO B CA 1
ATOM 6693 C C . PRO B 1 432 ? 21.141 -23.953 -22 1 96.69 432 PRO B C 1
ATOM 6695 O O . PRO B 1 432 ? 20.25 -23.156 -22.328 1 96.69 432 PRO B O 1
ATOM 6698 N N . GLN B 1 433 ? 22.297 -23.922 -22.578 1 95.5 433 GLN B N 1
ATOM 6699 C CA . GLN B 1 433 ? 22.719 -22.859 -23.484 1 95.5 433 GLN B CA 1
ATOM 6700 C C . GLN B 1 433 ? 21.969 -22.938 -24.812 1 95.5 433 GLN B C 1
ATOM 6702 O O . GLN B 1 433 ? 22.016 -21.984 -25.594 1 95.5 433 GLN B O 1
ATOM 6707 N N . ASP B 1 434 ? 21.328 -24.094 -25.062 1 96.31 434 ASP B N 1
ATOM 6708 C CA . ASP B 1 434 ? 20.578 -24.266 -26.297 1 96.31 434 ASP B CA 1
ATOM 6709 C C . ASP B 1 434 ? 19.234 -23.531 -26.234 1 96.31 434 ASP B C 1
ATOM 6711 O O . ASP B 1 434 ? 18.578 -23.328 -27.25 1 96.31 434 ASP B O 1
ATOM 6715 N N . ILE B 1 435 ? 18.797 -23.219 -25.016 1 97.19 435 ILE B N 1
ATOM 6716 C CA . ILE B 1 435 ? 17.547 -22.5 -24.828 1 97.19 435 ILE B CA 1
ATOM 6717 C C . ILE B 1 435 ? 17.766 -21 -25.047 1 97.19 435 ILE B C 1
ATOM 6719 O O . ILE B 1 435 ? 18.578 -20.391 -24.344 1 97.19 435 ILE B O 1
ATOM 6723 N N . PRO B 1 436 ? 17.047 -20.406 -25.984 1 97.44 436 PRO B N 1
ATOM 6724 C CA . PRO B 1 436 ? 17.266 -18.984 -26.266 1 97.44 436 PRO B CA 1
ATOM 6725 C C . PRO B 1 436 ? 17.109 -18.109 -25.016 1 97.44 436 PRO B C 1
ATOM 6727 O O . PRO B 1 436 ? 16.156 -18.266 -24.266 1 97.44 436 PRO B O 1
ATOM 6730 N N . GLY B 1 437 ? 18.156 -17.172 -24.797 1 96.69 437 GLY B N 1
ATOM 6731 C CA . GLY B 1 437 ? 18.109 -16.203 -23.703 1 96.69 437 GLY B CA 1
ATOM 6732 C C . GLY B 1 437 ? 18.844 -16.688 -22.469 1 96.69 437 GLY B C 1
ATOM 6733 O O . GLY B 1 437 ? 19.266 -15.875 -21.641 1 96.69 437 GLY B O 1
ATOM 6734 N N . VAL B 1 438 ? 19.016 -18.016 -22.234 1 97.31 438 VAL B N 1
ATOM 6735 C CA . VAL B 1 438 ? 19.578 -18.547 -21 1 97.31 438 VAL B CA 1
ATOM 6736 C C . VAL B 1 438 ? 20.984 -17.984 -20.766 1 97.31 438 VAL B C 1
ATOM 6738 O O . VAL B 1 438 ? 21.312 -17.562 -19.656 1 97.31 438 VAL B O 1
ATOM 6741 N N . SER B 1 439 ? 21.828 -17.953 -21.781 1 96.5 439 SER B N 1
ATOM 6742 C CA . SER B 1 439 ? 23.188 -17.438 -21.641 1 96.5 439 SER B CA 1
ATOM 6743 C C . SER B 1 439 ? 23.172 -15.938 -21.359 1 96.5 439 SER B C 1
ATOM 6745 O O . SER B 1 439 ? 23.953 -15.445 -20.531 1 96.5 439 SER B O 1
ATOM 6747 N N . ASP B 1 440 ? 22.312 -15.211 -22.016 1 96.38 440 ASP B N 1
ATOM 6748 C CA . ASP B 1 440 ? 22.234 -13.758 -21.891 1 96.38 440 ASP B CA 1
ATOM 6749 C C . ASP B 1 440 ? 21.75 -13.359 -20.5 1 96.38 440 ASP B C 1
ATOM 6751 O O . ASP B 1 440 ? 22.234 -12.391 -19.922 1 96.38 440 ASP B O 1
ATOM 6755 N N . PHE B 1 441 ? 20.781 -14.125 -20 1 96.56 441 PHE B N 1
ATOM 6756 C CA . PHE B 1 441 ? 20.094 -13.719 -18.766 1 96.56 441 PHE B CA 1
ATOM 6757 C C . PHE B 1 441 ? 20.484 -14.617 -17.609 1 96.56 441 PHE B C 1
ATOM 6759 O O . PHE B 1 441 ? 19.734 -14.758 -16.641 1 96.56 441 PHE B O 1
ATOM 6766 N N . HIS B 1 442 ? 21.672 -15.195 -17.578 1 93 442 HIS B N 1
ATOM 6767 C CA . HIS B 1 442 ? 22.141 -16.172 -16.609 1 93 442 HIS B CA 1
ATOM 6768 C C . HIS B 1 442 ? 22.125 -15.586 -15.195 1 93 442 HIS B C 1
ATOM 6770 O O . HIS B 1 442 ? 21.953 -16.312 -14.211 1 93 442 HIS B O 1
ATOM 6776 N N . PHE B 1 443 ? 22.219 -14.281 -15.031 1 88.94 443 PHE B N 1
ATOM 6777 C CA . PHE B 1 443 ? 22.297 -13.617 -13.742 1 88.94 443 PHE B CA 1
ATOM 6778 C C . PHE B 1 443 ? 20.938 -13.617 -13.055 1 88.94 443 PHE B C 1
ATOM 6780 O O . PHE B 1 443 ? 20.828 -13.312 -11.867 1 88.94 443 PHE B O 1
ATOM 6787 N N . LEU B 1 444 ? 19.891 -14.055 -13.766 1 89.19 444 LEU B N 1
ATOM 6788 C CA . LEU B 1 444 ? 18.547 -14.156 -13.195 1 89.19 444 LEU B CA 1
ATOM 6789 C C . LEU B 1 444 ? 18.203 -15.609 -12.867 1 89.19 444 LEU B C 1
ATOM 6791 O O . LEU B 1 444 ? 17.125 -15.891 -12.336 1 89.19 444 LEU B O 1
ATOM 6795 N N . GLY B 1 445 ? 18.984 -16.609 -13.258 1 78.12 445 GLY B N 1
ATOM 6796 C CA . GLY B 1 445 ? 18.703 -18.031 -13.133 1 78.12 445 GLY B CA 1
ATOM 6797 C C . GLY B 1 445 ? 19.062 -18.594 -11.773 1 78.12 445 GLY B C 1
ATOM 6798 O O . GLY B 1 445 ? 19 -19.812 -11.555 1 78.12 445 GLY B O 1
ATOM 6799 N N . HIS B 1 446 ? 19.438 -17.688 -10.797 1 68.81 446 HIS B N 1
ATOM 6800 C CA . HIS B 1 446 ? 19.953 -18.234 -9.539 1 68.81 446 HIS B CA 1
ATOM 6801 C C . HIS B 1 446 ? 18.906 -18.141 -8.438 1 68.81 446 HIS B C 1
ATOM 6803 O O . HIS B 1 446 ? 18.047 -17.25 -8.461 1 68.81 446 HIS B O 1
#

Foldseek 3Di:
DDFQAFDDVVLLVVVVVCVVPDDPPDQFDSFAFDDWWFQWTAGPRRFIFREQCCVLQLQQLTPPDPLLVVLLVVLVVPFWFDFPVDADDLLVVLQVCCCVVVVFDGKFKDFAQLQLVLVVVVLLVLCCCQPLNAPPPLAAEEEAALADRDLDLSQCCAYPDCVSPPPPDDGRPRYHQAADPGDGHHAQDLPSVLVRCVRQLSRYSAYEYACFRALSQTHHHDQCSVVSVQVSCVVSVHFYEYRQANPAQLQFAQDGGSCVNRHDDDGQKYKYWRNLLSNPGGMIMIGHYPSSNVSDDPPPDDDRCTSTSSSSSSNVSSVCSCVVVSLRVLLNVVQVVLQVLLVVLCVVFQQWPDWDGGRQKIKTFGDQVLQVVQPHWVSLLQLQLVSNRYHWDARDTTIIMGRTHSVDDNVNSVSSSVSSSVCRVPVSVDHSVVRRPCVSSVVSRD/DDFQAFDDVVLLVVVVVCVVPPDPPDQFDSFAFDDWWFQWTAGPRRFIFREQCCVLQLQQLTPPDPLLVVLLVVLVVPFWFDFPVPADDLLVVLQVCCCVVVVFDGKFKDFAQLQLVLVVVVLLVLCCCQPLNAPPPLAAEEEAALADRDLDLSQVCAYPDCVSPPPPDDGRPRYHQAADPGDGHHAQDLPSVLVRCVRQLSRYSAYEYACFRALSQTHHHDQCSVVSVQVSCVVSVHFYEYSQANPAQLQFAQDGGSCVNRHPDDGQKYKYWRNLLSNPGGMIMIGHYPSSNVSDDPPPDDDRCTSTSSSSSSNVSSSCSCVVVSLRVLLNVQVVVLQVLLVVLCVVFQQWPDWDGGRQKIKTFGDQVLQVVQPHWVSLLQLQLVSNRYHWDARDTTIIMGRTHSVDDNVNSVSSSVSSSVCRVPVSVDHSVVRRPCVSSVVSRD

Sequence (892 aa):
MTFKITASPKSLELLLKERTYSAHNYTPVPIVFDSASGIHVTDVDGNEYLDFGAAYSAVNTGHNHPKILEAVKAQYEKCSLVGRGFTHSLYAQFCEEVCKAFGFERVLTLNGGGEAVEFAIKLCRAWGYVKKKIPQDEAKVMMVAKNYHGRLLGVTSGSTNPTARANYGPFIPKVGPAYGDGKMLPFNDLEALEECFELEGDKIAGIIIESIQGEAGIFPPNPGYLDGVRALCDKYNVLWCADEVQMGSYRCGAKRWGYENTSNSKPDVLISAKSMSGGLYPCSVVCSSSEIMDSIAPNSHGATFSGSPIACAATLAALKVYEEEDLGANVAKQGPHMLAELDRLCCKYDLIEQVRGVGLIAGVDINVELLAQNNMSVWHVCMFMRAMGIACKQVHDRTVRLCPPLTVTRDQIDAMISSFEQCCQTLLKLQPQDIPGVSDFHFLGHMTFKITASPKSLELLLKERTYSAHNYTPVPIVFDSASGIHVTDVDGNEYLDFGAAYSAVNTGHNHPKILEAVKAQYEKCSLVGRGFTHSLYAQFCEEVCKAFGFERVLTLNGGGEAVEFAIKLCRAWGYVKKKIPQDEAKVMMVAKNYHGRLLGVTSGSTNPTARANYGPFIPKVGPAYGDGKMLPFNDLEALEECFELEGDKIAGIIIESIQGEAGIFPPNPGYLDGVRALCDKYNVLWCADEVQMGSYRCGAKRWGYENTSNSKPDVLISAKSMSGGLYPCSVVCSSSEIMDSIAPNSHGATFSGSPIACAATLAALKVYEEEDLGANVAKQGPHMLAELDRLCCKYDLIEQVRGVGLIAGVDINVELLAQNNMSVWHVCMFMRAMGIACKQVHDRTVRLCPPLTVTRDQIDAMISSFEQCCQTLLKLQPQDIPGVSDFHFLGH

Radius of gyration: 26.78 Å; Cα contacts (8 Å, |Δi|>4): 2227; chains: 2; bounding box: 57×79×65 Å

Secondary structure (DSSP, 8-state):
---S----HHHHHHHHHHHHHB-S-----S-EEEEEEBTEEEETTS-EEEESSHHHHT-TT-BT-HHHHHHHHHHHTT-S---TTSEETTHHHHHHHHHHHHT-SEEEEESSHHHHHHHHHHHHHHHHHHTS-PPTT--EEE--TT----SSHHHHTT---HHHHTTT-S--TTEESEETTTEE--TT-HHHHHHHHHHHTTTEEEEEEESSBSTTT-BPPPTTHHHHHHHHHHHHT-EEEEE-TTTTTTTTSSSSSHHHHH-S---SEEEE-GGGGTTSS--EEEEE-HHHHTTSPTTSS--TTTT-HHHHHHHHHHHHHHHHTTHHHHHHHHHHHHHHHHHHHHHH-TTEEEEEESSS-EEEEE-HHHHHTTT--HHHHHHHHHHTTEE-EEETTTEEEE---TT--HHHHHHHHHHHHHHHHHGGGS-GGGSTTTTTTGGG--/---S----HHHHHHHHHHHHHB-S-----S-EEEEEEBTEEEETTS-EEEESSHHHHT-TT-BT-HHHHHHHHHHHTT-S---TTSEETTHHHHHHHHHHHHT-SEEEEESSHHHHHHHHHHHHHHHHHHTS-PPTT--EEE--TT----SSHHHHTT---HHHHTTT-S--TTEESEETTTEE--TT-HHHHHHHHHHHTTTEEEEEEESSBSTTT-BPPPTTHHHHHHHHHHHHT-EEEEE-TTTTTTTTSSSSSHHHHH-S---SEEEE-GGGGTTSS--EEEEE-HHHHTTSPTTSS--TTTT-HHHHHHHHHHHHHHHHTTHHHHHHHHHHHHHHHHHHHHHH-TTEEEEEESSS-EEEEE-HHHHHTTT--HHHHHHHHHHTTEE-EEETTTEEEE---TT--HHHHHHHHHHHHHHHHHGGGS-GGGSTTTTTTGGG--

Nearest PDB structures (foldseek):
  7lom-assembly1_A  TM=9.767E-01  e=1.419E-44  Homo sapiens
  5viu-assembly1_A  TM=9.322E-01  e=1.687E-43  Elizabethkingia anophelis
  3ntj-assembly2_D  TM=9.708E-01  e=4.615E-41  Plasmodium falciparum 3D7
  6wop-assembly1_A  TM=8.891E-01  e=3.800E-31  Acinetobacter baumannii ATCC 19606 = CIP 70.34 = JCM 6841
  6jix-assembly2_C  TM=8.655E-01  e=1.516E-29  Bifidobacterium catenulatum PV20-2

InterPro domains:
  IPR005814 Aminotransferase class-III [PF00202] (21-423)
  IPR005814 Aminotransferase class-III [PIRSF000521] (31-425)
  IPR005814 Aminotransferase class-III [cd00610] (14-423)
  IPR010164 Ornithine aminotransferase [TIGR01885] (14-423)
  IPR015421 Pyridoxal phosphate-dependent transferase, major domain [G3DSA:3.40.640.10] (65-326)
  IPR015422 Pyridoxal phosphate-dependent transferase, small domain [G3DSA:3.90.1150.10] (18-415)
  IPR015424 Pyridoxal phosphate-dependent transferase [SSF53383] (20-424)
  IPR050103 Class-III Pyridoxal-phosphate-dependent Aminotransferase [PTHR11986] (8-427)